Protein AF-A0A8T4RVT7-F1 (afdb_monomer_lite)

Sequence (1085 aa):
MRRIWIVVTLTVLLLLTAGAQEGLEEYPQLFVKNNALDVTIVYGEQASGRVTGAAYALVDSLRTRFSQGAISTDTDVDDEEIQSFSIEDLELEEYIGDEQETVTESDFPELLSSGTISNSKGDTDYEQYLRFETADGLVKGVRFVYDVYDEQQGLYLLGEKDEILFEWEIDFDRYLASDIENTILEDILDEEFNVLGTDMVITQAKVTGNDLELSLLSKEQELYLLEGHPQNIVIDGESYTITAQSILDGSSEVILAIDGETSDTLGVGERDKIGDLYIAVAEILLNEAQEGSRDTATTSSFDTSQFQSMSESQIRAYLAQSTTLRGEDVAKVQMGKILLEFKDTYTDNIFSNTAKINGNTLDDASVKMIGNKEGNEFRLDKILYHLKIDPAEGNDLYAKEGEGVREHLEEPESMLSTMWDIVFEESEERETSEVHFEPSNDELYTLKFLNTDGDTCEVPLLDNSNDSGLGFTLGDDDNKLYFVECATGTSCIERESYLFLTDDRDHTGLTTVLEYKSYSDTSKKVTFKNLCTDQTFEESYTGSLGNASGDITLGGQDFRFSIGANGTLAVDQNKDGNIESLDKAVIVTQGGLLIDLGSTNTPLPSIDQGFTVNLSIEEELFDESGPFDFGGDESVTFSFIRKSSNKVDLLIQDQSHLKLQSGEEPDVNKGMSPYGVLYTYTDESGEAGELVLEVPETQVRETVSIIKTTQEQQSSSSSSVDLTAFLQQPTAIDTSIFSATGDNFIVMGNPCTNRIAAKLLNEPSKCDAGFREGTGIIRLFNTGANYQILVAGKTDEDIAKAAKVLTLFQPMQGTLLAVTGTEAQPITAPLSIATWESQFLADLGEGDGDDGQDDVPPLVQTLCSDGTDNDGDGRIDYPLDPGCSSAQDGDETDVVVPPVSPPQQEINPEVVQEEKSKGWIWILVGIILIGGAGGASWWVMRKHKAEEDMPAPEGYTKEQWKQTLAYYKEHYPEWYANYLAWWKQQKKNTKDIALIALLIGVSLIGLAMIITVSLPGETSVGLASDTTGQAYLQEHVITCVHQETGASFVLPDDAPEESLRVLLCAYEGAWQCTYQGVTQELYCS

Radius of gyration: 43.16 Å; chains: 1; bounding box: 83×97×123 Å

Structure (mmCIF, N/CA/C/O backbone):
data_AF-A0A8T4RVT7-F1
#
_entry.id   AF-A0A8T4RVT7-F1
#
loop_
_atom_site.group_PDB
_atom_site.id
_atom_site.type_symbol
_atom_site.label_atom_id
_atom_site.label_alt_id
_atom_site.label_comp_id
_atom_site.label_asym_id
_atom_site.label_entity_id
_atom_site.label_seq_id
_atom_site.pdbx_PDB_ins_code
_atom_site.Cartn_x
_atom_site.Cartn_y
_atom_site.Cartn_z
_atom_site.occupancy
_atom_site.B_iso_or_equiv
_atom_site.auth_seq_id
_atom_site.auth_comp_id
_atom_site.auth_asym_id
_atom_site.auth_atom_id
_atom_site.pdbx_PDB_model_num
ATOM 1 N N . MET A 1 1 ? -18.009 -36.631 17.791 1.00 28.23 1 MET A N 1
ATOM 2 C CA . MET A 1 1 ? -17.104 -37.671 18.348 1.00 28.23 1 MET A CA 1
ATOM 3 C C . MET A 1 1 ? -16.030 -37.909 17.285 1.00 28.23 1 MET A C 1
ATOM 5 O O . MET A 1 1 ? -16.432 -38.137 16.158 1.00 28.23 1 MET A O 1
ATOM 9 N N . ARG A 1 2 ? -14.740 -37.569 17.486 1.00 20.16 2 ARG A N 1
ATOM 10 C CA . ARG A 1 2 ? -13.683 -38.343 18.207 1.00 20.16 2 ARG A CA 1
ATOM 11 C C . ARG A 1 2 ? -13.626 -39.813 17.721 1.00 20.16 2 ARG A C 1
ATOM 13 O O . ARG A 1 2 ? -14.656 -40.458 17.865 1.00 20.16 2 ARG A O 1
ATOM 20 N N . ARG A 1 3 ? -12.525 -40.425 17.230 1.00 24.20 3 ARG A N 1
ATOM 21 C CA . ARG A 1 3 ? -11.076 -40.098 16.991 1.00 24.20 3 ARG A CA 1
ATOM 22 C C . ARG A 1 3 ? -10.549 -41.040 15.857 1.00 24.20 3 ARG A C 1
ATOM 24 O O . ARG A 1 3 ? -11.117 -42.117 15.741 1.00 24.20 3 ARG A O 1
ATOM 31 N N . ILE A 1 4 ? -9.663 -40.663 14.911 1.00 31.16 4 ILE A N 1
ATOM 32 C CA . ILE A 1 4 ? -8.162 -40.554 14.935 1.00 31.16 4 ILE A CA 1
ATOM 33 C C . ILE A 1 4 ? -7.481 -41.915 15.266 1.00 31.16 4 ILE A C 1
ATOM 35 O O . ILE A 1 4 ? -7.886 -42.531 16.247 1.00 31.16 4 ILE A O 1
ATOM 39 N N . TRP A 1 5 ? -6.565 -42.496 14.456 1.00 28.64 5 TRP A N 1
ATOM 40 C CA . TRP A 1 5 ? -5.109 -42.208 14.256 1.00 28.64 5 TRP A CA 1
ATOM 41 C C . TRP A 1 5 ? -4.611 -42.743 12.873 1.00 28.64 5 TRP A C 1
ATOM 43 O O . TRP A 1 5 ? -5.013 -43.843 12.514 1.00 28.64 5 TRP A O 1
ATOM 53 N N . ILE A 1 6 ? -3.900 -41.994 11.995 1.00 28.86 6 ILE A N 1
ATOM 54 C CA . ILE A 1 6 ? -2.473 -41.520 12.002 1.00 28.86 6 ILE A CA 1
ATOM 55 C C . ILE A 1 6 ? -1.489 -42.667 11.644 1.00 28.86 6 ILE A C 1
ATOM 57 O O . ILE A 1 6 ? -1.625 -43.757 12.182 1.00 28.86 6 ILE A O 1
ATOM 61 N N . VAL A 1 7 ? -0.497 -42.570 10.743 1.00 25.86 7 VAL A N 1
ATOM 62 C CA . VAL A 1 7 ? 0.470 -41.518 10.302 1.00 25.86 7 VAL A CA 1
ATOM 63 C C . VAL A 1 7 ? 0.645 -41.591 8.753 1.00 25.86 7 VAL A C 1
ATOM 65 O O . VAL A 1 7 ? 0.114 -42.531 8.173 1.00 25.86 7 VAL A O 1
ATOM 68 N N . VAL A 1 8 ? 1.357 -40.759 7.965 1.00 24.89 8 VAL A N 1
ATOM 69 C CA . VAL A 1 8 ? 2.305 -39.603 8.063 1.00 24.89 8 VAL A CA 1
ATOM 70 C C . VAL A 1 8 ? 2.056 -38.751 6.780 1.00 24.89 8 VAL A C 1
ATOM 72 O O . VAL A 1 8 ? 1.673 -39.351 5.781 1.00 24.89 8 VAL A O 1
ATOM 75 N N . THR A 1 9 ? 2.249 -37.430 6.632 1.00 25.25 9 THR A N 1
ATOM 76 C CA . THR A 1 9 ? 2.750 -36.304 7.464 1.00 25.25 9 THR A CA 1
ATOM 77 C C . THR A 1 9 ? 1.927 -35.055 7.095 1.00 25.25 9 THR A C 1
ATOM 79 O O . THR A 1 9 ? 1.501 -34.966 5.946 1.00 25.25 9 THR A O 1
ATOM 82 N N . LEU A 1 10 ? 1.707 -34.098 8.009 1.00 25.61 10 LEU A N 1
ATOM 83 C CA . LEU A 1 10 ? 0.866 -32.910 7.770 1.00 25.61 10 LEU A CA 1
ATOM 84 C C . LEU A 1 10 ? 1.112 -31.846 8.862 1.00 25.61 10 LEU A C 1
ATOM 86 O O . LEU A 1 10 ? 0.975 -32.173 10.038 1.00 25.61 10 LEU A O 1
ATOM 90 N N . THR A 1 11 ? 1.449 -30.614 8.470 1.00 24.80 11 THR A N 1
ATOM 91 C CA . THR A 1 11 ? 1.644 -29.391 9.293 1.00 24.80 11 THR A CA 1
ATOM 92 C C . THR A 1 11 ? 1.701 -28.208 8.317 1.00 24.80 11 THR A C 1
ATOM 94 O O . THR A 1 11 ? 2.398 -28.365 7.319 1.00 24.80 11 THR A O 1
ATOM 97 N N . VAL A 1 12 ? 1.089 -27.030 8.459 1.00 25.14 12 VAL A N 1
ATOM 98 C CA . VAL A 1 12 ? 0.127 -26.330 9.355 1.00 25.14 12 VAL A CA 1
ATOM 99 C C . VAL A 1 12 ? -0.454 -25.241 8.395 1.00 25.14 12 VAL A C 1
ATOM 101 O O . VAL A 1 12 ? 0.298 -24.777 7.551 1.00 25.14 12 VAL A O 1
ATOM 104 N N . LEU A 1 13 ? -1.740 -24.889 8.249 1.00 26.00 13 LEU A N 1
ATOM 105 C CA . LEU A 1 13 ? -2.719 -24.339 9.194 1.00 26.00 13 LEU A CA 1
ATOM 106 C C . LEU A 1 13 ? -4.102 -24.270 8.489 1.00 26.00 13 LEU A C 1
ATOM 108 O O . LEU A 1 13 ? -4.209 -23.613 7.460 1.00 26.00 13 LEU A O 1
ATOM 112 N N . LEU A 1 14 ? -5.157 -24.925 9.000 1.00 24.77 14 LEU A N 1
ATOM 113 C CA . LEU A 1 14 ? -6.566 -24.573 8.703 1.00 24.77 14 LEU A CA 1
ATOM 114 C C . LEU A 1 14 ? -7.517 -25.393 9.594 1.00 24.77 14 LEU A C 1
ATOM 116 O O . LEU A 1 14 ? -7.796 -26.548 9.275 1.00 24.77 14 LEU A O 1
ATOM 120 N N . LEU A 1 15 ? -7.983 -24.824 10.719 1.00 27.16 15 LEU A N 1
ATOM 121 C CA . LEU A 1 15 ? -9.185 -25.272 11.461 1.00 27.16 15 LEU A CA 1
ATOM 122 C C . LEU A 1 15 ? -9.574 -24.347 12.644 1.00 27.16 15 LEU A C 1
ATOM 124 O O . LEU A 1 15 ? -9.857 -24.817 13.749 1.00 27.16 15 LEU A O 1
ATOM 128 N N . LEU A 1 16 ? -9.681 -23.032 12.421 1.00 28.09 16 LEU A N 1
ATOM 129 C CA . LEU A 1 16 ? -10.416 -22.149 13.343 1.00 28.09 16 LEU A CA 1
ATOM 130 C C . LEU A 1 16 ? -11.931 -22.297 13.120 1.00 28.09 16 LEU A C 1
ATOM 132 O O . LEU A 1 16 ? -12.566 -21.528 12.412 1.00 28.09 16 LEU A O 1
ATOM 136 N N . THR A 1 17 ? -12.485 -23.386 13.660 1.00 32.56 17 THR A N 1
ATOM 137 C CA . THR A 1 17 ? -13.885 -23.556 14.133 1.00 32.56 17 THR A CA 1
ATOM 138 C C . THR A 1 17 ? -14.073 -24.966 14.715 1.00 32.56 17 THR A C 1
ATOM 140 O O . THR A 1 17 ? -15.075 -25.654 14.513 1.00 32.56 17 THR A O 1
ATOM 143 N N . ALA A 1 18 ? -13.093 -25.422 15.496 1.00 28.12 18 ALA A N 1
ATOM 144 C CA . ALA A 1 18 ? -13.307 -26.479 16.471 1.00 28.12 18 ALA A CA 1
ATOM 145 C C . ALA A 1 18 ? -13.400 -25.815 17.845 1.00 28.12 18 ALA A C 1
ATOM 147 O O . ALA A 1 18 ? -12.393 -25.325 18.347 1.00 28.12 18 ALA A O 1
ATOM 148 N N . GLY A 1 19 ? -14.591 -25.805 18.456 1.00 31.31 19 GLY A N 1
ATOM 149 C CA . GLY A 1 19 ? -14.724 -25.396 19.857 1.00 31.31 19 GLY A CA 1
ATOM 150 C C . GLY A 1 19 ? -13.716 -26.174 20.704 1.00 31.31 19 GLY A C 1
ATOM 151 O O . GLY A 1 19 ? -13.633 -27.403 20.559 1.00 31.31 19 GLY A O 1
ATOM 152 N N . ALA A 1 20 ? -12.924 -25.447 21.502 1.00 33.97 20 ALA A N 1
ATOM 153 C CA . ALA A 1 20 ? -11.767 -25.973 22.221 1.00 33.97 20 ALA A CA 1
ATOM 154 C C . ALA A 1 20 ? -12.117 -27.304 22.896 1.00 33.97 20 ALA A C 1
ATOM 156 O O . ALA A 1 20 ? -13.126 -27.427 23.595 1.00 33.97 20 ALA A O 1
ATOM 157 N N . GLN A 1 21 ? -11.332 -28.347 22.619 1.00 41.91 21 GLN A N 1
ATOM 158 C CA . GLN A 1 21 ? -11.691 -29.701 23.025 1.00 41.91 21 GLN A CA 1
ATOM 159 C C . GLN A 1 21 ? -11.242 -29.983 24.463 1.00 41.91 21 GLN A C 1
ATOM 161 O O . GLN A 1 21 ? -10.469 -30.918 24.692 1.00 41.91 21 GLN A O 1
ATOM 166 N N . GLU A 1 22 ? -11.792 -29.204 25.400 1.00 58.28 22 GLU A N 1
ATOM 167 C CA . GLU A 1 22 ? -11.486 -29.215 26.831 1.00 58.28 22 GLU A CA 1
ATOM 168 C C . GLU A 1 22 ? -11.231 -30.639 27.344 1.00 58.28 22 GLU A C 1
ATOM 170 O O . GLU A 1 22 ? -12.081 -31.544 27.292 1.00 58.28 22 GLU A O 1
ATOM 175 N N . GLY A 1 23 ? -10.013 -30.870 27.820 1.00 70.69 23 GLY A N 1
ATOM 176 C CA . GLY A 1 23 ? -9.548 -32.205 28.151 1.00 70.69 23 GLY A CA 1
ATOM 177 C C . GLY A 1 23 ? -8.264 -32.186 28.955 1.00 70.69 23 GLY A C 1
ATOM 178 O O . GLY A 1 23 ? -7.576 -31.179 29.058 1.00 70.69 23 GLY A O 1
ATOM 179 N N . LEU A 1 24 ? -7.886 -33.348 29.490 1.00 82.12 24 LEU A N 1
ATOM 180 C CA . LEU A 1 24 ? -6.642 -33.518 30.252 1.00 82.12 24 LEU A CA 1
ATOM 181 C C . LEU A 1 24 ? -5.374 -33.317 29.389 1.00 82.12 24 LEU A C 1
ATOM 183 O O . LEU A 1 24 ? -4.263 -33.394 29.905 1.00 82.12 24 LEU A O 1
ATOM 187 N N . GLU A 1 25 ? -5.542 -33.050 28.093 1.00 82.69 25 GLU A N 1
ATOM 188 C CA . GLU A 1 25 ? -4.510 -32.691 27.115 1.00 82.69 25 GLU A CA 1
ATOM 189 C C . GLU A 1 25 ? -3.895 -31.319 27.428 1.00 82.69 25 GLU A C 1
ATOM 191 O O . GLU A 1 25 ? -2.688 -31.157 27.282 1.00 82.69 25 GLU A O 1
ATOM 196 N N . GLU A 1 26 ? -4.691 -30.391 27.966 1.00 80.31 26 GLU A N 1
ATOM 197 C CA . GLU A 1 26 ? -4.281 -29.034 28.358 1.00 80.31 26 GLU A CA 1
ATOM 198 C C . GLU A 1 26 ? -3.738 -28.959 29.800 1.00 80.31 26 GLU A C 1
ATOM 200 O O . GLU A 1 26 ? -3.363 -27.892 30.283 1.00 80.31 26 GLU A O 1
ATOM 205 N N . TYR A 1 27 ? -3.669 -30.074 30.537 1.00 83.81 27 TYR A N 1
ATOM 206 C CA . TYR A 1 27 ? -3.127 -30.074 31.899 1.00 83.81 27 TYR A CA 1
ATOM 207 C C . TYR A 1 27 ? -1.601 -29.821 31.896 1.00 83.81 27 TYR A C 1
ATOM 209 O O . TYR A 1 27 ? -0.870 -30.573 31.245 1.00 83.81 27 TYR A O 1
ATOM 217 N N . PRO A 1 28 ? -1.063 -28.857 32.677 1.00 84.44 28 PRO A N 1
ATOM 218 C CA . PRO A 1 28 ? -1.699 -28.121 33.777 1.00 84.44 28 PRO A CA 1
ATOM 219 C C . PRO A 1 28 ? -2.194 -26.702 33.429 1.00 84.44 28 PRO A C 1
ATOM 221 O O . PRO A 1 28 ? -2.613 -25.998 34.341 1.00 84.44 28 PRO A O 1
ATOM 224 N N . GLN A 1 29 ? -2.138 -26.275 32.164 1.00 82.88 29 GLN A N 1
ATOM 225 C CA . GLN A 1 29 ? -2.467 -24.905 31.734 1.00 82.88 29 GLN A CA 1
ATOM 226 C C . GLN A 1 29 ? -3.935 -24.522 31.971 1.00 82.88 29 GLN A C 1
ATOM 228 O O . GLN A 1 29 ? -4.206 -23.357 32.224 1.00 82.88 29 GLN A O 1
ATOM 233 N N . LEU A 1 30 ? -4.843 -25.506 32.043 1.00 83.12 30 LEU A N 1
ATOM 234 C CA . LEU A 1 30 ? -6.229 -25.363 32.540 1.00 83.12 30 LEU A CA 1
ATOM 235 C C . LEU A 1 30 ? -6.360 -24.591 33.874 1.00 83.12 30 LEU A C 1
ATOM 237 O O . LEU A 1 30 ? -7.448 -24.158 34.233 1.00 83.12 30 LEU A O 1
ATOM 241 N N . PHE A 1 31 ? -5.274 -24.486 34.643 1.00 87.38 31 PHE A N 1
ATOM 242 C CA . PHE A 1 31 ? -5.220 -23.839 35.952 1.00 87.38 31 PHE A CA 1
ATOM 243 C C . PHE A 1 31 ? -4.416 -22.533 35.973 1.00 87.38 31 PHE A C 1
ATOM 245 O O . PHE A 1 31 ? -4.150 -22.005 37.050 1.00 87.38 31 PHE A O 1
ATOM 252 N N . VAL A 1 32 ? -3.984 -22.021 34.821 1.00 81.88 32 VAL A N 1
ATOM 253 C CA . VAL A 1 32 ? -3.307 -20.724 34.737 1.00 81.88 32 VAL A CA 1
ATOM 254 C C . VAL A 1 32 ? -4.339 -19.663 34.370 1.00 81.88 32 VAL A C 1
ATOM 256 O O . VAL A 1 32 ? -4.997 -19.765 33.340 1.00 81.88 32 VAL A O 1
ATOM 259 N N . LYS A 1 33 ? -4.490 -18.651 35.227 1.00 73.12 33 LYS A N 1
ATOM 260 C CA . LYS A 1 33 ? -5.386 -17.504 35.027 1.00 73.12 33 LYS A CA 1
ATOM 261 C C . LYS A 1 33 ? -4.634 -16.228 35.362 1.00 73.12 33 LYS A C 1
ATOM 263 O O . LYS A 1 33 ? -3.994 -16.170 36.408 1.00 73.12 33 LYS A O 1
ATOM 268 N N . ASN A 1 34 ? -4.696 -15.223 34.490 1.00 69.50 34 ASN A N 1
ATOM 269 C CA . ASN A 1 34 ? -4.036 -13.922 34.666 1.00 69.50 34 ASN A CA 1
ATOM 270 C C . ASN A 1 34 ? -2.549 -14.069 35.062 1.00 69.50 34 ASN A C 1
ATOM 272 O O . ASN A 1 34 ? -2.078 -13.468 36.024 1.00 69.50 34 ASN A O 1
ATOM 276 N N . ASN A 1 35 ? -1.830 -14.961 34.367 1.00 66.31 35 ASN A N 1
ATOM 277 C CA . ASN A 1 35 ? -0.450 -15.368 34.661 1.00 66.31 35 ASN A CA 1
ATOM 278 C C . ASN A 1 35 ? -0.174 -15.921 36.077 1.00 66.31 35 ASN A C 1
ATOM 280 O O . ASN A 1 35 ? 0.986 -16.134 36.416 1.00 66.31 35 ASN A O 1
ATOM 284 N N . ALA A 1 36 ? -1.187 -16.251 36.881 1.00 73.88 36 ALA A N 1
ATOM 285 C CA . ALA A 1 36 ? -1.053 -16.926 38.173 1.00 73.88 36 ALA A CA 1
ATOM 286 C C . ALA A 1 36 ? -1.535 -18.387 38.114 1.00 73.88 36 ALA A C 1
ATOM 288 O O . ALA A 1 36 ? -2.433 -18.738 37.347 1.00 73.88 36 ALA A O 1
ATOM 289 N N . LEU A 1 37 ? -0.952 -19.258 38.947 1.00 83.12 37 LEU A N 1
ATOM 290 C CA . LEU A 1 37 ? -1.417 -20.641 39.094 1.00 83.12 37 LEU A CA 1
ATOM 291 C C . LEU A 1 37 ? -2.602 -20.701 40.074 1.00 83.12 37 LEU A C 1
ATOM 293 O O . LEU A 1 37 ? -2.410 -20.772 41.290 1.00 83.12 37 LEU A O 1
ATOM 297 N N . ASP A 1 38 ? -3.819 -20.720 39.537 1.00 87.38 38 ASP A N 1
ATOM 298 C CA . ASP A 1 38 ? -5.075 -20.848 40.2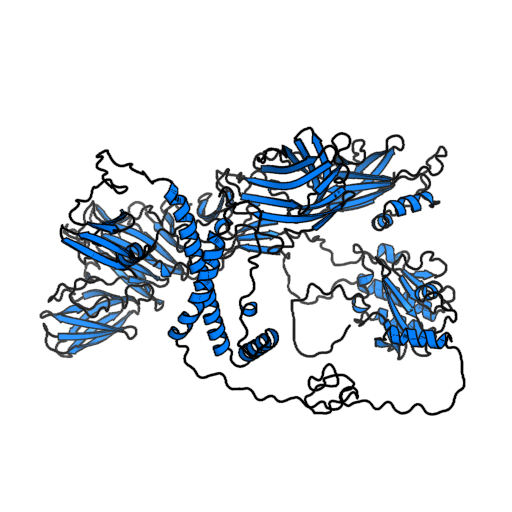76 1.00 87.38 38 ASP A CA 1
ATOM 299 C C . ASP A 1 38 ? -5.536 -22.315 40.334 1.00 87.38 38 ASP A C 1
ATOM 301 O O . ASP A 1 38 ? -6.311 -22.790 39.499 1.00 87.38 38 ASP A O 1
ATOM 305 N N . VAL A 1 39 ? -5.035 -23.057 41.330 1.00 90.81 39 VAL A N 1
ATOM 306 C CA . VAL A 1 39 ? -5.546 -24.392 41.684 1.00 90.81 39 VAL A CA 1
ATOM 307 C C . VAL A 1 39 ? -5.215 -24.788 43.119 1.00 90.81 39 VAL A C 1
ATOM 309 O O . VAL A 1 39 ? -4.087 -24.634 43.581 1.00 90.81 39 VAL A O 1
ATOM 312 N N . THR A 1 40 ? -6.171 -25.406 43.817 1.00 90.88 40 THR A N 1
ATOM 313 C CA . THR A 1 40 ? -5.929 -26.027 45.133 1.00 90.88 40 THR A CA 1
ATOM 314 C C . THR A 1 40 ? -6.015 -27.554 45.060 1.00 90.88 40 THR A C 1
ATOM 316 O O . THR A 1 40 ? -6.973 -28.118 44.526 1.00 90.88 40 THR A O 1
ATOM 319 N N . ILE A 1 41 ? -5.040 -28.267 45.639 1.00 93.88 41 ILE A N 1
ATOM 320 C CA . ILE A 1 41 ? -5.077 -29.737 45.719 1.00 93.88 41 ILE A CA 1
ATOM 321 C C . ILE A 1 41 ? -5.848 -30.172 46.974 1.00 93.88 41 ILE A C 1
ATOM 323 O O . ILE A 1 41 ? -5.380 -30.000 48.099 1.00 93.88 41 ILE A O 1
ATOM 327 N N . VAL A 1 42 ? -7.030 -30.762 46.798 1.00 92.06 42 VAL A N 1
ATOM 328 C CA . VAL A 1 42 ? -7.949 -31.107 47.896 1.00 92.06 42 VAL A CA 1
ATOM 329 C C . VAL A 1 42 ? -7.915 -32.604 48.181 1.00 92.06 42 VAL A C 1
ATOM 331 O O . VAL A 1 42 ? -8.301 -33.403 47.330 1.00 92.06 42 VAL A O 1
ATOM 334 N N . TYR A 1 43 ? -7.534 -33.011 49.393 1.00 91.06 43 TYR A N 1
ATOM 335 C CA . TYR A 1 43 ? -7.605 -34.414 49.826 1.00 91.06 43 TYR A CA 1
ATOM 336 C C . TYR A 1 43 ? -8.516 -34.609 51.045 1.00 91.06 43 TYR A C 1
ATOM 338 O O . TYR A 1 43 ? -8.795 -33.682 51.801 1.00 91.06 43 TYR A O 1
ATOM 346 N N . GLY A 1 44 ? -9.001 -35.837 51.238 1.00 86.94 44 GLY A N 1
ATOM 347 C CA . GLY A 1 44 ? -9.911 -36.171 52.338 1.00 86.94 44 GLY A CA 1
ATOM 348 C C . GLY A 1 44 ? -9.279 -36.058 53.732 1.00 86.94 44 GLY A C 1
ATOM 349 O O . GLY A 1 44 ? -8.120 -36.425 53.912 1.00 86.94 44 GLY A O 1
ATOM 350 N N . GLU A 1 45 ? -10.040 -35.649 54.751 1.00 86.00 45 GLU A N 1
ATOM 351 C CA . GLU A 1 45 ? -9.581 -35.569 56.155 1.00 86.00 45 GLU A CA 1
ATOM 352 C C . GLU A 1 45 ? -8.987 -36.895 56.675 1.00 86.00 45 GLU A C 1
ATOM 354 O O . GLU A 1 45 ? -8.076 -36.900 57.502 1.00 86.00 45 GLU A O 1
ATOM 359 N N . GLN A 1 46 ? -9.473 -38.029 56.160 1.00 82.81 46 GLN A N 1
ATOM 360 C CA . GLN A 1 46 ? -9.003 -39.375 56.511 1.00 82.81 46 GLN A CA 1
ATOM 361 C C . GLN A 1 46 ? -7.981 -39.954 55.508 1.00 82.81 46 GLN A C 1
ATOM 363 O O . GLN A 1 46 ? -7.720 -41.158 55.524 1.00 82.81 46 GLN A O 1
ATOM 368 N N . ALA A 1 47 ? -7.409 -39.131 54.620 1.00 84.88 47 ALA A N 1
ATOM 369 C CA . ALA A 1 47 ? -6.408 -39.558 53.645 1.00 84.88 47 ALA A CA 1
ATOM 370 C C . ALA A 1 47 ? -5.156 -40.130 54.332 1.00 84.88 47 ALA A C 1
ATOM 372 O O . ALA A 1 47 ? -4.594 -39.537 55.257 1.00 84.88 47 ALA A O 1
ATOM 373 N N . SER A 1 48 ? -4.681 -41.289 53.869 1.00 87.94 48 SER A N 1
ATOM 374 C CA . SER A 1 48 ? -3.476 -41.894 54.435 1.00 87.94 48 SER A CA 1
ATOM 375 C C . SER A 1 48 ? -2.207 -41.141 54.033 1.00 87.94 48 SER A C 1
ATOM 377 O O . SER A 1 48 ? -2.180 -40.377 53.067 1.00 87.94 48 SER A O 1
ATOM 379 N N . GLY A 1 49 ? -1.106 -41.433 54.733 1.00 79.75 49 GLY A N 1
ATOM 380 C CA . GLY A 1 49 ? 0.218 -40.878 54.429 1.00 79.75 49 GLY A CA 1
ATOM 381 C C . GLY A 1 49 ? 0.726 -41.144 53.004 1.00 79.75 49 GLY A C 1
ATOM 382 O O . GLY A 1 49 ? 1.666 -40.482 52.574 1.00 79.75 49 GLY A O 1
ATOM 383 N N . ARG A 1 50 ? 0.126 -42.092 52.264 1.00 86.31 50 ARG A N 1
ATOM 384 C CA . ARG A 1 50 ? 0.434 -42.321 50.843 1.00 86.31 50 ARG A CA 1
ATOM 385 C C . ARG A 1 50 ? -0.282 -41.306 49.947 1.00 86.31 50 ARG A C 1
ATOM 387 O O . ARG A 1 50 ? 0.353 -40.735 49.069 1.00 86.31 50 ARG A O 1
ATOM 394 N N . VAL A 1 51 ? -1.564 -41.038 50.205 1.00 87.88 51 VAL A N 1
ATOM 395 C CA . VAL A 1 51 ? -2.367 -40.069 49.437 1.00 87.88 51 VAL A CA 1
ATOM 396 C C . VAL A 1 51 ? -1.894 -38.638 49.700 1.00 87.88 51 VAL A C 1
ATOM 398 O O . VAL A 1 51 ? -1.686 -37.884 48.756 1.00 87.88 51 VAL A O 1
ATOM 401 N N . THR A 1 52 ? -1.619 -38.273 50.957 1.00 87.06 52 THR A N 1
ATOM 402 C CA . THR A 1 52 ? -1.065 -36.943 51.276 1.00 87.06 52 THR A CA 1
ATOM 403 C C . THR A 1 52 ? 0.359 -36.767 50.741 1.00 87.06 52 THR A C 1
ATOM 405 O O . THR A 1 52 ? 0.703 -35.694 50.250 1.00 87.06 52 THR A O 1
ATOM 408 N N . GLY A 1 53 ? 1.174 -37.829 50.741 1.00 82.38 53 GLY A N 1
ATOM 409 C CA . GLY A 1 53 ? 2.480 -37.836 50.075 1.00 82.38 53 GLY A CA 1
ATOM 410 C C . GLY A 1 53 ? 2.383 -37.611 48.561 1.00 82.38 53 GLY A C 1
ATOM 411 O O . GLY A 1 53 ? 3.177 -36.853 48.008 1.00 82.38 53 GLY A O 1
ATOM 412 N N . ALA A 1 54 ? 1.390 -38.212 47.899 1.00 89.38 54 ALA A N 1
ATOM 413 C CA . ALA A 1 54 ? 1.131 -38.007 46.475 1.00 89.38 54 ALA A CA 1
ATOM 414 C C . ALA A 1 54 ? 0.630 -36.583 46.162 1.00 89.38 54 ALA A C 1
ATOM 416 O O . ALA A 1 54 ? 1.073 -35.994 45.178 1.00 89.38 54 ALA A O 1
ATOM 417 N N . ALA A 1 55 ? -0.209 -35.998 47.025 1.00 90.19 55 ALA A N 1
ATOM 418 C CA . ALA A 1 55 ? -0.641 -34.605 46.905 1.00 90.19 55 ALA A CA 1
ATOM 419 C C . ALA A 1 55 ? 0.552 -33.635 46.954 1.00 90.19 55 ALA A C 1
ATOM 421 O O . ALA A 1 55 ? 0.725 -32.833 46.040 1.00 90.19 55 ALA A O 1
ATOM 422 N N . TYR A 1 56 ? 1.440 -33.758 47.948 1.00 87.56 56 TYR A N 1
ATOM 423 C CA . TYR A 1 56 ? 2.645 -32.918 48.022 1.00 87.56 56 TYR A CA 1
ATOM 424 C C . TYR A 1 56 ? 3.650 -33.179 46.892 1.00 87.56 56 TYR A C 1
ATOM 426 O O . TYR A 1 56 ? 4.324 -32.245 46.462 1.00 87.56 56 TYR A O 1
ATOM 434 N N . ALA A 1 57 ? 3.738 -34.407 46.371 1.00 86.56 57 ALA A N 1
ATOM 435 C CA . ALA A 1 57 ? 4.530 -34.684 45.173 1.00 86.56 57 ALA A CA 1
ATOM 436 C C . ALA A 1 57 ? 3.970 -33.969 43.929 1.00 86.56 57 ALA A C 1
ATOM 438 O O . ALA A 1 57 ? 4.745 -33.576 43.058 1.00 86.56 57 ALA A O 1
ATOM 439 N N . LEU A 1 58 ? 2.649 -33.761 43.854 1.00 92.19 58 LEU A N 1
ATOM 440 C CA . LEU A 1 58 ? 2.030 -32.966 42.795 1.00 92.19 58 LEU A CA 1
ATOM 441 C C . LEU A 1 58 ? 2.229 -31.458 42.995 1.00 92.19 58 LEU A C 1
ATOM 443 O O . LEU A 1 58 ? 2.552 -30.782 42.023 1.00 92.19 58 LEU A O 1
ATOM 447 N N . VAL A 1 59 ? 2.165 -30.950 44.233 1.00 89.19 59 VAL A N 1
ATOM 448 C CA . VAL A 1 59 ? 2.563 -29.560 44.550 1.00 89.19 59 VAL A CA 1
ATOM 449 C C . VAL A 1 59 ? 3.995 -29.284 44.102 1.00 89.19 59 VAL A C 1
ATOM 451 O O . VAL A 1 59 ? 4.252 -28.287 43.434 1.00 89.19 59 VAL A O 1
ATOM 454 N N . ASP A 1 60 ? 4.933 -30.165 44.457 1.00 84.62 60 ASP A N 1
ATOM 455 C CA . ASP A 1 60 ? 6.342 -30.001 44.101 1.00 84.62 60 ASP A CA 1
ATOM 456 C C . ASP A 1 60 ? 6.558 -30.085 42.585 1.00 84.62 60 ASP A C 1
ATOM 458 O O . ASP A 1 60 ? 7.355 -29.334 42.032 1.00 84.62 60 ASP A O 1
ATOM 462 N N . SER A 1 61 ? 5.799 -30.944 41.900 1.00 85.56 61 SER A N 1
ATOM 463 C CA . SER A 1 61 ? 5.825 -31.103 40.446 1.00 85.56 61 SER A CA 1
ATOM 464 C C . SER A 1 61 ? 5.296 -29.863 39.711 1.00 85.56 61 SER A C 1
ATOM 466 O O . SER A 1 61 ? 5.993 -29.356 38.833 1.00 85.56 61 SER A O 1
ATOM 468 N N . LEU A 1 62 ? 4.135 -29.325 40.109 1.00 87.56 62 LEU A N 1
ATOM 469 C CA . LEU A 1 62 ? 3.572 -28.072 39.579 1.00 87.56 62 LEU A CA 1
ATOM 470 C C . LEU A 1 62 ? 4.505 -26.889 39.850 1.00 87.56 62 LEU A C 1
ATOM 472 O O . LEU A 1 62 ? 4.906 -26.193 38.920 1.00 87.56 62 LEU A O 1
ATOM 476 N N . ARG A 1 63 ? 4.953 -26.728 41.103 1.00 83.44 63 ARG A N 1
ATOM 477 C CA . ARG A 1 63 ? 5.944 -25.712 41.474 1.00 83.44 63 ARG A CA 1
ATOM 478 C C . ARG A 1 63 ? 7.193 -25.806 40.601 1.00 83.44 63 ARG A C 1
ATOM 480 O O . ARG A 1 63 ? 7.640 -24.796 40.077 1.00 83.44 63 ARG A O 1
ATOM 487 N N . THR A 1 64 ? 7.750 -27.005 40.429 1.00 78.38 64 THR A N 1
ATOM 488 C CA . THR A 1 64 ? 8.958 -27.212 39.617 1.00 78.38 64 THR A CA 1
ATOM 489 C C . THR A 1 64 ? 8.713 -26.816 38.161 1.00 78.38 64 THR A C 1
ATOM 491 O O . THR A 1 64 ? 9.515 -26.057 37.622 1.00 78.38 64 THR A O 1
ATOM 494 N N . ARG A 1 65 ? 7.595 -27.258 37.562 1.00 77.88 65 ARG A N 1
ATOM 495 C CA . ARG A 1 65 ? 7.211 -26.983 36.165 1.00 77.88 65 ARG A CA 1
ATOM 496 C C . ARG A 1 65 ? 7.124 -25.493 35.849 1.00 77.88 65 ARG A C 1
ATOM 498 O O . ARG A 1 65 ? 7.551 -25.103 34.769 1.00 77.88 65 ARG A O 1
ATOM 505 N N . PHE A 1 66 ? 6.599 -24.702 36.781 1.00 76.75 66 PHE A N 1
ATOM 506 C CA . PHE A 1 66 ? 6.391 -23.261 36.615 1.00 76.75 66 PHE A CA 1
ATOM 507 C C . PHE A 1 66 ? 7.535 -22.392 37.177 1.00 76.75 66 PHE A C 1
ATOM 509 O O . PHE A 1 66 ? 7.671 -21.236 36.801 1.00 76.75 66 PHE A O 1
ATOM 516 N N . SER A 1 67 ? 8.416 -22.944 38.022 1.00 68.12 67 SER A N 1
ATOM 517 C CA . SER A 1 67 ? 9.628 -22.255 38.517 1.00 68.12 67 SER A CA 1
ATOM 518 C C . SER A 1 67 ? 10.858 -22.358 37.600 1.00 68.12 67 SER A C 1
ATOM 520 O O . SER A 1 67 ? 11.880 -21.731 37.878 1.00 68.12 67 SER A O 1
ATOM 522 N N . GLN A 1 68 ? 10.796 -23.187 36.553 1.00 50.41 68 GLN A N 1
ATOM 523 C CA . GLN A 1 68 ? 11.878 -23.412 35.588 1.00 50.41 68 GLN A CA 1
ATOM 524 C C . GLN A 1 68 ? 11.414 -23.005 34.184 1.00 50.41 68 GLN A C 1
ATOM 526 O O . GLN A 1 68 ? 10.986 -23.849 33.397 1.00 50.41 68 GLN A O 1
ATOM 531 N N . GLY A 1 69 ? 11.499 -21.709 33.877 1.00 48.38 69 GLY A N 1
ATOM 532 C CA . GLY A 1 69 ? 11.396 -21.233 32.496 1.00 48.38 69 GLY A CA 1
ATOM 533 C C . GLY A 1 69 ? 12.561 -21.746 31.634 1.00 48.38 69 GLY A C 1
ATOM 534 O O . GLY A 1 69 ? 13.636 -22.034 32.162 1.00 48.38 69 GLY A O 1
ATOM 535 N N . ALA A 1 70 ? 12.335 -21.815 30.317 1.00 40.91 70 ALA A N 1
ATOM 536 C CA . ALA A 1 70 ? 13.234 -22.323 29.269 1.00 40.91 70 ALA A CA 1
ATOM 537 C C . ALA A 1 70 ? 13.387 -23.861 29.154 1.00 40.91 70 ALA A C 1
ATOM 539 O O . ALA A 1 70 ? 14.371 -24.466 29.581 1.00 40.91 70 ALA A O 1
ATOM 540 N N . ILE A 1 71 ? 12.462 -24.473 28.408 1.00 33.56 71 ILE A N 1
ATOM 541 C CA . ILE A 1 71 ? 12.862 -25.351 27.298 1.00 33.56 71 ILE A CA 1
ATOM 542 C C . ILE A 1 71 ? 12.435 -24.613 26.035 1.00 33.56 71 ILE A C 1
ATOM 544 O O . ILE A 1 71 ? 11.241 -24.397 25.852 1.00 33.56 71 ILE A O 1
ATOM 548 N N . SER A 1 72 ? 13.395 -24.226 25.199 1.00 31.52 72 SER A N 1
ATOM 549 C CA . SER A 1 72 ? 13.100 -23.789 23.841 1.00 31.52 72 SER A CA 1
ATOM 550 C C . SER A 1 72 ? 12.573 -24.982 23.045 1.00 31.52 72 SER A C 1
ATOM 552 O O . SER A 1 72 ? 13.244 -26.012 22.920 1.00 31.52 72 SER A O 1
ATOM 554 N N . THR A 1 73 ? 11.377 -24.846 22.484 1.00 26.83 73 THR A N 1
ATOM 555 C CA . THR A 1 73 ? 11.227 -25.254 21.091 1.00 26.83 73 THR A CA 1
ATOM 556 C C . THR A 1 73 ? 12.028 -24.258 20.269 1.00 26.83 73 THR A C 1
ATOM 558 O O . THR A 1 73 ? 11.921 -23.055 20.474 1.00 26.83 73 THR A O 1
ATOM 561 N N . ASP A 1 74 ? 12.906 -24.795 19.434 1.00 31.67 74 ASP A N 1
ATOM 562 C CA . ASP A 1 74 ? 13.655 -24.060 18.421 1.00 31.67 74 ASP A CA 1
ATOM 563 C C . ASP A 1 74 ? 12.656 -23.794 17.282 1.00 31.67 74 ASP A C 1
ATOM 565 O O . ASP A 1 74 ? 12.502 -24.606 16.370 1.00 31.67 74 ASP A O 1
ATOM 569 N N . THR A 1 75 ? 11.855 -22.749 17.461 1.00 29.14 75 THR A N 1
ATOM 570 C CA . THR A 1 75 ? 11.158 -22.013 16.402 1.00 29.14 75 THR A CA 1
ATOM 571 C C . THR A 1 75 ? 11.780 -20.626 16.387 1.00 29.14 75 THR A C 1
ATOM 573 O O . THR A 1 75 ? 12.292 -20.183 17.421 1.00 29.14 75 THR A O 1
ATOM 576 N N . ASP A 1 76 ? 11.832 -20.020 15.207 1.00 30.72 76 ASP A N 1
ATOM 577 C CA . ASP A 1 76 ? 12.559 -18.781 14.976 1.00 30.72 76 ASP A CA 1
ATOM 578 C C . ASP A 1 76 ? 12.052 -17.622 15.849 1.00 30.72 76 ASP A C 1
ATOM 580 O O . ASP A 1 76 ? 11.056 -17.721 16.573 1.00 30.72 76 ASP A O 1
ATOM 584 N N . VAL A 1 77 ? 12.811 -16.527 15.829 1.00 35.25 77 VAL A N 1
ATOM 585 C CA . VAL A 1 77 ? 12.296 -15.241 16.290 1.00 35.25 77 VAL A CA 1
ATOM 586 C C . VAL A 1 77 ? 11.247 -14.836 15.266 1.00 35.25 77 VAL A C 1
ATOM 588 O O . VAL A 1 77 ? 11.594 -14.247 14.251 1.00 35.25 77 VAL A O 1
ATOM 591 N N . ASP A 1 78 ? 10.001 -15.225 15.514 1.00 34.62 78 ASP A N 1
ATOM 592 C CA . ASP A 1 78 ? 8.871 -14.539 14.913 1.00 34.62 78 ASP A CA 1
ATOM 593 C C . ASP A 1 78 ? 8.877 -13.125 15.514 1.00 34.62 78 ASP A C 1
ATOM 595 O O . ASP A 1 78 ? 8.985 -12.954 16.739 1.00 34.62 78 ASP A O 1
ATOM 599 N N . ASP A 1 79 ? 8.875 -12.129 14.633 1.00 39.03 79 ASP A N 1
ATOM 600 C CA . ASP A 1 79 ? 8.724 -10.722 14.985 1.00 39.03 79 ASP A CA 1
ATOM 601 C C . ASP A 1 79 ? 7.348 -10.480 15.643 1.00 39.03 79 ASP A C 1
ATOM 603 O O . ASP A 1 79 ? 6.573 -11.412 15.881 1.00 39.03 79 ASP A O 1
ATOM 607 N N . GLU A 1 80 ? 7.031 -9.234 15.998 1.00 46.69 80 GLU A N 1
ATOM 608 C CA . GLU A 1 80 ? 5.664 -8.900 16.423 1.00 46.69 80 GLU A CA 1
ATOM 609 C C . GLU A 1 80 ? 4.688 -9.394 15.337 1.00 46.69 80 GLU A C 1
ATOM 611 O O . GLU A 1 80 ? 4.919 -9.123 14.159 1.00 46.69 80 GLU A O 1
ATOM 616 N N . GLU A 1 81 ? 3.647 -10.164 15.700 1.00 51.34 81 GLU A N 1
ATOM 617 C CA . GLU A 1 81 ? 2.677 -10.721 14.735 1.00 51.34 81 GLU A CA 1
ATOM 618 C C . GLU A 1 81 ? 1.761 -9.593 14.236 1.00 51.34 81 GLU A C 1
ATOM 620 O O . GLU A 1 81 ? 0.585 -9.501 14.588 1.00 51.34 81 GLU A O 1
ATOM 625 N N . ILE A 1 82 ? 2.347 -8.693 13.442 1.00 66.44 82 ILE A N 1
ATOM 626 C CA . ILE A 1 82 ? 1.671 -7.605 12.754 1.00 66.44 82 ILE A CA 1
ATOM 627 C C . ILE A 1 82 ? 0.670 -8.258 11.812 1.00 66.44 82 ILE A C 1
ATOM 629 O O . ILE A 1 82 ? 1.022 -8.867 10.804 1.00 66.44 82 ILE A O 1
ATOM 633 N N . GLN A 1 83 ? -0.598 -8.142 12.176 1.00 85.50 83 GLN A N 1
ATOM 634 C CA . GLN A 1 83 ? -1.693 -8.541 11.315 1.00 85.50 83 GLN A CA 1
ATOM 635 C C . GLN A 1 83 ? -1.831 -7.449 10.259 1.00 85.50 83 GLN A C 1
ATOM 637 O O . GLN A 1 83 ? -1.901 -6.271 10.611 1.00 85.50 83 GLN A O 1
ATOM 642 N N . SER A 1 84 ? -1.854 -7.817 8.985 1.00 90.56 84 SER A N 1
ATOM 643 C CA . SER A 1 84 ? -1.993 -6.871 7.882 1.00 90.56 84 SER A CA 1
ATOM 644 C C . SER A 1 84 ? -3.082 -7.302 6.910 1.00 90.56 84 SER A C 1
ATOM 646 O O . SER A 1 84 ? -3.390 -8.486 6.754 1.00 90.56 84 SER A O 1
ATOM 648 N N . PHE A 1 85 ? -3.658 -6.305 6.250 1.00 93.44 85 PHE A N 1
ATOM 649 C CA . PHE A 1 85 ? -4.427 -6.460 5.031 1.00 93.44 85 PHE A CA 1
ATOM 650 C C . PHE A 1 85 ? -3.721 -5.666 3.930 1.00 93.44 85 PHE A C 1
ATOM 652 O O . PHE A 1 85 ? -3.658 -4.438 3.999 1.00 93.44 85 PHE A O 1
ATOM 659 N N . SER A 1 86 ? -3.181 -6.380 2.947 1.00 94.50 86 SER A N 1
ATOM 660 C CA . SER A 1 86 ? -2.417 -5.816 1.835 1.00 94.50 86 SER A CA 1
ATOM 661 C C . SER A 1 86 ? -3.334 -5.420 0.678 1.00 94.50 86 SER A C 1
ATOM 663 O O . SER A 1 86 ? -4.178 -6.204 0.241 1.00 94.50 86 SER A O 1
ATOM 665 N N . ILE A 1 87 ? -3.144 -4.201 0.182 1.00 94.31 87 ILE A N 1
ATOM 666 C CA . ILE A 1 87 ? -3.642 -3.698 -1.097 1.00 94.31 87 ILE A CA 1
ATOM 667 C C . ILE A 1 87 ? -2.462 -3.849 -2.062 1.00 94.31 87 ILE A C 1
ATOM 669 O O . ILE A 1 87 ? -1.501 -3.085 -1.986 1.00 94.31 87 ILE A O 1
ATOM 673 N N . GLU A 1 88 ? -2.494 -4.914 -2.860 1.00 91.62 88 GLU A N 1
ATOM 674 C CA . GLU A 1 88 ? -1.462 -5.282 -3.840 1.00 91.62 88 GLU A CA 1
ATOM 675 C C . GLU A 1 88 ? -1.691 -4.542 -5.178 1.00 91.62 88 GLU A C 1
ATOM 677 O O . GLU A 1 88 ? -2.714 -3.887 -5.353 1.00 91.62 88 GLU A O 1
ATOM 682 N N . ASP A 1 89 ? -0.758 -4.688 -6.126 1.00 88.56 89 ASP A N 1
ATOM 683 C CA . ASP A 1 89 ? -0.884 -4.277 -7.539 1.00 88.56 89 ASP A CA 1
ATOM 684 C C . ASP A 1 89 ? -1.032 -2.762 -7.847 1.00 88.56 89 ASP A C 1
ATOM 686 O O . ASP A 1 89 ? -1.124 -2.403 -9.019 1.00 88.56 89 ASP A O 1
ATOM 690 N N . LEU A 1 90 ? -0.932 -1.874 -6.850 1.00 91.19 90 LEU A N 1
ATOM 691 C CA . LEU A 1 90 ? -1.169 -0.426 -6.983 1.00 91.19 90 LEU A CA 1
ATOM 692 C C . LEU A 1 90 ? -0.235 0.254 -8.008 1.00 91.19 90 LEU A C 1
ATOM 694 O O . LEU A 1 90 ? 0.993 0.212 -7.861 1.00 91.19 90 LEU A O 1
ATOM 698 N N . GLU A 1 91 ? -0.810 0.920 -9.015 1.00 90.50 91 GLU A N 1
ATOM 699 C CA . GLU A 1 91 ? -0.074 1.539 -10.126 1.00 90.50 91 GLU A CA 1
ATOM 700 C C . GLU A 1 91 ? 0.360 2.996 -9.868 1.00 90.50 91 GLU A C 1
ATOM 702 O O . GLU A 1 91 ? -0.136 3.701 -8.986 1.00 90.50 91 GLU A O 1
ATOM 707 N N . LEU A 1 92 ? 1.319 3.494 -10.661 1.00 90.44 92 LEU A N 1
ATOM 708 C CA . LEU A 1 92 ? 1.834 4.854 -10.498 1.00 90.44 92 LEU A CA 1
ATOM 709 C C . LEU A 1 92 ? 0.746 5.918 -10.761 1.00 90.44 92 LEU A C 1
ATOM 711 O O . LEU A 1 92 ? 0.114 5.955 -11.814 1.00 90.44 92 LEU A O 1
ATOM 715 N N . GLU A 1 93 ? 0.604 6.840 -9.811 1.00 89.81 93 GLU A N 1
ATOM 716 C CA . GLU A 1 93 ? -0.459 7.848 -9.675 1.00 89.81 93 GLU A CA 1
ATOM 717 C C . GLU A 1 93 ? -1.885 7.292 -9.489 1.00 89.81 93 GLU A C 1
ATOM 719 O O . GLU A 1 93 ? -2.868 8.008 -9.698 1.00 89.81 93 GLU A O 1
ATOM 724 N N . GLU A 1 94 ? -2.007 6.057 -9.005 1.00 91.44 94 GLU A N 1
ATOM 725 C CA . GLU A 1 94 ? -3.266 5.464 -8.550 1.00 91.44 94 GLU A CA 1
ATOM 726 C C . GLU A 1 94 ? -3.525 5.723 -7.062 1.00 91.44 94 GLU A C 1
ATOM 728 O O . GLU A 1 94 ? -2.596 5.773 -6.248 1.00 91.44 94 GLU A O 1
ATOM 733 N N . TYR A 1 95 ? -4.792 5.918 -6.688 1.00 94.31 95 TYR A N 1
ATOM 734 C CA . TYR A 1 95 ? -5.187 6.011 -5.285 1.00 94.31 95 TYR A CA 1
ATOM 735 C C . TYR A 1 95 ? -5.517 4.630 -4.716 1.00 94.31 95 TYR A C 1
ATOM 737 O O . TYR A 1 95 ? -6.154 3.820 -5.379 1.00 94.31 95 TYR A O 1
ATOM 745 N N . ILE A 1 96 ? -5.229 4.403 -3.430 1.00 95.31 96 ILE A N 1
ATOM 746 C CA . ILE A 1 96 ? -5.602 3.149 -2.743 1.00 95.31 96 ILE A CA 1
ATOM 747 C C . ILE A 1 96 ? -7.111 2.839 -2.797 1.00 95.31 96 ILE A C 1
ATOM 749 O O . ILE A 1 96 ? -7.506 1.683 -2.666 1.00 95.31 96 ILE A O 1
ATOM 753 N N . GLY A 1 97 ? -7.960 3.857 -2.982 1.00 94.25 97 GLY A N 1
ATOM 754 C CA . GLY A 1 97 ? -9.398 3.687 -3.191 1.00 94.25 97 GLY A CA 1
ATOM 755 C C . GLY A 1 97 ? -9.793 3.189 -4.580 1.00 94.25 97 GLY A C 1
ATOM 756 O O . GLY A 1 97 ? -10.845 2.565 -4.685 1.00 94.25 97 GLY A O 1
ATOM 757 N N . ASP A 1 98 ? -8.971 3.431 -5.608 1.00 91.19 98 ASP A N 1
ATOM 758 C CA . ASP A 1 98 ? -9.232 2.958 -6.971 1.00 91.19 98 ASP A CA 1
ATOM 759 C C . ASP A 1 98 ? -9.080 1.410 -7.022 1.00 91.19 98 ASP A C 1
ATOM 761 O O . ASP A 1 98 ? -9.956 0.732 -7.563 1.00 91.19 98 ASP A O 1
ATOM 765 N N . GLU A 1 99 ? -8.082 0.845 -6.319 1.00 92.19 99 GLU A N 1
ATOM 766 C CA . GLU A 1 99 ? -7.911 -0.613 -6.141 1.00 92.19 99 GLU A CA 1
ATOM 767 C C . GLU A 1 99 ? -8.801 -1.229 -5.040 1.00 92.19 99 GLU A C 1
ATOM 769 O O . GLU A 1 99 ? -9.419 -2.285 -5.224 1.00 92.19 99 GLU A O 1
ATOM 774 N N . GLN A 1 100 ? -8.919 -0.575 -3.877 1.00 94.69 100 GLN A N 1
ATOM 775 C CA . GLN A 1 100 ? -9.662 -1.100 -2.727 1.00 94.69 100 GLN A CA 1
ATOM 776 C C . GLN A 1 100 ? -10.696 -0.095 -2.192 1.00 94.69 100 GLN A C 1
ATOM 778 O O . GLN A 1 100 ? -10.522 0.514 -1.135 1.00 94.69 100 GLN A O 1
ATOM 783 N N . GLU A 1 101 ? -11.857 -0.014 -2.857 1.00 95.38 101 GLU A N 1
ATOM 784 C CA . GLU A 1 101 ? -12.985 0.854 -2.460 1.00 95.38 101 GLU A CA 1
ATOM 785 C C . GLU A 1 101 ? -13.324 0.778 -0.950 1.00 95.38 101 GLU A C 1
ATOM 787 O O . GLU A 1 101 ? -13.645 1.779 -0.302 1.00 95.38 101 GLU A O 1
ATOM 792 N N . THR A 1 102 ? -13.351 -0.428 -0.366 1.00 95.88 102 THR A N 1
ATOM 793 C CA . THR A 1 102 ? -13.784 -0.666 1.024 1.00 95.88 102 THR A CA 1
ATOM 794 C C . THR A 1 102 ? -13.243 -1.977 1.587 1.00 95.88 102 THR A C 1
ATOM 796 O O . THR A 1 102 ? -13.400 -3.025 0.967 1.00 95.88 102 THR A O 1
ATOM 799 N N . VAL A 1 103 ? -12.705 -1.936 2.805 1.00 96.19 103 VAL A N 1
ATOM 800 C CA . VAL A 1 103 ? -12.301 -3.092 3.619 1.00 96.19 103 VAL A CA 1
ATOM 801 C C . VAL A 1 103 ? -13.384 -3.388 4.664 1.00 96.19 103 VAL A C 1
ATOM 803 O O . VAL A 1 103 ? -13.985 -2.473 5.238 1.00 96.19 103 VAL A O 1
ATOM 806 N N . THR A 1 104 ? -13.665 -4.672 4.893 1.00 94.81 104 THR A N 1
ATOM 807 C CA . THR A 1 104 ? -14.709 -5.165 5.810 1.00 94.81 104 THR A CA 1
ATOM 808 C C . THR A 1 104 ? -14.170 -6.222 6.777 1.00 94.81 104 THR A C 1
ATOM 810 O O . THR A 1 104 ? -13.051 -6.710 6.620 1.00 94.81 104 THR A O 1
ATOM 813 N N . GLU A 1 105 ? -14.987 -6.662 7.739 1.00 91.25 105 GLU A N 1
ATOM 814 C CA . GLU A 1 105 ? -14.664 -7.806 8.610 1.00 91.25 105 GLU A CA 1
ATOM 815 C C . GLU A 1 105 ? -14.266 -9.076 7.829 1.00 91.25 105 GLU A C 1
ATOM 817 O O . GLU A 1 105 ? -13.462 -9.866 8.312 1.00 91.25 105 GLU A O 1
ATOM 822 N N . SER A 1 106 ? -14.796 -9.312 6.618 1.00 89.75 106 SER A N 1
ATOM 823 C CA . SER A 1 106 ? -14.406 -10.510 5.854 1.00 89.75 106 SER A CA 1
ATOM 824 C C . SER A 1 106 ? -13.013 -10.430 5.232 1.00 89.75 106 SER A C 1
ATOM 826 O O . SER A 1 106 ? -12.500 -11.462 4.794 1.00 89.75 106 SER A O 1
ATOM 828 N N . ASP A 1 107 ? -12.444 -9.228 5.198 1.00 92.00 107 ASP A N 1
ATOM 829 C CA . ASP A 1 107 ? -11.148 -8.915 4.607 1.00 92.00 107 ASP A CA 1
ATOM 830 C C . ASP A 1 107 ? -10.098 -8.739 5.717 1.00 92.00 107 ASP A C 1
ATOM 832 O O . ASP A 1 107 ? -9.032 -9.343 5.641 1.00 92.00 107 ASP A O 1
ATOM 836 N N . PHE A 1 108 ? -10.443 -8.014 6.794 1.00 93.62 108 PHE A N 1
ATOM 837 C CA . PHE A 1 108 ? -9.591 -7.820 7.973 1.00 93.62 108 PHE A CA 1
ATOM 838 C C . PHE A 1 108 ? -10.383 -7.936 9.303 1.00 93.62 108 PHE A C 1
ATOM 840 O O . PHE A 1 108 ? -10.698 -6.922 9.942 1.00 93.62 108 PHE A O 1
ATOM 847 N N . PRO A 1 109 ? -10.735 -9.161 9.746 1.00 87.88 109 PRO A N 1
ATOM 848 C CA . PRO A 1 109 ? -11.629 -9.376 10.890 1.00 87.88 109 PRO A CA 1
ATOM 849 C C . PRO A 1 109 ? -11.061 -8.878 12.221 1.00 87.88 109 PRO A C 1
ATOM 851 O O . PRO A 1 109 ? -11.813 -8.457 13.102 1.00 87.88 109 PRO A O 1
ATOM 854 N N . GLU A 1 110 ? -9.740 -8.904 12.385 1.00 86.38 110 GLU A N 1
ATOM 855 C CA . GLU A 1 110 ? -9.076 -8.484 13.613 1.00 86.38 110 GLU A CA 1
ATOM 856 C C . GLU A 1 110 ? -9.112 -6.962 13.810 1.00 86.38 110 GLU A C 1
ATOM 858 O O . GLU A 1 110 ? -9.101 -6.505 14.955 1.00 86.38 110 GLU A O 1
ATOM 863 N N . LEU A 1 111 ? -9.173 -6.170 12.733 1.00 90.50 111 LEU A N 1
ATOM 864 C CA . LEU A 1 111 ? -9.342 -4.714 12.801 1.00 90.50 111 LEU A CA 1
ATOM 865 C C . LEU A 1 111 ? -10.822 -4.298 12.800 1.00 90.50 111 LEU A C 1
ATOM 867 O O . LEU A 1 111 ? -11.212 -3.404 13.549 1.00 90.50 111 LEU A O 1
ATOM 871 N N . LEU A 1 112 ? -11.650 -4.943 11.975 1.00 93.25 112 LEU A N 1
ATOM 872 C CA . LEU A 1 112 ? -13.043 -4.554 11.717 1.00 93.25 112 LEU A CA 1
ATOM 873 C C . LEU A 1 112 ? -14.050 -5.531 12.329 1.00 93.25 112 LEU A C 1
ATOM 875 O O . LEU A 1 112 ? -15.029 -5.910 11.694 1.00 93.25 112 LEU A O 1
ATOM 879 N N . SER A 1 113 ? -13.813 -5.947 13.572 1.00 88.12 113 SER A N 1
ATOM 880 C CA . SER A 1 113 ? -14.646 -6.929 14.268 1.00 88.12 113 SER A CA 1
ATOM 881 C C . SER A 1 113 ? -16.108 -6.471 14.367 1.00 88.12 113 SER A C 1
ATOM 883 O O . SER A 1 113 ? -16.392 -5.409 14.936 1.00 88.12 113 SER A O 1
ATOM 885 N N . SER A 1 114 ? -17.034 -7.277 13.846 1.00 86.38 114 SER A N 1
ATOM 886 C CA . SER A 1 114 ? -18.481 -7.072 13.993 1.00 86.38 114 SER A CA 1
ATOM 887 C C . SER A 1 114 ? -18.971 -7.663 15.318 1.00 86.38 114 SER A C 1
ATOM 889 O O . SER A 1 114 ? -18.280 -8.454 15.966 1.00 86.38 114 SER A O 1
ATOM 891 N N . GLY A 1 115 ? -20.188 -7.321 15.743 1.00 90.38 115 GLY A N 1
ATOM 892 C CA . GLY A 1 115 ? -20.723 -7.843 17.001 1.00 90.38 115 GLY A CA 1
ATOM 893 C C . GLY A 1 115 ? -22.223 -7.662 17.184 1.00 90.38 115 GLY A C 1
ATOM 894 O O . GLY A 1 115 ? -22.923 -7.168 16.305 1.00 90.38 115 GLY A O 1
ATOM 895 N N . THR A 1 116 ? -22.716 -8.065 18.357 1.00 92.75 116 THR A N 1
ATOM 896 C CA . THR A 1 116 ? -24.123 -7.919 18.758 1.00 92.75 116 THR A CA 1
ATOM 897 C C . THR A 1 116 ? -24.198 -7.158 20.078 1.00 92.75 116 THR A C 1
ATOM 899 O O . THR A 1 116 ? -23.683 -7.627 21.091 1.00 92.75 116 THR A O 1
ATOM 902 N N . ILE A 1 117 ? -24.905 -6.029 20.087 1.00 92.12 117 ILE A N 1
ATOM 903 C CA . ILE A 1 117 ? -25.261 -5.277 21.298 1.00 92.12 117 ILE A CA 1
ATOM 904 C C . ILE A 1 117 ? -26.634 -5.773 21.774 1.00 92.12 117 ILE A C 1
ATOM 906 O O . ILE A 1 117 ? -27.535 -5.968 20.956 1.00 92.12 117 ILE A O 1
ATOM 910 N N . SER A 1 118 ? -26.802 -6.030 23.075 1.00 89.44 118 SER A N 1
ATOM 911 C CA . SER A 1 118 ? -27.991 -6.709 23.631 1.00 89.44 118 SER A CA 1
ATOM 912 C C . SER A 1 118 ? -28.534 -5.991 24.868 1.00 89.44 118 SER A C 1
ATOM 914 O O . SER A 1 118 ? -28.181 -6.331 25.998 1.00 89.44 118 SER A O 1
ATOM 916 N N . ASN A 1 119 ? -29.444 -5.036 24.655 1.00 88.75 119 ASN A N 1
ATOM 917 C CA . ASN A 1 119 ? -29.938 -4.144 25.704 1.00 88.75 119 ASN A CA 1
ATOM 918 C C . ASN A 1 119 ? -31.414 -4.401 26.086 1.00 88.75 119 ASN A C 1
ATOM 920 O O . ASN A 1 119 ? -32.054 -5.363 25.652 1.00 88.75 119 ASN A O 1
ATOM 924 N N . SER A 1 120 ? -32.007 -3.525 26.910 1.00 88.88 120 SER A N 1
ATOM 925 C CA . SER A 1 120 ? -33.402 -3.677 27.372 1.00 88.88 120 SER A CA 1
ATOM 926 C C . SER A 1 120 ? -34.463 -3.574 26.254 1.00 88.88 120 SER A C 1
ATOM 928 O O . SER A 1 120 ? -35.596 -4.048 26.421 1.00 88.88 120 SER A O 1
ATOM 930 N N . LYS A 1 121 ? -34.108 -2.982 25.104 1.00 92.44 121 LYS A N 1
ATOM 931 C CA . LYS A 1 121 ? -34.957 -2.834 23.909 1.00 92.44 121 LYS A CA 1
ATOM 932 C C . LYS A 1 121 ? -34.846 -4.020 22.957 1.00 92.44 121 LYS A C 1
ATOM 934 O O . LYS A 1 121 ? -35.808 -4.288 22.232 1.00 92.44 121 LYS A O 1
ATOM 939 N N . GLY A 1 122 ? -33.737 -4.749 23.009 1.00 90.25 122 GLY A N 1
ATOM 940 C CA . GLY A 1 122 ? -33.490 -5.972 22.259 1.00 90.25 122 GLY A CA 1
ATOM 941 C C . GLY A 1 122 ? -32.059 -6.044 21.744 1.00 90.25 122 GLY A C 1
ATOM 942 O O . GLY A 1 122 ? -31.192 -5.276 22.157 1.00 90.25 122 GLY A O 1
ATOM 943 N N . ASP A 1 123 ? -31.854 -6.970 20.816 1.00 93.06 123 ASP A N 1
ATOM 944 C CA . ASP A 1 123 ? -30.546 -7.265 20.245 1.00 93.06 123 ASP A CA 1
ATOM 945 C C . ASP A 1 123 ? -30.424 -6.574 18.872 1.00 93.06 123 ASP A C 1
ATOM 947 O O . ASP A 1 123 ? -31.334 -6.696 18.038 1.00 93.06 123 ASP A O 1
ATOM 951 N N . THR A 1 124 ? -29.311 -5.878 18.624 1.00 94.06 124 THR A N 1
ATOM 952 C CA . THR A 1 124 ? -28.908 -5.419 17.284 1.00 94.06 124 THR A CA 1
ATOM 953 C C . THR A 1 124 ? -27.503 -5.902 16.974 1.00 94.06 124 THR A C 1
ATOM 955 O O . THR A 1 124 ? -26.601 -5.796 17.803 1.00 94.06 124 THR A O 1
ATOM 958 N N . ASP A 1 125 ? -27.320 -6.399 15.759 1.00 94.56 125 ASP A N 1
ATOM 959 C CA . ASP A 1 125 ? -25.995 -6.637 15.202 1.00 94.56 125 ASP A CA 1
ATOM 960 C C . ASP A 1 125 ? -25.426 -5.301 14.684 1.00 94.56 125 ASP A C 1
ATOM 962 O O . ASP A 1 125 ? -26.197 -4.395 14.330 1.00 94.56 125 ASP A O 1
ATOM 966 N N . TYR A 1 126 ? -24.099 -5.167 14.676 1.00 95.31 126 TYR A N 1
ATOM 967 C CA . TYR A 1 126 ? -23.372 -4.057 14.062 1.00 95.31 126 TYR A CA 1
ATOM 968 C C . TYR A 1 126 ? -22.253 -4.573 13.153 1.00 95.31 126 TYR A C 1
ATOM 970 O O . TYR A 1 126 ? -21.583 -5.548 13.492 1.00 95.31 126 TYR A O 1
ATOM 978 N N . GLU A 1 127 ? -22.038 -3.893 12.029 1.00 95.56 127 GLU A N 1
ATOM 979 C CA . GLU A 1 127 ? -20.971 -4.172 11.058 1.00 95.56 127 GLU A CA 1
ATOM 980 C C . GLU A 1 127 ? -20.097 -2.921 10.870 1.00 95.56 127 GLU A C 1
ATOM 982 O O . GLU A 1 127 ? -20.614 -1.799 10.890 1.00 95.56 127 GLU A O 1
ATOM 987 N N . GLN A 1 128 ? -18.786 -3.105 10.682 1.00 95.75 128 GLN A N 1
ATOM 988 C CA . GLN A 1 128 ? -17.824 -2.024 10.427 1.00 95.75 128 GLN A CA 1
ATOM 989 C C . GLN A 1 128 ? -17.305 -2.043 8.982 1.00 95.75 128 GLN A C 1
ATOM 991 O O . GLN A 1 128 ? -17.064 -3.104 8.402 1.00 95.75 128 GLN A O 1
ATOM 996 N N . TYR A 1 129 ? -17.075 -0.851 8.434 1.00 96.06 129 TYR A N 1
ATOM 997 C CA . TYR A 1 129 ? -16.547 -0.616 7.094 1.00 96.06 129 TYR A CA 1
ATOM 998 C C . TYR A 1 129 ? -15.459 0.464 7.159 1.00 96.06 129 TYR A C 1
ATOM 1000 O O . TYR A 1 129 ? -15.678 1.524 7.749 1.00 96.06 129 TYR A O 1
ATOM 1008 N N . LEU A 1 130 ? -14.310 0.216 6.530 1.00 97.38 130 LEU A N 1
ATOM 1009 C CA . LEU A 1 130 ? -13.264 1.216 6.300 1.00 97.38 130 LEU A CA 1
ATOM 1010 C C . LEU A 1 130 ? -13.188 1.473 4.793 1.00 97.38 130 LEU A C 1
ATOM 1012 O O . LEU A 1 130 ? -12.869 0.563 4.033 1.00 97.38 130 LEU A O 1
ATOM 1016 N N . ARG A 1 131 ? -13.558 2.674 4.346 1.00 97.62 131 ARG A N 1
ATOM 1017 C CA . ARG A 1 131 ? -13.691 3.017 2.924 1.00 97.62 131 ARG A CA 1
ATOM 1018 C C . ARG A 1 131 ? -12.571 3.933 2.467 1.00 97.62 131 ARG A C 1
ATOM 1020 O O . ARG A 1 131 ? -12.320 4.950 3.117 1.00 97.62 131 ARG A O 1
ATOM 1027 N N . PHE A 1 132 ? -12.002 3.609 1.312 1.00 96.62 132 PHE A N 1
ATOM 1028 C CA . PHE A 1 132 ? -11.069 4.461 0.581 1.00 96.62 132 PHE A CA 1
ATOM 1029 C C . PHE A 1 132 ? -11.683 5.024 -0.702 1.00 96.62 132 PHE A C 1
ATOM 1031 O O . PHE A 1 132 ? -11.196 6.041 -1.165 1.00 96.62 132 PHE A O 1
ATOM 1038 N N . GLU A 1 133 ? -12.801 4.484 -1.205 1.00 95.31 133 GLU A N 1
ATOM 1039 C CA . GLU A 1 133 ? -13.663 5.183 -2.167 1.00 95.31 133 GLU A CA 1
ATOM 1040 C C . GLU A 1 133 ? -15.114 5.268 -1.666 1.00 95.31 133 GLU A C 1
ATOM 1042 O O . GLU A 1 133 ? -15.643 4.376 -0.993 1.00 95.31 133 GLU A O 1
ATOM 1047 N N . THR A 1 134 ? -15.791 6.362 -2.012 1.00 91.94 134 THR A N 1
ATOM 1048 C CA . THR A 1 134 ? -17.234 6.549 -1.817 1.00 91.94 134 THR A CA 1
ATOM 1049 C C . THR A 1 134 ? -17.934 6.821 -3.145 1.00 91.94 134 THR A C 1
ATOM 1051 O O . THR A 1 134 ? -17.369 7.395 -4.065 1.00 91.94 134 THR A O 1
ATOM 1054 N N . ALA A 1 135 ? -19.227 6.495 -3.242 1.00 87.56 135 ALA A N 1
ATOM 1055 C CA . ALA A 1 135 ? -20.007 6.619 -4.484 1.00 87.56 135 ALA A CA 1
ATOM 1056 C C . ALA A 1 135 ? -20.210 8.067 -5.014 1.00 87.56 135 ALA A C 1
ATOM 1058 O O . ALA A 1 135 ? -20.882 8.267 -6.030 1.00 87.56 135 ALA A O 1
ATOM 1059 N N . ASP A 1 136 ? -19.696 9.079 -4.310 1.00 88.25 136 ASP A N 1
ATOM 1060 C CA . ASP A 1 136 ? -19.602 10.479 -4.736 1.00 88.25 136 ASP A CA 1
ATOM 1061 C C . ASP A 1 136 ? -18.169 10.927 -5.102 1.00 88.25 136 ASP A C 1
ATOM 1063 O O . ASP A 1 136 ? -18.000 12.071 -5.531 1.00 88.25 136 ASP A O 1
ATOM 1067 N N . GLY A 1 137 ? -17.174 10.038 -4.990 1.00 88.81 137 GLY A N 1
ATOM 1068 C CA . GLY A 1 137 ? -15.765 10.262 -5.330 1.00 88.81 137 GLY A CA 1
ATOM 1069 C C . GLY A 1 137 ? -15.035 11.242 -4.408 1.00 88.81 137 GLY A C 1
ATOM 1070 O O . GLY A 1 137 ? -14.064 11.858 -4.837 1.00 88.81 137 GLY A O 1
ATOM 1071 N N . LEU A 1 138 ? -15.545 11.467 -3.188 1.00 90.38 138 LEU A N 1
ATOM 1072 C CA . LEU A 1 138 ? -14.955 12.406 -2.222 1.00 90.38 138 LEU A CA 1
ATOM 1073 C C . LEU A 1 138 ? -13.874 11.777 -1.338 1.00 90.38 138 LEU A C 1
ATOM 1075 O O . LEU A 1 138 ? -12.998 12.495 -0.859 1.00 90.38 138 LEU A O 1
ATOM 1079 N N . VAL A 1 139 ? -13.957 10.470 -1.101 1.00 94.44 139 VAL A N 1
ATOM 1080 C CA . VAL A 1 139 ? -12.908 9.686 -0.443 1.00 94.44 139 VAL A CA 1
ATOM 1081 C C . VAL A 1 139 ? -12.082 9.011 -1.528 1.00 94.44 139 VAL A C 1
ATOM 1083 O O . VAL A 1 139 ? -12.665 8.484 -2.478 1.00 94.44 139 VAL A O 1
ATOM 1086 N N . LYS A 1 140 ? -10.754 9.079 -1.392 1.00 88.88 140 LYS A N 1
ATOM 1087 C CA . LYS A 1 140 ? -9.785 8.396 -2.268 1.00 88.88 140 LYS A CA 1
ATOM 1088 C C . LYS A 1 140 ? -8.599 7.782 -1.511 1.00 88.88 140 LYS A C 1
ATOM 1090 O O . LYS A 1 140 ? -7.980 6.846 -2.008 1.00 88.88 140 LYS A O 1
ATOM 1095 N N . GLY A 1 141 ? -8.278 8.281 -0.315 1.00 94.44 141 GLY A N 1
ATOM 1096 C CA . GLY A 1 141 ? -7.076 7.873 0.411 1.00 94.44 141 GLY A CA 1
ATOM 1097 C C . GLY A 1 141 ? -5.814 8.567 -0.094 1.00 94.44 141 GLY A C 1
ATOM 1098 O O . GLY A 1 141 ? -5.859 9.726 -0.502 1.00 94.44 141 GLY A O 1
ATOM 1099 N N . VAL A 1 142 ? -4.685 7.864 -0.026 1.00 96.62 142 VAL A N 1
ATOM 1100 C CA . VAL A 1 142 ? -3.389 8.310 -0.563 1.00 96.62 142 VAL A CA 1
ATOM 1101 C C . VAL A 1 142 ? -3.159 7.771 -1.976 1.00 96.62 142 VAL A C 1
ATOM 1103 O O . VAL A 1 142 ? -3.697 6.724 -2.339 1.00 96.62 142 VAL A O 1
ATOM 1106 N N . ARG A 1 143 ? -2.354 8.496 -2.757 1.00 95.19 143 ARG A N 1
ATOM 1107 C CA . ARG A 1 143 ? -1.937 8.175 -4.127 1.00 95.19 143 ARG A CA 1
ATOM 1108 C C . ARG A 1 143 ? -0.489 7.693 -4.144 1.00 95.19 143 ARG A C 1
ATOM 1110 O O . ARG A 1 143 ? 0.364 8.343 -3.546 1.00 95.19 143 ARG A O 1
ATOM 1117 N N . PHE A 1 144 ? -0.190 6.600 -4.834 1.00 94.88 144 PHE A N 1
ATOM 1118 C CA . PHE A 1 144 ? 1.191 6.157 -5.039 1.00 94.88 144 PHE A CA 1
ATOM 1119 C C . PHE A 1 144 ? 1.874 7.027 -6.106 1.00 94.88 144 PHE A C 1
ATOM 1121 O O . PHE A 1 144 ? 1.322 7.223 -7.183 1.00 94.88 144 PHE A O 1
ATOM 1128 N N . VAL A 1 145 ? 3.048 7.603 -5.827 1.00 94.56 145 VAL A N 1
ATOM 1129 C CA . VAL A 1 145 ? 3.740 8.531 -6.745 1.00 94.56 145 VAL A CA 1
ATOM 1130 C C . VAL A 1 145 ? 5.262 8.376 -6.726 1.00 94.56 145 VAL A C 1
ATOM 1132 O O . VAL A 1 145 ? 5.850 7.935 -5.741 1.00 94.56 145 VAL A O 1
ATOM 1135 N N . TYR A 1 146 ? 5.907 8.853 -7.794 1.00 94.19 146 TYR A N 1
ATOM 1136 C CA . TYR A 1 146 ? 7.325 9.217 -7.807 1.00 94.19 146 TYR A CA 1
ATOM 1137 C C . TYR A 1 146 ? 7.435 10.748 -7.781 1.00 94.19 146 TYR A C 1
ATOM 1139 O O . TYR A 1 146 ? 6.932 11.404 -8.697 1.00 94.19 146 TYR A O 1
ATOM 1147 N N . ASP A 1 147 ? 8.072 11.323 -6.758 1.00 93.88 147 ASP A N 1
ATOM 1148 C CA . ASP A 1 147 ? 8.130 12.784 -6.554 1.00 93.88 147 ASP A CA 1
ATOM 1149 C C . ASP A 1 147 ? 9.439 13.227 -5.851 1.00 93.88 147 ASP A C 1
ATOM 1151 O O . ASP A 1 147 ? 10.329 12.415 -5.571 1.00 93.88 147 ASP A O 1
ATOM 1155 N N . VAL A 1 148 ? 9.564 14.529 -5.565 1.00 92.06 148 VAL A N 1
ATOM 1156 C CA . VAL A 1 148 ? 10.620 15.137 -4.742 1.00 92.06 148 VAL A CA 1
ATOM 1157 C C . VAL A 1 148 ? 10.055 15.627 -3.408 1.00 92.06 148 VAL A C 1
ATOM 1159 O O . VAL A 1 148 ? 9.346 16.636 -3.367 1.00 92.06 148 VAL A O 1
ATOM 1162 N N . TYR A 1 149 ? 10.477 15.017 -2.299 1.00 91.12 149 TYR A N 1
ATOM 1163 C CA . TYR A 1 149 ? 10.161 15.474 -0.941 1.00 91.12 149 TYR A CA 1
ATOM 1164 C C . TYR A 1 149 ? 11.432 15.676 -0.098 1.00 91.12 149 TYR A C 1
ATOM 1166 O O . TYR A 1 149 ? 12.328 14.841 -0.102 1.00 91.12 149 TYR A O 1
ATOM 1174 N N . ASP A 1 150 ? 11.535 16.815 0.599 1.00 89.56 150 ASP A N 1
ATOM 1175 C CA . ASP A 1 150 ? 12.728 17.265 1.357 1.00 89.56 150 ASP A CA 1
ATOM 1176 C C . ASP A 1 150 ? 14.070 17.090 0.603 1.00 89.56 150 ASP A C 1
ATOM 1178 O O . ASP A 1 150 ? 15.040 16.541 1.117 1.00 89.56 150 ASP A O 1
ATOM 1182 N N . GLU A 1 151 ? 14.108 17.537 -0.660 1.00 89.06 151 GLU A N 1
ATOM 1183 C CA . GLU A 1 151 ? 15.233 17.373 -1.610 1.00 89.06 151 GLU A CA 1
ATOM 1184 C C . GLU A 1 151 ? 15.531 15.906 -2.020 1.00 89.06 151 GLU A C 1
ATOM 1186 O O . GLU A 1 151 ? 16.322 15.679 -2.938 1.00 89.06 151 GLU A O 1
ATOM 1191 N N . GLN A 1 152 ? 14.858 14.906 -1.443 1.00 90.75 152 GLN A N 1
ATOM 1192 C CA . GLN A 1 152 ? 14.991 13.489 -1.800 1.00 90.75 152 GLN A CA 1
ATOM 1193 C C . GLN A 1 152 ? 14.053 13.105 -2.946 1.00 90.75 152 GLN A C 1
ATOM 1195 O O . GLN A 1 152 ? 12.950 13.626 -3.067 1.00 90.75 152 GLN A O 1
ATOM 1200 N N . GLN A 1 153 ? 14.520 12.195 -3.800 1.00 92.06 153 GLN A N 1
ATOM 1201 C CA . GLN A 1 153 ? 13.793 11.654 -4.948 1.00 92.06 153 GLN A CA 1
ATOM 1202 C C . GLN A 1 153 ? 13.506 10.180 -4.718 1.00 92.06 153 GLN A C 1
ATOM 1204 O O . GLN A 1 153 ? 14.439 9.421 -4.444 1.00 92.06 153 GLN A O 1
ATOM 1209 N N . GLY A 1 154 ? 12.255 9.771 -4.886 1.00 93.12 154 GLY A N 1
ATOM 1210 C CA . GLY A 1 154 ? 11.863 8.393 -4.640 1.00 93.12 154 GLY A CA 1
ATOM 1211 C C . GLY A 1 154 ? 10.375 8.150 -4.819 1.00 93.12 154 GLY A C 1
ATOM 1212 O O . GLY A 1 154 ? 9.645 8.990 -5.348 1.00 93.12 154 GLY A O 1
ATOM 1213 N N . LEU A 1 155 ? 9.972 6.968 -4.375 1.00 94.12 155 LEU A N 1
ATOM 1214 C CA . LEU A 1 155 ? 8.596 6.516 -4.322 1.00 94.12 155 LEU A CA 1
ATOM 1215 C C . LEU A 1 155 ? 7.963 6.907 -2.983 1.00 94.12 155 LEU A C 1
ATOM 1217 O O . LEU A 1 155 ? 8.603 6.811 -1.934 1.00 94.12 155 LEU A O 1
ATOM 1221 N N . TYR A 1 156 ? 6.706 7.346 -3.029 1.00 95.81 156 TYR A N 1
ATOM 1222 C CA . TYR A 1 156 ? 5.951 7.805 -1.864 1.00 95.81 156 TYR A CA 1
ATOM 1223 C C . TYR A 1 156 ? 4.464 7.460 -1.980 1.00 95.81 156 TYR A C 1
ATOM 1225 O O . TYR A 1 156 ? 3.901 7.437 -3.075 1.00 95.81 156 TYR A O 1
ATOM 1233 N N . LEU A 1 157 ? 3.804 7.322 -0.831 1.00 97.50 157 LEU A N 1
ATOM 1234 C CA . LEU A 1 157 ? 2.373 7.570 -0.707 1.00 97.50 157 LEU A CA 1
ATOM 1235 C C . LEU A 1 157 ? 2.154 9.062 -0.445 1.00 97.50 157 LEU A C 1
ATOM 1237 O O . LEU A 1 157 ? 2.605 9.601 0.569 1.00 97.50 157 LEU A O 1
ATOM 1241 N N . LEU A 1 158 ? 1.462 9.714 -1.377 1.00 97.12 158 LEU A N 1
ATOM 1242 C CA . LEU A 1 158 ? 1.114 11.129 -1.365 1.00 97.12 158 LEU A CA 1
ATOM 1243 C C . LEU A 1 158 ? -0.332 11.332 -0.904 1.00 97.12 158 LEU A C 1
ATOM 1245 O O . LEU A 1 158 ? -1.263 10.740 -1.447 1.00 97.12 158 LEU A O 1
ATOM 1249 N N . GLY A 1 159 ? -0.530 12.234 0.050 1.00 96.81 159 GLY A N 1
ATOM 1250 C CA . GLY A 1 159 ? -1.839 12.724 0.462 1.00 96.81 159 GLY A CA 1
ATOM 1251 C C . GLY A 1 159 ? -1.969 14.230 0.261 1.00 96.81 159 GLY A C 1
ATOM 1252 O O . GLY A 1 159 ? -1.315 14.995 0.967 1.00 96.81 159 GLY A O 1
ATOM 1253 N N . GLU A 1 160 ? -2.827 14.680 -0.656 1.00 95.38 160 GLU A N 1
ATOM 1254 C CA . GLU A 1 160 ? -3.076 16.115 -0.850 1.00 95.38 160 GLU A CA 1
ATOM 1255 C C . GLU A 1 160 ? -3.893 16.679 0.332 1.00 95.38 160 GLU A C 1
ATOM 1257 O O . GLU A 1 160 ? -4.884 16.092 0.776 1.00 95.38 160 GLU A O 1
ATOM 1262 N N . LYS A 1 161 ? -3.478 17.826 0.886 1.00 95.44 161 LYS A N 1
ATOM 1263 C CA . LYS A 1 161 ? -4.150 18.412 2.063 1.00 95.44 161 LYS A CA 1
ATOM 1264 C C . LYS A 1 161 ? -5.601 18.794 1.772 1.00 95.44 161 LYS A C 1
ATOM 1266 O O . LYS A 1 161 ? -5.931 19.269 0.689 1.00 95.44 161 LYS A O 1
ATOM 1271 N N . ASP A 1 162 ? -6.445 18.661 2.797 1.00 93.81 162 ASP A N 1
ATOM 1272 C CA . ASP A 1 162 ? -7.910 18.796 2.761 1.00 93.81 162 ASP A CA 1
ATOM 1273 C C . ASP A 1 162 ? -8.664 17.653 2.029 1.00 93.81 162 ASP A C 1
ATOM 1275 O O . ASP A 1 162 ? -9.896 17.607 2.155 1.00 93.81 162 ASP A O 1
ATOM 1279 N N . GLU A 1 163 ? -7.991 16.718 1.332 1.00 95.88 163 GLU A N 1
ATOM 1280 C CA . GLU A 1 163 ? -8.616 15.481 0.817 1.00 95.88 163 GLU A CA 1
ATOM 1281 C C . GLU A 1 163 ? -8.961 14.503 1.958 1.00 95.88 163 GLU A C 1
ATOM 1283 O O . GLU A 1 163 ? -8.468 14.637 3.080 1.00 95.88 163 GLU A O 1
ATOM 1288 N N . ILE A 1 164 ? -9.855 13.537 1.706 1.00 97.06 164 ILE A N 1
ATOM 1289 C CA . ILE A 1 164 ? -10.319 12.580 2.725 1.00 97.06 164 ILE A CA 1
ATOM 1290 C C . ILE A 1 164 ? -9.503 11.285 2.634 1.00 97.06 164 ILE A C 1
ATOM 1292 O O . ILE A 1 164 ? -9.562 10.576 1.625 1.00 97.06 164 ILE A O 1
ATOM 1296 N N . LEU A 1 165 ? -8.795 10.968 3.722 1.00 97.62 165 LEU A N 1
ATOM 1297 C CA . LEU A 1 165 ? -7.947 9.784 3.855 1.00 97.62 165 LEU A CA 1
ATOM 1298 C C . LEU A 1 165 ? -8.773 8.493 3.944 1.00 97.62 165 LEU A C 1
ATOM 1300 O O . LEU A 1 165 ? -8.429 7.499 3.319 1.00 97.62 165 LEU A O 1
ATOM 1304 N N . PHE A 1 166 ? -9.861 8.499 4.718 1.00 98.00 166 PHE A N 1
ATOM 1305 C CA . PHE A 1 166 ? -10.817 7.390 4.773 1.00 98.00 166 PHE A CA 1
ATOM 1306 C C . PHE A 1 166 ? -12.186 7.827 5.318 1.00 98.00 166 PHE A C 1
ATOM 1308 O O . PHE A 1 166 ? -12.300 8.816 6.053 1.00 98.00 166 PHE A O 1
ATOM 1315 N N . GLU A 1 167 ? -13.224 7.039 5.015 1.00 98.31 167 GLU A N 1
ATOM 1316 C CA . GLU A 1 167 ? -14.483 7.016 5.772 1.00 98.31 167 GLU A CA 1
ATOM 1317 C C . GLU A 1 167 ? -14.544 5.746 6.635 1.00 98.31 167 GLU A C 1
ATOM 1319 O O . GLU A 1 167 ? -14.517 4.636 6.110 1.00 98.31 167 GLU A O 1
ATOM 1324 N N . TRP A 1 168 ? -14.657 5.896 7.957 1.00 97.75 168 TRP A N 1
ATOM 1325 C CA . TRP A 1 168 ? -15.050 4.798 8.846 1.00 97.75 168 TRP A CA 1
ATOM 1326 C C . TRP A 1 168 ? -16.562 4.853 9.052 1.00 97.75 168 TRP A C 1
ATOM 1328 O O . TRP A 1 168 ? -17.106 5.893 9.432 1.00 97.75 168 TRP A O 1
ATOM 1338 N N . GLU A 1 169 ? -17.245 3.741 8.806 1.00 97.31 169 GLU A N 1
ATOM 1339 C CA . GLU A 1 169 ? -18.686 3.584 8.993 1.00 97.31 169 GLU A CA 1
ATOM 1340 C C . GLU A 1 169 ? -18.972 2.389 9.907 1.00 97.31 169 GLU A C 1
ATOM 1342 O O . GLU A 1 169 ? -18.442 1.296 9.710 1.00 97.31 169 GLU A O 1
ATOM 1347 N N . ILE A 1 170 ? -19.874 2.588 10.868 1.00 96.88 170 ILE A N 1
ATOM 1348 C CA . ILE A 1 170 ? -20.517 1.517 11.633 1.00 96.88 170 ILE A CA 1
ATOM 1349 C C . ILE A 1 170 ? -22.031 1.558 11.387 1.00 96.88 170 ILE A C 1
ATOM 1351 O O . ILE A 1 170 ? -22.674 2.607 11.526 1.00 96.88 170 ILE A O 1
ATOM 1355 N N . ASP A 1 171 ? -22.589 0.412 10.992 1.00 96.94 171 ASP A N 1
ATOM 1356 C CA . ASP A 1 171 ? -24.003 0.220 10.648 1.00 96.94 171 ASP A CA 1
ATOM 1357 C C . ASP A 1 171 ? -24.677 -0.723 11.646 1.00 96.94 171 ASP A C 1
ATOM 1359 O O . ASP A 1 171 ? -24.203 -1.838 11.858 1.00 96.94 171 ASP A O 1
ATOM 1363 N N . PHE A 1 172 ? -25.788 -0.296 12.248 1.00 96.62 172 PHE A N 1
ATOM 1364 C CA . PHE A 1 172 ? -26.579 -1.110 13.170 1.00 96.62 172 PHE A CA 1
ATOM 1365 C C . PHE A 1 172 ? -27.789 -1.700 12.410 1.00 96.62 172 PHE A C 1
ATOM 1367 O O . PHE A 1 172 ? -28.794 -1.003 12.252 1.00 96.62 172 PHE A O 1
ATOM 1374 N N . ASP A 1 173 ? -27.744 -2.979 11.976 1.00 90.38 173 ASP A N 1
ATOM 1375 C CA . ASP A 1 173 ? -28.751 -3.630 11.077 1.00 90.38 173 ASP A CA 1
ATOM 1376 C C . ASP A 1 173 ? -30.205 -3.360 11.495 1.00 90.38 173 ASP A C 1
ATOM 1378 O O . ASP A 1 173 ? -31.106 -3.195 10.665 1.00 90.38 173 ASP A O 1
ATOM 1382 N N . ARG A 1 174 ? -30.453 -3.311 12.809 1.00 88.94 174 ARG A N 1
ATOM 1383 C CA . ARG A 1 174 ? -31.781 -3.057 13.380 1.00 88.94 174 ARG A CA 1
ATOM 1384 C C . ARG A 1 174 ? -31.818 -1.914 14.365 1.00 88.94 174 ARG A C 1
ATOM 1386 O O . ARG A 1 174 ? -32.682 -1.960 15.236 1.00 88.94 174 ARG A O 1
ATOM 1393 N N . TYR A 1 175 ? -30.946 -0.928 14.165 1.00 94.12 175 TYR A N 1
ATOM 1394 C CA . TYR A 1 175 ? -30.740 0.266 14.979 1.00 94.12 175 TYR A CA 1
ATOM 1395 C C . TYR A 1 175 ? -30.460 -0.007 16.467 1.00 94.12 175 TYR A C 1
ATOM 1397 O O . TYR A 1 175 ? -31.097 -0.817 17.140 1.00 94.12 175 TYR A O 1
ATOM 1405 N N . LEU A 1 176 ? -29.550 0.769 17.047 1.00 96.19 176 LEU A N 1
ATOM 1406 C CA . LEU A 1 176 ? -29.337 0.754 18.487 1.00 96.19 176 LEU A CA 1
ATOM 1407 C C . LEU A 1 176 ? -30.426 1.608 19.169 1.00 96.19 176 LEU A C 1
ATOM 1409 O O . LEU A 1 176 ? -30.484 2.831 19.004 1.00 96.19 176 LEU A O 1
ATOM 1413 N N . ALA A 1 177 ? -31.354 0.951 19.873 1.00 96.69 177 ALA A N 1
ATOM 1414 C CA . ALA A 1 177 ? -32.565 1.567 20.429 1.00 96.69 177 ALA A CA 1
ATOM 1415 C C . ALA A 1 177 ? -32.436 1.937 21.916 1.00 96.69 177 ALA A C 1
ATOM 1417 O O . ALA A 1 177 ? -31.847 1.191 22.694 1.00 96.69 177 ALA A O 1
ATOM 1418 N N . SER A 1 178 ? -33.060 3.046 22.333 1.00 97.06 178 SER A N 1
ATOM 1419 C CA . SER A 1 178 ? -33.040 3.517 23.729 1.00 97.06 178 SER A CA 1
ATOM 1420 C C . SER A 1 178 ? -34.253 4.379 24.110 1.00 97.06 178 SER A C 1
ATOM 1422 O O . SER A 1 178 ? -34.761 5.139 23.281 1.00 97.06 178 SER A O 1
ATOM 1424 N N . ASP A 1 179 ? -34.714 4.309 25.363 1.00 96.25 179 ASP A N 1
ATOM 1425 C CA . ASP A 1 179 ? -35.641 5.289 25.939 1.00 96.25 179 ASP A CA 1
ATOM 1426 C C . ASP A 1 179 ? -34.917 6.595 26.299 1.00 96.25 179 ASP A C 1
ATOM 1428 O O . ASP A 1 179 ? -33.792 6.627 26.793 1.00 96.25 179 ASP A O 1
ATOM 1432 N N . ILE A 1 180 ? -35.623 7.705 26.093 1.00 95.62 180 ILE A N 1
ATOM 1433 C CA . ILE A 1 180 ? -35.145 9.054 26.376 1.00 95.62 180 ILE A CA 1
ATOM 1434 C C . ILE A 1 180 ? -35.681 9.511 27.737 1.00 95.62 180 ILE A C 1
ATOM 1436 O O . ILE A 1 180 ? -36.795 10.051 27.824 1.00 95.62 180 ILE A O 1
ATOM 1440 N N . GLU A 1 181 ? -34.874 9.382 28.788 1.00 92.88 181 GLU A N 1
ATOM 1441 C CA . GLU A 1 181 ? -35.153 9.951 30.111 1.00 92.88 181 GLU A CA 1
ATOM 1442 C C . GLU A 1 181 ? -34.267 11.184 30.360 1.00 92.88 181 GLU A C 1
ATOM 1444 O O . GLU A 1 181 ? -33.052 11.167 30.225 1.00 92.88 181 GLU A O 1
ATOM 1449 N N . ASN A 1 182 ? -34.884 12.330 30.672 1.00 89.31 182 ASN A N 1
ATOM 1450 C CA . ASN A 1 182 ? -34.185 13.590 30.982 1.00 89.31 182 ASN A CA 1
ATOM 1451 C C . ASN A 1 182 ? -33.107 14.032 29.955 1.00 89.31 182 ASN A C 1
ATOM 1453 O O . ASN A 1 182 ? -32.181 14.757 30.307 1.00 89.31 182 ASN A O 1
ATOM 1457 N N . THR A 1 183 ? -33.294 13.686 28.672 1.00 92.12 183 THR A N 1
ATOM 1458 C CA . THR A 1 183 ? -32.368 13.833 27.515 1.00 92.12 183 THR A CA 1
ATOM 1459 C C . THR A 1 183 ? -31.279 12.771 27.375 1.00 92.12 183 THR A C 1
ATOM 1461 O O . THR A 1 183 ? -30.666 12.725 26.315 1.00 92.12 183 THR A O 1
ATOM 1464 N N . ILE A 1 184 ? -31.082 11.905 28.363 1.00 92.62 184 ILE A N 1
ATOM 1465 C CA . ILE A 1 184 ? -30.157 10.767 28.326 1.00 92.62 184 ILE A CA 1
ATOM 1466 C C . ILE A 1 184 ? -30.814 9.607 27.562 1.00 92.62 184 ILE A C 1
ATOM 1468 O O . ILE A 1 184 ? -32.040 9.478 27.575 1.00 92.62 184 ILE A O 1
ATOM 1472 N N . LEU A 1 185 ? -30.003 8.811 26.868 1.00 94.56 185 LEU A N 1
ATOM 1473 C CA . LEU A 1 185 ? -30.393 7.550 26.237 1.00 94.56 185 LEU A CA 1
ATOM 1474 C C . LEU A 1 185 ? -29.984 6.395 27.165 1.00 94.56 185 LEU A C 1
ATOM 1476 O O . LEU A 1 185 ? -28.869 5.892 27.066 1.00 94.56 185 LEU A O 1
ATOM 1480 N N . GLU A 1 186 ? -30.844 6.042 28.125 1.00 89.69 186 GLU A N 1
ATOM 1481 C CA . GLU A 1 186 ? -30.448 5.196 29.266 1.00 89.69 186 GLU A CA 1
ATOM 1482 C C . GLU A 1 186 ? -30.062 3.768 28.855 1.00 89.69 186 GLU A C 1
ATOM 1484 O O . GLU A 1 186 ? -29.065 3.253 29.345 1.00 89.69 186 GLU A O 1
ATOM 1489 N N . ASP A 1 187 ? -30.788 3.146 27.919 1.00 92.75 187 ASP A N 1
ATOM 1490 C CA . ASP A 1 187 ? -30.540 1.750 27.513 1.00 92.75 187 ASP A CA 1
ATOM 1491 C C . ASP A 1 187 ? -29.292 1.545 26.634 1.00 92.75 187 ASP A C 1
ATOM 1493 O O . ASP A 1 187 ? -29.109 0.452 26.111 1.00 92.75 187 ASP A O 1
ATOM 1497 N N . ILE A 1 188 ? -28.497 2.585 26.367 1.00 92.44 188 ILE A N 1
ATOM 1498 C CA . ILE A 1 188 ? -27.267 2.459 25.560 1.00 92.44 188 ILE A CA 1
ATOM 1499 C C . ILE A 1 188 ? -26.025 2.974 26.286 1.00 92.44 188 ILE A C 1
ATOM 1501 O O . ILE A 1 188 ? -24.968 3.066 25.680 1.00 92.44 188 ILE A O 1
ATOM 1505 N N . LEU A 1 189 ? -26.147 3.332 27.565 1.00 88.88 189 LEU A N 1
ATOM 1506 C CA . LEU A 1 189 ? -24.993 3.526 28.439 1.00 88.88 189 LEU A CA 1
ATOM 1507 C C . LEU A 1 189 ? -24.469 2.156 28.888 1.00 88.88 189 LEU A C 1
ATOM 1509 O O . LEU A 1 189 ? -25.269 1.246 29.081 1.00 88.88 189 LEU A O 1
ATOM 1513 N N . ASP A 1 190 ? -23.156 2.032 29.096 1.00 85.62 190 ASP A N 1
ATOM 1514 C CA . ASP A 1 190 ? -22.466 0.768 29.446 1.00 85.62 190 ASP A CA 1
ATOM 1515 C C . ASP A 1 190 ? -22.501 -0.310 28.335 1.00 85.62 190 ASP A C 1
ATOM 1517 O O . ASP A 1 190 ? -21.988 -1.406 28.535 1.00 85.62 190 ASP A O 1
ATOM 1521 N N . GLU A 1 191 ? -23.052 -0.004 27.152 1.00 90.94 191 GLU A N 1
ATOM 1522 C CA . GLU A 1 191 ? -22.982 -0.878 25.973 1.00 90.94 191 GLU A CA 1
ATOM 1523 C C . GLU A 1 191 ? -21.635 -0.722 25.246 1.00 90.94 191 GLU A C 1
ATOM 1525 O O . GLU A 1 191 ? -21.053 0.369 25.194 1.00 90.94 191 GLU A O 1
ATOM 1530 N N . GLU A 1 192 ? -21.151 -1.821 24.665 1.00 90.88 192 GLU A N 1
ATOM 1531 C CA . GLU A 1 192 ? -19.776 -1.967 24.172 1.00 90.88 192 GLU A CA 1
ATOM 1532 C C . GLU A 1 192 ? -19.751 -2.354 22.691 1.00 90.88 192 GLU A C 1
ATOM 1534 O O . GLU A 1 192 ? -20.539 -3.191 22.247 1.00 90.88 192 GLU A O 1
ATOM 1539 N N . PHE A 1 193 ? -18.826 -1.771 21.928 1.00 92.94 193 PHE A N 1
ATOM 1540 C CA . PHE A 1 193 ? -18.540 -2.181 20.554 1.00 92.94 193 PHE A CA 1
ATOM 1541 C C . PHE A 1 193 ? -17.091 -1.876 20.168 1.00 92.94 193 PHE A C 1
ATOM 1543 O O . PHE A 1 193 ? -16.428 -1.025 20.763 1.00 92.94 193 PHE A O 1
ATOM 1550 N N . ASN A 1 194 ? -16.594 -2.591 19.164 1.00 92.50 194 ASN A N 1
ATOM 1551 C CA . ASN A 1 194 ? -15.254 -2.386 18.633 1.00 92.50 194 ASN A CA 1
ATOM 1552 C C . ASN A 1 194 ? -15.211 -1.177 17.679 1.00 92.50 194 ASN A C 1
ATOM 1554 O O . ASN A 1 194 ? -16.121 -0.985 16.873 1.00 92.50 194 ASN A O 1
ATOM 1558 N N . VAL A 1 195 ? -14.143 -0.386 17.764 1.00 93.94 195 VAL A N 1
ATOM 1559 C CA . VAL A 1 195 ? -13.811 0.717 16.854 1.00 93.94 195 VAL A CA 1
ATOM 1560 C C . VAL A 1 195 ? -12.372 0.515 16.394 1.00 93.94 195 VAL A C 1
ATOM 1562 O O . VAL A 1 195 ? -11.446 0.723 17.179 1.00 93.94 195 VAL A O 1
ATOM 1565 N N . LEU A 1 196 ? -12.188 0.101 15.135 1.00 92.12 196 LEU A N 1
ATOM 1566 C CA . LEU A 1 196 ? -10.872 -0.065 14.492 1.00 92.12 196 LEU A CA 1
ATOM 1567 C C . LEU A 1 196 ? -9.851 -0.799 15.388 1.00 92.12 196 LEU A C 1
ATOM 1569 O O . LEU A 1 196 ? -8.767 -0.299 15.694 1.00 92.12 196 LEU A O 1
ATOM 1573 N N . GLY A 1 197 ? -10.228 -1.989 15.859 1.00 88.50 197 GLY A N 1
ATOM 1574 C CA . GLY A 1 197 ? -9.379 -2.859 16.669 1.00 88.50 197 GLY A CA 1
ATOM 1575 C C . GLY A 1 197 ? -9.320 -2.513 18.161 1.00 88.50 197 GLY A C 1
ATOM 1576 O O . GLY A 1 197 ? -8.648 -3.233 18.900 1.00 88.50 197 GLY A O 1
ATOM 1577 N N . THR A 1 198 ? -10.028 -1.477 18.624 1.00 89.88 198 THR A N 1
ATOM 1578 C CA . THR A 1 198 ? -10.112 -1.080 20.040 1.00 89.88 198 THR A CA 1
ATOM 1579 C C . THR A 1 198 ? -11.539 -1.189 20.569 1.00 89.88 198 THR A C 1
ATOM 1581 O O . THR A 1 198 ? -12.460 -0.590 20.020 1.00 89.88 198 THR A O 1
ATOM 1584 N N . ASP A 1 199 ? -11.724 -1.913 21.672 1.00 90.56 199 ASP A N 1
ATOM 1585 C CA . ASP A 1 199 ? -13.027 -2.029 22.329 1.00 90.56 199 ASP A CA 1
ATOM 1586 C C . ASP A 1 199 ? -13.369 -0.740 23.089 1.00 90.56 199 ASP A C 1
ATOM 1588 O O . ASP A 1 199 ? -12.570 -0.230 23.881 1.00 90.56 199 ASP A O 1
ATOM 1592 N N . MET A 1 200 ? -14.567 -0.213 22.837 1.00 92.62 200 MET A N 1
ATOM 1593 C CA . MET A 1 200 ? -15.053 1.069 23.341 1.00 92.62 200 MET A CA 1
ATOM 1594 C C . MET A 1 200 ? -16.396 0.897 24.062 1.00 92.62 200 MET A C 1
ATOM 1596 O O . MET A 1 200 ? -17.282 0.191 23.582 1.00 92.62 200 MET A O 1
ATOM 1600 N N . VAL A 1 201 ? -16.579 1.601 25.181 1.00 92.50 201 VAL A N 1
ATOM 1601 C CA . VAL A 1 201 ? -17.834 1.647 25.950 1.00 92.50 201 VAL A CA 1
ATOM 1602 C C . VAL A 1 201 ? -18.523 2.996 25.782 1.00 92.50 201 VAL A C 1
ATOM 1604 O O . VAL A 1 201 ? -17.893 4.050 25.920 1.00 92.50 201 VAL A O 1
ATOM 1607 N N . ILE A 1 202 ? -19.837 2.991 25.561 1.00 93.25 202 ILE A N 1
ATOM 1608 C CA . ILE A 1 202 ? -20.655 4.207 25.563 1.00 93.25 202 ILE A CA 1
ATOM 1609 C C . ILE A 1 202 ? -20.812 4.711 27.009 1.00 93.25 202 ILE A C 1
ATOM 1611 O O . ILE A 1 202 ? -21.672 4.266 27.769 1.00 93.25 202 ILE A O 1
ATOM 1615 N N . THR A 1 203 ? -19.994 5.694 27.391 1.00 90.88 203 THR A N 1
ATOM 1616 C CA . THR A 1 203 ? -20.048 6.324 28.727 1.00 90.88 203 THR A CA 1
ATOM 1617 C C . THR A 1 203 ? -21.021 7.496 28.797 1.00 90.88 203 THR A C 1
ATOM 1619 O O . THR A 1 203 ? -21.431 7.902 29.881 1.00 90.88 203 THR A O 1
ATOM 1622 N N . GLN A 1 204 ? -21.419 8.054 27.652 1.00 90.88 204 GLN A N 1
ATOM 1623 C CA . GLN A 1 204 ? -22.424 9.109 27.576 1.00 90.88 204 GLN A CA 1
ATOM 1624 C C . GLN A 1 204 ? -23.207 8.998 26.271 1.00 90.88 204 GLN A C 1
ATOM 1626 O O . GLN A 1 204 ? -22.618 8.908 25.199 1.00 90.88 204 GLN A O 1
ATOM 1631 N N . ALA A 1 205 ? -24.532 9.106 26.353 1.00 94.62 205 ALA A N 1
ATOM 1632 C CA . ALA A 1 205 ? -25.405 9.196 25.193 1.00 94.62 205 ALA A CA 1
ATOM 1633 C C . ALA A 1 205 ? -26.602 10.107 25.486 1.00 94.62 205 ALA A C 1
ATOM 1635 O O . ALA A 1 205 ? -27.314 9.930 26.478 1.00 94.62 205 ALA A O 1
ATOM 1636 N N . LYS A 1 206 ? -26.811 11.132 24.652 1.00 95.00 206 LYS A N 1
ATOM 1637 C CA . LYS A 1 206 ? -27.751 12.216 24.960 1.00 95.00 206 LYS A CA 1
ATOM 1638 C C . LYS A 1 206 ? -28.343 12.870 23.717 1.00 95.00 206 LYS A C 1
ATOM 1640 O O . LYS A 1 206 ? -27.628 13.219 22.787 1.00 95.00 206 LYS A O 1
ATOM 1645 N N . VAL A 1 207 ? -29.650 13.139 23.742 1.00 96.75 207 VAL A N 1
ATOM 1646 C CA . VAL A 1 207 ? -30.393 13.789 22.651 1.00 96.75 207 VAL A CA 1
ATOM 1647 C C . VAL A 1 207 ? -31.024 15.104 23.108 1.00 96.75 207 VAL A C 1
ATOM 1649 O O . VAL A 1 207 ? -32.040 15.130 23.814 1.00 96.75 207 VAL A O 1
ATOM 1652 N N . THR A 1 208 ? -30.468 16.222 22.636 1.00 95.31 208 THR A N 1
ATOM 1653 C CA . THR A 1 208 ? -30.931 17.584 22.949 1.00 95.31 208 THR A CA 1
ATOM 1654 C C . THR A 1 208 ? -31.585 18.225 21.726 1.00 95.31 208 THR A C 1
ATOM 1656 O O . THR A 1 208 ? -30.953 18.904 20.925 1.00 95.31 208 THR A O 1
ATOM 1659 N N . GLY A 1 209 ? -32.899 18.034 21.581 1.00 93.00 209 GLY A N 1
ATOM 1660 C CA . GLY A 1 209 ? -33.624 18.483 20.389 1.00 93.00 209 GLY A CA 1
ATOM 1661 C C . GLY A 1 209 ? -33.329 17.572 19.197 1.00 93.00 209 GLY A C 1
ATOM 1662 O O . GLY A 1 209 ? -33.814 16.437 19.182 1.00 93.00 209 GLY A O 1
ATOM 1663 N N . ASN A 1 210 ? -32.550 18.080 18.238 1.00 95.12 210 ASN A N 1
ATOM 1664 C CA . ASN A 1 210 ? -32.048 17.328 17.083 1.00 95.12 210 ASN A CA 1
ATOM 1665 C C . ASN A 1 210 ? -30.543 17.018 17.191 1.00 95.12 210 ASN A C 1
ATOM 1667 O O . ASN A 1 210 ? -30.026 16.312 16.338 1.00 95.12 210 ASN A O 1
ATOM 1671 N N . ASP A 1 211 ? -29.858 17.507 18.226 1.00 97.19 211 ASP A N 1
ATOM 1672 C CA . ASP A 1 211 ? -28.462 17.174 18.492 1.00 97.19 211 ASP A CA 1
ATOM 1673 C C . ASP A 1 211 ? -28.404 15.810 19.202 1.00 97.19 211 ASP A C 1
ATOM 1675 O O . ASP A 1 211 ? -29.059 15.637 20.237 1.00 97.19 211 ASP A O 1
ATOM 1679 N N . LEU A 1 212 ? -27.604 14.878 18.686 1.00 97.50 212 LEU A N 1
ATOM 1680 C CA . LEU A 1 212 ? -27.128 13.682 19.384 1.00 97.50 212 LEU A CA 1
ATOM 1681 C C . LEU A 1 212 ? -25.691 13.944 19.862 1.00 97.50 212 LEU A C 1
ATOM 1683 O O . LEU A 1 212 ? -24.889 14.508 19.124 1.00 97.50 212 LEU A O 1
ATOM 1687 N N . GLU A 1 213 ? -25.384 13.567 21.100 1.00 97.19 213 GLU A N 1
ATOM 1688 C CA . GLU A 1 213 ? -24.062 13.639 21.734 1.00 97.19 213 GLU A CA 1
ATOM 1689 C C . GLU A 1 213 ? -23.720 12.237 22.272 1.00 97.19 213 GLU A C 1
ATOM 1691 O O . GLU A 1 213 ? -24.470 11.718 23.104 1.00 97.19 213 GLU A O 1
ATOM 1696 N N . LEU A 1 214 ? -22.614 11.644 21.814 1.00 96.69 214 LEU A N 1
ATOM 1697 C CA . LEU A 1 214 ? -22.061 10.368 22.284 1.00 96.69 214 LEU A CA 1
ATOM 1698 C C . LEU A 1 214 ? -20.652 10.583 22.865 1.00 96.69 214 LEU A C 1
ATOM 1700 O O . LEU A 1 214 ? -19.899 11.427 22.376 1.00 96.69 214 LEU A O 1
ATOM 1704 N N . SER A 1 215 ? -20.274 9.810 23.881 1.00 94.88 215 SER A N 1
ATOM 1705 C CA . SER A 1 215 ? -18.882 9.689 24.331 1.00 94.88 215 SER A CA 1
ATOM 1706 C C . SER A 1 215 ? -18.516 8.221 24.506 1.00 94.88 215 SER A C 1
ATOM 1708 O O . SER A 1 215 ? -19.194 7.499 25.241 1.00 94.88 215 SER A O 1
ATOM 1710 N N . LEU A 1 216 ? -17.449 7.806 23.830 1.00 95.31 216 LEU A N 1
ATOM 1711 C CA . LEU A 1 216 ? -16.927 6.445 23.810 1.00 95.31 216 LEU A CA 1
ATOM 1712 C C . LEU A 1 216 ? -15.595 6.436 24.564 1.00 95.31 216 LEU A C 1
ATOM 1714 O O . LEU A 1 216 ? -14.723 7.248 24.262 1.00 95.31 216 LEU A O 1
ATOM 1718 N N . LEU A 1 217 ? -15.453 5.566 25.557 1.00 94.38 217 LEU A N 1
ATOM 1719 C CA . LEU A 1 217 ? -14.221 5.389 26.326 1.00 94.38 217 LEU A CA 1
ATOM 1720 C C . LEU A 1 217 ? -13.622 4.024 25.989 1.00 94.38 217 LEU A C 1
ATOM 1722 O O . LEU A 1 217 ? -14.336 3.026 26.059 1.00 94.38 217 LEU A O 1
ATOM 1726 N N . SER A 1 218 ? -12.335 3.972 25.659 1.00 92.44 218 SER A N 1
ATOM 1727 C CA . SER A 1 218 ? -11.623 2.711 25.453 1.00 92.44 218 SER A CA 1
ATOM 1728 C C . SER A 1 218 ? -11.652 1.838 26.714 1.00 92.44 218 SER A C 1
ATOM 1730 O O . SER A 1 218 ? -11.693 2.342 27.841 1.00 92.44 218 SER A O 1
ATOM 1732 N N . LYS A 1 219 ? -11.700 0.514 26.531 1.00 88.50 219 LYS A N 1
ATOM 1733 C CA . LYS A 1 219 ? -11.900 -0.453 27.619 1.00 88.50 219 LYS A CA 1
ATOM 1734 C C . LYS A 1 219 ? -10.623 -1.217 27.983 1.00 88.50 219 LYS A C 1
ATOM 1736 O O . LYS A 1 219 ? -10.578 -2.443 27.926 1.00 88.50 219 LYS A O 1
ATOM 1741 N N . GLU A 1 220 ? -9.588 -0.509 28.422 1.00 85.94 220 GLU A N 1
ATOM 1742 C CA . GLU A 1 220 ? -8.340 -1.125 28.887 1.00 85.94 220 GLU A CA 1
ATOM 1743 C C . GLU A 1 220 ? -8.539 -1.949 30.168 1.00 85.94 220 GLU A C 1
ATOM 1745 O O . GLU A 1 220 ? -7.945 -3.018 30.320 1.00 85.94 220 GLU A O 1
ATOM 1750 N N . GLN A 1 221 ? -9.368 -1.478 31.108 1.00 85.62 221 GLN A N 1
ATOM 1751 C CA . GLN A 1 221 ? -9.669 -2.232 32.326 1.00 85.62 221 GLN A CA 1
ATOM 1752 C C . GLN A 1 221 ? -11.040 -1.879 32.919 1.00 85.62 221 GLN A C 1
ATOM 1754 O O . GLN A 1 221 ? -11.402 -0.718 33.088 1.00 85.62 221 GLN A O 1
ATOM 1759 N N . GLU A 1 222 ? -11.761 -2.909 33.360 1.00 87.00 222 GLU A N 1
ATOM 1760 C CA . GLU A 1 222 ? -12.977 -2.793 34.170 1.00 87.00 222 GLU A CA 1
ATOM 1761 C C . GLU A 1 222 ? -12.759 -3.416 35.560 1.00 87.00 222 GLU A C 1
ATOM 1763 O O . GLU A 1 222 ? -12.172 -4.496 35.669 1.00 87.00 222 GLU A O 1
ATOM 1768 N N . LEU A 1 223 ? -13.193 -2.745 36.634 1.00 86.94 223 LEU A N 1
ATOM 1769 C CA . LEU A 1 223 ? -13.012 -3.170 38.030 1.00 86.94 223 LEU A CA 1
ATOM 1770 C C . LEU A 1 223 ? -14.272 -2.993 38.877 1.00 86.94 223 LEU A C 1
ATOM 1772 O O . LEU A 1 223 ? -14.927 -1.956 38.832 1.00 86.94 223 LEU A O 1
ATOM 1776 N N . TYR A 1 224 ? -14.511 -3.945 39.780 1.00 87.31 224 TYR A N 1
ATOM 1777 C CA . TYR A 1 224 ? -15.352 -3.724 40.957 1.00 87.31 224 TYR A CA 1
ATOM 1778 C C . TYR A 1 224 ? -14.491 -3.264 42.138 1.00 87.31 224 TYR A C 1
ATOM 1780 O O . TYR A 1 224 ? -13.714 -4.044 42.692 1.00 87.31 224 TYR A O 1
ATOM 1788 N N . LEU A 1 225 ? -14.651 -2.014 42.564 1.00 87.12 225 LEU A N 1
ATOM 1789 C CA . LEU A 1 225 ? -13.938 -1.414 43.690 1.00 87.12 225 LEU A CA 1
ATOM 1790 C C . LEU A 1 225 ? -14.815 -1.428 44.947 1.00 87.12 225 LEU A C 1
ATOM 1792 O O . LEU A 1 225 ? -15.922 -0.895 44.941 1.00 87.12 225 LEU A O 1
ATOM 1796 N N . LEU A 1 226 ? -14.309 -2.013 46.033 1.00 86.81 226 LEU A N 1
ATOM 1797 C CA . LEU A 1 226 ? -14.924 -1.949 47.365 1.00 86.81 226 LEU A CA 1
ATOM 1798 C C . LEU A 1 226 ? -14.480 -0.652 48.062 1.00 86.81 226 LEU A C 1
ATOM 1800 O O . LEU A 1 226 ? -13.303 -0.286 47.975 1.00 86.81 226 LEU A O 1
ATOM 1804 N N . GLU A 1 227 ? -15.385 0.030 48.766 1.00 86.06 227 GLU A N 1
ATOM 1805 C CA . GLU A 1 227 ? -15.068 1.300 49.435 1.00 86.06 227 GLU A CA 1
ATOM 1806 C C . GLU A 1 227 ? -13.834 1.183 50.356 1.00 86.06 227 GLU A C 1
ATOM 1808 O O . GLU A 1 227 ? -13.684 0.240 51.133 1.00 86.06 227 GLU A O 1
ATOM 1813 N N . GLY A 1 228 ? -12.900 2.130 50.251 1.00 81.00 228 GLY A N 1
ATOM 1814 C CA . GLY A 1 228 ? -11.688 2.212 51.068 1.00 81.00 228 GLY A CA 1
ATOM 1815 C C . GLY A 1 228 ? -10.616 1.147 50.793 1.00 81.00 228 GLY A C 1
ATOM 1816 O O . GLY A 1 228 ? -9.581 1.157 51.469 1.00 81.00 228 GLY A O 1
ATOM 1817 N N . HIS A 1 229 ? -10.818 0.246 49.825 1.00 81.88 229 HIS A N 1
ATOM 1818 C CA . HIS A 1 229 ? -9.911 -0.868 49.536 1.00 81.88 229 HIS A CA 1
ATOM 1819 C C . HIS A 1 229 ? -9.135 -0.648 48.220 1.00 81.88 229 HIS A C 1
ATOM 1821 O O . HIS A 1 229 ? -9.731 -0.727 47.147 1.00 81.88 229 HIS A O 1
ATOM 1827 N N . PRO A 1 230 ? -7.812 -0.386 48.272 1.00 83.44 230 PRO A N 1
ATOM 1828 C CA . PRO A 1 230 ? -7.006 -0.182 47.072 1.00 83.44 230 PRO A CA 1
ATOM 1829 C C . PRO A 1 230 ? -6.763 -1.488 46.308 1.00 83.44 230 PRO A C 1
ATOM 1831 O O . PRO A 1 230 ? -6.486 -2.531 46.908 1.00 83.44 230 PRO A O 1
ATOM 1834 N N . GLN A 1 231 ? -6.780 -1.392 44.983 1.00 80.69 231 GLN A N 1
ATOM 1835 C CA . GLN A 1 231 ? -6.359 -2.421 44.037 1.00 80.69 231 GLN A CA 1
ATOM 1836 C C . GLN A 1 231 ? -5.155 -1.931 43.237 1.00 80.69 231 GLN A C 1
ATOM 1838 O O . GLN A 1 231 ? -5.026 -0.737 42.986 1.00 80.69 231 GLN A O 1
ATOM 1843 N N . ASN A 1 232 ? -4.289 -2.850 42.819 1.00 82.56 232 ASN A N 1
ATOM 1844 C CA . ASN A 1 232 ? -3.181 -2.535 41.922 1.00 82.56 232 ASN A CA 1
ATOM 1845 C C . ASN A 1 232 ? -3.465 -3.189 40.572 1.00 82.56 232 ASN A C 1
ATOM 1847 O O . ASN A 1 232 ? -3.709 -4.397 40.538 1.00 82.56 232 ASN A O 1
ATOM 1851 N N . ILE A 1 233 ? -3.389 -2.417 39.494 1.00 81.00 233 ILE A N 1
ATOM 1852 C CA . ILE A 1 233 ? -3.518 -2.908 38.117 1.00 81.00 233 ILE A CA 1
ATOM 1853 C C . ILE A 1 233 ? -2.309 -2.501 37.280 1.00 81.00 233 ILE A C 1
ATOM 1855 O O . ILE A 1 233 ? -1.485 -1.697 37.721 1.00 81.00 233 ILE A O 1
ATOM 1859 N N . VAL A 1 234 ? -2.213 -3.067 36.078 1.00 77.44 234 VAL A N 1
ATOM 1860 C CA . VAL A 1 234 ? -1.219 -2.693 35.073 1.00 77.44 234 VAL A CA 1
ATOM 1861 C C . VAL A 1 234 ? -1.942 -2.403 33.761 1.00 77.44 234 VAL A C 1
ATOM 1863 O O . VAL A 1 234 ? -2.647 -3.281 33.273 1.00 77.44 234 VAL A O 1
ATOM 1866 N N . ILE A 1 235 ? -1.757 -1.203 33.210 1.00 76.00 235 ILE A N 1
ATOM 1867 C CA . ILE A 1 235 ? -2.246 -0.791 31.884 1.00 76.00 235 ILE A CA 1
ATOM 1868 C C . ILE A 1 235 ? -1.014 -0.331 31.096 1.00 76.00 235 ILE A C 1
ATOM 1870 O O . ILE A 1 235 ? -0.219 0.454 31.608 1.00 76.00 235 ILE A O 1
ATOM 1874 N N . ASP A 1 236 ? -0.801 -0.883 29.901 1.00 69.50 236 ASP A N 1
ATOM 1875 C CA . ASP A 1 236 ? 0.363 -0.641 29.022 1.00 69.50 236 ASP A CA 1
ATOM 1876 C C . ASP A 1 236 ? 1.733 -0.765 29.718 1.00 69.50 236 ASP A C 1
ATOM 1878 O O . ASP A 1 236 ? 2.680 -0.025 29.460 1.00 69.50 236 ASP A O 1
ATOM 1882 N N . GLY A 1 237 ? 1.841 -1.694 30.672 1.00 67.19 237 GLY A N 1
ATOM 1883 C CA . GLY A 1 237 ? 3.051 -1.899 31.476 1.00 67.19 237 GLY A CA 1
ATOM 1884 C C . GLY A 1 237 ? 3.247 -0.902 32.629 1.00 67.19 237 GLY A C 1
ATOM 1885 O O . GLY A 1 237 ? 4.070 -1.163 33.513 1.00 67.19 237 GLY A O 1
ATOM 1886 N N . GLU A 1 238 ? 2.468 0.180 32.699 1.00 75.38 238 GLU A N 1
ATOM 1887 C CA . GLU A 1 238 ? 2.453 1.106 33.835 1.00 75.38 238 GLU A CA 1
ATOM 1888 C C . GLU A 1 238 ? 1.549 0.582 34.960 1.00 75.38 238 GLU A C 1
ATOM 1890 O O . GLU A 1 238 ? 0.501 -0.012 34.719 1.00 75.38 238 GLU A O 1
ATOM 1895 N N . SER A 1 239 ? 1.980 0.739 36.217 1.00 83.44 239 SER A N 1
ATOM 1896 C CA . SER A 1 239 ? 1.280 0.194 37.391 1.00 83.44 239 SER A CA 1
ATOM 1897 C C . SER A 1 239 ? 0.550 1.287 38.166 1.00 83.44 239 SER A C 1
ATOM 1899 O O . SER A 1 239 ? 1.205 2.201 38.663 1.00 83.44 239 SER A O 1
ATOM 1901 N N . TYR A 1 240 ? -0.759 1.121 38.361 1.00 83.25 240 TYR A N 1
ATOM 1902 C CA . TYR A 1 240 ? -1.634 2.110 39.000 1.00 83.25 240 TYR A CA 1
ATOM 1903 C C . TYR A 1 240 ? -2.280 1.552 40.277 1.00 83.25 240 TYR A C 1
ATOM 1905 O O . TYR A 1 240 ? -2.709 0.394 40.313 1.00 83.25 240 TYR A O 1
ATOM 1913 N N . THR A 1 241 ? -2.388 2.379 41.323 1.00 86.38 241 THR A N 1
ATOM 1914 C CA . THR A 1 241 ? -3.070 2.045 42.591 1.00 86.38 241 THR A CA 1
ATOM 1915 C C . THR A 1 241 ? -4.441 2.716 42.659 1.00 86.38 241 THR A C 1
ATOM 1917 O O . THR A 1 241 ? -4.521 3.925 42.861 1.00 86.38 241 THR A O 1
ATOM 1920 N N . ILE A 1 242 ? -5.530 1.956 42.554 1.00 88.25 242 ILE A N 1
ATOM 1921 C CA . ILE A 1 242 ? -6.883 2.493 42.345 1.00 88.25 242 ILE A CA 1
ATOM 1922 C C . ILE A 1 242 ? -7.805 2.153 43.516 1.00 88.25 242 ILE A C 1
ATOM 1924 O O . ILE A 1 242 ? -7.799 1.033 44.018 1.00 88.25 242 ILE A O 1
ATOM 1928 N N . THR A 1 243 ? -8.573 3.128 44.006 1.00 88.06 243 THR A N 1
ATOM 1929 C CA . THR A 1 243 ? -9.449 2.978 45.185 1.00 88.06 243 THR A CA 1
ATOM 1930 C C . THR A 1 243 ? -10.764 3.729 44.998 1.00 88.06 243 THR A C 1
ATOM 1932 O O . THR A 1 243 ? -10.742 4.906 44.648 1.00 88.06 243 THR A O 1
ATOM 1935 N N . ALA A 1 244 ? -11.900 3.117 45.346 1.00 90.12 244 ALA A N 1
ATOM 1936 C CA . ALA A 1 244 ? -13.112 3.874 45.667 1.00 90.12 244 ALA A CA 1
ATOM 1937 C C . ALA A 1 244 ? -12.918 4.513 47.051 1.00 90.12 244 ALA A C 1
ATOM 1939 O O . ALA A 1 244 ? -13.058 3.845 48.071 1.00 90.12 244 ALA A O 1
ATOM 1940 N N . GLN A 1 245 ? -12.479 5.772 47.105 1.00 88.50 245 GLN A N 1
ATOM 1941 C CA . GLN A 1 245 ? -12.082 6.434 48.351 1.00 88.50 245 GLN A CA 1
ATOM 1942 C C . GLN A 1 245 ? -13.267 6.652 49.300 1.00 88.50 245 GLN A C 1
ATOM 1944 O O . GLN A 1 245 ? -13.092 6.533 50.515 1.00 88.50 245 GLN A O 1
ATOM 1949 N N . SER A 1 246 ? -14.438 6.970 48.748 1.00 87.44 246 SER A N 1
ATOM 1950 C CA . SER A 1 246 ? -15.706 6.987 49.477 1.00 87.44 246 SER A CA 1
ATOM 1951 C C . SER A 1 246 ? -16.889 6.801 48.535 1.00 87.44 246 SER A C 1
ATOM 1953 O O . SER A 1 246 ? -16.872 7.376 47.445 1.00 87.44 246 SER A O 1
ATOM 1955 N N . ILE A 1 247 ? -17.922 6.091 48.976 1.00 87.38 247 ILE A N 1
ATOM 1956 C CA . ILE A 1 247 ? -19.227 6.001 48.306 1.00 87.38 247 ILE A CA 1
ATOM 1957 C C . ILE A 1 247 ? -20.250 6.776 49.157 1.00 87.38 247 ILE A C 1
ATOM 1959 O O . ILE A 1 247 ? -20.111 6.886 50.373 1.00 87.38 247 ILE A O 1
ATOM 1963 N N . LEU A 1 248 ? -21.213 7.438 48.513 1.00 85.56 248 LEU A N 1
ATOM 1964 C CA . LEU A 1 248 ? -22.157 8.356 49.153 1.00 85.56 248 LEU A CA 1
ATOM 1965 C C . LEU A 1 248 ? -23.593 7.831 49.028 1.00 85.56 248 LEU A C 1
ATOM 1967 O O . LEU A 1 248 ? -24.317 8.186 48.097 1.00 85.56 248 LEU A O 1
ATOM 1971 N N . ASP A 1 249 ? -24.055 7.048 50.002 1.00 77.75 249 ASP A N 1
ATOM 1972 C CA . ASP A 1 249 ? -25.386 6.413 50.019 1.00 77.75 249 ASP A CA 1
ATOM 1973 C C . ASP A 1 249 ? -26.551 7.410 49.859 1.00 77.75 249 ASP A C 1
ATOM 1975 O O . ASP A 1 249 ? -27.588 7.099 49.270 1.00 77.75 249 ASP A O 1
ATOM 1979 N N . GLY A 1 250 ? -26.376 8.656 50.312 1.00 71.50 250 GLY A N 1
ATOM 1980 C CA . GLY A 1 250 ? -27.385 9.712 50.185 1.00 71.50 250 GLY A CA 1
ATOM 1981 C C . GLY A 1 250 ? -27.628 10.238 48.761 1.00 71.50 250 GLY A C 1
ATOM 1982 O O . GLY A 1 250 ? -28.665 10.871 48.538 1.00 71.50 250 GLY A O 1
ATOM 1983 N N . SER A 1 251 ? -26.699 10.008 47.830 1.00 77.06 251 SER A N 1
ATOM 1984 C CA . SER A 1 251 ? -26.762 10.473 46.435 1.00 77.06 251 SER A CA 1
ATOM 1985 C C . SER A 1 251 ? -26.462 9.391 45.392 1.00 77.06 251 SER A C 1
ATOM 1987 O O . SER A 1 251 ? -26.810 9.595 44.235 1.00 77.06 251 SER A O 1
ATOM 1989 N N . SER A 1 252 ? -25.935 8.226 45.792 1.00 82.94 252 SER A N 1
ATOM 1990 C CA . SER A 1 252 ? -25.423 7.186 44.881 1.00 82.94 252 SER A CA 1
ATOM 1991 C C . SER A 1 252 ? -24.307 7.724 43.977 1.00 82.94 252 SER A C 1
ATOM 1993 O O . SER A 1 252 ? -24.370 7.618 42.757 1.00 82.94 252 SER A O 1
ATOM 1995 N N . GLU A 1 253 ? -23.298 8.326 44.607 1.00 89.94 253 GLU A N 1
ATOM 1996 C CA . GLU A 1 253 ? -22.101 8.893 43.972 1.00 89.94 253 GLU A CA 1
ATOM 1997 C C . GLU A 1 253 ? -20.835 8.288 44.610 1.00 89.94 253 GLU A C 1
ATOM 1999 O O . GLU A 1 253 ? -20.866 7.851 45.763 1.00 89.94 253 GLU A O 1
ATOM 2004 N N . VAL A 1 254 ? -19.708 8.285 43.898 1.00 92.19 254 VAL A N 1
ATOM 2005 C CA . VAL A 1 254 ? -18.404 7.789 44.363 1.00 92.19 254 VAL A CA 1
ATOM 2006 C C . VAL A 1 254 ? -17.308 8.839 44.153 1.00 92.19 254 VAL A C 1
ATOM 2008 O O . VAL A 1 254 ? -17.342 9.621 43.207 1.00 92.19 254 VAL A O 1
ATOM 2011 N N . ILE A 1 255 ? -16.316 8.858 45.044 1.00 93.19 255 ILE A N 1
ATOM 2012 C CA . ILE A 1 255 ? -15.038 9.548 44.834 1.00 93.19 255 ILE A CA 1
ATOM 2013 C C . ILE A 1 255 ? -13.982 8.473 44.603 1.00 93.19 255 ILE A C 1
ATOM 2015 O O . ILE A 1 255 ? -13.747 7.629 45.473 1.00 93.19 255 ILE A O 1
ATOM 2019 N N . LEU A 1 256 ? -13.352 8.497 43.435 1.00 93.12 256 LEU A N 1
ATOM 2020 C CA . LEU A 1 256 ? -12.299 7.570 43.041 1.00 93.12 256 LEU A CA 1
ATOM 2021 C C . LEU A 1 256 ? -10.924 8.188 43.309 1.00 93.12 256 LEU A C 1
ATOM 2023 O O . LEU A 1 256 ? -10.780 9.405 43.430 1.00 93.12 256 LEU A O 1
ATOM 2027 N N . ALA A 1 257 ? -9.900 7.347 43.424 1.00 90.38 257 ALA A N 1
ATOM 2028 C CA . ALA A 1 257 ? -8.521 7.797 43.540 1.00 90.38 257 ALA A CA 1
ATOM 2029 C C . ALA A 1 257 ? -7.556 6.881 42.783 1.00 90.38 257 ALA A C 1
ATOM 2031 O O . ALA A 1 257 ? -7.619 5.665 42.969 1.00 90.38 257 ALA A O 1
ATOM 2032 N N . ILE A 1 258 ? -6.642 7.474 42.008 1.00 91.12 258 ILE A N 1
ATOM 2033 C CA . ILE A 1 258 ? -5.511 6.807 41.344 1.00 91.12 258 ILE A CA 1
ATOM 2034 C C . ILE A 1 258 ? -4.214 7.352 41.948 1.00 91.12 258 ILE A C 1
ATOM 2036 O O . ILE A 1 258 ? -4.009 8.561 42.022 1.00 91.12 258 ILE A O 1
ATOM 2040 N N . ASP A 1 259 ? -3.374 6.460 42.476 1.00 89.25 259 ASP A N 1
ATOM 2041 C CA . ASP A 1 259 ? -2.080 6.736 43.126 1.00 89.25 259 ASP A CA 1
ATOM 2042 C C . ASP A 1 259 ? -2.096 7.838 44.210 1.00 89.25 259 ASP A C 1
ATOM 2044 O O . ASP A 1 259 ? -1.068 8.382 44.624 1.00 89.25 259 ASP A O 1
ATOM 2048 N N . GLY A 1 260 ? -3.286 8.103 44.758 1.00 85.06 260 GLY A N 1
ATOM 2049 C CA . GLY A 1 260 ? -3.545 9.090 45.805 1.00 85.06 260 GLY A CA 1
ATOM 2050 C C . GLY A 1 260 ? -4.019 10.461 45.312 1.00 85.06 260 GLY A C 1
ATOM 2051 O O . GLY A 1 260 ? -4.320 11.306 46.158 1.00 85.06 260 GLY A O 1
ATOM 2052 N N . GLU A 1 261 ? -4.119 10.684 44.001 1.00 93.44 261 GLU A N 1
ATOM 2053 C CA . GLU A 1 261 ? -4.893 11.784 43.414 1.00 93.44 261 GLU A CA 1
ATOM 2054 C C . GLU A 1 261 ? -6.366 11.366 43.291 1.00 93.44 261 GLU A C 1
ATOM 2056 O O . GLU A 1 261 ? -6.657 10.190 43.094 1.00 93.44 261 GLU A O 1
ATOM 2061 N N . THR A 1 262 ? -7.298 12.297 43.505 1.00 93.25 262 THR A N 1
ATOM 2062 C CA . THR A 1 262 ? -8.735 12.015 43.688 1.00 93.25 262 THR A CA 1
ATOM 2063 C C . THR A 1 262 ? -9.573 12.677 42.608 1.00 93.25 262 THR A C 1
ATOM 2065 O O . THR A 1 262 ? -9.320 13.843 42.304 1.00 93.25 262 THR A O 1
ATOM 2068 N N . SER A 1 263 ? -10.608 11.988 42.129 1.00 93.19 263 SER A N 1
ATOM 2069 C CA . SER A 1 263 ? -11.601 12.560 41.218 1.00 93.19 263 SER A CA 1
ATOM 2070 C C . SER A 1 263 ? -12.464 13.632 41.890 1.00 93.19 263 SER A C 1
ATOM 2072 O O . SER A 1 263 ? -12.517 13.746 43.123 1.00 93.19 263 SER A O 1
ATOM 2074 N N . ASP A 1 264 ? -13.235 14.350 41.077 1.00 92.44 264 ASP A N 1
ATOM 2075 C CA . ASP A 1 264 ? -14.500 14.939 41.515 1.00 92.44 264 ASP A CA 1
ATOM 2076 C C . ASP A 1 264 ? -15.491 13.844 41.997 1.00 92.44 264 ASP A C 1
ATOM 2078 O O . ASP A 1 264 ? -15.217 12.641 41.981 1.00 92.44 264 ASP A O 1
ATOM 2082 N N . THR A 1 265 ? -16.646 14.250 42.525 1.00 92.62 265 THR A N 1
ATOM 2083 C CA . THR A 1 265 ? -17.706 13.314 42.949 1.00 92.62 265 THR A CA 1
ATOM 2084 C C . THR A 1 265 ? -18.506 12.868 41.727 1.00 92.62 265 THR A C 1
ATOM 2086 O O . THR A 1 265 ? -19.065 13.730 41.058 1.00 92.62 265 THR A O 1
ATOM 2089 N N . LEU A 1 266 ? -18.545 11.559 41.455 1.00 91.44 266 LEU A N 1
ATOM 2090 C CA . LEU A 1 266 ? -19.092 10.973 40.227 1.00 91.44 266 LEU A CA 1
ATOM 2091 C C . LEU A 1 266 ? -20.318 10.093 40.506 1.00 91.44 266 LEU A C 1
ATOM 2093 O O . LEU A 1 266 ? -20.244 9.145 41.289 1.00 91.44 266 LEU A O 1
ATOM 2097 N N . GLY A 1 267 ? -21.435 10.377 39.845 1.00 87.12 267 GLY A N 1
ATOM 2098 C CA . GLY A 1 267 ? -22.579 9.470 39.724 1.00 87.12 267 GLY A CA 1
ATOM 2099 C C . GLY A 1 267 ? -22.385 8.403 38.638 1.00 87.12 267 GLY A C 1
ATOM 2100 O O . GLY A 1 267 ? -21.412 8.419 37.889 1.00 87.12 267 GLY A O 1
ATOM 2101 N N . VAL A 1 268 ? -23.341 7.477 38.522 1.00 81.75 268 VAL A N 1
ATOM 2102 C CA . VAL A 1 268 ? -23.381 6.500 37.415 1.00 81.75 268 VAL A CA 1
ATOM 2103 C C . VAL A 1 268 ? -23.501 7.226 36.067 1.00 81.75 268 VAL A C 1
ATOM 2105 O O . VAL A 1 268 ? -24.333 8.121 35.919 1.00 81.75 268 VAL A O 1
ATOM 2108 N N . GLY A 1 269 ? -22.668 6.844 35.096 1.00 74.56 269 GLY A N 1
ATOM 2109 C CA . GLY A 1 269 ? -22.530 7.513 33.798 1.00 74.56 269 GLY A CA 1
ATOM 2110 C C . GLY A 1 269 ? -21.677 8.791 33.826 1.00 74.56 269 GLY A C 1
ATOM 2111 O O . GLY A 1 269 ? -21.492 9.426 32.789 1.00 74.56 269 GLY A O 1
ATOM 2112 N N . GLU A 1 270 ? -21.141 9.192 34.983 1.00 86.25 270 GLU A N 1
ATOM 2113 C CA . GLU A 1 270 ? -20.174 10.289 35.071 1.00 86.25 270 GLU A CA 1
ATOM 2114 C C . GLU A 1 270 ? -18.731 9.766 34.994 1.00 86.25 270 GLU A C 1
ATOM 2116 O O . GLU A 1 270 ? -18.426 8.620 35.346 1.00 86.25 270 GLU A O 1
ATOM 2121 N N . ARG A 1 271 ? -17.833 10.627 34.501 1.00 91.00 271 ARG A N 1
ATOM 2122 C CA . ARG A 1 271 ? -16.413 10.332 34.284 1.00 91.00 271 ARG A CA 1
ATOM 2123 C C . ARG A 1 271 ? -15.524 11.493 34.718 1.00 91.00 271 ARG A C 1
ATOM 2125 O O . ARG A 1 271 ? -15.958 12.643 34.683 1.00 91.00 271 ARG A O 1
ATOM 2132 N N . ASP A 1 272 ? -14.274 11.190 35.044 1.00 92.25 272 ASP A N 1
ATOM 2133 C CA . ASP A 1 272 ? -13.213 12.170 35.303 1.00 92.25 272 ASP A CA 1
ATOM 2134 C C . ASP A 1 272 ? -11.899 11.733 34.631 1.00 92.25 272 ASP A C 1
ATOM 2136 O O . ASP A 1 272 ? -11.783 10.590 34.182 1.00 92.25 272 ASP A O 1
ATOM 2140 N N . LYS A 1 273 ? -10.905 12.625 34.560 1.00 92.31 273 LYS A N 1
ATOM 2141 C CA . LYS A 1 273 ? -9.546 12.308 34.098 1.00 92.31 273 LYS A CA 1
ATOM 2142 C C . LYS A 1 273 ? -8.539 12.504 35.227 1.00 92.31 273 LYS A C 1
ATOM 2144 O O . LYS A 1 273 ? -8.369 13.619 35.715 1.00 92.31 273 LYS A O 1
ATOM 2149 N N . ILE A 1 274 ? -7.820 11.442 35.588 1.00 89.31 274 ILE A N 1
ATOM 2150 C CA . ILE A 1 274 ? -6.732 11.489 36.570 1.00 89.31 274 ILE A CA 1
ATOM 2151 C C . ILE A 1 274 ? -5.443 11.034 35.886 1.00 89.31 274 ILE A C 1
ATOM 2153 O O . ILE A 1 274 ? -5.294 9.870 35.528 1.00 89.31 274 ILE A O 1
ATOM 2157 N N . GLY A 1 275 ? -4.501 11.963 35.710 1.00 85.75 275 GLY A N 1
ATOM 2158 C CA . GLY A 1 275 ? -3.282 11.706 34.944 1.00 85.75 275 GLY A CA 1
ATOM 2159 C C . GLY A 1 275 ? -3.574 11.520 33.452 1.00 85.75 275 GLY A C 1
ATOM 2160 O O . GLY A 1 275 ? -4.159 12.396 32.810 1.00 85.75 275 GLY A O 1
ATOM 2161 N N . ASP A 1 276 ? -3.128 10.395 32.901 1.00 84.94 276 ASP A N 1
ATOM 2162 C CA . ASP A 1 276 ? -3.380 9.956 31.527 1.00 84.94 276 ASP A CA 1
ATOM 2163 C C . ASP A 1 276 ? -4.700 9.175 31.376 1.00 84.94 276 ASP A C 1
ATOM 2165 O O . ASP A 1 276 ? -5.316 9.239 30.313 1.00 84.94 276 ASP A O 1
ATOM 2169 N N . LEU A 1 277 ? -5.174 8.529 32.447 1.00 89.69 277 LEU A N 1
ATOM 2170 C CA . LEU A 1 277 ? -6.390 7.714 32.463 1.00 89.69 277 LEU A CA 1
ATOM 2171 C C . LEU A 1 277 ? -7.673 8.538 32.641 1.00 89.69 277 LEU A C 1
ATOM 2173 O O . LEU A 1 277 ? -7.794 9.383 33.534 1.00 89.69 277 LEU A O 1
ATOM 2177 N N . TYR A 1 278 ? -8.682 8.206 31.842 1.00 92.12 278 TYR A N 1
ATOM 2178 C CA . TYR A 1 278 ? -10.082 8.481 32.146 1.00 92.12 278 TYR A CA 1
ATOM 2179 C C . TYR A 1 278 ? -10.653 7.356 32.999 1.00 92.12 278 TYR A C 1
ATOM 2181 O O . TYR A 1 278 ? -10.332 6.184 32.800 1.00 92.12 278 TYR A O 1
ATOM 2189 N N . ILE A 1 279 ? -11.539 7.719 33.921 1.00 91.50 279 ILE A N 1
ATOM 2190 C CA . ILE A 1 279 ? -12.292 6.781 34.751 1.00 91.50 279 ILE A CA 1
ATOM 2191 C C . ILE A 1 279 ? -13.778 7.103 34.658 1.00 91.50 279 ILE A C 1
ATOM 2193 O O . ILE A 1 279 ? -14.168 8.255 34.838 1.00 91.50 279 ILE A O 1
ATOM 2197 N N . ALA A 1 280 ? -14.601 6.096 34.382 1.00 90.88 280 ALA A N 1
ATOM 2198 C CA . ALA A 1 280 ? -16.051 6.210 34.274 1.00 90.88 280 ALA A CA 1
ATOM 2199 C C . ALA A 1 280 ? -16.739 5.272 35.271 1.00 90.88 280 ALA A C 1
ATOM 2201 O O . ALA A 1 280 ? -16.300 4.141 35.492 1.00 90.88 280 ALA A O 1
ATOM 2202 N N . VAL A 1 281 ? -17.823 5.739 35.887 1.00 89.38 281 VAL A N 1
ATOM 2203 C CA . VAL A 1 281 ? -18.599 4.953 36.853 1.00 89.38 281 VAL A CA 1
ATOM 2204 C C . VAL A 1 281 ? -19.740 4.251 36.125 1.00 89.38 281 VAL A C 1
ATOM 2206 O O . VAL A 1 281 ? -20.750 4.870 35.799 1.00 89.38 281 VAL A O 1
ATOM 2209 N N . ALA A 1 282 ? -19.592 2.950 35.900 1.00 85.44 282 ALA A N 1
ATOM 2210 C CA . ALA A 1 282 ? -20.607 2.132 35.244 1.00 85.44 282 ALA A CA 1
ATOM 2211 C C . ALA A 1 282 ? -21.739 1.719 36.206 1.00 85.44 282 ALA A C 1
ATOM 2213 O O . ALA A 1 282 ? -22.900 1.671 35.816 1.00 85.44 282 ALA A O 1
ATOM 2214 N N . GLU A 1 283 ? -21.442 1.464 37.488 1.00 86.25 283 GLU A N 1
ATOM 2215 C CA . GLU A 1 283 ? -22.471 1.083 38.468 1.00 86.25 283 GLU A CA 1
ATOM 2216 C C . GLU A 1 283 ? -22.089 1.426 39.916 1.00 86.25 283 GLU A C 1
ATOM 2218 O O . GLU A 1 283 ? -20.911 1.415 40.274 1.00 86.25 283 GLU A O 1
ATOM 2223 N N . ILE A 1 284 ? -23.083 1.650 40.787 1.00 87.56 284 ILE A N 1
ATOM 2224 C CA . ILE A 1 284 ? -22.905 1.771 42.244 1.00 87.56 284 ILE A CA 1
ATOM 2225 C C . ILE A 1 284 ? -23.879 0.830 42.981 1.00 87.56 284 ILE A C 1
ATOM 2227 O O . ILE A 1 284 ? -25.101 0.869 42.816 1.00 87.56 284 ILE A O 1
ATOM 2231 N N . LEU A 1 285 ? -23.318 -0.021 43.840 1.00 86.00 285 LEU A N 1
ATOM 2232 C CA . LEU A 1 285 ? -23.980 -1.084 44.591 1.00 86.00 285 LEU A CA 1
ATOM 2233 C C . LEU A 1 285 ? -24.001 -0.767 46.095 1.00 86.00 285 LEU A C 1
ATOM 2235 O O . LEU A 1 285 ? -23.137 -1.225 46.844 1.00 86.00 285 LEU A O 1
ATOM 2239 N N . LEU A 1 286 ? -25.026 -0.032 46.538 1.00 83.06 286 LEU A N 1
ATOM 2240 C CA . LEU A 1 286 ? -25.245 0.285 47.958 1.00 83.06 286 LEU A CA 1
ATOM 2241 C C . LEU A 1 286 ? -25.749 -0.930 48.773 1.00 83.06 286 LEU A C 1
ATOM 2243 O O . LEU A 1 286 ? -26.598 -1.703 48.307 1.00 83.06 286 LEU A O 1
ATOM 2247 N N . ASN A 1 287 ? -25.279 -1.077 50.016 1.00 72.94 287 ASN A N 1
ATOM 2248 C CA . ASN A 1 287 ? -25.473 -2.242 50.887 1.00 72.94 287 ASN A CA 1
ATOM 2249 C C . ASN A 1 287 ? -25.926 -1.866 52.316 1.00 72.94 287 ASN A C 1
ATOM 2251 O O . ASN A 1 287 ? -25.204 -2.002 53.301 1.00 72.94 287 ASN A O 1
ATOM 2255 N N . GLU A 1 288 ? -27.202 -1.506 52.443 1.00 66.69 288 GLU A N 1
ATOM 2256 C CA . GLU A 1 288 ? -27.913 -0.999 53.640 1.00 66.69 288 GLU A CA 1
ATOM 2257 C C . GLU A 1 288 ? -28.041 -1.968 54.859 1.00 66.69 288 GLU A C 1
ATOM 2259 O O . GLU A 1 288 ? -29.011 -1.945 55.633 1.00 66.69 288 GLU A O 1
ATOM 2264 N N . ALA A 1 289 ? -27.103 -2.897 55.057 1.00 54.91 289 ALA A N 1
ATOM 2265 C CA . ALA A 1 289 ? -27.193 -4.030 55.982 1.00 54.91 289 ALA A CA 1
ATOM 2266 C C . ALA A 1 289 ? -26.927 -3.685 57.471 1.00 54.91 289 ALA A C 1
ATOM 2268 O O . ALA A 1 289 ? -26.049 -4.258 58.118 1.00 54.91 289 ALA A O 1
ATOM 2269 N N . GLN A 1 290 ? -27.796 -2.854 58.061 1.00 51.25 290 GLN A N 1
ATOM 2270 C CA . GLN A 1 290 ? -27.735 -2.326 59.439 1.00 51.25 290 GLN A CA 1
ATOM 2271 C C . GLN A 1 290 ? -26.630 -1.288 59.698 1.00 51.25 290 GLN A C 1
ATOM 2273 O O . GLN A 1 290 ? -25.809 -1.465 60.601 1.00 51.25 290 GLN A O 1
ATOM 2278 N N . GLU A 1 291 ? -26.736 -0.156 59.007 1.00 48.28 291 GLU A N 1
ATOM 2279 C CA . GLU A 1 291 ? -26.152 1.152 59.345 1.00 48.28 291 GLU A CA 1
ATOM 2280 C C . GLU A 1 291 ? -26.270 1.456 60.864 1.00 48.28 291 GLU A C 1
ATOM 2282 O O . GLU A 1 291 ? -27.304 1.854 61.416 1.00 48.28 291 GLU A O 1
ATOM 2287 N N . GLY A 1 292 ? -25.203 1.111 61.592 1.00 42.50 292 GLY A N 1
ATOM 2288 C CA . GLY A 1 292 ? -25.189 0.926 63.046 1.00 42.50 292 GLY A CA 1
ATOM 2289 C C . GLY A 1 292 ? -24.352 1.957 63.795 1.00 42.50 292 GLY A C 1
ATOM 2290 O O . GLY A 1 292 ? -23.989 1.729 64.954 1.00 42.50 292 GLY A O 1
ATOM 2291 N N . SER A 1 293 ? -24.042 3.094 63.167 1.00 46.88 293 SER A N 1
ATOM 2292 C CA . SER A 1 293 ? -23.186 4.161 63.701 1.00 46.88 293 SER A CA 1
ATOM 2293 C C . SER A 1 293 ? -21.767 3.712 64.089 1.00 46.88 293 SER A C 1
ATOM 2295 O O . SER A 1 293 ? -21.338 3.936 65.229 1.00 46.88 293 SER A O 1
ATOM 2297 N N . ARG A 1 294 ? -21.047 3.084 63.144 1.00 42.78 294 ARG A N 1
ATOM 2298 C CA . ARG A 1 294 ? -19.575 3.108 62.994 1.00 42.78 294 ARG A CA 1
ATOM 2299 C C . ARG A 1 294 ? -19.105 2.106 61.940 1.00 42.78 294 ARG A C 1
ATOM 2301 O O . ARG A 1 294 ? -19.007 0.919 62.257 1.00 42.78 294 ARG A O 1
ATOM 2308 N N . ASP A 1 295 ? -18.578 2.629 60.845 1.00 43.53 295 ASP A N 1
ATOM 2309 C CA . ASP A 1 295 ? -17.570 1.929 60.058 1.00 43.53 295 ASP A CA 1
ATOM 2310 C C . ASP A 1 295 ? -16.278 1.920 60.855 1.00 43.53 295 ASP A C 1
ATOM 2312 O O . ASP A 1 295 ? -15.540 2.898 61.001 1.00 43.53 295 ASP A O 1
ATOM 2316 N N . THR A 1 296 ? -16.038 0.778 61.483 1.00 42.66 296 THR A N 1
ATOM 2317 C CA . THR A 1 296 ? -14.688 0.384 61.851 1.00 42.66 296 THR A CA 1
ATOM 2318 C C . THR A 1 296 ? -14.290 -0.720 60.901 1.00 42.66 296 THR A C 1
ATOM 2320 O O . THR A 1 296 ? -14.398 -1.889 61.275 1.00 42.66 296 THR A O 1
ATOM 2323 N N . ALA A 1 297 ? -13.852 -0.308 59.706 1.00 43.94 297 ALA A N 1
ATOM 2324 C CA . ALA A 1 297 ? -13.293 -1.159 58.666 1.00 43.94 297 ALA A CA 1
ATOM 2325 C C . ALA A 1 297 ? -12.436 -2.265 59.292 1.00 43.94 297 ALA A C 1
ATOM 2327 O O . ALA A 1 297 ? -11.389 -2.016 59.911 1.00 43.94 297 ALA A O 1
ATOM 2328 N N . THR A 1 298 ? -12.910 -3.504 59.189 1.00 41.44 298 THR A N 1
ATOM 2329 C CA . THR A 1 298 ? -12.106 -4.661 59.561 1.00 41.44 298 THR A CA 1
ATOM 2330 C C . THR A 1 298 ? -11.101 -4.894 58.453 1.00 41.44 298 THR A C 1
ATOM 2332 O O . THR A 1 298 ? -11.461 -5.374 57.391 1.00 41.44 298 THR A O 1
ATOM 2335 N N . THR A 1 299 ? -9.837 -4.563 58.730 1.00 43.94 299 THR A N 1
ATOM 2336 C CA . THR A 1 299 ? -8.692 -4.654 57.810 1.00 43.94 299 THR A CA 1
ATOM 2337 C C . THR A 1 299 ? -8.346 -6.102 57.429 1.00 43.94 299 THR A C 1
ATOM 2339 O O . THR A 1 299 ? -7.300 -6.633 57.816 1.00 43.94 299 THR A O 1
ATOM 2342 N N . SER A 1 300 ? -9.237 -6.760 56.700 1.00 47.00 300 SER A N 1
ATOM 2343 C CA . SER A 1 300 ? -8.987 -7.970 55.929 1.00 47.00 300 SER A CA 1
ATOM 2344 C C . SER A 1 300 ? -9.059 -7.582 54.464 1.00 47.00 300 SER A C 1
ATOM 2346 O O . SER A 1 300 ? -10.130 -7.208 54.004 1.00 47.00 300 SER A O 1
ATOM 2348 N N . SER A 1 301 ? -7.937 -7.683 53.753 1.00 52.44 301 SER A N 1
ATOM 2349 C CA . SER A 1 301 ? -7.887 -7.523 52.300 1.00 52.44 301 SER A CA 1
ATOM 2350 C C . SER A 1 301 ? -8.922 -8.445 51.653 1.00 52.44 301 SER A C 1
ATOM 2352 O O . SER A 1 301 ? -8.763 -9.669 51.695 1.00 52.44 301 SER A O 1
ATOM 2354 N N . PHE A 1 302 ? -9.988 -7.860 51.117 1.00 60.09 302 PHE A N 1
ATOM 2355 C CA . PHE A 1 302 ? -10.984 -8.570 50.335 1.00 60.09 302 PHE A CA 1
ATOM 2356 C C . PHE A 1 302 ? -10.615 -8.443 48.861 1.00 60.09 302 PHE A C 1
ATOM 2358 O O . PHE A 1 302 ? -10.364 -7.341 48.381 1.00 60.09 302 PHE A O 1
ATOM 2365 N N . ASP A 1 303 ? -10.550 -9.573 48.166 1.00 63.53 303 ASP A N 1
ATOM 2366 C CA . ASP A 1 303 ? -10.294 -9.592 46.732 1.00 63.53 303 ASP A CA 1
ATOM 2367 C C . ASP A 1 303 ? -11.628 -9.522 45.980 1.00 63.53 303 ASP A C 1
ATOM 2369 O O . ASP A 1 303 ? -12.430 -10.459 46.034 1.00 63.53 303 ASP A O 1
ATOM 2373 N N . THR A 1 304 ? -11.883 -8.401 45.307 1.00 66.56 304 THR A N 1
ATOM 2374 C CA . THR A 1 304 ? -13.091 -8.196 44.498 1.00 66.56 304 THR A CA 1
ATOM 2375 C C . THR A 1 304 ? -13.012 -8.866 43.127 1.00 66.56 304 THR A C 1
ATOM 2377 O O . THR A 1 304 ? -14.024 -8.876 42.433 1.00 66.56 304 THR A O 1
ATOM 2380 N N . SER A 1 305 ? -11.889 -9.500 42.750 1.00 65.94 305 SER A N 1
ATOM 2381 C CA . SER A 1 305 ? -11.762 -10.256 41.490 1.00 65.94 305 SER A CA 1
ATOM 2382 C C . SER A 1 305 ? -12.896 -11.271 41.287 1.00 65.94 305 SER A C 1
ATOM 2384 O O . SER A 1 305 ? -13.369 -11.468 40.172 1.00 65.94 305 SER A O 1
ATOM 2386 N N . GLN A 1 306 ? -13.416 -11.849 42.377 1.00 68.38 306 GLN A N 1
ATOM 2387 C CA . GLN A 1 306 ? -14.562 -12.761 42.344 1.00 68.38 306 GLN A CA 1
ATOM 2388 C C . GLN A 1 306 ? -15.839 -12.124 41.765 1.00 68.38 306 GLN A C 1
ATOM 2390 O O . GLN A 1 306 ? -16.616 -12.822 41.114 1.00 68.38 306 GLN A O 1
ATOM 2395 N N . PHE A 1 307 ? -16.046 -10.814 41.956 1.00 77.81 307 PHE A N 1
ATOM 2396 C CA . PHE A 1 307 ? -17.211 -10.086 41.444 1.00 77.81 307 PHE A CA 1
ATOM 2397 C C . PHE A 1 307 ? -17.211 -9.984 39.915 1.00 77.81 307 PHE A C 1
ATOM 2399 O O . PHE A 1 307 ? -18.286 -10.028 39.332 1.00 77.81 307 PHE A O 1
ATOM 2406 N N . GLN A 1 308 ? -16.041 -10.010 39.265 1.00 75.12 308 GLN A N 1
ATOM 2407 C CA . GLN A 1 308 ? -15.917 -10.021 37.797 1.00 75.12 308 GLN A CA 1
ATOM 2408 C C . GLN A 1 308 ? -16.595 -11.235 37.134 1.00 75.12 308 GLN A C 1
ATOM 2410 O O . GLN A 1 308 ? -16.870 -11.232 35.942 1.00 75.12 308 GLN A O 1
ATOM 2415 N N . SER A 1 309 ? -16.863 -12.299 37.901 1.00 69.69 309 SER A N 1
ATOM 2416 C CA . SER A 1 309 ? -17.542 -13.517 37.428 1.00 69.69 309 SER A CA 1
ATOM 2417 C C . SER A 1 309 ? -19.021 -13.608 37.837 1.00 69.69 309 SER A C 1
ATOM 2419 O O . SER A 1 309 ? -19.654 -14.654 37.672 1.00 69.69 309 SER A O 1
ATOM 2421 N N . MET A 1 310 ? -19.573 -12.545 38.426 1.00 74.69 310 MET A N 1
ATOM 2422 C CA . MET A 1 310 ? -20.886 -12.529 39.065 1.00 74.69 310 MET A CA 1
ATOM 2423 C C . MET A 1 310 ? -21.770 -11.453 38.438 1.00 74.69 310 MET A C 1
ATOM 2425 O O . MET A 1 310 ? -21.372 -10.303 38.330 1.00 74.69 310 MET A O 1
ATOM 2429 N N . SER A 1 311 ? -23.018 -11.790 38.107 1.00 73.69 311 SER A N 1
ATOM 2430 C CA . SER A 1 311 ? -24.010 -10.766 37.760 1.00 73.69 311 SER A CA 1
ATOM 2431 C C . SER A 1 311 ? -24.288 -9.848 38.953 1.00 73.69 311 SER A C 1
ATOM 2433 O O . SER A 1 311 ? -24.237 -10.287 40.107 1.00 73.69 311 SER A O 1
ATOM 2435 N N . GLU A 1 312 ? -24.702 -8.614 38.677 1.00 74.56 312 GLU A N 1
ATOM 2436 C CA . GLU A 1 312 ? -25.177 -7.624 39.654 1.00 74.56 312 GLU A CA 1
ATOM 2437 C C . GLU A 1 312 ? -26.054 -8.253 40.758 1.00 74.56 312 GLU A C 1
ATOM 2439 O O . GLU A 1 312 ? -25.801 -8.110 41.957 1.00 74.56 312 GLU A O 1
ATOM 2444 N N . SER A 1 313 ? -27.051 -9.052 40.359 1.00 74.12 313 SER A N 1
ATOM 2445 C CA . SER A 1 313 ? -27.974 -9.728 41.278 1.00 74.12 313 SER A CA 1
ATOM 2446 C C . SER A 1 313 ? -27.278 -10.699 42.245 1.00 74.12 313 SER A C 1
ATOM 2448 O O . SER A 1 313 ? -27.698 -10.845 43.396 1.00 74.12 313 SER A O 1
ATOM 2450 N N . GLN A 1 314 ? -26.196 -11.347 41.801 1.00 80.56 314 GLN A N 1
ATOM 2451 C CA . GLN A 1 314 ? -25.368 -12.236 42.611 1.00 80.56 314 GLN A CA 1
ATOM 2452 C C . GLN A 1 314 ? -24.440 -11.432 43.529 1.00 80.56 314 GLN A C 1
ATOM 2454 O O . GLN A 1 314 ? -24.293 -11.819 44.689 1.00 80.56 314 GLN A O 1
ATOM 2459 N N . ILE A 1 315 ? -23.878 -10.307 43.066 1.00 80.25 315 ILE A N 1
ATOM 2460 C CA . ILE A 1 315 ? -23.058 -9.402 43.891 1.00 80.25 315 ILE A CA 1
ATOM 2461 C C . ILE A 1 315 ? -23.917 -8.805 45.015 1.00 80.25 315 ILE A C 1
ATOM 2463 O O . ILE A 1 315 ? -23.593 -8.985 46.191 1.00 80.25 315 ILE A O 1
ATOM 2467 N N . ARG A 1 316 ? -25.085 -8.220 44.704 1.00 79.25 316 ARG A N 1
ATOM 2468 C CA . ARG A 1 316 ? -26.039 -7.718 45.716 1.00 79.25 316 ARG A CA 1
ATOM 2469 C C . ARG A 1 316 ? -26.469 -8.815 46.696 1.00 79.25 316 ARG A C 1
ATOM 2471 O O . ARG A 1 316 ? -26.523 -8.588 47.907 1.00 79.25 316 ARG A O 1
ATOM 2478 N N . ALA A 1 317 ? -26.743 -10.028 46.208 1.00 78.25 317 ALA A N 1
ATOM 2479 C CA . ALA A 1 317 ? -27.088 -11.159 47.070 1.00 78.25 317 ALA A CA 1
ATOM 2480 C C . ALA A 1 317 ? -25.922 -11.601 47.972 1.00 78.25 317 ALA A C 1
ATOM 2482 O O . ALA A 1 317 ? -26.169 -12.065 49.088 1.00 78.25 317 ALA A O 1
ATOM 2483 N N . TYR A 1 318 ? -24.676 -11.473 47.516 1.00 79.00 318 TYR A N 1
ATOM 2484 C CA . TYR A 1 318 ? -23.474 -11.787 48.284 1.00 79.00 318 TYR A CA 1
ATOM 2485 C C . TYR A 1 318 ? -23.199 -10.733 49.363 1.00 79.00 318 TYR A C 1
ATOM 2487 O O . TYR A 1 318 ? -23.068 -11.096 50.535 1.00 79.00 318 TYR A O 1
ATOM 2495 N N . LEU A 1 319 ? -23.222 -9.445 49.005 1.00 76.81 319 LEU A N 1
ATOM 2496 C CA . LEU A 1 319 ? -23.090 -8.312 49.930 1.00 76.81 319 LEU A CA 1
ATOM 2497 C C . LEU A 1 319 ? -24.122 -8.397 51.072 1.00 76.81 319 LEU A C 1
ATOM 2499 O O . LEU A 1 319 ? -23.757 -8.354 52.248 1.00 76.81 319 LEU A O 1
ATOM 2503 N N . ALA A 1 320 ? -25.389 -8.681 50.747 1.00 73.00 320 ALA A N 1
ATOM 2504 C CA . ALA A 1 320 ? -26.465 -8.830 51.732 1.00 73.00 320 ALA A CA 1
ATOM 2505 C C . ALA A 1 320 ? -26.347 -10.080 52.639 1.00 73.00 320 ALA A C 1
ATOM 2507 O O . ALA A 1 320 ? -26.891 -10.103 53.750 1.00 73.00 320 ALA A O 1
ATOM 2508 N N . GLN A 1 321 ? -25.682 -11.147 52.179 1.00 72.00 321 GLN A N 1
ATOM 2509 C CA . GLN A 1 321 ? -25.500 -12.394 52.939 1.00 72.00 321 GLN A CA 1
ATOM 2510 C C . GLN A 1 321 ? -24.191 -12.439 53.730 1.00 72.00 321 GLN A C 1
ATOM 2512 O O . GLN A 1 321 ? -24.104 -13.173 54.722 1.00 72.00 321 GLN A O 1
ATOM 2517 N N . SER A 1 322 ? -23.191 -11.662 53.316 1.00 67.19 322 SER A N 1
ATOM 2518 C CA . SER A 1 322 ? -21.888 -11.603 53.959 1.00 67.19 322 SER A CA 1
ATOM 2519 C C . SER A 1 322 ? -22.005 -11.227 55.440 1.00 67.19 322 SER A C 1
ATOM 2521 O O . SER A 1 322 ? -22.880 -10.475 55.882 1.00 67.19 322 SER A O 1
ATOM 2523 N N . THR A 1 323 ? -21.112 -11.785 56.256 1.00 63.88 323 THR A N 1
ATOM 2524 C CA . THR A 1 323 ? -20.910 -11.348 57.648 1.00 63.88 323 THR A CA 1
ATOM 2525 C C . THR A 1 323 ? -19.663 -10.490 57.817 1.00 63.88 323 THR A C 1
ATOM 2527 O O . THR A 1 323 ? -19.451 -9.974 58.910 1.00 63.88 323 THR A O 1
ATOM 2530 N N . THR A 1 324 ? -18.840 -10.373 56.772 1.00 62.34 324 THR A N 1
ATOM 2531 C CA . THR A 1 324 ? -17.571 -9.629 56.760 1.00 62.34 324 THR A CA 1
ATOM 2532 C C . THR A 1 324 ? -17.638 -8.350 55.932 1.00 62.34 324 THR A C 1
ATOM 2534 O O . THR A 1 324 ? -16.865 -7.452 56.217 1.00 62.34 324 THR A O 1
ATOM 2537 N N . LEU A 1 325 ? -18.568 -8.260 54.973 1.00 66.25 325 LEU A N 1
ATOM 2538 C CA . LEU A 1 325 ? -18.818 -7.086 54.123 1.00 66.25 325 LEU A CA 1
ATOM 2539 C C . LEU A 1 325 ? -20.198 -6.468 54.408 1.00 66.25 325 LEU A C 1
ATOM 2541 O O . LEU A 1 325 ? -20.997 -6.244 53.504 1.00 66.25 325 LEU A O 1
ATOM 2545 N N . ARG A 1 326 ? -20.563 -6.323 55.684 1.00 62.00 326 ARG A N 1
ATOM 2546 C CA . ARG A 1 326 ? -21.875 -5.773 56.062 1.00 62.00 326 ARG A CA 1
ATOM 2547 C C . ARG A 1 326 ? -21.797 -4.261 56.145 1.00 62.00 326 ARG A C 1
ATOM 2549 O O . ARG A 1 326 ? -21.159 -3.779 57.074 1.00 62.00 326 ARG A O 1
ATOM 2556 N N . GLY A 1 327 ? -22.509 -3.570 55.260 1.00 65.12 327 GLY A N 1
ATOM 2557 C CA . GLY A 1 327 ? -22.430 -2.112 55.160 1.00 65.12 327 GLY A CA 1
ATOM 2558 C C . GLY A 1 327 ? -21.298 -1.619 54.262 1.00 65.12 327 GLY A C 1
ATOM 2559 O O . GLY A 1 327 ? -21.083 -0.424 54.212 1.00 65.12 327 GLY A O 1
ATOM 2560 N N . GLU A 1 328 ? -20.567 -2.516 53.589 1.00 75.00 328 GLU A N 1
ATOM 2561 C CA . GLU A 1 328 ? -19.545 -2.116 52.615 1.00 75.00 328 GLU A CA 1
ATOM 2562 C C . GLU A 1 328 ? -20.191 -2.029 51.224 1.00 75.00 328 GLU A C 1
ATOM 2564 O O . GLU A 1 328 ? -20.862 -2.986 50.802 1.00 75.00 328 GLU A O 1
ATOM 2569 N N . ASP A 1 329 ? -19.948 -0.915 50.535 1.00 85.88 329 ASP A N 1
ATOM 2570 C CA . ASP A 1 329 ? -20.467 -0.597 49.203 1.00 85.88 329 ASP A CA 1
ATOM 2571 C C . ASP A 1 329 ? -19.434 -0.869 48.099 1.00 85.88 329 ASP A C 1
ATOM 2573 O O . ASP A 1 329 ? -18.221 -0.894 48.337 1.00 85.88 329 ASP A O 1
ATOM 2577 N N . VAL A 1 330 ? -19.918 -1.082 46.871 1.00 88.12 330 VAL A N 1
ATOM 2578 C CA . VAL A 1 330 ? -19.086 -1.411 45.700 1.00 88.12 330 VAL A CA 1
ATOM 2579 C C . VAL A 1 330 ? -19.426 -0.494 44.523 1.00 88.12 330 VAL A C 1
ATOM 2581 O O . VAL A 1 330 ? -20.598 -0.238 44.271 1.00 88.12 330 VAL A O 1
ATOM 2584 N N . ALA A 1 331 ? -18.424 -0.054 43.762 1.00 89.75 331 ALA A N 1
ATOM 2585 C CA . ALA A 1 331 ? -18.602 0.625 42.475 1.00 89.75 331 ALA A CA 1
ATOM 2586 C C . ALA A 1 331 ? -18.003 -0.209 41.326 1.00 89.75 331 ALA A C 1
ATOM 2588 O O . ALA A 1 331 ? -16.895 -0.727 41.471 1.00 89.75 331 ALA A O 1
ATOM 2589 N N . LYS A 1 332 ? -18.710 -0.331 40.194 1.00 90.25 332 LYS A N 1
ATOM 2590 C CA . LYS A 1 332 ? -18.171 -0.816 38.910 1.00 90.25 332 LYS A CA 1
ATOM 2591 C C . LYS A 1 332 ? -17.561 0.388 38.188 1.00 90.25 332 LYS A C 1
ATOM 2593 O O . LYS A 1 332 ? -18.253 1.384 37.972 1.00 90.25 332 LYS A O 1
ATOM 2598 N N . VAL A 1 333 ? -16.278 0.313 37.851 1.00 89.88 333 VAL A N 1
ATOM 2599 C CA . VAL A 1 333 ? -15.504 1.401 37.238 1.00 89.88 333 VAL A CA 1
ATOM 2600 C C . VAL A 1 333 ? -14.807 0.893 35.984 1.00 89.88 333 VAL A C 1
ATOM 2602 O O . VAL A 1 333 ? -14.134 -0.137 36.023 1.00 89.88 333 VAL A O 1
ATOM 2605 N N . GLN A 1 334 ? -14.947 1.641 34.896 1.00 90.56 334 GLN A N 1
ATOM 2606 C CA . GLN A 1 334 ? -14.232 1.446 33.636 1.00 90.56 334 GLN A CA 1
ATOM 2607 C C . GLN A 1 334 ? -13.126 2.481 33.499 1.00 90.56 334 GLN A C 1
ATOM 2609 O O . GLN A 1 334 ? -13.238 3.595 34.019 1.00 90.56 334 GLN A O 1
ATOM 2614 N N . MET A 1 335 ? -12.042 2.099 32.834 1.00 89.62 335 MET A N 1
ATOM 2615 C CA . MET A 1 335 ? -10.846 2.918 32.698 1.00 89.62 335 MET A CA 1
ATOM 2616 C C . MET A 1 335 ? -10.249 2.744 31.312 1.00 89.62 335 MET A C 1
ATOM 2618 O O . MET A 1 335 ? -10.130 1.612 30.838 1.00 89.62 335 MET A O 1
ATOM 2622 N N . GLY A 1 336 ? -9.811 3.861 30.738 1.00 90.06 336 GLY A N 1
ATOM 2623 C CA . GLY A 1 336 ? -9.132 3.883 29.451 1.00 90.06 336 GLY A CA 1
ATOM 2624 C C . GLY A 1 336 ? -8.425 5.198 29.154 1.00 90.06 336 GLY A C 1
ATOM 2625 O O . GLY A 1 336 ? -8.567 6.180 29.888 1.00 90.06 336 GLY A O 1
ATOM 2626 N N . LYS A 1 337 ? -7.627 5.211 28.090 1.00 89.19 337 LYS A N 1
ATOM 2627 C CA . LYS A 1 337 ? -6.762 6.322 27.673 1.00 89.19 337 LYS A CA 1
ATOM 2628 C C . LYS A 1 337 ? -7.294 7.081 26.461 1.00 89.19 337 LYS A C 1
ATOM 2630 O O . LYS A 1 337 ? -6.856 8.211 26.235 1.00 89.19 337 LYS A O 1
ATOM 2635 N N . ILE A 1 338 ? -8.241 6.507 25.715 1.00 91.44 338 ILE A N 1
ATOM 2636 C CA . ILE A 1 338 ? -8.892 7.139 24.565 1.00 91.44 338 ILE A CA 1
ATOM 2637 C C . ILE A 1 338 ? -10.350 7.451 24.914 1.00 91.44 338 ILE A C 1
ATOM 2639 O O . ILE A 1 338 ? -11.161 6.558 25.138 1.00 91.44 338 ILE A O 1
ATOM 2643 N N . LEU A 1 339 ? -10.694 8.739 24.931 1.00 94.38 339 LEU A N 1
ATOM 2644 C CA . LEU A 1 339 ? -12.068 9.229 25.018 1.00 94.38 339 LEU A CA 1
ATOM 2645 C C . LEU A 1 339 ? -12.451 9.898 23.694 1.00 94.38 339 LEU A C 1
ATOM 2647 O O . LEU A 1 339 ? -12.052 11.039 23.459 1.00 94.38 339 LEU A O 1
ATOM 2651 N N . LEU A 1 340 ? -13.251 9.229 22.866 1.00 96.06 340 LEU A N 1
ATOM 2652 C CA . LEU A 1 340 ? -13.877 9.833 21.688 1.00 96.06 340 LEU A CA 1
ATOM 2653 C C . LEU A 1 340 ? -15.161 10.561 22.108 1.00 96.06 340 LEU A C 1
ATOM 2655 O O . LEU A 1 340 ? -15.955 10.033 22.887 1.00 96.06 340 LEU A O 1
ATOM 2659 N N . GLU A 1 341 ? -15.415 11.758 21.580 1.00 96.62 341 GLU A N 1
ATOM 2660 C CA . GLU A 1 341 ? -16.699 12.449 21.754 1.00 96.62 341 GLU A CA 1
ATOM 2661 C C . GLU A 1 341 ? -17.254 12.878 20.391 1.00 96.62 341 GLU A C 1
ATOM 2663 O O . GLU A 1 341 ? -16.630 13.650 19.664 1.00 96.62 341 GLU A O 1
ATOM 2668 N N . PHE A 1 342 ? -18.453 12.404 20.054 1.00 97.81 342 PHE A N 1
ATOM 2669 C CA . PHE A 1 342 ? -19.139 12.727 18.805 1.00 97.81 342 PHE A CA 1
ATOM 2670 C C . PHE A 1 342 ? -20.389 13.556 19.084 1.00 97.81 342 PHE A C 1
ATOM 2672 O O . PHE A 1 342 ? -21.157 13.274 20.006 1.00 97.81 342 PHE A O 1
ATOM 2679 N N . LYS A 1 343 ? -20.630 14.580 18.265 1.00 97.62 343 LYS A N 1
ATOM 2680 C CA . LYS A 1 343 ? -21.839 15.403 18.342 1.00 97.62 343 LYS A CA 1
ATOM 2681 C C . LYS A 1 343 ? -22.332 15.738 16.948 1.00 97.62 343 LYS A C 1
ATOM 2683 O O . LYS A 1 343 ? -21.603 16.373 16.202 1.00 97.62 343 LYS A O 1
ATOM 2688 N N . ASP A 1 344 ? -23.577 15.421 16.629 1.00 98.19 344 ASP A N 1
ATOM 2689 C CA . ASP A 1 344 ? -24.122 15.695 15.298 1.00 98.19 344 ASP A CA 1
ATOM 2690 C C . ASP A 1 344 ? -25.637 15.957 15.312 1.00 98.19 344 ASP A C 1
ATOM 2692 O O . ASP A 1 344 ? -26.334 15.641 16.281 1.00 98.19 344 ASP A O 1
ATOM 2696 N N . THR A 1 345 ? -26.157 16.565 14.246 1.00 97.56 345 THR A N 1
ATOM 2697 C CA . THR A 1 345 ? -27.589 16.811 14.057 1.00 97.56 345 THR A CA 1
ATOM 2698 C C . THR A 1 345 ? -28.220 15.639 13.305 1.00 97.56 345 THR A C 1
ATOM 2700 O O . THR A 1 345 ? -28.428 15.725 12.098 1.00 97.56 345 THR A O 1
ATOM 2703 N N . TYR A 1 346 ? -28.632 14.585 14.025 1.00 95.06 346 TYR A N 1
ATOM 2704 C CA . TYR A 1 346 ? -29.006 13.253 13.486 1.00 95.06 346 TYR A CA 1
ATOM 2705 C C . TYR A 1 346 ? -30.117 13.187 12.408 1.00 95.06 346 TYR A C 1
ATOM 2707 O O . TYR A 1 346 ? -30.528 12.111 11.975 1.00 95.06 346 TYR A O 1
ATOM 2715 N N . THR A 1 347 ? -30.664 14.335 12.007 1.00 93.94 347 THR A N 1
ATOM 2716 C CA . THR A 1 347 ? -31.753 14.503 11.039 1.00 93.94 347 THR A CA 1
ATOM 2717 C C . THR A 1 347 ? -31.362 15.203 9.735 1.00 93.94 347 THR A C 1
ATOM 2719 O O . THR A 1 347 ? -32.224 15.306 8.861 1.00 93.94 347 THR A O 1
ATOM 2722 N N . ASP A 1 348 ? -30.152 15.762 9.608 1.00 94.00 348 ASP A N 1
ATOM 2723 C CA . ASP A 1 348 ? -29.768 16.550 8.423 1.00 94.00 348 ASP A CA 1
ATOM 2724 C C . ASP A 1 348 ? -28.933 15.784 7.381 1.00 94.00 348 ASP A C 1
ATOM 2726 O O . ASP A 1 348 ? -28.985 16.153 6.205 1.00 94.00 348 ASP A O 1
ATOM 2730 N N . ASN A 1 349 ? -28.289 14.678 7.780 1.00 92.25 349 ASN A N 1
ATOM 2731 C CA . ASN A 1 349 ? -27.420 13.844 6.942 1.00 92.25 349 ASN A CA 1
ATOM 2732 C C . ASN A 1 349 ? -26.223 14.628 6.365 1.00 92.25 349 ASN A C 1
ATOM 2734 O O . ASN A 1 349 ? -25.884 14.490 5.187 1.00 92.25 349 ASN A O 1
ATOM 2738 N N . ILE A 1 350 ? -25.610 15.478 7.192 1.00 95.25 350 ILE A N 1
ATOM 2739 C CA . ILE A 1 350 ? -24.433 16.295 6.877 1.00 95.25 350 ILE A CA 1
ATOM 2740 C C . ILE A 1 350 ? -23.316 15.951 7.876 1.00 95.25 350 ILE A C 1
ATOM 2742 O O . ILE A 1 350 ? -23.589 15.623 9.022 1.00 95.25 350 ILE A O 1
ATOM 2746 N N . PHE A 1 351 ? -22.056 16.011 7.444 1.00 96.06 351 PHE A N 1
ATOM 2747 C CA . PHE A 1 351 ? -20.910 15.865 8.344 1.00 96.06 351 PHE A CA 1
ATOM 2748 C C . PHE A 1 351 ? -20.655 17.140 9.159 1.00 96.06 351 PHE A C 1
ATOM 2750 O O . PHE A 1 351 ? -20.685 18.254 8.627 1.00 96.06 351 PHE A O 1
ATOM 2757 N N . SER A 1 352 ? -20.352 16.958 10.442 1.00 95.44 352 SER A N 1
ATOM 2758 C CA . SER A 1 352 ? -20.071 18.015 11.411 1.00 95.44 352 SER A CA 1
ATOM 2759 C C . SER A 1 352 ? -18.622 17.925 11.922 1.00 95.44 352 SER A C 1
ATOM 2761 O O . SER A 1 352 ? -18.220 16.897 12.467 1.00 95.44 352 SER A O 1
ATOM 2763 N N . ASN A 1 353 ? -17.838 19.007 11.803 1.00 95.31 353 ASN A N 1
ATOM 2764 C CA . ASN A 1 353 ? -16.516 19.152 12.448 1.00 95.31 353 ASN A CA 1
ATOM 2765 C C . ASN A 1 353 ? -16.707 19.442 13.946 1.00 95.31 353 ASN A C 1
ATOM 2767 O O . ASN A 1 353 ? -16.695 20.584 14.414 1.00 95.31 353 ASN A O 1
ATOM 2771 N N . THR A 1 354 ? -17.041 18.385 14.673 1.00 95.81 354 THR A N 1
ATOM 2772 C CA . THR A 1 354 ? -17.459 18.388 16.083 1.00 95.81 354 THR A CA 1
ATOM 2773 C C . THR A 1 354 ? -16.913 17.185 16.846 1.00 95.81 354 THR A C 1
ATOM 2775 O O . THR A 1 354 ? -17.174 17.068 18.047 1.00 95.81 354 THR A O 1
ATOM 2778 N N . ALA A 1 355 ? -16.195 16.299 16.150 1.00 96.12 355 ALA A N 1
ATOM 2779 C CA . ALA A 1 355 ? -15.508 15.165 16.731 1.00 96.12 355 ALA A CA 1
ATOM 2780 C C . ALA A 1 355 ? -14.401 15.636 17.678 1.00 96.12 355 ALA A C 1
ATOM 2782 O O . ALA A 1 355 ? -13.820 16.719 17.537 1.00 96.12 355 ALA A O 1
ATOM 2783 N N . LYS A 1 356 ? -14.139 14.809 18.680 1.00 96.12 356 LYS A N 1
ATOM 2784 C CA . LYS A 1 356 ? -13.115 15.044 19.681 1.00 96.12 356 LYS A CA 1
ATOM 2785 C C . LYS A 1 356 ? -12.454 13.751 20.071 1.00 96.12 356 LYS A C 1
ATOM 2787 O O . LYS A 1 356 ? -13.116 12.717 20.138 1.00 96.12 356 LYS A O 1
ATOM 2792 N N . ILE A 1 357 ? -11.204 13.870 20.476 1.00 94.00 357 ILE A N 1
ATOM 2793 C CA . ILE A 1 357 ? -10.464 12.808 21.135 1.00 94.00 357 ILE A CA 1
ATOM 2794 C C . ILE A 1 357 ? -9.724 13.394 22.334 1.00 94.00 357 ILE A C 1
ATOM 2796 O O . ILE A 1 357 ? -9.159 14.486 22.284 1.00 94.00 357 ILE A O 1
ATOM 2800 N N . ASN A 1 358 ? -9.814 12.718 23.475 1.00 91.69 358 ASN A N 1
ATOM 2801 C CA . ASN A 1 358 ? -9.197 13.128 24.735 1.00 91.69 358 ASN A CA 1
ATOM 2802 C C . ASN A 1 358 ? -9.524 14.575 25.178 1.00 91.69 358 ASN A C 1
ATOM 2804 O O . ASN A 1 358 ? -8.789 15.201 25.946 1.00 91.69 358 ASN A O 1
ATOM 2808 N N . GLY A 1 359 ? -10.682 15.088 24.744 1.00 89.62 359 GLY A N 1
ATOM 2809 C CA . GLY A 1 359 ? -11.180 16.442 25.003 1.00 89.62 359 GLY A CA 1
ATOM 2810 C C . GLY A 1 359 ? -10.673 17.525 24.037 1.00 89.62 359 GLY A C 1
ATOM 2811 O O . GLY A 1 359 ? -11.228 18.633 24.044 1.00 89.62 359 GLY A O 1
ATOM 2812 N N . ASN A 1 360 ? -9.682 17.216 23.194 1.00 92.19 360 ASN A N 1
ATOM 2813 C CA . ASN A 1 360 ? -9.248 18.057 22.077 1.00 92.19 360 ASN A CA 1
ATOM 2814 C C . ASN A 1 360 ? -10.307 18.012 20.968 1.00 92.19 360 ASN A C 1
ATOM 2816 O O . ASN A 1 360 ? -11.021 17.023 20.837 1.00 92.19 360 ASN A O 1
ATOM 2820 N N . THR A 1 361 ? -10.467 19.100 20.215 1.00 94.38 361 THR A N 1
ATOM 2821 C CA . THR A 1 361 ? -11.359 19.120 19.041 1.00 94.38 361 THR A CA 1
ATOM 2822 C C . THR A 1 361 ? -10.516 18.833 17.825 1.00 94.38 361 THR A C 1
ATOM 2824 O O . THR A 1 361 ? -9.495 19.492 17.686 1.00 94.38 361 THR A O 1
ATOM 2827 N N . LEU A 1 362 ? -10.956 17.875 17.017 1.00 94.19 362 LEU A N 1
ATOM 2828 C CA . LEU A 1 362 ? -10.289 17.498 15.782 1.00 94.19 362 LEU A CA 1
ATOM 2829 C C . LEU A 1 362 ? -10.771 18.437 14.678 1.00 94.19 362 LEU A C 1
ATOM 2831 O O . LEU A 1 362 ? -11.972 18.471 14.382 1.00 94.19 362 LEU A O 1
ATOM 2835 N N . ASP A 1 363 ? -9.870 19.261 14.147 1.00 91.88 363 ASP A N 1
ATOM 2836 C CA . ASP A 1 363 ? -10.211 20.240 13.103 1.00 91.88 363 ASP A CA 1
ATOM 2837 C C . ASP A 1 363 ? -10.185 19.587 11.698 1.00 91.88 363 ASP A C 1
ATOM 2839 O O . ASP A 1 363 ? -10.959 19.990 10.817 1.00 91.88 363 ASP A O 1
ATOM 2843 N N . ASP A 1 364 ? -9.377 18.532 11.529 1.00 93.25 364 ASP A N 1
ATOM 2844 C CA . ASP A 1 364 ? -9.248 17.666 10.346 1.00 93.25 364 ASP A CA 1
ATOM 2845 C C . ASP A 1 364 ? -10.426 16.681 10.174 1.00 93.25 364 ASP A C 1
ATOM 2847 O O . ASP A 1 364 ? -10.819 16.344 9.053 1.00 93.25 364 ASP A O 1
ATOM 2851 N N . ALA A 1 365 ? -11.042 16.260 11.277 1.00 96.00 365 ALA A N 1
ATOM 2852 C CA . ALA A 1 365 ? -12.067 15.231 11.295 1.00 96.00 365 ALA A CA 1
ATOM 2853 C C . ALA A 1 365 ? -13.504 15.772 11.230 1.00 96.00 365 ALA A C 1
ATOM 2855 O O . ALA A 1 365 ? -13.836 16.880 11.670 1.00 96.00 365 ALA A O 1
ATOM 2856 N N . SER A 1 366 ? -14.423 14.939 10.739 1.00 96.56 366 SER A N 1
ATOM 2857 C CA . SER A 1 366 ? -15.856 15.233 10.804 1.00 96.56 366 SER A CA 1
ATOM 2858 C C . SER A 1 366 ? -16.708 13.981 10.997 1.00 96.56 366 SER A C 1
ATOM 2860 O O . SER A 1 366 ? -16.367 12.900 10.528 1.00 96.56 366 SER A O 1
ATOM 2862 N N . VAL A 1 367 ? -17.831 14.122 11.704 1.00 98.12 367 VAL A N 1
ATOM 2863 C CA . VAL A 1 367 ? -18.728 13.015 12.065 1.00 98.12 367 VAL A CA 1
ATOM 2864 C C . VAL A 1 367 ? -20.155 13.278 11.591 1.00 98.12 367 VAL A C 1
ATOM 2866 O O . VAL A 1 367 ? -20.643 14.405 11.657 1.00 98.12 367 VAL A O 1
ATOM 2869 N N . LYS A 1 368 ? -20.831 12.228 11.127 1.00 97.88 368 LYS A N 1
ATOM 2870 C CA . LYS A 1 368 ? -22.237 12.213 10.707 1.00 97.88 368 LYS A CA 1
ATOM 2871 C C . LYS A 1 368 ? -22.924 11.046 11.406 1.00 97.88 368 LYS A C 1
ATOM 2873 O O . LYS A 1 368 ? -22.520 9.899 11.235 1.00 97.88 368 LYS A O 1
ATOM 2878 N N . MET A 1 369 ? -23.962 11.316 12.188 1.00 98.12 369 MET A N 1
ATOM 2879 C CA . MET A 1 369 ? -24.753 10.287 12.865 1.00 98.12 369 MET A CA 1
ATOM 2880 C C . MET A 1 369 ? -26.150 10.251 12.257 1.00 98.12 369 MET A C 1
ATOM 2882 O O . MET A 1 369 ? -26.795 11.281 12.100 1.00 98.12 369 MET A O 1
ATOM 2886 N N . ILE A 1 370 ? -26.647 9.067 11.918 1.00 97.19 370 ILE A N 1
ATOM 2887 C CA . ILE A 1 370 ? -27.979 8.898 11.329 1.00 97.19 370 ILE A CA 1
ATOM 2888 C C . ILE A 1 370 ? -28.860 8.203 12.358 1.00 97.19 370 ILE A C 1
ATOM 2890 O O . ILE A 1 370 ? -28.481 7.169 12.902 1.00 97.19 370 ILE A O 1
ATOM 2894 N N . GLY A 1 371 ? -30.029 8.774 12.644 1.00 95.62 371 GLY A N 1
ATOM 2895 C CA . GLY A 1 371 ? -30.960 8.177 13.592 1.00 95.62 371 GLY A CA 1
ATOM 2896 C C . GLY A 1 371 ? -32.381 8.716 13.496 1.00 95.62 371 GLY A C 1
ATOM 2897 O O . GLY A 1 371 ? -32.711 9.614 12.714 1.00 95.62 371 GLY A O 1
ATOM 2898 N N . ASN A 1 372 ? -33.250 8.193 14.355 1.00 95.06 372 ASN A N 1
ATOM 2899 C CA . ASN A 1 372 ? -34.647 8.582 14.435 1.00 95.06 372 ASN A CA 1
ATOM 2900 C C . ASN A 1 372 ? -35.144 8.726 15.877 1.00 95.06 372 ASN A C 1
ATOM 2902 O O . ASN A 1 372 ? -34.688 8.052 16.796 1.00 95.06 372 ASN A O 1
ATOM 2906 N N . LYS A 1 373 ? -36.146 9.590 16.067 1.00 95.44 373 LYS A N 1
ATOM 2907 C CA . LYS A 1 373 ? -36.796 9.826 17.357 1.00 95.44 373 LYS A CA 1
ATOM 2908 C C . LYS A 1 373 ? -38.310 9.682 17.244 1.00 95.44 373 LYS A C 1
ATOM 2910 O O . LYS A 1 373 ? -39.001 10.591 16.775 1.00 95.44 373 LYS A O 1
ATOM 2915 N N . GLU A 1 374 ? -38.843 8.586 17.775 1.00 93.06 374 GLU A N 1
ATOM 2916 C CA . GLU A 1 374 ? -40.280 8.307 17.820 1.00 93.06 374 GLU A CA 1
ATOM 2917 C C . GLU A 1 374 ? -40.834 8.532 19.237 1.00 93.06 374 GLU A C 1
ATOM 2919 O O . GLU A 1 374 ? -40.997 7.630 20.057 1.00 93.06 374 GLU A O 1
ATOM 2924 N N . GLY A 1 375 ? -41.159 9.791 19.542 1.00 91.25 375 GLY A N 1
ATOM 2925 C CA . GLY A 1 375 ? -41.733 10.177 20.833 1.00 91.25 375 GLY A CA 1
ATOM 2926 C C . GLY A 1 375 ? -40.696 10.176 21.957 1.00 91.25 375 GLY A C 1
ATOM 2927 O O . GLY A 1 375 ? -39.965 11.156 22.106 1.00 91.25 375 GLY A O 1
ATOM 2928 N N . ASN A 1 376 ? -40.687 9.104 22.752 1.00 93.56 376 ASN A N 1
ATOM 2929 C CA . ASN A 1 376 ? -39.753 8.887 23.861 1.00 93.56 376 ASN A CA 1
ATOM 2930 C C . ASN A 1 376 ? -38.690 7.823 23.548 1.00 93.56 376 ASN A C 1
ATOM 2932 O O . ASN A 1 376 ? -37.838 7.605 24.393 1.00 93.56 376 ASN A O 1
ATOM 2936 N N . GLU A 1 377 ? -38.730 7.202 22.371 1.00 95.81 377 GLU A N 1
ATOM 2937 C CA . GLU A 1 377 ? -37.736 6.229 21.910 1.00 95.81 377 GLU A CA 1
ATOM 2938 C C . GLU A 1 377 ? -36.786 6.911 20.912 1.00 95.81 377 GLU A C 1
ATOM 2940 O O . GLU A 1 377 ? -37.228 7.704 20.068 1.00 95.81 377 GLU A O 1
ATOM 2945 N N . PHE A 1 378 ? -35.493 6.621 21.019 1.00 97.62 378 PHE A N 1
ATOM 2946 C CA . PHE A 1 378 ? -34.464 6.953 20.038 1.00 97.62 378 PHE A CA 1
ATOM 2947 C C . PHE A 1 378 ? -33.942 5.674 19.382 1.00 97.62 378 PHE A C 1
ATOM 2949 O O . PHE A 1 378 ? -33.913 4.618 20.012 1.00 97.62 378 PHE A O 1
ATOM 2956 N N . ARG A 1 379 ? -33.531 5.785 18.121 1.00 96.75 379 ARG A N 1
ATOM 2957 C CA . ARG A 1 379 ? -32.928 4.722 17.319 1.00 96.75 379 ARG A CA 1
ATOM 2958 C C . ARG A 1 379 ? -31.719 5.310 16.602 1.00 96.75 379 ARG A C 1
ATOM 2960 O O . ARG A 1 379 ? -31.885 6.280 15.866 1.00 96.75 379 ARG A O 1
ATOM 2967 N N . LEU A 1 380 ? -30.532 4.777 16.855 1.00 97.31 380 LEU A N 1
ATOM 2968 C CA . LEU A 1 380 ? -29.304 5.125 16.144 1.00 97.31 380 LEU A CA 1
ATOM 2969 C C . LEU A 1 380 ? -29.103 4.112 15.016 1.00 97.31 380 LEU A C 1
ATOM 2971 O O . LEU A 1 380 ? -28.978 2.925 15.294 1.00 97.31 380 LEU A O 1
ATOM 2975 N N . ASP A 1 381 ? -29.110 4.573 13.769 1.00 96.50 381 ASP A N 1
ATOM 2976 C CA . ASP A 1 381 ? -28.971 3.718 12.588 1.00 96.50 381 ASP A CA 1
ATOM 2977 C C . ASP A 1 381 ? -27.487 3.551 12.205 1.00 96.50 381 ASP A C 1
ATOM 2979 O O . ASP A 1 381 ? -27.027 2.430 12.023 1.00 96.50 381 ASP A O 1
ATOM 2983 N N . LYS A 1 382 ? -26.725 4.656 12.110 1.00 97.25 382 LYS A N 1
ATOM 2984 C CA . LYS A 1 382 ? -25.313 4.660 11.666 1.00 97.25 382 LYS A CA 1
ATOM 2985 C C . LYS A 1 382 ? -24.476 5.746 12.344 1.00 97.25 382 LYS A C 1
ATOM 2987 O O . LYS A 1 382 ? -24.998 6.818 12.664 1.00 97.25 382 LYS A O 1
ATOM 2992 N N . ILE A 1 383 ? -23.167 5.516 12.448 1.00 97.88 383 ILE A N 1
ATOM 2993 C CA . ILE A 1 383 ? -22.151 6.560 12.669 1.00 97.88 383 ILE A CA 1
ATOM 2994 C C . ILE A 1 383 ? -21.159 6.485 11.505 1.00 97.88 383 ILE A C 1
ATOM 2996 O O . ILE A 1 383 ? -20.720 5.398 11.143 1.00 97.88 383 ILE A O 1
ATOM 3000 N N . LEU A 1 384 ? -20.831 7.633 10.914 1.00 97.88 384 LEU A N 1
ATOM 3001 C CA . LEU A 1 384 ? -19.813 7.765 9.877 1.00 97.88 384 LEU A CA 1
ATOM 3002 C C . LEU A 1 384 ? -18.818 8.853 10.281 1.00 97.88 384 LEU A C 1
ATOM 3004 O O . LEU A 1 384 ? -19.217 9.896 10.808 1.00 97.88 384 LEU A O 1
ATOM 3008 N N . TYR A 1 385 ? -17.545 8.627 9.995 1.00 98.06 385 TYR A N 1
ATOM 3009 C CA . TYR A 1 385 ? -16.428 9.493 10.349 1.00 98.06 385 TYR A CA 1
ATOM 3010 C C . TYR A 1 385 ? -15.512 9.681 9.143 1.00 98.06 385 TYR A C 1
ATOM 3012 O O . TYR A 1 385 ? -15.103 8.700 8.531 1.00 98.06 385 TYR A O 1
ATOM 3020 N N . HIS A 1 386 ? -15.178 10.928 8.821 1.00 97.50 386 HIS A N 1
ATOM 3021 C CA . HIS A 1 386 ? -14.153 11.276 7.836 1.00 97.50 386 HIS A CA 1
ATOM 3022 C C . HIS A 1 386 ? -12.922 11.801 8.553 1.00 97.50 386 HIS A C 1
ATOM 3024 O O . HIS A 1 386 ? -13.045 12.747 9.335 1.00 97.50 386 HIS A O 1
ATOM 3030 N N . LEU A 1 387 ? -11.759 11.250 8.210 1.00 97.75 387 LEU A N 1
ATOM 3031 C CA . LEU A 1 387 ? -10.472 11.880 8.474 1.00 97.75 387 LEU A CA 1
ATOM 3032 C C . LEU A 1 387 ? -9.984 12.576 7.207 1.00 97.75 387 LEU A C 1
ATOM 3034 O O . LEU A 1 387 ? -9.882 11.940 6.158 1.00 97.75 387 LEU A O 1
ATOM 3038 N N . LYS A 1 388 ? -9.670 13.868 7.298 1.00 96.69 388 LYS A N 1
ATOM 3039 C CA . LYS A 1 388 ? -8.939 14.562 6.240 1.00 96.69 388 LYS A CA 1
ATOM 3040 C C . LYS A 1 388 ? -7.440 14.467 6.437 1.00 96.69 388 LYS A C 1
ATOM 3042 O O . LYS A 1 388 ? -6.954 14.326 7.552 1.00 96.69 388 LYS A O 1
ATOM 3047 N N . ILE A 1 389 ? -6.722 14.622 5.339 1.00 97.19 389 ILE A N 1
ATOM 3048 C CA . ILE A 1 389 ? -5.274 14.738 5.341 1.00 97.19 389 ILE A CA 1
ATOM 3049 C C . ILE A 1 389 ? -4.919 16.159 5.788 1.00 97.19 389 ILE A C 1
ATOM 3051 O O . ILE A 1 389 ? -5.111 17.128 5.045 1.00 97.19 389 ILE A O 1
ATOM 3055 N N . ASP A 1 390 ? -4.415 16.278 7.016 1.00 96.06 390 ASP A N 1
ATOM 3056 C CA . ASP A 1 390 ? -3.767 17.486 7.521 1.00 96.06 390 ASP A CA 1
ATOM 3057 C C . ASP A 1 390 ? -2.296 17.163 7.867 1.00 96.06 390 ASP A C 1
ATOM 3059 O O . ASP A 1 390 ? -2.044 16.515 8.884 1.00 96.06 390 ASP A O 1
ATOM 3063 N N . PRO A 1 391 ? -1.318 17.502 7.000 1.00 95.62 391 PRO A N 1
ATOM 3064 C CA . PRO A 1 391 ? 0.075 17.076 7.175 1.00 95.62 391 PRO A CA 1
ATOM 3065 C C . PRO A 1 391 ? 0.798 17.784 8.330 1.00 95.62 391 PRO A C 1
ATOM 3067 O O . PRO A 1 391 ? 0.724 19.006 8.459 1.00 95.62 391 PRO A O 1
ATOM 3070 N N . ALA A 1 392 ? 1.589 17.033 9.103 1.00 93.44 392 ALA A N 1
ATOM 3071 C CA . ALA A 1 392 ? 2.400 17.544 10.216 1.00 93.44 392 ALA A CA 1
ATOM 3072 C C . ALA A 1 392 ? 3.435 18.599 9.783 1.00 93.44 392 ALA A C 1
ATOM 3074 O O . ALA A 1 392 ? 3.730 19.545 10.519 1.00 93.44 392 ALA A O 1
ATOM 3075 N N . GLU A 1 393 ? 3.996 18.434 8.583 1.00 89.50 393 GLU A N 1
ATOM 3076 C CA . GLU A 1 393 ? 4.911 19.373 7.940 1.00 89.50 393 GLU A CA 1
ATOM 3077 C C . GLU A 1 393 ? 4.556 19.526 6.449 1.00 89.50 3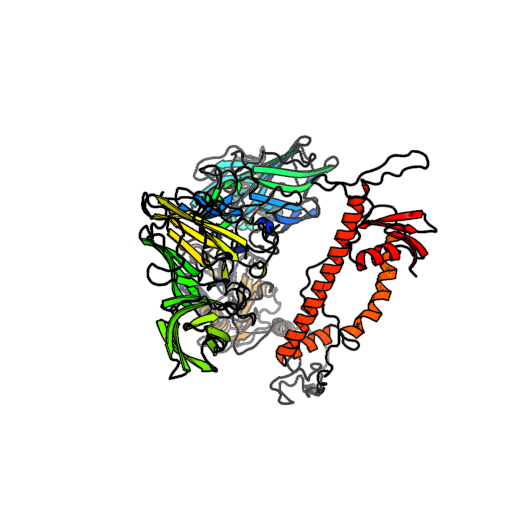93 GLU A C 1
ATOM 3079 O O . GLU A 1 393 ? 3.962 18.644 5.839 1.00 89.50 393 GLU A O 1
ATOM 3084 N N . GLY A 1 394 ? 4.925 20.659 5.841 1.00 88.31 394 GLY A N 1
ATOM 3085 C CA . GLY A 1 394 ? 4.714 20.897 4.407 1.00 88.31 394 GLY A CA 1
ATOM 3086 C C . GLY A 1 394 ? 3.309 21.391 4.029 1.00 88.31 394 GLY A C 1
ATOM 3087 O O . GLY A 1 394 ? 2.678 22.145 4.773 1.00 88.31 394 GLY A O 1
ATOM 3088 N N . ASN A 1 395 ? 2.877 21.048 2.810 1.00 90.31 395 ASN A N 1
ATOM 3089 C CA . ASN A 1 395 ? 1.512 21.284 2.320 1.00 90.31 395 ASN A CA 1
ATOM 3090 C C . ASN A 1 395 ? 0.757 19.983 2.042 1.00 90.31 395 ASN A C 1
ATOM 3092 O O . ASN A 1 395 ? -0.460 20.047 2.008 1.00 90.31 395 ASN A O 1
ATOM 3096 N N . ASP A 1 396 ? 1.457 18.867 1.841 1.00 94.81 396 ASP A N 1
ATOM 3097 C CA . ASP A 1 396 ? 0.923 17.568 1.429 1.00 94.81 396 ASP A CA 1
ATOM 3098 C C . ASP A 1 396 ? 1.665 16.489 2.236 1.00 94.81 396 ASP A C 1
ATOM 3100 O O . ASP A 1 396 ? 2.802 16.712 2.665 1.00 94.81 396 ASP A O 1
ATOM 3104 N N . LEU A 1 397 ? 1.014 15.357 2.487 1.00 96.38 397 LEU A N 1
ATOM 3105 C CA . LEU A 1 397 ? 1.555 14.232 3.244 1.00 96.38 397 LEU A CA 1
ATOM 3106 C C . LEU A 1 397 ? 2.406 13.355 2.326 1.00 96.38 397 LEU A C 1
ATOM 3108 O O . LEU A 1 397 ? 1.940 12.979 1.257 1.00 96.38 397 LEU A O 1
ATOM 3112 N N . TYR A 1 398 ? 3.612 12.994 2.764 1.00 96.38 398 TYR A N 1
ATOM 3113 C CA . TYR A 1 398 ? 4.482 12.031 2.087 1.00 96.38 398 TYR A CA 1
ATOM 3114 C C . TYR A 1 398 ? 4.934 10.984 3.102 1.00 96.38 398 TYR A C 1
ATOM 3116 O O . TYR A 1 398 ? 5.606 11.344 4.068 1.00 96.38 398 TYR A O 1
ATOM 3124 N N . ALA A 1 399 ? 4.595 9.719 2.862 1.00 95.81 399 ALA A N 1
ATOM 3125 C CA . ALA A 1 399 ? 5.173 8.562 3.547 1.00 95.81 399 ALA A CA 1
ATOM 3126 C C . ALA A 1 399 ? 5.991 7.758 2.528 1.00 95.81 399 ALA A C 1
ATOM 3128 O O . ALA A 1 399 ? 5.495 7.488 1.432 1.00 95.81 399 ALA A O 1
ATOM 3129 N N . LYS A 1 400 ? 7.244 7.414 2.836 1.00 94.56 400 LYS A N 1
ATOM 3130 C CA . LYS A 1 400 ? 8.080 6.581 1.947 1.00 94.56 400 LYS A CA 1
ATOM 3131 C C . LYS A 1 400 ? 7.935 5.091 2.288 1.00 94.56 400 LYS A C 1
ATOM 3133 O O . LYS A 1 400 ? 7.292 4.744 3.274 1.00 94.56 400 LYS A O 1
ATOM 3138 N N . GLU A 1 401 ? 8.580 4.228 1.508 1.00 91.12 401 GLU A N 1
ATOM 3139 C CA . GLU A 1 401 ? 8.721 2.794 1.808 1.00 91.12 401 GLU A CA 1
ATOM 3140 C C . GLU A 1 401 ? 9.135 2.559 3.280 1.00 91.12 401 GLU A C 1
ATOM 3142 O O . GLU A 1 401 ? 10.102 3.149 3.781 1.00 91.12 401 GLU A O 1
ATOM 3147 N N . GLY A 1 402 ? 8.372 1.720 3.982 1.00 88.81 402 GLY A N 1
ATOM 3148 C CA . GLY A 1 402 ? 8.542 1.395 5.400 1.00 88.81 402 GLY A CA 1
ATOM 3149 C C . GLY A 1 402 ? 7.956 2.403 6.405 1.00 88.81 402 GLY A C 1
ATOM 3150 O O . GLY A 1 402 ? 8.016 2.134 7.606 1.00 88.81 402 GLY A O 1
ATOM 3151 N N . GLU A 1 403 ? 7.399 3.540 5.969 1.00 92.06 403 GLU A N 1
ATOM 3152 C CA . GLU A 1 403 ? 6.754 4.538 6.844 1.00 92.06 403 GLU A CA 1
ATOM 3153 C C . GLU A 1 403 ? 5.220 4.397 6.883 1.00 92.06 403 GLU A C 1
ATOM 3155 O O . GLU A 1 403 ? 4.580 3.907 5.946 1.00 92.06 403 GLU A O 1
ATOM 3160 N N . GLY A 1 404 ? 4.626 4.832 8.000 1.00 93.00 404 GLY A N 1
ATOM 3161 C CA . GLY A 1 404 ? 3.183 4.781 8.251 1.00 93.00 404 GLY A CA 1
ATOM 3162 C C . GLY A 1 404 ? 2.535 6.161 8.198 1.00 93.00 404 GLY A C 1
ATOM 3163 O O . GLY A 1 404 ? 3.002 7.099 8.843 1.00 93.00 404 GLY A O 1
ATOM 3164 N N . VAL A 1 405 ? 1.425 6.297 7.466 1.00 96.00 405 VAL A N 1
ATOM 3165 C CA . VAL A 1 405 ? 0.724 7.574 7.219 1.00 96.00 405 VAL A CA 1
ATOM 3166 C C . VAL A 1 405 ? 0.450 8.353 8.513 1.00 96.00 405 VAL A C 1
ATOM 3168 O O . VAL A 1 405 ? 0.556 9.582 8.520 1.00 96.00 405 VAL A O 1
ATOM 3171 N N . ARG A 1 406 ? 0.165 7.667 9.629 1.00 94.62 406 ARG A N 1
ATOM 3172 C CA . ARG A 1 406 ? -0.061 8.279 10.947 1.00 94.62 406 ARG A CA 1
ATOM 3173 C C . ARG A 1 406 ? 1.037 9.237 11.399 1.00 94.62 406 ARG A C 1
ATOM 3175 O O . ARG A 1 406 ? 0.706 10.255 12.004 1.00 94.62 406 ARG A O 1
ATOM 3182 N N . GLU A 1 407 ? 2.318 8.922 11.188 1.00 93.50 407 GLU A N 1
ATOM 3183 C CA . GLU A 1 407 ? 3.408 9.753 11.729 1.00 93.50 407 GLU A CA 1
ATOM 3184 C C . GLU A 1 407 ? 3.585 11.084 10.980 1.00 93.50 407 GLU A C 1
ATOM 3186 O O . GLU A 1 407 ? 4.230 12.003 11.489 1.00 93.50 407 GLU A O 1
ATOM 3191 N N . HIS A 1 408 ? 2.932 11.215 9.822 1.00 94.62 408 HIS A N 1
ATOM 3192 C CA . HIS A 1 408 ? 2.967 12.391 8.958 1.00 94.62 408 HIS A CA 1
ATOM 3193 C C . HIS A 1 408 ? 1.719 13.296 9.086 1.00 94.62 408 HIS A C 1
ATOM 3195 O O . HIS A 1 408 ? 1.626 14.292 8.367 1.00 94.62 408 HIS A O 1
ATOM 3201 N N . LEU A 1 409 ? 0.775 13.002 9.993 1.00 95.00 409 LEU A N 1
ATOM 3202 C CA . LEU A 1 409 ? -0.423 13.820 10.275 1.00 95.00 409 LEU A CA 1
ATOM 3203 C C . LEU A 1 409 ? -0.188 14.839 11.413 1.00 95.00 409 LEU A C 1
ATOM 3205 O O . LEU A 1 409 ? 0.518 14.536 12.374 1.00 95.00 409 LEU A O 1
ATOM 3209 N N . GLU A 1 410 ? -0.796 16.033 11.348 1.00 94.38 410 GLU A N 1
ATOM 3210 C CA . GLU A 1 410 ? -0.711 17.057 12.416 1.00 94.38 410 GLU A CA 1
ATOM 3211 C C . GLU A 1 410 ? -1.408 16.592 13.711 1.00 94.38 410 GLU A C 1
ATOM 3213 O O . GLU A 1 410 ? -0.901 16.855 14.805 1.00 94.38 410 GLU A O 1
ATOM 3218 N N . GLU A 1 411 ? -2.507 15.833 13.594 1.00 92.69 411 GLU A N 1
ATOM 3219 C CA . GLU A 1 411 ? -3.226 15.194 14.709 1.00 92.69 411 GLU A CA 1
ATOM 3220 C C . GLU A 1 411 ? -3.260 13.648 14.518 1.00 92.69 411 GLU A C 1
ATOM 3222 O O . GLU A 1 411 ? -4.279 13.085 14.118 1.00 92.69 411 GLU A O 1
ATOM 3227 N N . PRO A 1 412 ? -2.160 12.902 14.788 1.00 93.00 412 PRO A N 1
ATOM 3228 C CA . PRO A 1 412 ? -2.080 11.442 14.585 1.00 93.00 412 PRO A CA 1
ATOM 3229 C C . PRO A 1 412 ? -3.129 10.621 15.348 1.00 93.00 412 PRO A C 1
ATOM 3231 O O . PRO A 1 412 ? -3.390 9.454 15.031 1.00 93.00 412 PRO A O 1
ATOM 3234 N N . GLU A 1 413 ? -3.710 11.199 16.398 1.00 89.75 413 GLU A N 1
ATOM 3235 C CA . GLU A 1 413 ? -4.814 10.622 17.154 1.00 89.75 413 GLU A CA 1
ATOM 3236 C C . GLU A 1 413 ? -6.157 10.623 16.390 1.00 89.75 413 GLU A C 1
ATOM 3238 O O . GLU A 1 413 ? -7.035 9.816 16.707 1.00 89.75 413 GLU A O 1
ATOM 3243 N N . SER A 1 414 ? -6.307 11.424 15.328 1.00 92.94 414 SER A N 1
ATOM 3244 C CA . SER A 1 414 ? -7.505 11.466 14.474 1.00 92.94 414 SER A CA 1
ATOM 3245 C C . SER A 1 414 ? -7.770 10.165 13.701 1.00 92.94 414 SER A C 1
ATOM 3247 O O . SER A 1 414 ? -8.874 9.956 13.199 1.00 92.94 414 SER A O 1
ATOM 3249 N N . MET A 1 415 ? -6.820 9.225 13.696 1.00 93.88 415 MET A N 1
ATOM 3250 C CA . MET A 1 415 ? -6.995 7.831 13.251 1.00 93.88 415 MET A CA 1
ATOM 3251 C C . MET A 1 415 ? -7.865 6.973 14.214 1.00 93.88 415 MET A C 1
ATOM 3253 O O . MET A 1 415 ? -7.931 5.751 14.065 1.00 93.88 415 MET A O 1
ATOM 3257 N N . LEU A 1 416 ? -8.515 7.586 15.220 1.00 91.88 416 LEU A N 1
ATOM 3258 C CA . LEU A 1 416 ? -9.454 7.027 16.224 1.00 91.88 416 LEU A CA 1
ATOM 3259 C C . LEU A 1 416 ? -8.889 6.015 17.237 1.00 91.88 416 LEU A C 1
ATOM 3261 O O . LEU A 1 416 ? -9.352 5.961 18.377 1.00 91.88 416 LEU A O 1
ATOM 3265 N N . SER A 1 417 ? -7.898 5.227 16.841 1.00 85.06 417 SER A N 1
ATOM 3266 C CA . SER A 1 417 ? -7.162 4.265 17.662 1.00 85.06 417 SER A CA 1
ATOM 3267 C C . SER A 1 417 ? -5.669 4.386 17.355 1.00 85.06 417 SER A C 1
ATOM 3269 O O . SER A 1 417 ? -5.306 4.902 16.301 1.00 85.06 417 SER A O 1
ATOM 3271 N N . THR A 1 418 ? -4.797 3.920 18.250 1.00 82.88 418 THR A N 1
ATOM 3272 C CA . THR A 1 418 ? -3.341 3.794 18.029 1.00 82.88 418 THR A CA 1
ATOM 3273 C C . THR A 1 418 ? -2.917 2.392 17.575 1.00 82.88 418 THR A C 1
ATOM 3275 O O . THR A 1 418 ? -1.727 2.141 17.427 1.00 82.88 418 THR A O 1
ATOM 3278 N N . MET A 1 419 ? -3.870 1.470 17.403 1.00 83.12 419 MET A N 1
ATOM 3279 C CA . MET A 1 419 ? -3.626 0.039 17.155 1.00 83.12 419 MET A CA 1
ATOM 3280 C C . MET A 1 419 ? -3.477 -0.328 15.672 1.00 83.12 419 MET A C 1
ATOM 3282 O O . MET A 1 419 ? -3.437 -1.513 15.354 1.00 83.12 419 MET A O 1
ATOM 3286 N N . TRP A 1 420 ? -3.476 0.642 14.756 1.00 92.75 420 TRP A N 1
ATOM 3287 C CA . TRP A 1 420 ? -3.473 0.386 13.313 1.00 92.75 420 TRP A CA 1
ATOM 3288 C C . TRP A 1 420 ? -2.804 1.512 12.522 1.00 92.75 420 TRP A C 1
ATOM 3290 O O . TRP A 1 420 ? -2.645 2.612 13.050 1.00 92.75 420 TRP A O 1
ATOM 3300 N N . ASP A 1 421 ? -2.417 1.269 11.276 1.00 95.12 421 ASP A N 1
ATOM 3301 C CA . ASP A 1 421 ? -1.901 2.305 10.373 1.00 95.12 421 ASP A CA 1
ATOM 3302 C C . ASP A 1 421 ? -2.056 1.899 8.900 1.00 95.12 421 ASP A C 1
ATOM 3304 O O . ASP A 1 421 ? -2.363 0.744 8.606 1.00 95.12 421 ASP A O 1
ATOM 3308 N N . ILE A 1 422 ? -1.829 2.844 7.988 1.00 96.31 422 ILE A N 1
ATOM 3309 C CA . ILE A 1 422 ? -1.647 2.602 6.553 1.00 96.31 422 ILE A CA 1
ATOM 3310 C C . ILE A 1 422 ? -0.148 2.743 6.283 1.00 96.31 422 ILE A C 1
ATOM 3312 O O . ILE A 1 422 ? 0.404 3.823 6.479 1.00 96.31 422 ILE A O 1
ATOM 3316 N N . VAL A 1 423 ? 0.510 1.663 5.874 1.00 95.25 423 VAL A N 1
ATOM 3317 C CA . VAL A 1 423 ? 1.966 1.589 5.691 1.00 95.25 423 VAL A CA 1
ATOM 3318 C C . VAL A 1 423 ? 2.287 1.310 4.233 1.00 95.25 423 VAL A C 1
ATOM 3320 O O . VAL A 1 423 ? 1.706 0.409 3.627 1.00 95.25 423 VAL A O 1
ATOM 3323 N N . PHE A 1 424 ? 3.231 2.067 3.680 1.00 95.31 424 PHE A N 1
ATOM 3324 C CA . PHE A 1 424 ? 3.851 1.720 2.406 1.00 95.31 424 PHE A CA 1
ATOM 3325 C C . PHE A 1 424 ? 4.841 0.578 2.670 1.00 95.31 424 PHE A C 1
ATOM 3327 O O . PHE A 1 424 ? 5.781 0.759 3.446 1.00 95.31 424 PHE A O 1
ATOM 3334 N N . GLU A 1 425 ? 4.619 -0.611 2.107 1.00 89.62 425 GLU A N 1
ATOM 3335 C CA . GLU A 1 425 ? 5.529 -1.738 2.336 1.00 89.62 425 GLU A CA 1
ATOM 3336 C C . GLU A 1 425 ? 6.905 -1.513 1.685 1.00 89.62 425 GLU A C 1
ATOM 3338 O O . GLU A 1 425 ? 7.053 -0.709 0.767 1.00 89.62 425 GLU A O 1
ATOM 3343 N N . GLU A 1 426 ? 7.937 -2.203 2.184 1.00 85.50 426 GLU A N 1
ATOM 3344 C CA . GLU A 1 426 ? 9.243 -2.234 1.515 1.00 85.50 426 GLU A CA 1
ATOM 3345 C C . GLU A 1 426 ? 9.153 -3.120 0.261 1.00 85.50 426 GLU A C 1
ATOM 3347 O O . GLU A 1 426 ? 8.872 -4.318 0.348 1.00 85.50 426 GLU A O 1
ATOM 3352 N N . SER A 1 427 ? 9.417 -2.526 -0.899 1.00 79.19 427 SER A N 1
ATOM 3353 C CA . SER A 1 427 ? 9.366 -3.152 -2.222 1.00 79.19 427 SER A CA 1
ATOM 3354 C C . SER A 1 427 ? 10.386 -4.294 -2.381 1.00 79.19 427 SER A C 1
ATOM 3356 O O . SER A 1 427 ? 11.528 -4.192 -1.921 1.00 79.19 427 SER A O 1
ATOM 3358 N N . GLU A 1 428 ? 10.041 -5.368 -3.106 1.00 75.81 428 GLU A N 1
ATOM 3359 C CA . GLU A 1 428 ? 11.046 -6.365 -3.520 1.00 75.81 428 GLU A CA 1
ATOM 3360 C C . GLU A 1 428 ? 12.065 -5.752 -4.512 1.00 75.81 428 GLU A C 1
ATOM 3362 O O . GLU A 1 428 ? 11.725 -4.882 -5.318 1.00 75.81 428 GLU A O 1
ATOM 3367 N N . GLU A 1 429 ? 13.328 -6.213 -4.491 1.00 78.31 429 GLU A N 1
ATOM 3368 C CA . GLU A 1 429 ? 14.353 -5.766 -5.454 1.00 78.31 429 GLU A CA 1
ATOM 3369 C C . GLU A 1 429 ? 13.908 -6.077 -6.899 1.00 78.31 429 GLU A C 1
ATOM 3371 O O . GLU A 1 429 ? 13.805 -7.239 -7.296 1.00 78.31 429 GLU A O 1
ATOM 3376 N N . ARG A 1 430 ? 13.673 -5.028 -7.698 1.00 84.06 430 ARG A N 1
ATOM 3377 C CA . ARG A 1 430 ? 13.232 -5.138 -9.098 1.00 84.06 430 ARG A CA 1
ATOM 3378 C C . ARG A 1 430 ? 14.412 -5.342 -10.045 1.00 84.06 430 ARG A C 1
ATOM 3380 O O . ARG A 1 430 ? 15.409 -4.625 -9.974 1.00 84.06 430 ARG A O 1
ATOM 3387 N N . GLU A 1 431 ? 14.269 -6.272 -10.987 1.00 90.44 431 GLU A N 1
ATOM 3388 C CA . GLU A 1 431 ? 15.205 -6.422 -12.105 1.00 90.44 431 GLU A CA 1
ATOM 3389 C C . GLU A 1 431 ? 14.942 -5.310 -13.139 1.00 90.44 431 GLU A C 1
ATOM 3391 O O . GLU A 1 431 ? 13.835 -5.169 -13.671 1.00 90.44 431 GLU A O 1
ATOM 3396 N N . THR A 1 432 ? 15.968 -4.503 -13.419 1.00 94.69 432 THR A N 1
ATOM 3397 C CA . THR A 1 432 ? 15.928 -3.416 -14.406 1.00 94.69 432 THR A CA 1
ATOM 3398 C C . THR A 1 432 ? 17.078 -3.544 -15.403 1.00 94.69 432 THR A C 1
ATOM 3400 O O . THR A 1 432 ? 18.116 -4.156 -15.137 1.00 94.69 432 THR A O 1
ATOM 3403 N N . SER A 1 433 ? 16.905 -2.957 -16.586 1.00 96.38 433 SER A N 1
ATOM 3404 C CA . SER A 1 433 ? 17.938 -2.878 -17.618 1.00 96.38 433 SER A CA 1
ATOM 3405 C C . SER A 1 433 ? 18.181 -1.430 -18.035 1.00 96.38 433 SER A C 1
ATOM 3407 O O . SER A 1 433 ? 17.250 -0.639 -18.172 1.00 96.38 433 SER A O 1
ATOM 3409 N N . GLU A 1 434 ? 19.450 -1.059 -18.216 1.00 97.75 434 GLU A N 1
ATOM 3410 C CA . GLU A 1 434 ? 19.818 0.333 -18.480 1.00 97.75 434 GLU A CA 1
ATOM 3411 C C . GLU A 1 434 ? 19.915 0.654 -19.983 1.00 97.75 434 GLU A C 1
ATOM 3413 O O . GLU A 1 434 ? 20.561 -0.066 -20.758 1.00 97.75 434 GLU A O 1
ATOM 3418 N N . VAL A 1 435 ? 19.390 1.818 -20.370 1.00 98.69 435 VAL A N 1
ATOM 3419 C CA . VAL A 1 435 ? 19.602 2.453 -21.679 1.00 98.69 435 VAL A CA 1
ATOM 3420 C C . VAL A 1 435 ? 20.315 3.787 -21.477 1.00 98.69 435 VAL A C 1
ATOM 3422 O O . VAL A 1 435 ? 19.831 4.660 -20.766 1.00 98.69 435 VAL A O 1
ATOM 3425 N N . HIS A 1 436 ? 21.463 3.964 -22.125 1.00 98.44 436 HIS A N 1
ATOM 3426 C CA . HIS A 1 436 ? 22.329 5.134 -21.981 1.00 98.44 436 HIS A CA 1
ATOM 3427 C C . HIS A 1 436 ? 22.414 5.911 -23.295 1.00 98.44 436 HIS A C 1
ATOM 3429 O O . HIS A 1 436 ? 22.827 5.361 -24.320 1.00 98.44 436 HIS A O 1
ATOM 3435 N N . PHE A 1 437 ? 22.101 7.204 -23.243 1.00 98.12 437 PHE A N 1
ATOM 3436 C CA . PHE A 1 437 ? 22.419 8.195 -24.271 1.00 98.12 437 PHE A CA 1
ATOM 3437 C C . PHE A 1 437 ? 23.536 9.105 -23.742 1.00 98.12 437 PHE A C 1
ATOM 3439 O O . PHE A 1 437 ? 23.304 10.241 -23.319 1.00 98.12 437 PHE A O 1
ATOM 3446 N N . GLU A 1 438 ? 24.760 8.577 -23.741 1.00 95.31 438 GLU A N 1
ATOM 3447 C CA . GLU A 1 438 ? 25.916 9.181 -23.071 1.00 95.31 438 GLU A CA 1
ATOM 3448 C C . GLU A 1 438 ? 26.773 10.044 -24.029 1.00 95.31 438 GLU A C 1
ATOM 3450 O O . GLU A 1 438 ? 27.063 9.639 -25.168 1.00 95.31 438 GLU A O 1
ATOM 3455 N N . PRO A 1 439 ? 27.217 11.244 -23.610 1.00 94.62 439 PRO A N 1
ATOM 3456 C CA . PRO A 1 439 ? 28.135 12.066 -24.387 1.00 94.62 439 PRO A CA 1
ATOM 3457 C C . PRO A 1 439 ? 29.570 11.527 -24.270 1.00 94.62 439 PRO A C 1
ATOM 3459 O O . PRO A 1 439 ? 30.275 11.746 -23.287 1.00 94.62 439 PRO A O 1
ATOM 3462 N N . SER A 1 440 ? 30.081 10.902 -25.334 1.00 91.88 440 SER A N 1
ATOM 3463 C CA . SER A 1 440 ? 31.506 10.532 -25.425 1.00 91.88 440 SER A CA 1
ATOM 3464 C C . SER A 1 440 ? 32.436 11.753 -25.424 1.00 91.88 440 SER A C 1
ATOM 3466 O O . SER A 1 440 ? 33.636 11.639 -25.159 1.00 91.88 440 SER A O 1
ATOM 3468 N N . ASN A 1 441 ? 31.907 12.915 -25.814 1.00 89.06 441 ASN A N 1
ATOM 3469 C CA . ASN A 1 441 ? 32.436 14.260 -25.595 1.00 89.06 441 ASN A CA 1
ATOM 3470 C C . ASN A 1 441 ? 31.385 15.285 -26.067 1.00 89.06 441 ASN A C 1
ATOM 3472 O O . ASN A 1 441 ? 30.368 14.917 -26.645 1.00 89.06 441 ASN A O 1
ATOM 3476 N N . ASP A 1 442 ? 31.690 16.575 -25.920 1.00 87.94 442 ASP A N 1
ATOM 3477 C CA . ASP A 1 442 ? 30.890 17.712 -26.405 1.00 87.94 442 ASP A CA 1
ATOM 3478 C C . ASP A 1 442 ? 30.387 17.630 -27.868 1.00 87.94 442 ASP A C 1
ATOM 3480 O O . ASP A 1 442 ? 29.509 18.405 -28.248 1.00 87.94 442 ASP A O 1
ATOM 3484 N N . GLU A 1 443 ? 30.977 16.786 -28.720 1.00 89.88 443 GLU A N 1
ATOM 3485 C CA . GLU A 1 443 ? 30.711 16.698 -30.161 1.00 89.88 443 GLU A CA 1
ATOM 3486 C C . GLU A 1 443 ? 30.084 15.351 -30.592 1.00 89.88 443 GLU A C 1
ATOM 3488 O O . GLU A 1 443 ? 29.639 15.262 -31.736 1.00 89.88 443 GLU A O 1
ATOM 3493 N N . LEU A 1 444 ? 30.018 14.335 -29.713 1.00 91.94 444 LEU A N 1
ATOM 3494 C CA . LEU A 1 444 ? 29.654 12.944 -30.046 1.00 91.94 444 LEU A CA 1
ATOM 3495 C C . LEU A 1 444 ? 28.836 12.259 -28.933 1.00 91.94 444 LEU A C 1
ATOM 3497 O O . LEU A 1 444 ? 29.300 12.183 -27.795 1.00 91.94 444 LEU A O 1
ATOM 3501 N N . TYR A 1 445 ? 27.701 11.656 -29.298 1.00 95.56 445 TYR A N 1
ATOM 3502 C CA . TYR A 1 445 ? 26.893 10.779 -28.439 1.00 95.56 445 TYR A CA 1
ATOM 3503 C C . TYR A 1 445 ? 27.000 9.302 -28.826 1.00 95.56 445 TYR A C 1
ATOM 3505 O O . TYR A 1 445 ? 26.998 8.956 -30.013 1.00 95.56 445 TYR A O 1
ATOM 3513 N N . THR A 1 446 ? 26.992 8.441 -27.812 1.00 97.50 446 THR A N 1
ATOM 3514 C CA . THR A 1 446 ? 26.907 6.979 -27.917 1.00 97.50 446 THR A CA 1
ATOM 3515 C C . THR A 1 446 ? 25.557 6.511 -27.378 1.00 97.50 446 THR A C 1
ATOM 3517 O O . THR A 1 446 ? 25.043 7.069 -26.413 1.00 97.50 446 THR A O 1
ATOM 3520 N N . LEU A 1 447 ? 24.978 5.495 -28.020 1.00 98.38 447 LEU A N 1
ATOM 3521 C CA . LEU A 1 447 ? 23.837 4.745 -27.502 1.00 98.38 447 LEU A CA 1
ATOM 3522 C C . LEU A 1 447 ? 24.323 3.377 -27.024 1.00 98.38 447 LEU A C 1
ATOM 3524 O O . LEU A 1 447 ? 24.955 2.641 -27.789 1.00 98.38 447 LEU A O 1
ATOM 3528 N N . LYS A 1 448 ? 23.991 3.034 -25.781 1.00 98.50 448 LYS A N 1
ATOM 3529 C CA . LYS A 1 448 ? 24.251 1.729 -25.174 1.00 98.50 448 LYS A CA 1
ATOM 3530 C C . LYS A 1 448 ? 22.976 1.176 -24.534 1.00 98.50 448 LYS A C 1
ATOM 3532 O O . LYS A 1 448 ? 22.285 1.903 -23.833 1.00 98.50 448 LYS A O 1
ATOM 3537 N N . PHE A 1 449 ? 22.660 -0.092 -24.782 1.00 98.44 449 PHE A N 1
ATOM 3538 C CA . PHE A 1 449 ? 21.459 -0.769 -24.270 1.00 98.44 449 PHE A CA 1
ATOM 3539 C C . PHE A 1 449 ? 21.672 -2.287 -24.216 1.00 98.44 449 PHE A C 1
ATOM 3541 O O . PHE A 1 449 ? 22.547 -2.813 -24.908 1.00 98.44 449 PHE A O 1
ATOM 3548 N N . LEU A 1 450 ? 20.867 -3.004 -23.430 1.00 97.69 450 LEU A N 1
ATOM 3549 C CA . LEU A 1 450 ? 20.737 -4.460 -23.544 1.00 97.69 450 LEU A CA 1
ATOM 3550 C C . LEU A 1 450 ? 19.611 -4.781 -24.531 1.00 97.69 450 LEU A C 1
ATOM 3552 O O . LEU A 1 450 ? 18.546 -4.170 -24.469 1.00 97.69 450 LEU A O 1
ATOM 3556 N N . ASN A 1 451 ? 19.839 -5.714 -25.455 1.00 95.62 451 ASN A N 1
ATOM 3557 C CA . ASN A 1 451 ? 18.771 -6.245 -26.306 1.00 95.62 451 ASN A CA 1
ATOM 3558 C C . ASN A 1 451 ? 17.987 -7.362 -25.586 1.00 95.62 451 ASN A C 1
ATOM 3560 O O . ASN A 1 451 ? 18.363 -7.799 -24.503 1.00 95.62 451 ASN A O 1
ATOM 3564 N N . THR A 1 452 ? 16.924 -7.866 -26.209 1.00 94.12 452 THR A N 1
ATOM 3565 C CA . THR A 1 452 ? 16.059 -8.930 -25.662 1.00 94.12 452 THR A CA 1
ATOM 3566 C C . THR A 1 452 ? 16.733 -10.307 -25.496 1.00 94.12 452 THR A C 1
ATOM 3568 O O . THR A 1 452 ? 16.183 -11.165 -24.813 1.00 94.12 452 THR A O 1
ATOM 3571 N N . ASP A 1 453 ? 17.943 -10.519 -26.037 1.00 93.62 453 ASP A N 1
ATOM 3572 C CA . ASP A 1 453 ? 18.802 -11.689 -25.752 1.00 93.62 453 ASP A CA 1
ATOM 3573 C C . ASP A 1 453 ? 19.734 -11.463 -24.527 1.00 93.62 453 ASP A C 1
ATOM 3575 O O . ASP A 1 453 ? 20.463 -12.374 -24.122 1.00 93.62 453 ASP A O 1
ATOM 3579 N N . GLY A 1 454 ? 19.742 -10.258 -23.939 1.00 94.12 454 GLY A N 1
ATOM 3580 C CA . GLY A 1 454 ? 20.632 -9.845 -22.844 1.00 94.12 454 GLY A CA 1
ATOM 3581 C C . GLY A 1 454 ? 22.049 -9.435 -23.282 1.00 94.12 454 GLY A C 1
ATOM 3582 O O . GLY A 1 454 ? 22.931 -9.257 -22.438 1.00 94.12 454 GLY A O 1
ATOM 3583 N N . ASP A 1 455 ? 22.306 -9.284 -24.587 1.00 96.31 455 ASP A N 1
ATOM 3584 C CA . ASP A 1 455 ? 23.588 -8.801 -25.113 1.00 96.31 455 ASP A CA 1
ATOM 3585 C C . ASP A 1 455 ? 23.651 -7.261 -25.061 1.00 96.31 455 ASP A C 1
ATOM 3587 O O . ASP A 1 455 ? 22.766 -6.561 -25.560 1.00 96.31 455 ASP A O 1
ATOM 3591 N N . THR A 1 456 ? 24.739 -6.707 -24.512 1.00 97.88 456 THR A N 1
ATOM 3592 C CA . THR A 1 456 ? 24.966 -5.251 -24.457 1.00 97.88 456 THR A CA 1
ATOM 3593 C C . THR A 1 456 ? 25.417 -4.703 -25.811 1.00 97.88 456 THR A C 1
ATOM 3595 O O . THR A 1 456 ? 26.572 -4.861 -26.206 1.00 97.88 456 THR A O 1
ATOM 3598 N N . CYS A 1 457 ? 24.529 -4.000 -26.506 1.00 97.50 457 CYS A N 1
ATOM 3599 C CA . CYS A 1 457 ? 24.823 -3.253 -27.722 1.00 97.50 457 CYS A CA 1
ATOM 3600 C C . CYS A 1 457 ? 25.386 -1.859 -27.389 1.00 97.50 457 CYS A C 1
ATOM 3602 O O . CYS A 1 457 ? 24.785 -1.127 -26.612 1.00 97.50 457 CYS A O 1
ATOM 3604 N N . GLU A 1 458 ? 26.496 -1.460 -28.020 1.00 97.81 458 GLU A N 1
ATOM 3605 C CA . GLU A 1 458 ? 27.102 -0.119 -27.909 1.00 97.81 458 GLU A CA 1
ATOM 3606 C C . GLU A 1 458 ? 27.417 0.415 -29.318 1.00 97.81 458 GLU A C 1
ATOM 3608 O O . GLU A 1 458 ? 28.034 -0.286 -30.130 1.00 97.81 458 GLU A O 1
ATOM 3613 N N . VAL A 1 459 ? 26.973 1.635 -29.643 1.00 97.06 459 VAL A N 1
ATOM 3614 C CA . VAL A 1 459 ? 27.164 2.240 -30.972 1.00 97.06 459 VAL A CA 1
ATOM 3615 C C . VAL A 1 459 ? 27.257 3.773 -30.916 1.00 97.06 459 VAL A C 1
ATOM 3617 O O . VAL A 1 459 ? 26.436 4.408 -30.252 1.00 97.06 459 VAL A O 1
ATOM 3620 N N . PRO A 1 460 ? 28.195 4.407 -31.649 1.00 96.81 460 PRO A N 1
ATOM 3621 C CA . PRO A 1 460 ? 28.165 5.850 -31.882 1.00 96.81 460 PRO A CA 1
ATOM 3622 C C . PRO A 1 460 ? 26.848 6.241 -32.562 1.00 96.81 460 PRO A C 1
ATOM 3624 O O . PRO A 1 460 ? 26.568 5.809 -33.683 1.00 96.81 460 PRO A O 1
ATOM 3627 N N . LEU A 1 461 ? 26.020 7.027 -31.877 1.00 95.38 461 LEU A N 1
ATOM 3628 C CA . LEU A 1 461 ? 24.695 7.404 -32.360 1.00 95.38 461 LEU A CA 1
ATOM 3629 C C . LEU A 1 461 ? 24.781 8.627 -33.274 1.00 95.38 461 LEU A C 1
ATOM 3631 O O . LEU A 1 461 ? 24.193 8.630 -34.359 1.00 95.38 461 LEU A O 1
ATOM 3635 N N . LEU A 1 462 ? 25.499 9.668 -32.839 1.00 91.62 462 LEU A N 1
ATOM 3636 C CA . LEU A 1 462 ? 25.450 10.986 -33.468 1.00 91.62 462 LEU A CA 1
ATOM 3637 C C . LEU A 1 462 ? 26.708 11.834 -33.204 1.00 91.62 462 LEU A C 1
ATOM 3639 O O . LEU A 1 462 ? 27.026 12.143 -32.059 1.00 91.62 462 LEU A O 1
ATOM 3643 N N . ASP A 1 463 ? 27.339 12.303 -34.284 1.00 90.69 463 ASP A N 1
ATOM 3644 C CA . ASP A 1 463 ? 28.468 13.242 -34.338 1.00 90.69 463 ASP A CA 1
ATOM 3645 C C . ASP A 1 463 ? 28.066 14.630 -34.886 1.00 90.69 463 ASP A C 1
ATOM 3647 O O . ASP A 1 463 ? 27.271 14.771 -35.822 1.00 90.69 463 ASP A O 1
ATOM 3651 N N . ASN A 1 464 ? 28.686 15.680 -34.345 1.00 87.25 464 ASN A N 1
ATOM 3652 C CA . ASN A 1 464 ? 28.593 17.066 -34.814 1.00 87.25 464 ASN A CA 1
ATOM 3653 C C . ASN A 1 464 ? 29.972 17.732 -35.019 1.00 87.25 464 ASN A C 1
ATOM 3655 O O . ASN A 1 464 ? 30.021 18.920 -35.363 1.00 87.25 464 ASN A O 1
ATOM 3659 N N . SER A 1 465 ? 31.085 16.998 -34.863 1.00 84.62 465 SER A N 1
ATOM 3660 C CA . SER A 1 465 ? 32.459 17.516 -35.019 1.00 84.62 465 SER A CA 1
ATOM 3661 C C . SER A 1 465 ? 32.702 18.160 -36.390 1.00 84.62 465 SER A C 1
ATOM 3663 O O . SER A 1 465 ? 33.430 19.148 -36.550 1.00 84.62 465 SER A O 1
ATOM 3665 N N . ASN A 1 466 ? 32.015 17.643 -37.407 1.00 72.25 466 ASN A N 1
ATOM 3666 C CA . ASN A 1 466 ? 32.056 18.122 -38.776 1.00 72.25 466 ASN A CA 1
ATOM 3667 C C . ASN A 1 466 ? 31.316 19.469 -38.957 1.00 72.25 466 ASN A C 1
ATOM 3669 O O . ASN A 1 466 ? 30.174 19.500 -39.425 1.00 72.25 466 ASN A O 1
ATOM 3673 N N . ASP A 1 467 ? 32.001 20.604 -38.714 1.00 60.31 467 ASP A N 1
ATOM 3674 C CA . ASP A 1 467 ? 31.523 22.000 -38.925 1.00 60.31 467 ASP A CA 1
ATOM 3675 C C . ASP A 1 467 ? 31.295 22.395 -40.411 1.00 60.31 467 ASP A C 1
ATOM 3677 O O . ASP A 1 467 ? 31.676 23.455 -40.912 1.00 60.31 467 ASP A O 1
ATOM 3681 N N . SER A 1 468 ? 30.653 21.504 -41.158 1.00 58.97 468 SER A N 1
ATOM 3682 C CA . SER A 1 468 ? 30.184 21.669 -42.531 1.00 58.97 468 SER A CA 1
ATOM 3683 C C . SER A 1 468 ? 28.966 22.594 -42.640 1.00 58.97 468 SER A C 1
ATOM 3685 O O . SER A 1 468 ? 28.703 23.144 -43.712 1.00 58.97 468 SER A O 1
ATOM 3687 N N . GLY A 1 469 ? 28.212 22.747 -41.543 1.00 55.75 469 GLY A N 1
ATOM 3688 C CA . GLY A 1 469 ? 26.919 23.431 -41.507 1.00 55.75 469 GLY A CA 1
ATOM 3689 C C . GLY A 1 469 ? 25.795 22.690 -42.245 1.00 55.75 469 GLY A C 1
ATOM 3690 O O . GLY A 1 469 ? 24.843 23.343 -42.667 1.00 55.75 469 GLY A O 1
ATOM 3691 N N . LEU A 1 470 ? 25.924 21.370 -42.454 1.00 55.94 470 LEU A N 1
ATOM 3692 C CA . LEU A 1 470 ? 24.999 20.563 -43.267 1.00 55.94 470 LEU A CA 1
ATOM 3693 C C . LEU A 1 470 ? 24.191 19.507 -42.502 1.00 55.94 470 LEU A C 1
ATOM 3695 O O . LEU A 1 470 ? 23.130 19.126 -42.987 1.00 55.94 470 LEU A O 1
ATOM 3699 N N . GLY A 1 471 ? 24.694 19.006 -41.376 1.00 64.31 471 GLY A N 1
ATOM 3700 C CA . GLY A 1 471 ? 24.198 17.783 -40.744 1.00 64.31 471 GLY A CA 1
ATOM 3701 C C . GLY A 1 471 ? 24.630 17.682 -39.288 1.00 64.31 471 GLY A C 1
ATOM 3702 O O . GLY A 1 471 ? 25.703 18.179 -38.949 1.00 64.31 471 GLY A O 1
ATOM 3703 N N . PHE A 1 472 ? 23.824 17.000 -38.478 1.00 79.94 472 PHE A N 1
ATOM 3704 C CA . PHE A 1 472 ? 24.409 15.964 -37.633 1.00 79.94 472 PHE A CA 1
ATOM 3705 C C . PHE A 1 472 ? 24.810 14.790 -38.539 1.00 79.94 472 PHE A C 1
ATOM 3707 O O . PHE A 1 472 ? 24.162 14.550 -39.564 1.00 79.94 472 PHE A O 1
ATOM 3714 N N . THR A 1 473 ? 25.865 14.072 -38.180 1.00 86.81 473 THR A N 1
ATOM 3715 C CA . THR A 1 473 ? 26.228 12.794 -38.798 1.00 86.81 473 THR A CA 1
ATOM 3716 C C . THR A 1 473 ? 25.734 11.702 -37.863 1.00 86.81 473 THR A C 1
ATOM 3718 O O . THR A 1 473 ? 26.176 11.659 -36.726 1.00 86.81 473 THR A O 1
ATOM 3721 N N . LEU A 1 474 ? 24.824 10.829 -38.295 1.00 91.50 474 LEU A N 1
ATOM 3722 C CA . LEU A 1 474 ? 24.526 9.633 -37.501 1.00 91.50 474 LEU A CA 1
ATOM 3723 C C . LEU A 1 474 ? 25.702 8.661 -37.632 1.00 91.50 474 LEU A C 1
ATOM 3725 O O . LEU A 1 474 ? 26.161 8.424 -38.755 1.00 91.50 474 LEU A O 1
ATOM 3729 N N . GLY A 1 475 ? 26.180 8.114 -36.516 1.00 93.12 475 GLY A N 1
ATOM 3730 C CA . GLY A 1 475 ? 27.469 7.421 -36.426 1.00 93.12 475 GLY A CA 1
ATOM 3731 C C . GLY A 1 475 ? 28.574 8.293 -35.816 1.00 93.12 475 GLY A C 1
ATOM 3732 O O . GLY A 1 475 ? 28.309 9.132 -34.958 1.00 93.12 475 GLY A O 1
ATOM 3733 N N . ASP A 1 476 ? 29.807 8.084 -36.276 1.00 92.00 476 ASP A N 1
ATOM 3734 C CA . ASP A 1 476 ? 31.013 8.837 -35.906 1.00 92.00 476 ASP A CA 1
ATOM 3735 C C . ASP A 1 476 ? 31.645 9.554 -37.126 1.00 92.00 476 ASP A C 1
ATOM 3737 O O . ASP A 1 476 ? 31.038 9.655 -38.199 1.00 92.00 476 ASP A O 1
ATOM 3741 N N . ASP A 1 477 ? 32.850 10.114 -36.969 1.00 85.88 477 ASP A N 1
ATOM 3742 C CA . ASP A 1 477 ? 33.542 10.881 -38.012 1.00 85.88 477 ASP A CA 1
ATOM 3743 C C . ASP A 1 477 ? 34.132 10.017 -39.146 1.00 85.88 477 ASP A C 1
ATOM 3745 O O . ASP A 1 477 ? 34.319 10.520 -40.263 1.00 85.88 477 ASP A O 1
ATOM 3749 N N . ASP A 1 478 ? 34.371 8.725 -38.894 1.00 87.31 478 ASP A N 1
ATOM 3750 C CA . ASP A 1 478 ? 34.859 7.738 -39.865 1.00 87.31 478 ASP A CA 1
ATOM 3751 C C . ASP A 1 478 ? 33.713 6.869 -40.449 1.00 87.31 478 ASP A C 1
ATOM 3753 O O . ASP A 1 478 ? 33.774 6.485 -41.623 1.00 87.31 478 ASP A O 1
ATOM 3757 N N . ASN A 1 479 ? 32.665 6.573 -39.666 1.00 92.44 479 ASN A N 1
ATOM 3758 C CA . ASN A 1 479 ? 31.643 5.552 -39.932 1.00 92.44 479 ASN A CA 1
ATOM 3759 C C . ASN A 1 479 ? 30.215 6.091 -39.749 1.00 92.44 479 ASN A C 1
ATOM 3761 O O . ASN A 1 479 ? 29.854 6.587 -38.688 1.00 92.44 479 ASN A O 1
ATOM 3765 N N . LYS A 1 480 ? 29.345 5.908 -40.749 1.00 93.94 480 LYS A N 1
ATOM 3766 C CA . LYS A 1 480 ? 27.934 6.341 -40.677 1.00 93.94 480 LYS A CA 1
ATOM 3767 C C . LYS A 1 480 ? 27.023 5.266 -40.101 1.00 93.94 480 LYS A C 1
ATOM 3769 O O . LYS A 1 480 ? 27.241 4.091 -40.371 1.00 93.94 480 LYS A O 1
ATOM 3774 N N . LEU A 1 481 ? 25.949 5.669 -39.435 1.00 96.00 481 LEU A N 1
ATOM 3775 C CA . LEU A 1 481 ? 24.880 4.803 -38.939 1.00 96.00 481 LEU A CA 1
ATOM 3776 C C . LEU A 1 481 ? 23.653 4.830 -39.868 1.00 96.00 481 LEU A C 1
ATOM 3778 O O . LEU A 1 481 ? 23.228 5.893 -40.323 1.00 96.00 481 LEU A O 1
ATOM 3782 N N . TYR A 1 482 ? 23.084 3.653 -40.141 1.00 96.00 482 TYR A N 1
ATOM 3783 C CA . TYR A 1 482 ? 21.884 3.467 -40.961 1.00 96.00 482 TYR A CA 1
ATOM 3784 C C . TYR A 1 482 ? 20.815 2.682 -40.188 1.00 96.00 482 TYR A C 1
ATOM 3786 O O . TYR A 1 482 ? 21.057 1.560 -39.746 1.00 96.00 482 TYR A O 1
ATOM 3794 N N . PHE A 1 483 ? 19.615 3.244 -40.067 1.00 94.75 483 PHE A N 1
ATOM 3795 C CA . PHE A 1 483 ? 18.439 2.586 -39.472 1.00 94.75 483 PHE A CA 1
ATOM 3796 C C . PHE A 1 483 ? 17.218 2.604 -40.405 1.00 94.75 483 PHE A C 1
ATOM 3798 O O . PHE A 1 483 ? 16.293 1.818 -40.226 1.00 94.75 483 PHE A O 1
ATOM 3805 N N . VAL A 1 484 ? 17.233 3.478 -41.418 1.00 94.12 484 VAL A N 1
ATOM 3806 C CA . VAL A 1 484 ? 16.256 3.516 -42.512 1.00 94.12 484 VAL A CA 1
ATOM 3807 C C . VAL A 1 484 ? 16.836 2.832 -43.743 1.00 94.12 484 VAL A C 1
ATOM 3809 O O . VAL A 1 484 ? 17.971 3.113 -44.140 1.00 94.12 484 VAL A O 1
ATOM 3812 N N . GLU A 1 485 ? 16.036 2.001 -44.398 1.00 93.94 485 GLU A N 1
ATOM 3813 C CA . GLU A 1 485 ? 16.418 1.306 -45.617 1.00 93.94 485 GLU A CA 1
ATOM 3814 C C . GLU A 1 485 ? 16.792 2.246 -46.771 1.00 93.94 485 GLU A C 1
ATOM 3816 O O . GLU A 1 485 ? 16.487 3.443 -46.812 1.00 93.94 485 GLU A O 1
ATOM 3821 N N . CYS A 1 486 ? 17.427 1.674 -47.791 1.00 92.06 486 CYS A N 1
ATOM 3822 C CA . CYS A 1 486 ? 17.749 2.405 -49.004 1.00 92.06 486 CYS A CA 1
ATOM 3823 C C . CYS A 1 486 ? 16.499 2.705 -49.850 1.00 92.06 486 CYS A C 1
ATOM 3825 O O . CYS A 1 486 ? 15.489 2.010 -49.807 1.00 92.06 486 CYS A O 1
ATOM 3827 N N . ALA A 1 487 ? 16.566 3.739 -50.692 1.00 89.00 487 ALA A N 1
ATOM 3828 C CA . ALA A 1 487 ? 15.489 4.020 -51.640 1.00 89.00 487 ALA A CA 1
ATOM 3829 C C . ALA A 1 487 ? 15.401 2.929 -52.725 1.00 89.00 487 ALA A C 1
ATOM 3831 O O . ALA A 1 487 ? 16.429 2.395 -53.151 1.00 89.00 487 ALA A O 1
ATOM 3832 N N . THR A 1 488 ? 14.200 2.677 -53.251 1.00 87.19 488 THR A N 1
ATOM 3833 C CA . THR A 1 488 ? 13.935 1.635 -54.260 1.00 87.19 488 THR A CA 1
ATOM 3834 C C . THR A 1 488 ? 14.904 1.672 -55.447 1.00 87.19 488 THR A C 1
ATOM 3836 O O . THR A 1 488 ? 15.012 2.674 -56.163 1.00 87.19 488 THR A O 1
ATOM 3839 N N . GLY A 1 489 ? 15.590 0.554 -55.688 1.00 83.19 489 GLY A N 1
ATOM 3840 C CA . GLY A 1 489 ? 16.610 0.376 -56.719 1.00 83.19 489 GLY A CA 1
ATOM 3841 C C . GLY A 1 489 ? 17.980 0.982 -56.390 1.00 83.19 489 GLY A C 1
ATOM 3842 O O . GLY A 1 489 ? 18.750 1.251 -57.321 1.00 83.19 489 GLY A O 1
ATOM 3843 N N . THR A 1 490 ? 18.290 1.247 -55.116 1.00 88.69 490 THR A N 1
ATOM 3844 C CA . THR A 1 490 ? 19.555 1.862 -54.679 1.00 88.69 490 THR A CA 1
ATOM 3845 C C . THR A 1 490 ? 20.226 1.089 -53.545 1.00 88.69 490 THR A C 1
ATOM 3847 O O . THR A 1 490 ? 19.568 0.455 -52.734 1.00 88.69 490 THR A O 1
ATOM 3850 N N . SER A 1 491 ? 21.556 1.180 -53.472 1.00 91.94 491 SER A N 1
ATOM 3851 C CA . SER A 1 491 ? 22.369 0.611 -52.395 1.00 91.94 491 SER A CA 1
ATOM 3852 C C . SER A 1 491 ? 23.179 1.727 -51.734 1.00 91.94 491 SER A C 1
ATOM 3854 O O . SER A 1 491 ? 24.103 2.291 -52.335 1.00 91.94 491 SER A O 1
ATOM 3856 N N . CYS A 1 492 ? 22.775 2.085 -50.523 1.00 91.31 492 CYS A N 1
ATOM 3857 C CA . CYS A 1 492 ? 23.142 3.310 -49.824 1.00 91.31 492 CYS A CA 1
ATOM 3858 C C . CYS A 1 492 ? 24.122 3.092 -48.665 1.00 91.31 492 CYS A C 1
ATOM 3860 O O . CYS A 1 492 ? 24.900 3.997 -48.383 1.00 91.31 492 CYS A O 1
ATOM 3862 N N . ILE A 1 493 ? 24.139 1.902 -48.058 1.00 94.94 493 ILE A N 1
ATOM 3863 C CA . ILE A 1 493 ? 24.989 1.587 -46.906 1.00 94.94 493 ILE A CA 1
ATOM 3864 C C . ILE A 1 493 ? 26.435 1.444 -47.392 1.00 94.94 493 ILE A C 1
ATOM 3866 O O . ILE A 1 493 ? 26.767 0.574 -48.210 1.00 94.94 493 ILE A O 1
ATOM 3870 N N . GLU A 1 494 ? 27.296 2.347 -46.937 1.00 94.56 494 GLU A N 1
ATOM 3871 C CA . GLU A 1 494 ? 28.715 2.380 -47.292 1.00 94.56 494 GLU A CA 1
ATOM 3872 C C . GLU A 1 494 ? 29.505 1.330 -46.487 1.00 94.56 494 GLU A C 1
ATOM 3874 O O . GLU A 1 494 ? 29.010 0.777 -45.512 1.00 94.56 494 GLU A O 1
ATOM 3879 N N . ARG A 1 495 ? 30.718 0.971 -46.931 1.00 93.81 495 ARG A N 1
ATOM 3880 C CA . ARG A 1 495 ? 31.626 0.171 -46.082 1.00 93.81 495 ARG A CA 1
ATOM 3881 C C . ARG A 1 495 ? 32.118 1.054 -44.943 1.00 93.81 495 ARG A C 1
ATOM 3883 O O . ARG A 1 495 ? 32.265 2.246 -45.190 1.00 93.81 495 ARG A O 1
ATOM 3890 N N . GLU A 1 496 ? 32.518 0.446 -43.826 1.00 94.56 496 GLU A N 1
ATOM 3891 C CA . GLU A 1 496 ? 32.991 1.186 -42.646 1.00 94.56 496 GLU A CA 1
ATOM 3892 C C . GLU A 1 496 ? 31.816 2.074 -42.173 1.00 94.56 496 GLU A C 1
ATOM 3894 O O . GLU A 1 496 ? 31.751 3.280 -42.387 1.00 94.56 496 GLU A O 1
ATOM 3899 N N . SER A 1 497 ? 30.741 1.400 -41.744 1.00 96.50 497 SER A N 1
ATOM 3900 C CA . SER A 1 497 ? 29.442 1.981 -41.376 1.00 96.50 497 SER A CA 1
ATOM 3901 C C . SER A 1 497 ? 28.651 0.995 -40.513 1.00 96.50 497 SER A C 1
ATOM 3903 O O . SER A 1 497 ? 28.762 -0.223 -40.695 1.00 96.50 497 SER A O 1
ATOM 3905 N N . TYR A 1 498 ? 27.847 1.534 -39.604 1.00 98.00 498 TYR A N 1
ATOM 3906 C CA . TYR A 1 498 ? 26.968 0.820 -38.690 1.00 98.00 498 TYR A CA 1
ATOM 3907 C C . TYR A 1 498 ? 25.561 0.668 -39.276 1.00 98.00 498 TYR A C 1
ATOM 3909 O O . TYR A 1 498 ? 25.091 1.531 -40.020 1.00 98.00 498 TYR A O 1
ATOM 3917 N N . LEU A 1 499 ? 24.866 -0.407 -38.918 1.00 96.50 499 LEU A N 1
ATOM 3918 C CA . LEU A 1 499 ? 23.448 -0.581 -39.204 1.00 96.50 499 LEU A CA 1
ATOM 3919 C C . LEU A 1 499 ? 22.728 -1.300 -38.061 1.00 96.50 499 LEU A C 1
ATOM 3921 O O . LEU A 1 499 ? 23.266 -2.256 -37.497 1.00 96.50 499 LEU A O 1
ATOM 3925 N N . PHE A 1 500 ? 21.510 -0.851 -37.761 1.00 97.31 500 PHE A N 1
ATOM 3926 C CA . PHE A 1 500 ? 20.569 -1.599 -36.930 1.00 97.31 500 PHE A CA 1
ATOM 3927 C C . PHE A 1 500 ? 19.848 -2.653 -37.768 1.00 97.31 500 PHE A C 1
ATOM 3929 O O . PHE A 1 500 ? 19.489 -2.398 -38.920 1.00 97.31 500 PHE A O 1
ATOM 3936 N N . LEU A 1 501 ? 19.634 -3.818 -37.170 1.00 96.56 501 LEU A N 1
ATOM 3937 C CA . LEU A 1 501 ? 18.734 -4.856 -37.646 1.00 96.56 501 LEU A CA 1
ATOM 3938 C C . LEU A 1 501 ? 17.799 -5.202 -36.492 1.00 96.56 501 LEU A C 1
ATOM 3940 O O . LEU A 1 501 ? 18.296 -5.528 -35.415 1.00 96.56 501 LEU A O 1
ATOM 3944 N N . THR A 1 502 ? 16.492 -5.163 -36.724 1.00 96.12 502 THR A N 1
ATOM 3945 C CA . THR A 1 502 ? 15.492 -5.589 -35.737 1.00 96.12 502 THR A CA 1
ATOM 3946 C C . THR A 1 502 ? 14.527 -6.545 -36.401 1.00 96.12 502 THR A C 1
ATOM 3948 O O . THR A 1 502 ? 14.109 -6.324 -37.536 1.00 96.12 502 THR A O 1
ATOM 3951 N N . ASP A 1 503 ? 14.244 -7.663 -35.749 1.00 94.56 503 ASP A N 1
ATOM 3952 C CA . ASP A 1 503 ? 13.545 -8.767 -36.391 1.00 94.56 503 ASP A CA 1
ATOM 3953 C C . ASP A 1 503 ? 12.005 -8.663 -36.310 1.00 94.56 503 ASP A C 1
ATOM 3955 O O . ASP A 1 503 ? 11.337 -9.270 -37.150 1.00 94.56 503 ASP A O 1
ATOM 3959 N N . ASP A 1 504 ? 11.474 -7.856 -35.390 1.00 93.00 504 ASP A N 1
ATOM 3960 C CA . ASP A 1 504 ? 10.091 -7.357 -35.365 1.00 93.00 504 ASP A CA 1
ATOM 3961 C C . ASP A 1 504 ? 10.056 -5.865 -34.950 1.00 93.00 504 ASP A C 1
ATOM 3963 O O . ASP A 1 504 ? 11.112 -5.232 -34.840 1.00 93.00 504 ASP A O 1
ATOM 3967 N N . ARG A 1 505 ? 8.869 -5.262 -34.797 1.00 90.25 505 ARG A N 1
ATOM 3968 C CA . ARG A 1 505 ? 8.694 -3.847 -34.392 1.00 90.25 505 ARG A CA 1
ATOM 3969 C C . ARG A 1 505 ? 7.941 -3.649 -33.064 1.00 90.25 505 ARG A C 1
ATOM 3971 O O . ARG A 1 505 ? 7.721 -2.496 -32.703 1.00 90.25 505 ARG A O 1
ATOM 3978 N N . ASP A 1 506 ? 7.584 -4.736 -32.387 1.00 93.50 506 ASP A N 1
ATOM 3979 C CA . ASP A 1 506 ? 6.975 -4.776 -31.049 1.00 93.50 506 ASP A CA 1
ATOM 3980 C C . ASP A 1 506 ? 8.018 -5.135 -29.966 1.00 93.50 506 ASP A C 1
ATOM 3982 O O . ASP A 1 506 ? 9.189 -5.396 -30.272 1.00 93.50 506 ASP A O 1
ATOM 3986 N N . HIS A 1 507 ? 7.604 -5.167 -28.697 1.00 94.12 507 HIS A N 1
ATOM 3987 C CA . HIS A 1 507 ? 8.442 -5.513 -27.540 1.00 94.12 507 HIS A CA 1
ATOM 3988 C C . HIS A 1 507 ? 9.089 -6.912 -27.605 1.00 94.12 507 HIS A C 1
ATOM 3990 O O . HIS A 1 507 ? 10.015 -7.196 -26.843 1.00 94.12 507 HIS A O 1
ATOM 3996 N N . THR A 1 508 ? 8.635 -7.802 -28.497 1.00 93.56 508 THR A N 1
ATOM 3997 C CA . THR A 1 508 ? 9.211 -9.146 -28.675 1.00 93.56 508 THR A CA 1
ATOM 3998 C C . THR A 1 508 ? 10.406 -9.166 -29.632 1.00 93.56 508 THR A C 1
ATOM 4000 O O . THR A 1 508 ? 11.121 -10.170 -29.707 1.00 93.56 508 THR A O 1
ATOM 4003 N N . GLY A 1 509 ? 10.646 -8.066 -30.355 1.00 94.31 509 GLY A N 1
ATOM 4004 C CA . GLY A 1 509 ? 11.702 -7.967 -31.355 1.00 94.31 509 GLY A CA 1
ATOM 4005 C C . GLY A 1 509 ? 13.121 -8.056 -30.778 1.00 94.31 509 GLY A C 1
ATOM 4006 O O . GLY A 1 509 ? 13.435 -7.570 -29.692 1.00 94.31 509 GLY A O 1
ATOM 4007 N N . LEU A 1 510 ? 14.030 -8.643 -31.554 1.00 95.19 510 LEU A N 1
ATOM 4008 C CA . LEU A 1 510 ? 15.459 -8.705 -31.260 1.00 95.19 510 LEU A CA 1
ATOM 4009 C C . LEU A 1 510 ? 16.234 -7.689 -32.100 1.00 95.19 510 LEU A C 1
ATOM 4011 O O . LEU A 1 510 ? 16.399 -7.859 -33.312 1.00 95.19 510 LEU A O 1
ATOM 4015 N N . THR A 1 511 ? 16.793 -6.673 -31.440 1.00 97.19 511 THR A N 1
ATOM 4016 C CA . THR A 1 511 ? 17.735 -5.738 -32.074 1.00 97.19 511 THR A CA 1
ATOM 4017 C C . THR A 1 511 ? 19.160 -6.280 -32.056 1.00 97.19 511 THR A C 1
ATOM 4019 O O . THR A 1 511 ? 19.658 -6.778 -31.047 1.00 97.19 511 THR A O 1
ATOM 4022 N N . THR A 1 512 ? 19.878 -6.114 -33.162 1.00 96.62 512 THR A N 1
ATOM 4023 C CA . THR A 1 512 ? 21.332 -6.286 -33.244 1.00 96.62 512 THR A CA 1
ATOM 4024 C C . THR A 1 512 ? 21.960 -5.135 -34.023 1.00 96.62 512 THR A C 1
ATOM 4026 O O . THR A 1 512 ? 21.450 -4.713 -35.061 1.00 96.62 512 THR A O 1
ATOM 4029 N N . VAL A 1 513 ? 23.124 -4.665 -33.569 1.00 97.81 513 VAL A N 1
ATOM 4030 C CA . VAL A 1 513 ? 23.920 -3.655 -34.281 1.00 97.81 513 VAL A CA 1
ATOM 4031 C C . VAL A 1 513 ? 25.101 -4.307 -34.996 1.00 97.81 513 VAL A C 1
ATOM 4033 O O . VAL A 1 513 ? 25.895 -5.030 -34.386 1.00 97.81 513 VAL A O 1
ATOM 4036 N N . LEU A 1 514 ? 25.248 -4.036 -36.294 1.00 97.88 514 LEU A N 1
ATOM 4037 C CA . LEU A 1 514 ? 26.366 -4.517 -37.107 1.00 97.88 514 LEU A CA 1
ATOM 4038 C C . LEU A 1 514 ? 27.244 -3.375 -37.620 1.00 97.88 514 LEU A C 1
ATOM 4040 O O . LEU A 1 514 ? 26.747 -2.335 -38.028 1.00 97.88 514 LEU A O 1
ATOM 4044 N N . GLU A 1 515 ? 28.546 -3.623 -37.736 1.00 98.06 515 GLU A N 1
ATOM 4045 C CA . GLU A 1 515 ? 29.479 -2.825 -38.534 1.00 98.06 515 GLU A CA 1
ATOM 4046 C C . GLU A 1 515 ? 29.829 -3.569 -39.838 1.00 98.06 515 GLU A C 1
ATOM 4048 O O . GLU A 1 515 ? 30.373 -4.682 -39.823 1.00 98.06 515 GLU A O 1
ATOM 4053 N N . TYR A 1 516 ? 29.567 -2.954 -40.995 1.00 97.75 516 TYR A N 1
ATOM 4054 C CA . TYR A 1 516 ? 29.917 -3.510 -42.304 1.00 97.75 516 TYR A CA 1
ATOM 4055 C C . TYR A 1 516 ? 31.408 -3.292 -42.630 1.00 97.75 516 TYR A C 1
ATOM 4057 O O . TYR A 1 516 ? 31.816 -2.278 -43.201 1.00 97.75 516 TYR A O 1
ATOM 4065 N N . LYS A 1 517 ? 32.241 -4.295 -42.321 1.00 96.94 517 LYS A N 1
ATOM 4066 C CA . LYS A 1 517 ? 33.707 -4.228 -42.477 1.00 96.94 517 LYS A CA 1
ATOM 4067 C C . LYS A 1 517 ? 34.166 -4.263 -43.938 1.00 96.94 517 LYS A C 1
ATOM 4069 O O . LYS A 1 517 ? 34.963 -3.433 -44.377 1.00 96.94 517 LYS A O 1
ATOM 4074 N N . SER A 1 518 ? 33.786 -5.300 -44.693 1.00 95.06 518 SER A N 1
ATOM 4075 C CA . SER A 1 518 ? 34.375 -5.541 -46.023 1.00 95.06 518 SER A CA 1
ATOM 4076 C C . SER A 1 518 ? 33.581 -6.510 -46.897 1.00 95.06 518 SER A C 1
ATOM 4078 O O . SER A 1 518 ? 32.763 -7.274 -46.400 1.00 95.06 518 SER A O 1
ATOM 4080 N N . TYR A 1 519 ? 33.868 -6.538 -48.201 1.00 94.69 519 TYR A N 1
ATOM 4081 C CA . TYR A 1 519 ? 33.368 -7.572 -49.110 1.00 94.69 519 TYR A CA 1
ATOM 4082 C C . TYR A 1 519 ? 34.467 -8.075 -50.051 1.00 94.69 519 TYR A C 1
ATOM 4084 O O . TYR A 1 519 ? 35.450 -7.387 -50.336 1.00 94.69 519 TYR A O 1
ATOM 4092 N N . SER A 1 520 ? 34.277 -9.280 -50.587 1.00 94.19 520 SER A N 1
ATOM 4093 C CA . SER A 1 520 ? 35.193 -9.914 -51.535 1.00 94.19 520 SER A CA 1
ATOM 4094 C C . SER A 1 520 ? 34.433 -10.547 -52.699 1.00 94.19 520 SER A C 1
ATOM 4096 O O . SER A 1 520 ? 33.761 -11.567 -52.550 1.00 94.19 520 SER A O 1
ATOM 4098 N N . ASP A 1 521 ? 34.597 -9.986 -53.901 1.00 91.00 521 ASP A N 1
ATOM 4099 C CA . ASP A 1 521 ? 34.054 -10.549 -55.153 1.00 91.00 521 ASP A CA 1
ATOM 4100 C C . ASP A 1 521 ? 34.748 -11.859 -55.580 1.00 91.00 521 ASP A C 1
ATOM 4102 O O . ASP A 1 521 ? 34.217 -12.618 -56.389 1.00 91.00 521 ASP A O 1
ATOM 4106 N N . THR A 1 522 ? 35.915 -12.171 -54.999 1.00 93.06 522 THR A N 1
ATOM 4107 C CA . THR A 1 522 ? 36.651 -13.417 -55.282 1.00 93.06 522 THR A CA 1
ATOM 4108 C C . THR A 1 522 ? 36.162 -14.594 -54.439 1.00 93.06 522 THR A C 1
ATOM 4110 O O . THR A 1 522 ? 36.016 -15.693 -54.970 1.00 93.06 522 THR A O 1
ATOM 4113 N N . SER A 1 523 ? 35.917 -14.388 -53.140 1.00 94.88 523 SER A N 1
ATOM 4114 C CA . SER A 1 523 ? 35.377 -15.425 -52.242 1.00 94.88 523 SER A CA 1
ATOM 4115 C C . SER A 1 523 ? 33.852 -15.408 -52.140 1.00 94.88 523 SER A C 1
ATOM 4117 O O . SER A 1 523 ? 33.299 -16.350 -51.584 1.00 94.88 523 SER A O 1
ATOM 4119 N N . LYS A 1 524 ? 33.189 -14.386 -52.704 1.00 96.12 524 LYS A N 1
ATOM 4120 C CA . LYS A 1 524 ? 31.736 -14.165 -52.638 1.00 96.12 524 LYS A CA 1
ATOM 4121 C C . LYS A 1 524 ? 31.222 -14.098 -51.200 1.00 96.12 524 LYS A C 1
ATOM 4123 O O . LYS A 1 524 ? 30.239 -14.741 -50.843 1.00 96.12 524 LYS A O 1
ATOM 4128 N N . LYS A 1 525 ? 31.932 -13.304 -50.393 1.00 96.75 525 LYS A N 1
ATOM 4129 C CA . LYS A 1 525 ? 31.626 -13.064 -48.983 1.00 96.75 525 LYS A CA 1
ATOM 4130 C C . LYS A 1 525 ? 31.552 -11.582 -48.626 1.00 96.75 525 LYS A C 1
ATOM 4132 O O . LYS A 1 525 ? 32.262 -10.776 -49.235 1.00 96.75 525 LYS A O 1
ATOM 4137 N N . VAL A 1 526 ? 30.729 -11.272 -47.632 1.00 97.44 526 VAL A N 1
ATOM 4138 C CA . VAL A 1 526 ? 30.654 -9.999 -46.901 1.00 97.44 526 VAL A CA 1
ATOM 4139 C C . VAL A 1 526 ? 31.089 -10.265 -45.458 1.00 97.44 526 VAL A C 1
ATOM 4141 O O . VAL A 1 526 ? 30.838 -11.348 -44.942 1.00 97.44 526 VAL A O 1
ATOM 4144 N N . THR A 1 527 ? 31.788 -9.330 -44.822 1.00 97.94 527 THR A N 1
ATOM 4145 C CA . THR A 1 527 ? 32.270 -9.434 -43.439 1.00 97.94 527 THR A CA 1
ATOM 4146 C C . THR A 1 527 ? 31.582 -8.381 -42.587 1.00 97.94 527 THR A C 1
ATOM 4148 O O . THR A 1 527 ? 31.685 -7.191 -42.900 1.00 97.94 527 THR A O 1
ATOM 4151 N N . PHE A 1 528 ? 30.964 -8.820 -41.496 1.00 98.25 528 PHE A N 1
ATOM 4152 C CA . PHE A 1 528 ? 30.314 -7.973 -40.501 1.00 98.25 528 PHE A CA 1
ATOM 4153 C C . PHE A 1 528 ? 30.973 -8.172 -39.135 1.00 98.25 528 PHE A C 1
ATOM 4155 O O . PHE A 1 528 ? 31.505 -9.248 -38.847 1.00 98.25 528 PHE A O 1
ATOM 4162 N N . LYS A 1 529 ? 30.927 -7.143 -38.291 1.00 97.88 529 LYS A N 1
ATOM 4163 C CA . LYS A 1 529 ? 31.167 -7.258 -36.851 1.00 97.88 529 LYS A CA 1
ATOM 4164 C C . LYS A 1 529 ? 29.843 -6.991 -36.136 1.00 97.88 529 LYS A C 1
ATOM 4166 O O . LYS A 1 529 ? 29.276 -5.930 -36.345 1.00 97.88 529 LYS A O 1
ATOM 4171 N N . ASN A 1 530 ? 29.363 -7.925 -35.324 1.00 97.44 530 ASN A N 1
ATOM 4172 C CA . ASN A 1 530 ? 28.282 -7.675 -34.374 1.00 97.44 530 ASN A CA 1
ATOM 4173 C C . ASN A 1 530 ? 28.864 -6.871 -33.198 1.00 97.44 530 ASN A C 1
ATOM 4175 O O . ASN A 1 530 ? 29.890 -7.265 -32.637 1.00 97.44 530 ASN A O 1
ATOM 4179 N N . LEU A 1 531 ? 28.267 -5.718 -32.889 1.00 97.44 531 LEU A N 1
ATOM 4180 C CA . LEU A 1 531 ? 28.728 -4.840 -31.811 1.00 97.44 531 LEU A CA 1
ATOM 4181 C C . LEU A 1 531 ? 28.193 -5.257 -30.438 1.00 97.44 531 LEU A C 1
ATOM 4183 O O . LEU A 1 531 ? 28.887 -5.023 -29.459 1.00 97.44 531 LEU A O 1
ATOM 4187 N N . CYS A 1 532 ? 27.056 -5.953 -30.375 1.00 96.50 532 CYS A N 1
ATOM 4188 C CA . CYS A 1 532 ? 26.476 -6.454 -29.127 1.00 96.50 532 CYS A CA 1
ATOM 4189 C C . CYS A 1 532 ? 27.250 -7.662 -28.557 1.00 96.50 532 CYS A C 1
ATOM 4191 O O . CYS A 1 532 ? 27.354 -7.839 -27.352 1.00 96.50 532 CYS A O 1
ATOM 4193 N N . THR A 1 533 ? 27.869 -8.473 -29.428 1.00 95.62 533 THR A N 1
ATOM 4194 C CA . THR A 1 533 ? 28.652 -9.667 -29.025 1.00 95.62 533 THR A CA 1
ATOM 4195 C C . THR A 1 533 ? 30.167 -9.552 -29.261 1.00 95.62 533 THR A C 1
ATOM 4197 O O . THR A 1 533 ? 30.906 -10.510 -29.024 1.00 95.62 533 THR A O 1
ATOM 4200 N N . ASP A 1 534 ? 30.646 -8.426 -29.805 1.00 95.06 534 ASP A N 1
ATOM 4201 C CA . ASP A 1 534 ? 32.011 -8.205 -30.339 1.00 95.06 534 ASP A CA 1
ATOM 4202 C C . ASP A 1 534 ? 32.462 -9.217 -31.434 1.00 95.06 534 ASP A C 1
ATOM 4204 O O . ASP A 1 534 ? 33.614 -9.215 -31.885 1.00 95.06 534 ASP A O 1
ATOM 4208 N N . GLN A 1 535 ? 31.572 -10.089 -31.928 1.00 95.81 535 GLN A N 1
ATOM 4209 C CA . GLN A 1 535 ? 31.935 -11.166 -32.856 1.00 95.81 535 GLN A CA 1
ATOM 4210 C C . GLN A 1 535 ? 32.022 -10.699 -34.315 1.00 95.81 535 GLN A C 1
ATOM 4212 O O . GLN A 1 535 ? 31.112 -10.085 -34.864 1.00 95.81 535 GLN A O 1
ATOM 4217 N N . THR A 1 536 ? 33.108 -11.067 -35.004 1.00 97.75 536 THR A N 1
ATOM 4218 C CA . THR A 1 536 ? 33.256 -10.861 -36.457 1.00 97.75 536 THR A CA 1
ATOM 4219 C C . THR A 1 536 ? 32.919 -12.137 -37.228 1.00 97.75 536 THR A C 1
ATOM 4221 O O . THR A 1 536 ? 33.528 -13.182 -36.988 1.00 97.75 536 THR A O 1
ATOM 4224 N N . PHE A 1 537 ? 32.013 -12.042 -38.203 1.00 97.06 537 PHE A N 1
ATOM 4225 C CA . PHE A 1 537 ? 31.542 -13.163 -39.021 1.00 97.06 537 PHE A CA 1
ATOM 4226 C C . PHE A 1 537 ? 31.531 -12.830 -40.525 1.00 97.06 537 PHE A C 1
ATOM 4228 O O . PHE A 1 537 ? 31.779 -11.697 -40.942 1.00 97.06 537 PHE A O 1
ATOM 4235 N N . GLU A 1 538 ? 31.328 -13.848 -41.369 1.00 97.44 538 GLU A N 1
ATOM 4236 C CA . GLU A 1 538 ? 31.370 -13.713 -42.831 1.00 97.44 538 GLU A CA 1
ATOM 4237 C C . GLU A 1 538 ? 30.185 -14.399 -43.519 1.00 97.44 538 GLU A C 1
ATOM 4239 O O . GLU A 1 538 ? 30.168 -15.634 -43.613 1.00 97.44 538 GLU A O 1
ATOM 4244 N N . GLU A 1 539 ? 29.315 -13.611 -44.145 1.00 97.38 539 GLU A N 1
ATOM 4245 C CA . GLU A 1 539 ? 28.174 -14.109 -44.910 1.00 97.38 539 GLU A CA 1
ATOM 4246 C C . GLU A 1 539 ? 28.472 -14.340 -46.383 1.00 97.38 539 GLU A C 1
ATOM 4248 O O . GLU A 1 539 ? 29.326 -13.683 -46.981 1.00 97.38 539 GLU A O 1
ATOM 4253 N N . SER A 1 540 ? 27.774 -15.304 -46.981 1.00 96.75 540 SER A N 1
ATOM 4254 C CA . SER A 1 540 ? 27.968 -15.697 -48.382 1.00 96.75 540 SER A CA 1
ATOM 4255 C C . SER A 1 540 ? 26.898 -15.093 -49.284 1.00 96.75 540 SER A C 1
ATOM 4257 O O . SER A 1 540 ? 25.718 -15.138 -48.966 1.00 96.75 540 SER A O 1
ATOM 4259 N N . TYR A 1 541 ? 27.290 -14.599 -50.459 1.00 96.62 541 TYR A N 1
ATOM 4260 C CA . TYR A 1 541 ? 26.349 -14.043 -51.435 1.00 96.62 541 TYR A CA 1
ATOM 4261 C C . TYR A 1 541 ? 26.473 -14.696 -52.812 1.00 96.62 541 TYR A C 1
ATOM 4263 O O . TYR A 1 541 ? 27.484 -15.302 -53.176 1.00 96.62 541 TYR A O 1
ATOM 4271 N N . THR A 1 542 ? 25.433 -14.542 -53.625 1.00 95.56 542 THR A N 1
ATOM 4272 C CA . THR A 1 542 ? 25.386 -15.031 -55.006 1.00 95.56 542 THR A CA 1
ATOM 4273 C C . THR A 1 542 ? 25.295 -13.874 -56.005 1.00 95.56 542 THR A C 1
ATOM 4275 O O . THR A 1 542 ? 25.032 -12.733 -55.642 1.00 95.56 542 THR A O 1
ATOM 4278 N N . GLY A 1 543 ? 25.567 -14.144 -57.286 1.00 93.50 543 GLY A N 1
ATOM 4279 C CA . GLY A 1 543 ? 25.494 -13.135 -58.349 1.00 93.50 543 GLY A CA 1
ATOM 4280 C C . GLY A 1 543 ? 26.776 -12.319 -58.577 1.00 93.50 543 GLY A C 1
ATOM 4281 O O . GLY A 1 543 ? 27.902 -12.757 -58.316 1.00 93.50 543 GLY A O 1
ATOM 4282 N N . SER A 1 544 ? 26.609 -11.142 -59.180 1.00 91.88 544 SER A N 1
ATOM 4283 C CA . SER A 1 544 ? 27.673 -10.179 -59.514 1.00 91.88 544 SER A CA 1
ATOM 4284 C C . SER A 1 544 ? 27.282 -8.799 -59.002 1.00 91.88 544 SER A C 1
ATOM 4286 O O . SER A 1 544 ? 26.096 -8.486 -59.010 1.00 91.88 544 SER A O 1
ATOM 4288 N N . LEU A 1 545 ? 28.263 -7.985 -58.603 1.00 92.12 545 LEU A N 1
ATOM 4289 C CA . LEU A 1 545 ? 28.042 -6.636 -58.062 1.00 92.12 545 LEU A CA 1
ATOM 4290 C C . LEU A 1 545 ? 27.039 -5.831 -58.907 1.00 92.12 545 LEU A C 1
ATOM 4292 O O . LEU A 1 545 ? 27.127 -5.799 -60.138 1.00 92.12 545 LEU A O 1
ATOM 4296 N N . GLY A 1 546 ? 26.074 -5.207 -58.233 1.00 87.31 546 GLY A N 1
ATOM 4297 C CA . GLY A 1 546 ? 24.926 -4.521 -58.829 1.00 87.31 546 GLY A CA 1
ATOM 4298 C C . GLY A 1 546 ? 23.693 -5.402 -59.060 1.00 87.31 546 GLY A C 1
ATOM 4299 O O . GLY A 1 546 ? 22.650 -4.866 -59.402 1.00 87.31 546 GLY A O 1
ATOM 4300 N N . ASN A 1 547 ? 23.803 -6.727 -58.909 1.00 86.06 547 ASN A N 1
ATOM 4301 C CA . ASN A 1 547 ? 22.693 -7.694 -58.841 1.00 86.06 547 ASN A CA 1
ATOM 4302 C C . ASN A 1 547 ? 23.103 -8.893 -57.955 1.00 86.06 547 ASN A C 1
ATOM 4304 O O . ASN A 1 547 ? 22.833 -10.049 -58.293 1.00 86.06 547 ASN A O 1
ATOM 4308 N N . ALA A 1 548 ? 23.887 -8.644 -56.907 1.00 93.56 548 ALA A N 1
ATOM 4309 C CA . ALA A 1 548 ? 24.334 -9.671 -55.975 1.00 93.56 548 ALA A CA 1
ATOM 4310 C C . ALA A 1 548 ? 23.462 -9.628 -54.721 1.00 93.56 548 ALA A C 1
ATOM 4312 O O . ALA A 1 548 ? 23.062 -8.542 -54.313 1.00 93.56 548 ALA A O 1
ATOM 4313 N N . SER A 1 549 ? 23.182 -10.785 -54.127 1.00 94.50 549 SER A N 1
ATOM 4314 C CA . SER A 1 549 ? 22.374 -10.884 -52.910 1.00 94.50 549 SER A CA 1
ATOM 4315 C C . SER A 1 549 ? 22.783 -12.068 -52.042 1.00 94.50 549 SER A C 1
ATOM 4317 O O . SER A 1 549 ? 23.274 -13.085 -52.551 1.00 94.50 549 SER A O 1
ATOM 4319 N N . GLY A 1 550 ? 22.559 -11.927 -50.744 1.00 95.62 550 GLY A N 1
ATOM 4320 C CA . GLY A 1 550 ? 22.677 -12.964 -49.726 1.00 95.62 550 GLY A CA 1
ATOM 4321 C C . GLY A 1 550 ? 21.750 -12.630 -48.563 1.00 95.62 550 GLY A C 1
ATOM 4322 O O . GLY A 1 550 ? 20.965 -11.687 -48.657 1.00 95.62 550 GLY A O 1
ATOM 4323 N N . ASP A 1 551 ? 21.864 -13.379 -47.480 1.00 95.94 551 ASP A N 1
ATOM 4324 C CA . ASP A 1 551 ? 21.082 -13.192 -46.263 1.00 95.94 551 ASP A CA 1
ATOM 4325 C C . ASP A 1 551 ? 22.071 -13.154 -45.073 1.00 95.94 551 ASP A C 1
ATOM 4327 O O . ASP A 1 551 ? 23.159 -13.733 -45.160 1.00 95.94 551 ASP A O 1
ATOM 4331 N N . ILE A 1 552 ? 21.758 -12.387 -44.026 1.00 95.94 552 ILE A N 1
ATOM 4332 C CA . ILE A 1 552 ? 22.521 -12.281 -42.774 1.00 95.94 552 ILE A CA 1
ATOM 4333 C C . ILE A 1 552 ? 21.766 -13.088 -41.723 1.00 95.94 552 ILE A C 1
ATOM 4335 O O . ILE A 1 552 ? 20.635 -12.725 -41.406 1.00 95.94 552 ILE A O 1
ATOM 4339 N N . THR A 1 553 ? 22.368 -14.150 -41.182 1.00 92.12 553 THR A N 1
ATOM 4340 C CA . THR A 1 553 ? 21.681 -15.008 -40.205 1.00 92.12 553 THR A CA 1
ATOM 4341 C C . THR A 1 553 ? 22.077 -14.636 -38.770 1.00 92.12 553 THR A C 1
ATOM 4343 O O . THR A 1 553 ? 23.208 -14.883 -38.347 1.00 92.12 553 THR A O 1
ATOM 4346 N N . LEU A 1 554 ? 21.140 -14.080 -37.996 1.00 88.44 554 LEU A N 1
ATOM 4347 C CA . LEU A 1 554 ? 21.302 -13.660 -36.591 1.00 88.44 554 LEU A CA 1
ATOM 4348 C C . LEU A 1 554 ? 20.088 -14.118 -35.776 1.00 88.44 554 LEU A C 1
ATOM 4350 O O . LEU A 1 554 ? 18.979 -14.069 -36.288 1.00 88.44 554 LEU A O 1
ATOM 4354 N N . GLY A 1 555 ? 20.267 -14.627 -34.552 1.00 77.00 555 GLY A N 1
ATOM 4355 C CA . GLY A 1 555 ? 19.144 -15.123 -33.727 1.00 77.00 555 GLY A CA 1
ATOM 4356 C C . GLY A 1 555 ? 18.337 -16.292 -34.332 1.00 77.00 555 GLY A C 1
ATOM 4357 O O . GLY A 1 555 ? 17.306 -16.684 -33.804 1.00 77.00 555 GLY A O 1
ATOM 4358 N N . GLY A 1 556 ? 18.781 -16.869 -35.458 1.00 83.56 556 GLY A N 1
ATOM 4359 C CA . GLY A 1 556 ? 17.986 -17.811 -36.265 1.00 83.56 556 GLY A CA 1
ATOM 4360 C C . GLY A 1 556 ? 17.075 -17.150 -37.312 1.00 83.56 556 GLY A C 1
ATOM 4361 O O . GLY A 1 556 ? 16.389 -17.864 -38.042 1.00 83.56 556 GLY A O 1
ATOM 4362 N N . GLN A 1 557 ? 17.118 -15.822 -37.413 1.00 88.75 557 GLN A N 1
ATOM 4363 C CA . GLN A 1 557 ? 16.419 -14.981 -38.378 1.00 88.75 557 GLN A CA 1
ATOM 4364 C C . GLN A 1 557 ? 17.339 -14.616 -39.554 1.00 88.75 557 GLN A C 1
ATOM 4366 O O . GLN A 1 557 ? 18.545 -14.453 -39.369 1.00 88.75 557 GLN A O 1
ATOM 4371 N N . ASP A 1 558 ? 16.772 -14.466 -40.754 1.00 93.25 558 ASP A N 1
ATOM 4372 C CA . ASP A 1 558 ? 17.506 -14.155 -41.989 1.00 93.25 558 ASP A CA 1
ATOM 4373 C C . ASP A 1 558 ? 17.146 -12.750 -42.512 1.00 93.25 558 ASP A C 1
ATOM 4375 O O . ASP A 1 558 ? 16.071 -12.553 -43.083 1.00 93.25 558 ASP A O 1
ATOM 4379 N N . PHE A 1 559 ? 18.064 -11.787 -42.386 1.00 95.56 559 PHE A N 1
ATOM 4380 C CA . PHE A 1 559 ? 17.921 -10.429 -42.933 1.00 95.56 559 PHE A CA 1
ATOM 4381 C C . PHE A 1 559 ? 18.525 -10.358 -44.339 1.00 95.56 559 PHE A C 1
ATOM 4383 O O . PHE A 1 559 ? 19.731 -10.560 -44.521 1.00 95.56 559 PHE A O 1
ATOM 4390 N N . ARG A 1 560 ? 17.725 -10.090 -45.375 1.00 95.06 560 ARG A N 1
ATOM 4391 C CA . ARG A 1 560 ? 18.232 -10.128 -46.757 1.00 95.06 560 ARG A CA 1
ATOM 4392 C C . ARG A 1 560 ? 19.070 -8.900 -47.091 1.00 95.06 560 ARG A C 1
ATOM 4394 O O . ARG A 1 560 ? 18.677 -7.779 -46.809 1.00 95.06 560 ARG A O 1
ATOM 4401 N N . PHE A 1 561 ? 20.177 -9.083 -47.810 1.00 95.75 561 PHE A N 1
ATOM 4402 C CA . PHE A 1 561 ? 20.966 -7.973 -48.347 1.00 95.75 561 PHE A CA 1
ATOM 4403 C C . PHE A 1 561 ? 21.201 -8.064 -49.856 1.00 95.75 561 PHE A C 1
ATOM 4405 O O . PHE A 1 561 ? 21.316 -9.143 -50.449 1.00 95.75 561 PHE A O 1
ATOM 4412 N N . SER A 1 562 ? 21.345 -6.899 -50.486 1.00 94.81 562 SER A N 1
ATOM 4413 C CA . SER A 1 562 ? 21.798 -6.733 -51.866 1.00 94.81 562 SER A CA 1
ATOM 4414 C C . SER A 1 562 ? 23.139 -5.988 -51.910 1.00 94.81 562 SER A C 1
ATOM 4416 O O . SER A 1 562 ? 23.450 -5.187 -51.030 1.00 94.81 562 SER A O 1
ATOM 4418 N N . ILE A 1 563 ? 23.969 -6.260 -52.925 1.00 94.81 563 ILE A N 1
ATOM 4419 C CA . ILE A 1 563 ? 25.255 -5.575 -53.130 1.00 94.81 563 ILE A CA 1
ATOM 4420 C C . ILE A 1 563 ? 25.241 -4.796 -54.444 1.00 94.81 563 ILE A C 1
ATOM 4422 O O . ILE A 1 563 ? 25.193 -5.370 -55.542 1.00 94.81 563 ILE A O 1
ATOM 4426 N N . GLY A 1 564 ? 25.387 -3.480 -54.328 1.00 92.31 564 GLY A N 1
ATOM 4427 C CA . GLY A 1 564 ? 25.488 -2.538 -55.432 1.00 92.31 564 GLY A CA 1
ATOM 4428 C C . GLY A 1 564 ? 26.749 -2.670 -56.280 1.00 92.31 564 GLY A C 1
ATOM 4429 O O . GLY A 1 564 ? 27.718 -3.349 -55.940 1.00 92.31 564 GLY A O 1
ATOM 4430 N N . ALA A 1 565 ? 26.772 -1.945 -57.401 1.00 91.56 565 ALA A N 1
ATOM 4431 C CA . ALA A 1 565 ? 27.876 -1.989 -58.367 1.00 91.56 565 ALA A CA 1
ATOM 4432 C C . ALA A 1 565 ? 29.235 -1.534 -57.790 1.00 91.56 565 ALA A C 1
ATOM 4434 O O . ALA A 1 565 ? 30.277 -1.926 -58.312 1.00 91.56 565 ALA A O 1
ATOM 4435 N N . ASN A 1 566 ? 29.219 -0.731 -56.720 1.00 89.81 566 ASN A N 1
ATOM 4436 C CA . ASN A 1 566 ? 30.412 -0.231 -56.029 1.00 89.81 566 ASN A CA 1
ATOM 4437 C C . ASN A 1 566 ? 30.747 -1.016 -54.743 1.00 89.81 566 ASN A C 1
ATOM 4439 O O . ASN A 1 566 ? 31.759 -0.724 -54.107 1.00 89.81 566 ASN A O 1
ATOM 4443 N N . GLY A 1 567 ? 29.924 -1.998 -54.355 1.00 91.06 567 GLY A N 1
ATOM 4444 C CA . GLY A 1 567 ? 30.061 -2.706 -53.079 1.00 91.06 567 GLY A CA 1
ATOM 4445 C C . GLY A 1 567 ? 29.398 -2.030 -51.875 1.00 91.06 567 GLY A C 1
ATOM 4446 O O . GLY A 1 567 ? 29.710 -2.400 -50.748 1.00 91.06 567 GLY A O 1
ATOM 4447 N N . THR A 1 568 ? 28.520 -1.046 -52.092 1.00 95.31 568 THR A N 1
ATOM 4448 C CA . THR A 1 568 ? 27.571 -0.589 -51.062 1.00 95.31 568 THR A CA 1
ATOM 4449 C C . THR A 1 568 ? 26.448 -1.613 -50.901 1.00 95.31 568 THR A C 1
ATOM 4451 O O . THR A 1 568 ? 26.159 -2.348 -51.853 1.00 95.31 568 THR A O 1
ATOM 4454 N N . LEU A 1 569 ? 25.832 -1.673 -49.723 1.00 95.75 569 LEU A N 1
ATOM 4455 C CA . LEU A 1 569 ? 24.721 -2.580 -49.431 1.00 95.75 569 LEU A CA 1
ATOM 4456 C C . LEU A 1 569 ? 23.369 -1.857 -49.494 1.00 95.75 569 LEU A C 1
ATOM 4458 O O . LEU A 1 569 ? 23.287 -0.632 -49.376 1.00 95.75 569 LEU A O 1
ATOM 4462 N N . ALA A 1 570 ? 22.319 -2.640 -49.691 1.00 95.25 570 ALA A N 1
ATOM 4463 C CA . ALA A 1 570 ? 20.996 -2.387 -49.132 1.00 95.25 570 ALA A CA 1
ATOM 4464 C C . ALA A 1 570 ? 20.630 -3.629 -48.310 1.00 95.25 570 ALA A C 1
ATOM 4466 O O . ALA A 1 570 ? 21.020 -4.735 -48.701 1.00 95.25 570 ALA A O 1
ATOM 4467 N N . VAL A 1 571 ? 19.960 -3.458 -47.175 1.00 95.50 571 VAL A N 1
ATOM 4468 C CA . VAL A 1 571 ? 19.610 -4.545 -46.251 1.00 95.50 571 VAL A CA 1
ATOM 4469 C C . VAL A 1 571 ? 18.148 -4.380 -45.845 1.00 95.50 571 VAL A C 1
ATOM 4471 O O . VAL A 1 571 ? 17.712 -3.247 -45.682 1.00 95.50 571 VAL A O 1
ATOM 4474 N N . ASP A 1 572 ? 17.438 -5.499 -45.734 1.00 94.62 572 ASP A N 1
ATOM 4475 C CA . ASP A 1 572 ? 16.145 -5.650 -45.059 1.00 94.62 572 ASP A CA 1
ATOM 4476 C C . ASP A 1 572 ? 16.377 -5.361 -43.571 1.00 94.62 572 ASP A C 1
ATOM 4478 O O . ASP A 1 572 ? 16.939 -6.208 -42.874 1.00 94.62 572 ASP A O 1
ATOM 4482 N N . GLN A 1 573 ? 16.120 -4.132 -43.111 1.00 94.69 573 GLN A N 1
ATOM 4483 C CA . GLN A 1 573 ? 16.557 -3.708 -41.766 1.00 94.69 573 GLN A CA 1
ATOM 4484 C C . GLN A 1 573 ? 15.559 -4.070 -40.661 1.00 94.69 573 GLN A C 1
ATOM 4486 O O . GLN A 1 573 ? 15.947 -4.156 -39.498 1.00 94.69 573 GLN A O 1
ATOM 4491 N N . ASN A 1 574 ? 14.300 -4.311 -41.027 1.00 92.31 574 ASN A N 1
ATOM 4492 C CA . ASN A 1 574 ? 13.202 -4.608 -40.104 1.00 92.31 574 ASN A CA 1
ATOM 4493 C C . ASN A 1 574 ? 12.445 -5.908 -40.437 1.00 92.31 574 ASN A C 1
ATOM 4495 O O . ASN A 1 574 ? 11.291 -6.070 -40.043 1.00 92.31 574 ASN A O 1
ATOM 4499 N N . LYS A 1 575 ? 13.067 -6.793 -41.225 1.00 93.19 575 LYS A N 1
ATOM 4500 C CA . LYS A 1 575 ? 12.613 -8.152 -41.560 1.00 93.19 575 LYS A CA 1
ATOM 4501 C C . LYS A 1 575 ? 11.229 -8.259 -42.225 1.00 93.19 575 LYS A C 1
ATOM 4503 O O . LYS A 1 575 ? 10.644 -9.344 -42.258 1.00 93.19 575 LYS A O 1
ATOM 4508 N N . ASP A 1 576 ? 10.703 -7.191 -42.830 1.00 90.81 576 ASP A N 1
ATOM 4509 C CA . ASP A 1 576 ? 9.405 -7.256 -43.529 1.00 90.81 576 ASP A CA 1
ATOM 4510 C C . ASP A 1 576 ? 9.489 -7.925 -44.920 1.00 90.81 576 ASP A C 1
ATOM 4512 O O . ASP A 1 576 ? 8.469 -8.221 -45.557 1.00 90.81 576 ASP A O 1
ATOM 4516 N N . GLY A 1 577 ? 10.708 -8.232 -45.380 1.00 87.19 577 GLY A N 1
ATOM 4517 C CA . GLY A 1 577 ? 10.987 -8.912 -46.640 1.00 87.19 577 GLY A CA 1
ATOM 4518 C C . GLY A 1 577 ? 11.264 -7.972 -47.815 1.00 87.19 577 GLY A C 1
ATOM 4519 O O . GLY A 1 577 ? 11.630 -8.463 -48.898 1.00 87.19 577 GLY A O 1
ATOM 4520 N N . ASN A 1 578 ? 11.102 -6.659 -47.629 1.00 86.81 578 ASN A N 1
ATOM 4521 C CA . ASN A 1 578 ? 11.618 -5.621 -48.515 1.00 86.81 578 ASN A CA 1
ATOM 4522 C C . ASN A 1 578 ? 13.055 -5.236 -48.096 1.00 86.81 578 ASN A C 1
ATOM 4524 O O . ASN A 1 578 ? 13.578 -5.724 -47.111 1.00 86.81 578 ASN A O 1
ATOM 4528 N N . ILE A 1 579 ? 13.771 -4.511 -48.958 1.00 82.50 579 ILE A N 1
ATOM 4529 C CA . ILE A 1 579 ? 15.194 -4.117 -48.768 1.00 82.50 579 ILE A CA 1
ATOM 4530 C C . ILE A 1 579 ? 15.403 -2.655 -49.216 1.00 82.50 579 ILE A C 1
ATOM 4532 O O . ILE A 1 579 ? 16.503 -2.096 -49.189 1.00 82.50 579 ILE A O 1
ATOM 4536 N N . GLU A 1 580 ? 14.360 -2.075 -49.812 1.00 75.00 580 GLU A N 1
ATOM 4537 C CA . GLU A 1 580 ? 14.457 -0.858 -50.607 1.00 75.00 580 GLU A CA 1
ATOM 4538 C C . GLU A 1 580 ? 13.148 -0.031 -50.561 1.00 75.00 580 GLU A C 1
ATOM 4540 O O . GLU A 1 580 ? 12.743 0.559 -51.576 1.00 75.00 580 GLU A O 1
ATOM 4545 N N . SER A 1 581 ? 12.436 -0.023 -49.425 1.00 77.62 581 SER A N 1
ATOM 4546 C CA . SER A 1 581 ? 11.137 0.668 -49.265 1.00 77.62 581 SER A CA 1
ATOM 4547 C C . SER A 1 581 ? 11.188 1.983 -48.475 1.00 77.62 581 SER A C 1
ATOM 4549 O O . SER A 1 581 ? 10.187 2.700 -48.465 1.00 77.62 581 SER A O 1
ATOM 4551 N N . LEU A 1 582 ? 12.356 2.371 -47.940 1.00 84.44 582 LEU A N 1
ATOM 4552 C CA . LEU A 1 582 ? 12.516 3.433 -46.922 1.00 84.44 582 LEU A CA 1
ATOM 4553 C C . LEU A 1 582 ? 11.820 3.102 -45.588 1.00 84.44 582 LEU A C 1
ATOM 4555 O O . LEU A 1 582 ? 11.456 4.007 -44.835 1.00 84.44 582 LEU A O 1
ATOM 4559 N N . ASP A 1 583 ? 11.638 1.813 -45.312 1.00 88.00 583 ASP A N 1
ATOM 4560 C CA . ASP A 1 583 ? 11.234 1.315 -44.003 1.00 88.00 583 ASP A CA 1
ATOM 4561 C C . ASP A 1 583 ? 12.340 1.527 -42.957 1.00 88.00 583 ASP A C 1
ATOM 4563 O O . ASP A 1 583 ? 13.463 1.908 -43.293 1.00 88.00 583 ASP A O 1
ATOM 4567 N N . LYS A 1 584 ? 12.012 1.347 -41.674 1.00 91.25 584 LYS A N 1
ATOM 4568 C CA . LYS A 1 584 ? 12.928 1.601 -40.556 1.00 91.25 584 LYS A CA 1
ATOM 4569 C C . LYS A 1 584 ? 12.998 0.426 -39.589 1.00 91.25 584 LYS A C 1
ATOM 4571 O O . LYS A 1 584 ? 11.978 -0.210 -39.311 1.00 91.25 584 LYS A O 1
ATOM 4576 N N . ALA A 1 585 ? 14.185 0.213 -39.033 1.00 93.44 585 ALA A N 1
ATOM 4577 C CA . ALA A 1 585 ? 14.371 -0.521 -37.791 1.00 93.44 585 ALA A CA 1
ATOM 4578 C C . ALA A 1 585 ? 14.002 0.388 -36.606 1.00 93.44 585 ALA A C 1
ATOM 4580 O O . ALA A 1 585 ? 14.510 1.507 -36.501 1.00 93.44 585 ALA A O 1
ATOM 4581 N N . VAL A 1 586 ? 13.114 -0.100 -35.741 1.00 96.62 586 VAL A N 1
ATOM 4582 C CA . VAL A 1 586 ? 12.908 0.407 -34.375 1.00 96.62 586 VAL A CA 1
ATOM 4583 C C . VAL A 1 586 ? 13.813 -0.422 -33.469 1.00 96.62 586 VAL A C 1
ATOM 4585 O O . VAL A 1 586 ? 13.989 -1.610 -33.722 1.00 96.62 586 VAL A O 1
ATOM 4588 N N . ILE A 1 587 ? 14.445 0.180 -32.470 1.00 98.19 587 ILE A N 1
ATOM 4589 C CA . ILE A 1 587 ? 15.297 -0.555 -31.529 1.00 98.19 587 ILE A CA 1
ATOM 4590 C C . ILE A 1 587 ? 14.415 -1.039 -30.381 1.00 98.19 587 ILE A C 1
ATOM 4592 O O . ILE A 1 587 ? 13.727 -0.235 -29.772 1.00 98.19 587 ILE A O 1
ATOM 4596 N N . VAL A 1 588 ? 14.464 -2.328 -30.089 1.00 97.50 588 VAL A N 1
ATOM 4597 C CA . VAL A 1 588 ? 13.838 -2.983 -28.933 1.00 97.50 588 VAL A CA 1
ATOM 4598 C C . VAL A 1 588 ? 14.925 -3.333 -27.918 1.00 97.50 588 VAL A C 1
ATOM 4600 O O . VAL A 1 588 ? 15.943 -3.937 -28.297 1.00 97.50 588 VAL A O 1
ATOM 4603 N N . THR A 1 589 ? 14.725 -2.949 -26.658 1.00 97.44 589 THR A N 1
ATOM 4604 C CA . THR A 1 589 ? 15.622 -3.269 -25.536 1.00 97.44 589 THR A CA 1
ATOM 4605 C C . THR A 1 589 ? 15.059 -4.394 -24.666 1.00 97.44 589 THR A C 1
ATOM 4607 O O . THR A 1 589 ? 13.895 -4.774 -24.780 1.00 97.44 589 THR A O 1
ATOM 4610 N N . GLN A 1 590 ? 15.878 -4.917 -23.753 1.00 95.44 590 GLN A N 1
ATOM 4611 C CA . GLN A 1 590 ? 15.371 -5.648 -22.588 1.00 95.44 590 GLN A CA 1
ATOM 4612 C C . GLN A 1 590 ? 14.383 -4.751 -21.806 1.00 95.44 590 GLN A C 1
ATOM 4614 O O . GLN A 1 590 ? 14.481 -3.523 -21.870 1.00 95.44 590 GLN A O 1
ATOM 4619 N N . GLY A 1 591 ? 13.368 -5.350 -21.177 1.00 92.00 591 GLY A N 1
ATOM 4620 C CA . GLY A 1 591 ? 12.231 -4.622 -20.589 1.00 92.00 591 GLY A CA 1
ATOM 4621 C C . GLY A 1 591 ? 11.220 -4.040 -21.596 1.00 92.00 591 GLY A C 1
ATOM 4622 O O . GLY A 1 591 ? 10.254 -3.414 -21.185 1.00 92.00 591 GLY A O 1
ATOM 4623 N N . GLY A 1 592 ? 11.403 -4.249 -22.908 1.00 94.50 592 GLY A N 1
ATOM 4624 C CA . GLY A 1 592 ? 10.387 -3.942 -23.926 1.00 94.50 592 GLY A CA 1
ATOM 4625 C C . GLY A 1 592 ? 10.366 -2.506 -24.463 1.00 94.50 592 GLY A C 1
ATOM 4626 O O . GLY A 1 592 ? 9.538 -2.205 -25.321 1.00 94.50 592 GLY A O 1
ATOM 4627 N N . LEU A 1 593 ? 11.281 -1.625 -24.034 1.00 97.88 593 LEU A N 1
ATOM 4628 C CA . LEU A 1 593 ? 11.333 -0.243 -24.526 1.00 97.88 593 LEU A CA 1
ATOM 4629 C C . LEU A 1 593 ? 11.647 -0.184 -26.029 1.00 97.88 593 LEU A C 1
ATOM 4631 O O . LEU A 1 593 ? 12.671 -0.691 -26.502 1.00 97.88 593 LEU A O 1
ATOM 4635 N N . LEU A 1 594 ? 10.785 0.516 -26.766 1.00 98.12 594 LEU A N 1
ATOM 4636 C CA . LEU A 1 594 ? 10.943 0.817 -28.183 1.00 98.12 594 LEU A CA 1
ATOM 4637 C C . LEU A 1 594 ? 11.606 2.190 -28.361 1.00 98.12 594 LEU A C 1
ATOM 4639 O O . LEU A 1 594 ? 11.092 3.203 -27.895 1.00 98.12 594 LEU A O 1
ATOM 4643 N N . ILE A 1 595 ? 12.729 2.251 -29.079 1.00 98.38 595 ILE A N 1
ATOM 4644 C CA . ILE A 1 595 ? 13.457 3.487 -29.400 1.00 98.38 595 ILE A CA 1
ATOM 4645 C C . ILE A 1 595 ? 13.366 3.743 -30.910 1.00 98.38 595 ILE A C 1
ATOM 4647 O O . ILE A 1 595 ? 13.980 3.058 -31.738 1.00 98.38 595 ILE A O 1
ATOM 4651 N N . ASP A 1 596 ? 12.608 4.772 -31.276 1.00 96.56 596 ASP A N 1
ATOM 4652 C CA . ASP A 1 596 ? 12.381 5.219 -32.645 1.00 96.56 596 ASP A CA 1
ATOM 4653 C C . ASP A 1 596 ? 13.225 6.461 -32.974 1.00 96.56 596 ASP A C 1
ATOM 4655 O O . ASP A 1 596 ? 12.973 7.578 -32.514 1.00 96.56 596 ASP A O 1
ATOM 4659 N N . LEU A 1 597 ? 14.218 6.264 -33.844 1.00 94.12 597 LEU A N 1
ATOM 4660 C CA . LEU A 1 597 ? 15.126 7.304 -34.342 1.00 94.12 597 LEU A CA 1
ATOM 4661 C C . LEU A 1 597 ? 14.524 8.156 -35.489 1.00 94.12 597 LEU A C 1
ATOM 4663 O O . LEU A 1 597 ? 15.217 8.962 -36.115 1.00 94.12 597 LEU A O 1
ATOM 4667 N N . GLY A 1 598 ? 13.240 7.988 -35.817 1.00 90.25 598 GLY A N 1
ATOM 4668 C CA . GLY A 1 598 ? 12.514 8.806 -36.788 1.00 90.25 598 GLY A CA 1
ATOM 4669 C C . GLY A 1 598 ? 12.409 8.174 -38.180 1.00 90.25 598 GLY A C 1
ATOM 4670 O O . GLY A 1 598 ? 11.958 7.045 -38.335 1.00 90.25 598 GLY A O 1
ATOM 4671 N N . SER A 1 599 ? 12.720 8.928 -39.243 1.00 88.62 599 SER A N 1
ATOM 4672 C CA . SER A 1 599 ? 12.473 8.492 -40.641 1.00 88.62 599 SER A CA 1
ATOM 4673 C C . SER A 1 599 ? 13.545 8.915 -41.657 1.00 88.62 599 SER A C 1
ATOM 4675 O O . SER A 1 599 ? 13.292 8.973 -42.862 1.00 88.62 599 SER A O 1
ATOM 4677 N N . THR A 1 600 ? 14.761 9.237 -41.203 1.00 86.62 600 THR A N 1
ATOM 4678 C CA . THR A 1 600 ? 15.860 9.624 -42.101 1.00 86.62 600 THR A CA 1
ATOM 4679 C C . THR A 1 600 ? 17.241 9.337 -41.513 1.00 86.62 600 THR A C 1
ATOM 4681 O O . THR A 1 600 ? 17.552 9.776 -40.412 1.00 86.62 600 THR A O 1
ATOM 4684 N N . ASN A 1 601 ? 18.123 8.714 -42.304 1.00 86.88 601 ASN A N 1
ATOM 4685 C CA . ASN A 1 601 ? 19.550 8.567 -41.967 1.00 86.88 601 ASN A CA 1
ATOM 4686 C C . ASN A 1 601 ? 20.344 9.891 -42.076 1.00 86.88 601 ASN A C 1
ATOM 4688 O O . ASN A 1 601 ? 21.549 9.921 -41.842 1.00 86.88 601 ASN A O 1
ATOM 4692 N N . THR A 1 602 ? 19.709 10.988 -42.504 1.00 83.50 602 THR A N 1
ATOM 4693 C CA . THR A 1 602 ? 20.327 12.322 -42.580 1.00 83.50 602 THR A CA 1
ATOM 4694 C C . THR A 1 602 ? 19.399 13.369 -41.950 1.00 83.50 602 THR A C 1
ATOM 4696 O O . THR A 1 602 ? 18.719 14.101 -42.685 1.00 83.50 602 THR A O 1
ATOM 4699 N N . PRO A 1 603 ? 19.300 13.428 -40.609 1.00 79.38 603 PRO A N 1
ATOM 4700 C CA . PRO A 1 603 ? 18.534 14.462 -39.922 1.00 79.38 603 PRO A CA 1
ATOM 4701 C C . PRO A 1 603 ? 19.132 15.850 -40.194 1.00 79.38 603 PRO A C 1
ATOM 4703 O O . PRO A 1 603 ? 20.347 16.057 -40.149 1.00 79.38 603 PRO A O 1
ATOM 4706 N N . LEU A 1 604 ? 18.271 16.817 -40.523 1.00 66.00 604 LEU A N 1
ATOM 4707 C CA . LEU A 1 604 ? 18.694 18.190 -40.801 1.00 66.00 604 LEU A CA 1
ATOM 4708 C C . LEU A 1 604 ? 18.861 18.962 -39.483 1.00 66.00 604 LEU A C 1
ATOM 4710 O O . LEU A 1 604 ? 17.895 19.051 -38.732 1.00 66.00 604 LEU A O 1
ATOM 4714 N N . PRO A 1 605 ? 20.019 19.595 -39.221 1.00 57.72 605 PRO A N 1
ATOM 4715 C CA . PRO A 1 605 ? 20.236 20.351 -38.003 1.00 57.72 605 PRO A CA 1
ATOM 4716 C C . PRO A 1 605 ? 19.608 21.731 -38.174 1.00 57.72 605 PRO A C 1
ATOM 4718 O O . PRO A 1 605 ? 20.123 22.597 -38.890 1.00 57.72 605 PRO A O 1
ATOM 4721 N N . SER A 1 606 ? 18.487 21.953 -37.506 1.00 54.31 606 SER A N 1
ATOM 4722 C CA . SER A 1 606 ? 17.900 23.275 -37.362 1.00 54.31 606 SER A CA 1
ATOM 4723 C C . SER A 1 606 ? 18.062 23.721 -35.915 1.00 54.31 606 SER A C 1
ATOM 4725 O O . SER A 1 606 ? 17.906 22.936 -34.989 1.00 54.31 606 SER A O 1
ATOM 4727 N N . ILE A 1 607 ? 18.324 25.011 -35.708 1.00 50.97 607 ILE A N 1
ATOM 4728 C CA . ILE A 1 607 ? 18.296 25.611 -34.362 1.00 50.97 607 ILE A CA 1
ATOM 4729 C C . ILE A 1 607 ? 16.869 25.512 -33.768 1.00 50.97 607 ILE A C 1
ATOM 4731 O O . ILE A 1 607 ? 16.703 25.559 -32.557 1.00 50.97 607 ILE A O 1
ATOM 4735 N N . ASP A 1 608 ? 15.865 25.304 -34.632 1.00 45.94 608 ASP A N 1
ATOM 4736 C CA . ASP A 1 608 ? 14.439 25.198 -34.311 1.00 45.94 608 ASP A CA 1
ATOM 4737 C C . ASP A 1 608 ? 13.848 23.777 -34.567 1.00 45.94 608 ASP A C 1
ATOM 4739 O O . ASP A 1 608 ? 12.635 23.587 -34.473 1.00 45.94 608 ASP A O 1
ATOM 4743 N N . GLN A 1 609 ? 14.660 22.788 -34.982 1.00 57.25 609 GLN A N 1
ATOM 4744 C CA . GLN A 1 609 ? 14.276 21.369 -35.168 1.00 57.25 609 GLN A CA 1
ATOM 4745 C C . GLN A 1 609 ? 15.511 20.488 -34.890 1.00 57.25 609 GLN A C 1
ATOM 4747 O O . GLN A 1 609 ? 16.452 20.484 -35.690 1.00 57.25 609 GLN A O 1
ATOM 4752 N N . GLY A 1 610 ? 15.516 19.781 -33.759 1.00 73.75 610 GLY A N 1
ATOM 4753 C CA . GLY A 1 610 ? 16.575 18.835 -33.398 1.00 73.75 610 GLY A CA 1
ATOM 4754 C C . GLY A 1 610 ? 16.463 17.493 -34.130 1.00 73.75 610 GLY A C 1
ATOM 4755 O O . GLY A 1 610 ? 15.586 17.295 -34.973 1.00 73.75 610 GLY A O 1
ATOM 4756 N N . PHE A 1 611 ? 17.346 16.558 -33.784 1.00 87.38 611 PHE A N 1
ATOM 4757 C CA . PHE A 1 611 ? 17.151 15.139 -34.086 1.00 87.38 611 PHE A CA 1
ATOM 4758 C C . PHE A 1 611 ? 16.348 14.525 -32.935 1.00 87.38 611 PHE A C 1
ATOM 4760 O O . PHE A 1 611 ? 16.888 14.305 -31.853 1.00 87.38 611 PHE A O 1
ATOM 4767 N N . THR A 1 612 ? 15.045 14.357 -33.154 1.00 90.69 612 THR A N 1
ATOM 4768 C CA . THR A 1 612 ? 14.098 13.844 -32.156 1.00 90.69 612 THR A CA 1
ATOM 4769 C C . THR A 1 612 ? 14.116 12.321 -32.124 1.00 90.69 612 THR A C 1
ATOM 4771 O O . THR A 1 612 ? 14.026 11.688 -33.176 1.00 90.69 612 THR A O 1
ATOM 4774 N N . VAL A 1 613 ? 14.189 11.769 -30.916 1.00 95.12 613 VAL A N 1
ATOM 4775 C CA . VAL A 1 613 ? 13.995 10.350 -30.610 1.00 95.12 613 VAL A CA 1
ATOM 4776 C C . VAL A 1 613 ? 12.657 10.212 -29.889 1.00 95.12 613 VAL A C 1
ATOM 4778 O O . VAL A 1 613 ? 12.326 11.044 -29.040 1.00 95.12 613 VAL A O 1
ATOM 4781 N N . ASN A 1 614 ? 11.888 9.188 -30.252 1.00 96.31 614 ASN A N 1
ATOM 4782 C CA . ASN A 1 614 ? 10.706 8.768 -29.509 1.00 96.31 614 ASN A CA 1
ATOM 4783 C C . ASN A 1 614 ? 11.019 7.463 -28.769 1.00 96.31 614 ASN A C 1
ATOM 4785 O O . ASN A 1 614 ? 11.646 6.571 -29.338 1.00 96.31 614 ASN A O 1
ATOM 4789 N N . LEU A 1 615 ? 10.605 7.395 -27.512 1.00 97.94 615 LEU A N 1
ATOM 4790 C CA . LEU A 1 615 ? 10.689 6.245 -26.626 1.00 97.94 615 LEU A CA 1
ATOM 4791 C C . LEU A 1 615 ? 9.255 5.806 -26.339 1.00 97.94 615 LEU A C 1
ATOM 4793 O O . LEU A 1 615 ? 8.426 6.671 -26.047 1.00 97.94 615 LEU A O 1
ATOM 4797 N N . SER A 1 616 ? 8.947 4.515 -26.432 1.00 96.12 616 SER A N 1
ATOM 4798 C CA . SER A 1 616 ? 7.602 4.027 -26.123 1.00 96.12 616 SER A CA 1
ATOM 4799 C C . SER A 1 616 ? 7.560 2.634 -25.505 1.00 96.12 616 SER A C 1
ATOM 4801 O O . SER A 1 616 ? 8.376 1.777 -25.844 1.00 96.12 616 SER A O 1
ATOM 4803 N N . ILE A 1 617 ? 6.566 2.425 -24.643 1.00 95.00 617 ILE A N 1
ATOM 4804 C CA . ILE A 1 617 ? 6.143 1.127 -24.103 1.00 95.00 617 ILE A CA 1
ATOM 4805 C C . ILE A 1 617 ? 4.750 0.841 -24.672 1.00 95.00 617 ILE A C 1
ATOM 4807 O O . ILE A 1 617 ? 3.888 1.721 -24.662 1.00 95.00 617 ILE A O 1
ATOM 4811 N N . GLU A 1 618 ? 4.541 -0.356 -25.217 1.00 92.88 618 GLU A N 1
ATOM 4812 C CA . GLU A 1 618 ? 3.270 -0.729 -25.851 1.00 92.88 618 GLU A CA 1
ATOM 4813 C C . GLU A 1 618 ? 2.146 -0.913 -24.825 1.00 92.88 618 GLU A C 1
ATOM 4815 O O . GLU A 1 618 ? 2.369 -1.456 -23.746 1.00 92.88 618 GLU A O 1
ATOM 4820 N N . GLU A 1 619 ? 0.919 -0.532 -25.194 1.00 88.81 619 GLU A N 1
ATOM 4821 C CA . GLU A 1 619 ? -0.285 -0.680 -24.350 1.00 88.81 619 GLU A CA 1
ATOM 4822 C C . GLU A 1 619 ? -0.510 -2.131 -23.863 1.00 88.81 619 GLU A C 1
ATOM 4824 O O . GLU A 1 619 ? -1.010 -2.339 -22.766 1.00 88.81 619 GLU A O 1
ATOM 4829 N N . GLU A 1 620 ? -0.101 -3.148 -24.635 1.00 87.69 620 GLU A N 1
ATOM 4830 C CA . GLU A 1 620 ? -0.240 -4.574 -24.265 1.00 87.69 620 GLU A CA 1
ATOM 4831 C C . GLU A 1 620 ? 0.727 -5.027 -23.146 1.00 87.69 620 GLU A C 1
ATOM 4833 O O . GLU A 1 620 ? 0.587 -6.142 -22.645 1.00 87.69 620 GLU A O 1
ATOM 4838 N N . LEU A 1 621 ? 1.688 -4.185 -22.737 1.00 90.31 621 LEU A N 1
ATOM 4839 C CA . LEU A 1 621 ? 2.545 -4.427 -21.566 1.00 90.31 621 LEU A CA 1
ATOM 4840 C C . LEU A 1 621 ? 1.964 -3.875 -20.255 1.00 90.31 621 LEU A C 1
ATOM 4842 O O . LEU A 1 621 ? 2.495 -4.197 -19.195 1.00 90.31 621 LEU A O 1
ATOM 4846 N N . PHE A 1 622 ? 0.896 -3.077 -20.316 1.00 87.38 622 PHE A N 1
ATOM 4847 C CA . PHE A 1 622 ? 0.148 -2.647 -19.137 1.00 87.38 622 PHE A CA 1
ATOM 4848 C C . PHE A 1 622 ? -0.888 -3.717 -18.782 1.00 87.38 622 PHE A C 1
ATOM 4850 O O . PHE A 1 622 ? -1.623 -4.197 -19.652 1.00 87.38 622 PHE A O 1
ATOM 4857 N N . ASP A 1 623 ? -0.950 -4.106 -17.508 1.00 73.38 623 ASP A N 1
ATOM 4858 C CA . ASP A 1 623 ? -1.840 -5.187 -17.070 1.00 73.38 623 ASP A CA 1
ATOM 4859 C C . ASP A 1 623 ? -3.323 -4.740 -17.019 1.00 73.38 623 ASP A C 1
ATOM 4861 O O . ASP A 1 623 ? -4.226 -5.566 -17.231 1.00 73.38 623 ASP A O 1
ATOM 4865 N N . GLU A 1 624 ? -3.597 -3.436 -16.846 1.00 70.00 624 GLU A N 1
ATOM 4866 C CA . GLU A 1 624 ? -4.949 -2.862 -16.908 1.00 70.00 624 GLU A CA 1
ATOM 4867 C C . GLU A 1 624 ? -5.055 -1.380 -17.327 1.00 70.00 624 GLU A C 1
ATOM 4869 O O . GLU A 1 624 ? -4.080 -0.709 -17.652 1.00 70.00 624 GLU A O 1
ATOM 4874 N N . SER A 1 625 ? -6.298 -0.880 -17.386 1.00 64.94 625 SER A N 1
ATOM 4875 C CA . SER A 1 625 ? -6.627 0.529 -17.646 1.00 64.94 625 SER A CA 1
ATOM 4876 C C . SER A 1 625 ? -6.396 1.373 -16.385 1.00 64.94 625 SER A C 1
ATOM 4878 O O . SER A 1 625 ? -7.367 1.772 -15.737 1.00 64.94 625 SER A O 1
ATOM 4880 N N . GLY A 1 626 ? -5.134 1.639 -16.049 1.00 61.50 626 GLY A N 1
ATOM 4881 C CA . GLY A 1 626 ? -4.763 2.498 -14.921 1.00 61.50 626 GLY A CA 1
ATOM 4882 C C . GLY A 1 626 ? -5.213 3.967 -15.073 1.00 61.50 626 GLY A C 1
ATOM 4883 O O . GLY A 1 626 ? -5.793 4.365 -16.094 1.00 61.50 626 GLY A O 1
ATOM 4884 N N . PRO A 1 627 ? -4.902 4.846 -14.100 1.00 57.41 627 PRO A N 1
ATOM 4885 C CA . PRO A 1 627 ? -5.274 6.271 -14.124 1.00 57.41 627 PRO A CA 1
ATOM 4886 C C . PRO A 1 627 ? -4.691 7.045 -15.323 1.00 57.41 627 PRO A C 1
ATOM 4888 O O . PRO A 1 627 ? -5.178 8.125 -15.676 1.00 57.41 627 PRO A O 1
ATOM 4891 N N . PHE A 1 628 ? -3.674 6.473 -15.973 1.00 60.69 628 PHE A N 1
ATOM 4892 C CA . PHE A 1 628 ? -3.053 6.947 -17.205 1.00 60.69 628 PHE A CA 1
ATOM 4893 C C . PHE A 1 628 ? -3.552 6.239 -18.482 1.00 60.69 628 PHE A C 1
ATOM 4895 O O . PHE A 1 628 ? -2.861 6.289 -19.498 1.00 60.69 628 PHE A O 1
ATOM 4902 N N . ASP A 1 629 ? -4.754 5.644 -18.491 1.00 59.19 629 ASP A N 1
ATOM 4903 C CA . ASP A 1 629 ? -5.421 5.186 -19.724 1.00 59.19 629 ASP A CA 1
ATOM 4904 C C . ASP A 1 629 ? -5.774 6.387 -20.634 1.00 59.19 629 ASP A C 1
ATOM 4906 O O . ASP A 1 629 ? -6.887 6.927 -20.672 1.00 59.19 629 ASP A O 1
ATOM 4910 N N . PHE A 1 630 ? -4.767 6.833 -21.385 1.00 54.47 630 PHE A N 1
ATOM 4911 C CA . PHE A 1 630 ? -4.884 7.787 -22.482 1.00 54.47 630 PHE A CA 1
ATOM 4912 C C . PHE A 1 630 ? -5.392 7.121 -23.777 1.00 54.47 630 PHE A C 1
ATOM 4914 O O . PHE A 1 630 ? -5.674 7.830 -24.752 1.00 54.47 630 PHE A O 1
ATOM 4921 N N . GLY A 1 631 ? -5.525 5.788 -23.780 1.00 60.19 631 GLY A N 1
ATOM 4922 C CA . GLY A 1 631 ? -5.685 4.918 -24.939 1.00 60.19 631 GLY A CA 1
ATOM 4923 C C . GLY A 1 631 ? -4.416 4.828 -25.793 1.00 60.19 631 GLY A C 1
ATOM 4924 O O . GLY A 1 631 ? -4.086 5.771 -26.520 1.00 60.19 631 GLY A O 1
ATOM 4925 N N . GLY A 1 632 ? -3.774 3.661 -25.793 1.00 77.75 632 GLY A N 1
ATOM 4926 C CA . GLY A 1 632 ? -2.569 3.358 -26.566 1.00 77.75 632 GLY A CA 1
ATOM 4927 C C . GLY A 1 632 ? -1.245 3.592 -25.831 1.00 77.75 632 GLY A C 1
ATOM 4928 O O . GLY A 1 632 ? -1.207 3.943 -24.656 1.00 77.75 632 GLY A O 1
ATOM 4929 N N . ASP A 1 633 ? -0.156 3.382 -26.573 1.00 88.56 633 ASP A N 1
ATOM 4930 C CA . ASP A 1 633 ? 1.223 3.309 -26.076 1.00 88.56 633 ASP A CA 1
ATOM 4931 C C . ASP A 1 633 ? 1.664 4.500 -25.207 1.00 88.56 633 ASP A C 1
ATOM 4933 O O . ASP A 1 633 ? 1.434 5.676 -25.528 1.00 88.56 633 ASP A O 1
ATOM 4937 N N . GLU A 1 634 ? 2.434 4.201 -24.161 1.00 92.00 634 GLU A N 1
ATOM 4938 C CA . GLU A 1 634 ? 3.192 5.218 -23.446 1.00 92.00 634 GLU A CA 1
ATOM 4939 C C . GLU A 1 634 ? 4.251 5.806 -24.391 1.00 92.00 634 GLU A C 1
ATOM 4941 O O . GLU A 1 634 ? 4.972 5.061 -25.047 1.00 92.00 634 GLU A O 1
ATOM 4946 N N . SER A 1 635 ? 4.377 7.137 -24.477 1.00 92.94 635 SER A N 1
ATOM 4947 C CA . SER A 1 635 ? 5.375 7.784 -25.333 1.00 92.94 635 SER A CA 1
ATOM 4948 C C . SER A 1 635 ? 6.043 8.981 -24.653 1.00 92.94 635 SER A C 1
ATOM 4950 O O . SER A 1 635 ? 5.379 9.912 -24.192 1.00 92.94 635 SER A O 1
ATOM 4952 N N . VAL A 1 636 ? 7.378 8.982 -24.662 1.00 95.75 636 VAL A N 1
ATOM 4953 C CA . VAL A 1 636 ? 8.237 10.081 -24.203 1.00 95.75 636 VAL A CA 1
ATOM 4954 C C . VAL A 1 636 ? 9.204 10.463 -25.319 1.00 95.75 636 VAL A C 1
ATOM 4956 O O . VAL A 1 636 ? 9.874 9.620 -25.911 1.00 95.75 636 VAL A O 1
ATOM 4959 N N . THR A 1 637 ? 9.326 11.758 -25.609 1.00 95.88 637 THR A N 1
ATOM 4960 C CA . THR A 1 637 ? 10.238 12.254 -26.649 1.00 95.88 637 THR A CA 1
ATOM 4961 C C . THR A 1 637 ? 11.357 13.115 -26.078 1.00 95.88 637 THR A C 1
ATOM 4963 O O . THR A 1 637 ? 11.175 13.878 -25.129 1.00 95.88 637 THR A O 1
ATOM 4966 N N . PHE A 1 638 ? 12.528 13.049 -26.701 1.00 94.81 638 PHE A N 1
ATOM 4967 C CA . PHE A 1 638 ? 13.623 13.985 -26.450 1.00 94.81 638 PHE A CA 1
ATOM 4968 C C . PHE A 1 638 ? 14.311 14.346 -27.768 1.00 94.81 638 PHE A C 1
ATOM 4970 O O . PHE A 1 638 ? 14.011 13.786 -28.824 1.00 94.81 638 PHE A O 1
ATOM 4977 N N . SER A 1 639 ? 15.185 15.352 -27.772 1.00 92.38 639 SER A N 1
ATOM 4978 C CA . SER A 1 639 ? 15.847 15.803 -29.001 1.00 92.38 639 SER A CA 1
ATOM 4979 C C . SER A 1 639 ? 17.302 16.182 -28.797 1.00 92.38 639 SER A C 1
ATOM 4981 O O . SER A 1 639 ? 17.631 16.991 -27.934 1.00 92.38 639 SER A O 1
ATOM 4983 N N . PHE A 1 640 ? 18.164 15.698 -29.689 1.00 90.81 640 PHE A N 1
ATOM 4984 C CA . PHE A 1 640 ? 19.526 16.201 -29.808 1.00 90.81 640 PHE A CA 1
ATOM 4985 C C . PHE A 1 640 ? 19.527 17.562 -30.513 1.00 90.81 640 PHE A C 1
ATOM 4987 O O . PHE A 1 640 ? 18.958 17.717 -31.603 1.00 90.81 640 PHE A O 1
ATOM 4994 N N . ILE A 1 641 ? 20.178 18.557 -29.909 1.00 87.00 641 ILE A N 1
ATOM 4995 C CA . ILE A 1 641 ? 20.220 19.947 -30.385 1.00 87.00 641 ILE A CA 1
ATOM 4996 C C . ILE A 1 641 ? 21.659 20.438 -30.579 1.00 87.00 641 ILE A C 1
ATOM 4998 O O . ILE A 1 641 ? 22.612 19.949 -29.977 1.00 87.00 641 ILE A O 1
ATOM 5002 N N . ARG A 1 642 ? 21.851 21.413 -31.475 1.00 83.12 642 ARG A N 1
ATOM 5003 C CA . ARG A 1 642 ? 23.187 21.921 -31.821 1.00 83.12 642 ARG A CA 1
ATOM 5004 C C . ARG A 1 642 ? 23.571 23.112 -30.935 1.00 83.12 642 ARG A C 1
ATOM 5006 O O . ARG A 1 642 ? 23.099 24.227 -31.167 1.00 83.12 642 ARG A O 1
ATOM 5013 N N . LYS A 1 643 ? 24.478 22.899 -29.973 1.00 79.69 643 LYS A N 1
ATOM 5014 C CA . LYS A 1 643 ? 25.155 23.962 -29.203 1.00 79.69 643 LYS A CA 1
ATOM 5015 C C . LYS A 1 643 ? 26.156 24.729 -30.108 1.00 79.69 643 LYS A C 1
ATOM 5017 O O . LYS A 1 643 ? 26.434 24.378 -31.258 1.00 79.69 643 LYS A O 1
ATOM 5022 N N . SER A 1 644 ? 26.670 25.868 -29.635 1.00 76.44 644 SER A N 1
ATOM 5023 C CA . SER A 1 644 ? 27.605 26.708 -30.409 1.00 76.44 644 SER A CA 1
ATOM 5024 C C . SER A 1 644 ? 28.984 26.058 -30.574 1.00 76.44 644 SER A C 1
ATOM 5026 O O . SER A 1 644 ? 29.453 25.432 -29.633 1.00 76.44 644 SER A O 1
ATOM 5028 N N . SER A 1 645 ? 29.676 26.320 -31.693 1.00 71.75 645 SER A N 1
ATOM 5029 C CA . SER A 1 645 ? 31.021 25.783 -31.988 1.00 71.75 645 SER A CA 1
ATOM 5030 C C . SER A 1 645 ? 31.064 24.254 -31.970 1.00 71.75 645 SER A C 1
ATOM 5032 O O . SER A 1 645 ? 31.608 23.677 -31.041 1.00 71.75 645 SER A O 1
ATOM 5034 N N . ASN A 1 646 ? 30.450 23.631 -32.987 1.00 80.81 646 ASN A N 1
ATOM 5035 C CA . ASN A 1 646 ? 30.434 22.179 -33.242 1.00 80.81 646 ASN A CA 1
ATOM 5036 C C . ASN A 1 646 ? 30.073 21.259 -32.051 1.00 80.81 646 ASN A C 1
ATOM 5038 O O . ASN A 1 646 ? 30.140 20.042 -32.181 1.00 80.81 646 ASN A O 1
ATOM 5042 N N . LYS A 1 647 ? 29.526 21.821 -30.967 1.00 87.00 647 LYS A N 1
ATOM 5043 C CA . LYS A 1 647 ? 28.934 21.080 -29.856 1.00 87.00 647 LYS A CA 1
ATOM 5044 C C . LYS A 1 647 ? 27.529 20.546 -30.153 1.00 87.00 647 LYS A C 1
ATOM 5046 O O . LYS A 1 647 ? 26.749 21.184 -30.872 1.00 87.00 647 LYS A O 1
ATOM 5051 N N . VAL A 1 648 ? 27.198 19.413 -29.554 1.00 87.88 648 VAL A N 1
ATOM 5052 C CA . VAL A 1 648 ? 25.858 18.820 -29.472 1.00 87.88 648 VAL A CA 1
ATOM 5053 C C . VAL A 1 648 ? 25.383 18.818 -28.015 1.00 87.88 648 VAL A C 1
ATOM 5055 O O . VAL A 1 648 ? 26.136 19.183 -27.115 1.00 87.88 648 VAL A O 1
ATOM 5058 N N . ASP A 1 649 ? 24.105 18.529 -27.813 1.00 90.00 649 ASP A N 1
ATOM 5059 C CA . ASP A 1 649 ? 23.437 18.466 -26.521 1.00 90.00 649 ASP A CA 1
ATOM 5060 C C . ASP A 1 649 ? 22.178 17.605 -26.612 1.00 90.00 649 ASP A C 1
ATOM 5062 O O . ASP A 1 649 ? 21.617 17.480 -27.706 1.00 90.00 649 ASP A O 1
ATOM 5066 N N . LEU A 1 650 ? 21.691 17.112 -25.478 1.00 92.06 650 LEU A N 1
ATOM 5067 C CA . LEU A 1 650 ? 20.407 16.433 -25.340 1.00 92.06 650 LEU A CA 1
ATOM 5068 C C . LEU A 1 650 ? 19.425 17.359 -24.616 1.00 92.06 650 LEU A C 1
ATOM 5070 O O . LEU A 1 650 ? 19.754 17.905 -23.568 1.00 92.06 650 LEU A O 1
ATOM 5074 N N . LEU A 1 651 ? 18.222 17.529 -25.170 1.00 90.62 651 LEU A N 1
ATOM 5075 C CA . LEU A 1 651 ? 17.119 18.262 -24.548 1.00 90.62 651 LEU A CA 1
ATOM 5076 C C . LEU A 1 651 ? 15.910 17.339 -24.366 1.00 90.62 651 LEU A C 1
ATOM 5078 O O . LEU A 1 651 ? 15.311 16.892 -25.348 1.00 90.62 651 LEU A O 1
ATOM 5082 N N . ILE A 1 652 ? 15.529 17.128 -23.110 1.00 93.44 652 ILE A N 1
ATOM 5083 C CA . ILE A 1 652 ? 14.284 16.494 -22.667 1.00 93.44 652 ILE A CA 1
ATOM 5084 C C . ILE A 1 652 ? 13.515 17.496 -21.787 1.00 93.44 652 ILE A C 1
ATOM 5086 O O . ILE A 1 652 ? 14.118 18.399 -21.205 1.00 93.44 652 ILE A O 1
ATOM 5090 N N . GLN A 1 653 ? 12.183 17.421 -21.773 1.00 90.12 653 GLN A N 1
ATOM 5091 C CA . GLN A 1 653 ? 11.302 18.347 -21.047 1.00 90.12 653 GLN A CA 1
ATOM 5092 C C . GLN A 1 653 ? 10.051 17.615 -20.549 1.00 90.12 653 GLN A C 1
ATOM 5094 O O . GLN A 1 653 ? 9.698 16.578 -21.116 1.00 90.12 653 GLN A O 1
ATOM 5099 N N . ASP A 1 654 ? 9.359 18.203 -19.570 1.00 93.25 654 ASP A N 1
ATOM 5100 C CA . ASP A 1 654 ? 8.072 17.713 -19.062 1.00 93.25 654 ASP A CA 1
ATOM 5101 C C . ASP A 1 654 ? 7.059 17.459 -20.189 1.00 93.25 654 ASP A C 1
ATOM 5103 O O . ASP A 1 654 ? 6.839 18.299 -21.072 1.00 93.25 654 ASP A O 1
ATOM 5107 N N . GLN A 1 655 ? 6.427 16.292 -20.130 1.00 92.75 655 GLN A N 1
ATOM 5108 C CA . GLN A 1 655 ? 5.470 15.742 -21.088 1.00 92.75 655 GLN A CA 1
ATOM 5109 C C . GLN A 1 655 ? 4.300 15.089 -20.331 1.00 92.75 655 GLN A C 1
ATOM 5111 O O . GLN A 1 655 ? 4.247 15.132 -19.105 1.00 92.75 655 GLN A O 1
ATOM 5116 N N . SER A 1 656 ? 3.321 14.519 -21.041 1.00 86.44 656 SER A N 1
ATOM 5117 C CA . SER A 1 656 ? 2.161 13.879 -20.400 1.00 86.44 656 SER A CA 1
ATOM 5118 C C . SER A 1 656 ? 2.551 12.696 -19.512 1.00 86.44 656 SER A C 1
ATOM 5120 O O . SER A 1 656 ? 1.955 12.536 -18.455 1.00 86.44 656 SER A O 1
ATOM 5122 N N . HIS A 1 657 ? 3.535 11.895 -19.935 1.00 88.38 657 HIS A N 1
ATOM 5123 C CA . HIS A 1 657 ? 3.950 10.656 -19.260 1.00 88.38 657 HIS A CA 1
ATOM 5124 C C . HIS A 1 657 ? 5.316 10.790 -18.563 1.00 88.38 657 HIS A C 1
ATOM 5126 O O . HIS A 1 657 ? 5.940 9.792 -18.228 1.00 88.38 657 HIS A O 1
ATOM 5132 N N . LEU A 1 658 ? 5.831 12.015 -18.404 1.00 92.81 658 LEU A N 1
ATOM 5133 C CA . LEU A 1 658 ? 7.092 12.261 -17.704 1.00 92.81 658 LEU A CA 1
ATOM 5134 C C . LEU A 1 658 ? 7.134 13.689 -17.155 1.00 92.81 658 LEU A C 1
ATOM 5136 O O . LEU A 1 658 ? 7.117 14.651 -17.925 1.00 92.81 658 LEU A O 1
ATOM 5140 N N . LYS A 1 659 ? 7.265 13.819 -15.836 1.00 93.75 659 LYS A N 1
ATOM 5141 C CA . LYS A 1 659 ? 7.623 15.067 -15.147 1.00 93.75 659 LYS A CA 1
ATOM 5142 C C . LYS A 1 659 ? 9.071 14.924 -14.680 1.00 93.75 659 LYS A C 1
ATOM 5144 O O . LYS A 1 659 ? 9.380 13.945 -14.011 1.00 93.75 659 LYS A O 1
ATOM 5149 N N . LEU A 1 660 ? 9.954 15.856 -15.031 1.00 94.19 660 LEU A N 1
ATOM 5150 C CA . LEU A 1 660 ? 11.346 15.846 -14.574 1.00 94.19 660 LEU A CA 1
ATOM 5151 C C . LEU A 1 660 ? 11.536 16.871 -13.458 1.00 94.19 660 LEU A C 1
ATOM 5153 O O . LEU A 1 660 ? 11.282 18.063 -13.627 1.00 94.19 660 LEU A O 1
ATOM 5157 N N . GLN A 1 661 ? 12.021 16.407 -12.313 1.00 93.88 661 GLN A N 1
ATOM 5158 C CA . GLN A 1 661 ? 12.237 17.219 -11.120 1.00 93.88 661 GLN A CA 1
ATOM 5159 C C . GLN A 1 661 ? 13.686 17.077 -10.650 1.00 93.88 661 GLN A C 1
ATOM 5161 O O . GLN A 1 661 ? 14.333 16.077 -10.944 1.00 93.88 661 GLN A O 1
ATOM 5166 N N . SER A 1 662 ? 14.206 18.053 -9.908 1.00 92.69 662 SER A N 1
ATOM 5167 C CA . SER A 1 662 ? 15.571 18.021 -9.362 1.00 92.69 662 SER A CA 1
ATOM 5168 C C . SER A 1 662 ? 15.528 17.890 -7.838 1.00 92.69 662 SER A C 1
ATOM 5170 O O . SER A 1 662 ? 14.741 18.586 -7.193 1.00 92.69 662 SER A O 1
ATOM 5172 N N . GLY A 1 663 ? 16.345 16.984 -7.293 1.00 89.44 663 GLY A N 1
ATOM 5173 C CA . GLY A 1 663 ? 16.507 16.738 -5.854 1.00 89.44 663 GLY A CA 1
ATOM 5174 C C . GLY A 1 663 ? 17.774 17.392 -5.283 1.00 89.44 663 GLY A C 1
ATOM 5175 O O . GLY A 1 663 ? 18.113 18.519 -5.643 1.00 89.44 663 GLY A O 1
ATOM 5176 N N . GLU A 1 664 ? 18.498 16.673 -4.415 1.00 90.56 664 GLU A N 1
ATOM 5177 C CA . GLU A 1 664 ? 19.741 17.141 -3.769 1.00 90.56 664 GLU A CA 1
ATOM 5178 C C . GLU A 1 664 ? 20.816 17.618 -4.772 1.00 90.56 664 GLU A C 1
ATOM 5180 O O . GLU A 1 664 ? 21.585 18.543 -4.483 1.00 90.56 664 GLU A O 1
ATOM 5185 N N . GLU A 1 665 ? 20.894 16.989 -5.952 1.00 91.62 665 GLU A N 1
ATOM 5186 C CA . GLU A 1 665 ? 21.853 17.327 -7.007 1.00 91.62 665 GLU A CA 1
ATOM 5187 C C . GLU A 1 665 ? 21.203 18.243 -8.069 1.00 91.62 665 GLU A C 1
ATOM 5189 O O . GLU A 1 665 ? 20.434 17.771 -8.904 1.00 91.62 665 GLU A O 1
ATOM 5194 N N . PRO A 1 666 ? 21.517 19.557 -8.099 1.00 88.81 666 PRO A N 1
ATOM 5195 C CA . PRO A 1 666 ? 20.762 20.552 -8.875 1.00 88.81 666 PRO A CA 1
ATOM 5196 C C . PRO A 1 666 ? 20.970 20.480 -10.395 1.00 88.81 666 PRO A C 1
ATOM 5198 O O . PRO A 1 666 ? 20.228 21.114 -11.145 1.00 88.81 666 PRO A O 1
ATOM 5201 N N . ASP A 1 667 ? 22.007 19.767 -10.839 1.00 93.62 667 ASP A N 1
ATOM 5202 C CA . ASP A 1 667 ? 22.306 19.526 -12.254 1.00 93.62 667 ASP A CA 1
ATOM 5203 C C . ASP A 1 667 ? 21.722 18.169 -12.731 1.00 93.62 667 ASP A C 1
ATOM 5205 O O . ASP A 1 667 ? 21.776 17.866 -13.923 1.00 93.62 667 ASP A O 1
ATOM 5209 N N . VAL A 1 668 ? 21.124 17.378 -11.822 1.00 95.06 668 VAL A N 1
ATOM 5210 C CA . VAL A 1 668 ? 20.450 16.097 -12.095 1.00 95.06 668 VAL A CA 1
ATOM 5211 C C . VAL A 1 668 ? 18.940 16.269 -11.938 1.00 95.06 668 VAL A C 1
ATOM 5213 O O . VAL A 1 668 ? 18.443 16.814 -10.950 1.00 95.06 668 VAL A O 1
ATOM 5216 N N . ASN A 1 669 ? 18.195 15.783 -12.925 1.00 95.12 669 ASN A N 1
ATOM 5217 C CA . ASN A 1 669 ? 16.741 15.739 -12.915 1.00 95.12 669 ASN A CA 1
ATOM 5218 C C . ASN A 1 669 ? 16.292 14.289 -13.090 1.00 95.12 669 ASN A C 1
ATOM 5220 O O . ASN A 1 669 ? 16.816 13.590 -13.956 1.00 95.12 669 ASN A O 1
ATOM 5224 N N . LYS A 1 670 ? 15.315 13.844 -12.301 1.00 97.00 670 LYS A N 1
ATOM 5225 C CA . LYS A 1 670 ? 14.719 12.513 -12.418 1.00 97.00 670 LYS A CA 1
ATOM 5226 C C . LYS A 1 670 ? 13.210 12.590 -12.561 1.00 97.00 670 LYS A C 1
ATOM 5228 O O . LYS A 1 670 ? 12.596 13.573 -12.150 1.00 97.00 670 LYS A O 1
ATOM 5233 N N . GLY A 1 671 ? 12.637 11.547 -13.140 1.00 95.75 671 GLY A N 1
ATOM 5234 C CA . GLY A 1 671 ? 11.200 11.355 -13.250 1.00 95.75 671 GLY A CA 1
ATOM 5235 C C . GLY A 1 671 ? 10.886 9.931 -13.672 1.00 95.75 671 GLY A C 1
ATOM 5236 O O . GLY A 1 671 ? 11.625 9.348 -14.466 1.00 95.75 671 GLY A O 1
ATOM 5237 N N . MET A 1 672 ? 9.802 9.379 -13.146 1.00 95.69 672 MET A N 1
ATOM 5238 C CA . MET A 1 672 ? 9.295 8.070 -13.540 1.00 95.69 672 MET A CA 1
ATOM 5239 C C . MET A 1 672 ? 8.108 8.240 -14.494 1.00 95.69 672 MET A C 1
ATOM 5241 O O . MET A 1 672 ? 7.372 9.227 -14.430 1.00 95.69 672 MET A O 1
ATOM 5245 N N . SER A 1 673 ? 7.974 7.295 -15.413 1.00 93.69 673 SER A N 1
ATOM 5246 C CA . SER A 1 673 ? 6.845 7.173 -16.341 1.00 93.69 673 SER A CA 1
ATOM 5247 C C . SER A 1 673 ? 5.784 6.204 -15.798 1.00 93.69 673 SER A C 1
ATOM 5249 O O . SER A 1 673 ? 6.123 5.420 -14.914 1.00 93.69 673 SER A O 1
ATOM 5251 N N . PRO A 1 674 ? 4.531 6.222 -16.297 1.00 91.06 674 PRO A N 1
ATOM 5252 C CA . PRO A 1 674 ? 3.463 5.312 -15.868 1.00 91.06 674 PRO A CA 1
ATOM 5253 C C . PRO A 1 674 ? 3.838 3.822 -15.826 1.00 91.06 674 PRO A C 1
ATOM 5255 O O . PRO A 1 674 ? 3.469 3.142 -14.876 1.00 91.06 674 PRO A O 1
ATOM 5258 N N . TYR A 1 675 ? 4.609 3.314 -16.796 1.00 92.19 675 TYR A N 1
ATOM 5259 C CA . TYR A 1 675 ? 5.088 1.923 -16.778 1.00 92.19 675 TYR A CA 1
ATOM 5260 C C . TYR A 1 675 ? 6.146 1.656 -15.690 1.00 92.19 675 TYR A C 1
ATOM 5262 O O . TYR A 1 675 ? 6.403 0.514 -15.314 1.00 92.19 675 TYR A O 1
ATOM 5270 N N . GLY A 1 676 ? 6.800 2.705 -15.191 1.00 93.69 676 GLY A N 1
ATOM 5271 C CA . GLY A 1 676 ? 7.885 2.615 -14.218 1.00 93.69 676 GLY A CA 1
ATOM 5272 C C . GLY A 1 676 ? 9.289 2.822 -14.788 1.00 93.69 676 GLY A C 1
ATOM 5273 O O . GLY A 1 676 ? 10.261 2.666 -14.051 1.00 93.69 676 GLY A O 1
ATOM 5274 N N . VAL A 1 677 ? 9.445 3.198 -16.068 1.00 96.50 677 VAL A N 1
ATOM 5275 C CA . VAL A 1 677 ? 10.772 3.563 -16.602 1.00 96.50 677 VAL A CA 1
ATOM 5276 C C . VAL A 1 677 ? 11.250 4.827 -15.888 1.00 96.50 677 VAL A C 1
ATOM 5278 O O . VAL A 1 677 ? 10.585 5.867 -15.966 1.00 96.50 677 VAL A O 1
ATOM 5281 N N . LEU A 1 678 ? 12.396 4.742 -15.209 1.00 97.50 678 LEU A N 1
ATOM 5282 C CA . LEU A 1 678 ? 13.018 5.860 -14.502 1.00 97.50 678 LEU A CA 1
ATOM 5283 C C . LEU A 1 678 ? 13.989 6.594 -15.432 1.00 97.50 678 LEU A C 1
ATOM 5285 O O . LEU A 1 678 ? 14.997 6.044 -15.869 1.00 97.50 678 LEU A O 1
ATOM 5289 N N . TYR A 1 679 ? 13.701 7.863 -15.698 1.00 98.00 679 TYR A N 1
ATOM 5290 C CA . TYR A 1 679 ? 14.521 8.761 -16.504 1.00 98.00 679 TYR A CA 1
ATOM 5291 C C . TYR A 1 679 ? 15.440 9.558 -15.576 1.00 98.00 679 TYR A C 1
ATOM 5293 O O . TYR A 1 679 ? 14.950 10.303 -14.732 1.00 98.00 679 TYR A O 1
ATOM 5301 N N . THR A 1 680 ? 16.757 9.460 -15.758 1.00 97.69 680 THR A N 1
ATOM 5302 C CA . THR A 1 680 ? 17.758 10.317 -15.101 1.00 97.69 680 THR A CA 1
ATOM 5303 C C . THR A 1 680 ? 18.460 11.175 -16.153 1.00 97.69 680 THR A C 1
ATOM 5305 O O . THR A 1 680 ? 19.162 10.656 -17.019 1.00 97.69 680 THR A O 1
ATOM 5308 N N . TYR A 1 681 ? 18.269 12.495 -16.085 1.00 97.12 681 TYR A N 1
ATOM 5309 C CA . TYR A 1 681 ? 18.832 13.486 -17.003 1.00 97.12 681 TYR A CA 1
ATOM 5310 C C . TYR A 1 681 ? 19.780 14.454 -16.284 1.00 97.12 681 TYR A C 1
ATOM 5312 O O . TYR A 1 681 ? 19.361 15.200 -15.397 1.00 97.12 681 TYR A O 1
ATOM 5320 N N . THR A 1 682 ? 21.040 14.488 -16.714 1.00 96.12 682 THR A N 1
ATOM 5321 C CA . THR A 1 682 ? 22.103 15.321 -16.130 1.00 96.12 682 THR A CA 1
ATOM 5322 C C . THR A 1 682 ? 22.521 16.415 -17.120 1.00 96.12 682 THR A C 1
ATOM 5324 O O . THR A 1 682 ? 22.977 16.087 -18.211 1.00 96.12 682 THR A O 1
ATOM 5327 N N . ASP A 1 683 ? 22.421 17.705 -16.766 1.00 91.00 683 ASP A N 1
ATOM 5328 C CA . ASP A 1 683 ? 22.876 18.854 -17.590 1.00 91.00 683 ASP A CA 1
ATOM 5329 C C . ASP A 1 683 ? 23.952 19.675 -16.856 1.00 91.00 683 ASP A C 1
ATOM 5331 O O . ASP A 1 683 ? 23.708 20.767 -16.338 1.00 91.00 683 ASP A O 1
ATOM 5335 N N . GLU A 1 684 ? 25.184 19.153 -16.810 1.00 88.56 684 GLU A N 1
ATOM 5336 C CA . GLU A 1 684 ? 26.313 19.877 -16.217 1.00 88.56 684 GLU A CA 1
ATOM 5337 C C . GLU A 1 684 ? 26.697 21.134 -17.027 1.00 88.56 684 GLU A C 1
ATOM 5339 O O . GLU A 1 684 ? 26.895 21.121 -18.249 1.00 88.56 684 GLU A O 1
ATOM 5344 N N . SER A 1 685 ? 26.884 22.258 -16.322 1.00 84.38 685 SER A N 1
ATOM 5345 C CA . SER A 1 685 ? 27.039 23.584 -16.933 1.00 84.38 685 SER A CA 1
ATOM 5346 C C . SER A 1 685 ? 28.243 23.721 -17.882 1.00 84.38 685 SER A C 1
ATOM 5348 O O . SER A 1 685 ? 29.352 24.113 -17.505 1.00 84.38 685 SER A O 1
ATOM 5350 N N . GLY A 1 686 ? 27.965 23.548 -19.174 1.00 80.56 686 GLY A N 1
ATOM 5351 C CA . GLY A 1 686 ? 28.906 23.778 -20.269 1.00 80.56 686 GLY A CA 1
ATOM 5352 C C . GLY A 1 686 ? 29.421 22.509 -20.939 1.00 80.56 686 GLY A C 1
ATOM 5353 O O . GLY A 1 686 ? 30.146 22.645 -21.932 1.00 80.56 686 GLY A O 1
ATOM 5354 N N . GLU A 1 687 ? 29.016 21.343 -20.444 1.00 87.69 687 GLU A N 1
ATOM 5355 C CA . GLU A 1 687 ? 29.210 20.034 -21.069 1.00 87.69 687 GLU A CA 1
ATOM 5356 C C . GLU A 1 687 ? 27.978 19.718 -21.956 1.00 87.69 687 GLU A C 1
ATOM 5358 O O . GLU A 1 687 ? 27.238 20.640 -22.348 1.00 87.69 687 GLU A O 1
ATOM 5363 N N . ALA A 1 688 ? 27.793 18.461 -22.353 1.00 90.81 688 ALA A N 1
ATOM 5364 C CA . ALA A 1 688 ? 26.620 17.985 -23.088 1.00 90.81 688 ALA A CA 1
ATOM 5365 C C . ALA A 1 688 ? 25.783 17.100 -22.154 1.00 90.81 688 ALA A C 1
ATOM 5367 O O . ALA A 1 688 ? 26.368 16.332 -21.397 1.00 90.81 688 ALA A O 1
ATOM 5368 N N . GLY A 1 689 ? 24.453 17.226 -22.176 1.00 93.44 689 GLY A N 1
ATOM 5369 C CA . GLY A 1 689 ? 23.600 16.521 -21.212 1.00 93.44 689 GLY A CA 1
ATOM 5370 C C . GLY A 1 689 ? 23.554 15.001 -21.417 1.00 93.44 689 GLY A C 1
ATOM 5371 O O . GLY A 1 689 ? 23.554 14.528 -22.552 1.00 93.44 689 GLY A O 1
ATOM 5372 N N . GLU A 1 690 ? 23.490 14.232 -20.339 1.00 96.38 690 GLU A N 1
ATOM 5373 C CA . GLU A 1 690 ? 23.401 12.766 -20.336 1.00 96.38 690 GLU A CA 1
ATOM 5374 C C . GLU A 1 690 ? 21.971 12.322 -20.005 1.00 96.38 690 GLU A C 1
ATOM 5376 O O . GLU A 1 690 ? 21.316 12.947 -19.172 1.00 96.38 690 GLU A O 1
ATOM 5381 N N . LEU A 1 691 ? 21.478 11.259 -20.650 1.00 98.12 691 LEU A N 1
ATOM 5382 C CA . LEU A 1 691 ? 20.198 10.627 -20.313 1.00 98.12 691 LEU A CA 1
ATOM 5383 C C . LEU A 1 691 ? 20.403 9.125 -20.104 1.00 98.12 691 LEU A C 1
ATOM 5385 O O . LEU A 1 691 ? 20.790 8.417 -21.036 1.00 98.12 691 LEU A O 1
ATOM 5389 N N . VAL A 1 692 ? 20.102 8.655 -18.896 1.00 98.44 692 VAL A N 1
ATOM 5390 C CA . VAL A 1 692 ? 20.069 7.238 -18.519 1.00 98.44 692 VAL A CA 1
ATOM 5391 C C . VAL A 1 692 ? 18.625 6.855 -18.215 1.00 98.44 692 VAL A C 1
ATOM 5393 O O . VAL A 1 692 ? 17.921 7.599 -17.533 1.00 98.44 692 VAL A O 1
ATOM 5396 N N . LEU A 1 693 ? 18.184 5.716 -18.739 1.00 98.56 693 LEU A N 1
ATOM 5397 C CA . LEU A 1 693 ? 16.877 5.123 -18.471 1.00 98.56 693 LEU A CA 1
ATOM 5398 C C . LEU A 1 693 ? 17.083 3.795 -17.750 1.00 98.56 693 LEU A C 1
ATOM 5400 O O . LEU A 1 693 ? 17.836 2.958 -18.248 1.00 98.56 693 LEU A O 1
ATOM 5404 N N . GLU A 1 694 ? 16.391 3.579 -16.639 1.00 98.06 694 GLU A N 1
ATOM 5405 C CA . GLU A 1 694 ? 16.260 2.262 -16.013 1.00 98.06 694 GLU A CA 1
ATOM 5406 C C . GLU A 1 694 ? 14.889 1.702 -16.413 1.00 98.06 694 GLU A C 1
ATOM 5408 O O . GLU A 1 694 ? 13.852 2.221 -16.001 1.00 98.06 694 GLU A O 1
ATOM 5413 N N . VAL A 1 695 ? 14.886 0.696 -17.291 1.00 97.56 695 VAL A N 1
ATOM 5414 C CA . VAL A 1 695 ? 13.679 0.050 -17.829 1.00 97.56 695 VAL A CA 1
ATOM 5415 C C . VAL A 1 695 ? 13.404 -1.211 -17.004 1.00 97.56 695 VAL A C 1
ATOM 5417 O O . VAL A 1 695 ? 14.246 -2.117 -17.031 1.00 97.56 695 VAL A O 1
ATOM 5420 N N . PRO A 1 696 ? 12.285 -1.303 -16.267 1.00 95.62 696 PRO A N 1
ATOM 5421 C CA . PRO A 1 696 ? 11.956 -2.495 -15.491 1.00 95.62 696 PRO A CA 1
ATOM 5422 C C . PRO A 1 696 ? 11.506 -3.644 -16.411 1.00 95.62 696 PRO A C 1
ATOM 5424 O O . PRO A 1 696 ? 10.996 -3.409 -17.508 1.00 95.62 696 PRO A O 1
ATOM 5427 N N . GLU A 1 697 ? 11.708 -4.902 -15.997 1.00 92.12 697 GLU A N 1
ATOM 5428 C CA . GLU A 1 697 ? 11.261 -6.060 -16.799 1.00 92.12 697 GLU A CA 1
ATOM 5429 C C . GLU A 1 697 ? 9.731 -6.233 -16.833 1.00 92.12 697 GLU A C 1
ATOM 5431 O O . GLU A 1 697 ? 9.204 -6.820 -17.778 1.00 92.12 697 GLU A O 1
ATOM 5436 N N . THR A 1 698 ? 9.028 -5.696 -15.836 1.00 91.31 698 THR A N 1
ATOM 5437 C CA . THR A 1 698 ? 7.562 -5.644 -15.710 1.00 91.31 698 THR A CA 1
ATOM 5438 C C . THR A 1 698 ? 7.143 -4.261 -15.214 1.00 91.31 698 THR A C 1
ATOM 5440 O O . THR A 1 698 ? 7.972 -3.541 -14.657 1.00 91.31 698 THR A O 1
ATOM 5443 N N . GLN A 1 699 ? 5.869 -3.898 -15.368 1.00 91.62 699 GLN A N 1
ATOM 5444 C CA . GLN A 1 699 ? 5.329 -2.635 -14.857 1.00 91.62 699 GLN A CA 1
ATOM 5445 C C . GLN A 1 699 ? 5.636 -2.445 -13.357 1.00 91.62 699 GLN A C 1
ATOM 5447 O O . GLN A 1 699 ? 5.576 -3.400 -12.577 1.00 91.62 699 GLN A O 1
ATOM 5452 N N . VAL A 1 700 ? 5.984 -1.221 -12.942 1.00 91.75 700 VAL A N 1
ATOM 5453 C CA . VAL A 1 700 ? 6.184 -0.896 -11.518 1.00 91.75 700 VAL A CA 1
ATOM 5454 C C . VAL A 1 700 ? 4.830 -0.801 -10.820 1.00 91.75 700 VAL A C 1
ATOM 5456 O O . VAL A 1 700 ? 3.995 0.027 -11.173 1.00 91.75 700 VAL A O 1
ATOM 5459 N N . ARG A 1 701 ? 4.661 -1.655 -9.810 1.00 89.38 701 ARG A N 1
ATOM 5460 C CA . ARG A 1 701 ? 3.491 -1.778 -8.935 1.00 89.38 701 ARG A CA 1
ATOM 5461 C C . ARG A 1 701 ? 3.956 -1.921 -7.493 1.00 89.38 701 ARG A C 1
ATOM 5463 O O . ARG A 1 701 ? 5.026 -2.500 -7.272 1.00 89.38 701 ARG A O 1
ATOM 5470 N N . GLU A 1 702 ? 3.165 -1.433 -6.544 1.00 92.25 702 GLU A N 1
ATOM 5471 C CA . GLU A 1 702 ? 3.487 -1.462 -5.112 1.00 92.25 702 GLU A CA 1
ATOM 5472 C C . GLU A 1 702 ? 2.405 -2.102 -4.243 1.00 92.25 702 GLU A C 1
ATOM 5474 O O . GLU A 1 702 ? 1.279 -2.335 -4.676 1.00 92.25 702 GLU A O 1
ATOM 5479 N N . THR A 1 703 ? 2.768 -2.388 -2.989 1.00 93.19 703 THR A N 1
ATOM 5480 C CA . THR A 1 703 ? 1.840 -2.865 -1.958 1.00 93.19 703 THR A CA 1
ATOM 5481 C C . THR A 1 703 ? 1.699 -1.841 -0.833 1.00 93.19 703 THR A C 1
ATOM 5483 O O . THR A 1 703 ? 2.684 -1.341 -0.283 1.00 93.19 703 THR A O 1
ATOM 5486 N N . VAL A 1 704 ? 0.453 -1.552 -0.459 1.00 96.00 704 VAL A N 1
ATOM 5487 C CA . VAL A 1 704 ? 0.109 -0.736 0.711 1.00 96.00 704 VAL A CA 1
ATOM 5488 C C . VAL A 1 704 ? -0.623 -1.613 1.712 1.00 96.00 704 VAL A C 1
ATOM 5490 O O . VAL A 1 704 ? -1.678 -2.162 1.406 1.00 96.00 704 VAL A O 1
ATOM 5493 N N . SER A 1 705 ? -0.102 -1.727 2.929 1.00 94.62 705 SER A N 1
ATOM 5494 C CA . SER A 1 705 ? -0.719 -2.544 3.973 1.00 94.62 705 SER A CA 1
ATOM 5495 C C . SER A 1 705 ? -1.446 -1.700 5.004 1.00 94.62 705 SER A C 1
ATOM 5497 O O . SER A 1 705 ? -0.884 -0.797 5.623 1.00 94.62 705 SER A O 1
ATOM 5499 N N . ILE A 1 706 ? -2.694 -2.069 5.273 1.00 95.81 706 ILE A N 1
ATOM 5500 C CA . ILE A 1 706 ? -3.384 -1.666 6.493 1.00 95.81 706 ILE A CA 1
ATOM 5501 C C . ILE A 1 706 ? -2.900 -2.615 7.578 1.00 95.81 706 ILE A C 1
ATOM 5503 O O . ILE A 1 706 ? -3.275 -3.788 7.592 1.00 95.81 706 ILE A O 1
ATOM 5507 N N . ILE A 1 707 ? -2.054 -2.132 8.478 1.00 92.00 707 ILE A N 1
ATOM 5508 C CA . ILE A 1 707 ? -1.535 -2.942 9.578 1.00 92.00 707 ILE A CA 1
ATOM 5509 C C . ILE A 1 707 ? -2.374 -2.739 10.833 1.00 92.00 707 ILE A C 1
ATOM 5511 O O . ILE A 1 707 ? -2.859 -1.642 11.099 1.00 92.00 707 ILE A O 1
ATOM 5515 N N . LYS A 1 708 ? -2.489 -3.782 11.652 1.00 87.06 708 LYS A N 1
ATOM 5516 C CA . LYS A 1 708 ? -2.909 -3.702 13.047 1.00 87.06 708 LYS A CA 1
ATOM 5517 C C . LYS A 1 708 ? -1.710 -4.053 13.921 1.00 87.06 708 LYS A C 1
ATOM 5519 O O . LYS A 1 708 ? -1.304 -5.212 14.008 1.00 87.06 708 LYS A O 1
ATOM 5524 N N . THR A 1 709 ? -1.154 -3.053 14.595 1.00 71.06 709 THR A N 1
ATOM 5525 C CA . THR A 1 709 ? -0.108 -3.244 15.598 1.00 71.06 709 THR A CA 1
ATOM 5526 C C . THR A 1 709 ? -0.708 -3.907 16.830 1.00 71.06 709 THR A C 1
ATOM 5528 O O . THR A 1 709 ? -1.286 -3.268 17.713 1.00 71.06 709 THR A O 1
ATOM 5531 N N . THR A 1 710 ? -0.557 -5.226 16.927 1.00 54.22 710 THR A N 1
ATOM 5532 C CA . THR A 1 710 ? -0.814 -5.936 18.175 1.00 54.22 710 THR A CA 1
ATOM 5533 C C . THR A 1 710 ? 0.209 -5.506 19.218 1.00 54.22 710 THR A C 1
ATOM 5535 O O . THR A 1 710 ? 1.279 -6.102 19.338 1.00 54.22 710 THR A O 1
ATOM 5538 N N . GLN A 1 711 ? -0.172 -4.560 20.078 1.00 43.50 711 GLN A N 1
ATOM 5539 C CA . GLN A 1 711 ? 0.317 -4.581 21.453 1.00 43.50 711 GLN A CA 1
ATOM 5540 C C . GLN A 1 711 ? -0.268 -5.805 22.177 1.00 43.50 711 GLN A C 1
ATOM 5542 O O . GLN A 1 711 ? -1.054 -5.691 23.119 1.00 43.50 711 GLN A O 1
ATOM 5547 N N . GLU A 1 712 ? 0.164 -7.006 21.773 1.00 31.69 712 GLU A N 1
ATOM 5548 C CA . GLU A 1 712 ? 0.352 -8.044 22.776 1.00 31.69 712 GLU A CA 1
ATOM 5549 C C . GLU A 1 712 ? 1.247 -7.445 23.857 1.00 31.69 712 GLU A C 1
ATOM 5551 O O . GLU A 1 712 ? 2.212 -6.731 23.572 1.00 31.69 712 GLU A O 1
ATOM 5556 N N . GLN A 1 713 ? 0.923 -7.721 25.119 1.00 30.98 713 GLN A N 1
ATOM 5557 C CA . GLN A 1 713 ? 1.752 -7.272 26.221 1.00 30.98 713 GLN A CA 1
ATOM 5558 C C . GLN A 1 713 ? 3.181 -7.780 26.016 1.00 30.98 713 GLN A C 1
ATOM 5560 O O . GLN A 1 713 ? 3.494 -8.915 26.395 1.00 30.98 713 GLN A O 1
ATOM 5565 N N . GLN A 1 714 ? 4.084 -6.887 25.591 1.00 27.72 714 GLN A N 1
ATOM 5566 C CA . GLN A 1 714 ? 5.529 -7.062 25.712 1.00 27.72 714 GLN A CA 1
ATOM 5567 C C . GLN A 1 714 ? 5.945 -6.938 27.189 1.00 27.72 714 GLN A C 1
ATOM 5569 O O . GLN A 1 714 ? 6.902 -6.272 27.585 1.00 27.72 714 GLN A O 1
ATOM 5574 N N . SER A 1 715 ? 5.251 -7.693 28.044 1.00 26.92 715 SER A N 1
ATOM 5575 C CA . SER A 1 715 ? 5.915 -8.354 29.134 1.00 26.92 715 SER A CA 1
ATOM 5576 C C . SER A 1 715 ? 7.113 -9.077 28.524 1.00 26.92 715 SER A C 1
ATOM 5578 O O . SER A 1 715 ? 7.001 -10.108 27.864 1.00 26.92 715 SER A O 1
ATOM 5580 N N . SER A 1 716 ? 8.305 -8.571 28.825 1.00 30.20 716 SER A N 1
ATOM 5581 C CA . SER A 1 716 ? 9.519 -9.374 28.831 1.00 30.20 716 SER A CA 1
ATOM 5582 C C . SER A 1 716 ? 9.416 -10.409 29.965 1.00 30.20 716 SER A C 1
ATOM 5584 O O . SER A 1 716 ? 10.250 -10.466 30.876 1.00 30.20 716 SER A O 1
ATOM 5586 N N . SER A 1 717 ? 8.337 -11.193 29.965 1.00 31.31 717 SER A N 1
ATOM 5587 C CA . SER A 1 717 ? 8.143 -12.318 30.840 1.00 31.31 717 SER A CA 1
ATOM 5588 C C . SER A 1 717 ? 8.944 -13.466 30.241 1.00 31.31 717 SER A C 1
ATOM 5590 O O . SER A 1 717 ? 8.511 -14.240 29.394 1.00 31.31 717 SER A O 1
ATOM 5592 N N . SER A 1 718 ? 10.132 -13.670 30.811 1.00 34.66 718 SER A N 1
ATOM 5593 C CA . SER A 1 718 ? 10.488 -15.049 31.123 1.00 34.66 718 SER A CA 1
ATOM 5594 C C . SER A 1 718 ? 9.263 -15.641 31.821 1.00 34.66 718 SER A C 1
ATOM 5596 O O . SER A 1 718 ? 8.952 -15.177 32.917 1.00 34.66 718 SER A O 1
ATOM 5598 N N . SER A 1 719 ? 8.537 -16.550 31.164 1.00 40.84 719 SER A N 1
ATOM 5599 C CA . SER A 1 719 ? 7.168 -16.941 31.525 1.00 40.84 719 SER A CA 1
ATOM 5600 C C . SER A 1 719 ? 7.117 -17.671 32.877 1.00 40.84 719 SER A C 1
ATOM 5602 O O . SER A 1 719 ? 7.024 -18.900 32.964 1.00 40.84 719 SER A O 1
ATOM 5604 N N . SER A 1 720 ? 7.248 -16.903 33.954 1.00 52.53 720 SER A N 1
ATOM 5605 C CA . SER A 1 720 ? 7.156 -17.325 35.337 1.00 52.53 720 SER A CA 1
ATOM 5606 C C . SER A 1 720 ? 5.733 -17.067 35.786 1.00 52.53 720 SER A C 1
ATOM 5608 O O . SER A 1 720 ? 5.412 -15.973 36.248 1.00 52.53 720 SER A O 1
ATOM 5610 N N . VAL A 1 721 ? 4.893 -18.088 35.636 1.00 65.50 721 VAL A N 1
ATOM 5611 C CA . VAL A 1 721 ? 3.557 -18.104 36.234 1.00 65.50 721 VAL A CA 1
ATOM 5612 C C . VAL A 1 721 ? 3.697 -17.780 37.723 1.00 65.50 721 VAL A C 1
ATOM 5614 O O . VAL A 1 721 ? 4.499 -18.421 38.411 1.00 65.50 721 VAL A O 1
ATOM 5617 N N . ASP A 1 722 ? 2.957 -16.791 38.224 1.00 74.12 722 ASP A N 1
ATOM 5618 C CA . ASP A 1 722 ? 3.017 -16.420 39.630 1.00 74.12 722 ASP A CA 1
ATOM 5619 C C . ASP A 1 722 ? 2.527 -17.585 40.494 1.00 74.12 722 ASP A C 1
ATOM 5621 O O . ASP A 1 722 ? 1.394 -18.069 40.407 1.00 74.12 722 ASP A O 1
ATOM 5625 N N . LEU A 1 723 ? 3.430 -18.043 41.353 1.00 77.25 723 LEU A N 1
ATOM 5626 C CA . LEU A 1 723 ? 3.182 -19.104 42.314 1.00 77.25 723 LEU A CA 1
ATOM 5627 C C . LEU A 1 723 ? 2.878 -18.546 43.709 1.00 77.25 723 LEU A C 1
ATOM 5629 O O . LEU A 1 723 ? 2.720 -19.329 44.643 1.00 77.25 723 LEU A O 1
ATOM 5633 N N . THR A 1 724 ? 2.816 -17.226 43.902 1.00 74.75 724 THR A N 1
ATOM 5634 C CA . THR A 1 724 ? 2.699 -16.606 45.229 1.00 74.75 724 THR A CA 1
ATOM 5635 C C . THR A 1 724 ? 1.381 -16.954 45.916 1.00 74.75 724 THR A C 1
ATOM 5637 O O . THR A 1 724 ? 1.398 -17.302 47.100 1.00 74.75 724 THR A O 1
ATOM 5640 N N . ALA A 1 725 ? 0.254 -16.933 45.197 1.00 71.38 725 ALA A N 1
ATOM 5641 C CA . ALA A 1 725 ? -1.036 -17.389 45.719 1.00 71.38 725 ALA A CA 1
ATOM 5642 C C . ALA A 1 725 ? -1.033 -18.910 45.976 1.00 71.38 725 ALA A C 1
ATOM 5644 O O . ALA A 1 725 ? -1.273 -19.357 47.102 1.00 71.38 725 ALA A O 1
ATOM 5645 N N . PHE A 1 726 ? -0.642 -19.703 44.969 1.00 83.31 726 PHE A N 1
ATOM 5646 C CA . PHE A 1 726 ? -0.549 -21.164 45.063 1.00 83.31 726 PHE A CA 1
ATOM 5647 C C . PHE A 1 726 ? 0.297 -21.634 46.253 1.00 83.31 726 PHE A C 1
ATOM 5649 O O . PHE A 1 726 ? -0.121 -22.495 47.019 1.00 83.31 726 PHE A O 1
ATOM 5656 N N . LEU A 1 727 ? 1.486 -21.062 46.460 1.00 80.38 727 LEU A N 1
ATOM 5657 C CA . LEU A 1 727 ? 2.418 -21.489 47.508 1.00 80.38 727 LEU A CA 1
ATOM 5658 C C . LEU A 1 727 ? 1.989 -21.078 48.922 1.00 80.38 727 LEU A C 1
ATOM 5660 O O . LEU A 1 727 ? 2.512 -21.644 49.885 1.00 80.38 727 LEU A O 1
ATOM 5664 N N . GLN A 1 728 ? 1.036 -20.152 49.071 1.00 77.75 728 GLN A N 1
ATOM 5665 C CA . GLN A 1 728 ? 0.429 -19.854 50.369 1.00 77.75 728 GLN A CA 1
ATOM 5666 C C . GLN A 1 728 ? -0.525 -20.967 50.822 1.00 77.75 728 GLN A C 1
ATOM 5668 O O . GLN A 1 728 ? -0.507 -21.324 52.003 1.00 77.75 728 GLN A O 1
ATOM 5673 N N . GLN A 1 729 ? -1.330 -21.536 49.914 1.00 79.62 729 GLN A N 1
ATOM 5674 C CA . GLN A 1 729 ? -2.312 -22.588 50.227 1.00 79.62 729 GLN A CA 1
ATOM 5675 C C . GLN A 1 729 ? -2.400 -23.686 49.139 1.00 79.62 729 GLN A C 1
ATOM 5677 O O . GLN A 1 729 ? -3.473 -23.935 48.597 1.00 79.62 729 GLN A O 1
ATOM 5682 N N . PRO A 1 730 ? -1.314 -24.430 48.845 1.00 83.94 730 PRO A N 1
ATOM 5683 C CA . PRO A 1 730 ? -1.281 -25.359 47.705 1.00 83.94 730 PRO A CA 1
ATOM 5684 C C . PRO A 1 730 ? -2.107 -26.637 47.929 1.00 83.94 730 PRO A C 1
ATOM 5686 O O . PRO A 1 730 ? -2.343 -27.416 47.004 1.00 83.94 730 PRO A O 1
ATOM 5689 N N . THR A 1 731 ? -2.511 -26.894 49.176 1.00 89.31 731 THR A N 1
ATOM 5690 C CA . THR A 1 731 ? -3.277 -28.075 49.583 1.00 89.31 731 THR A CA 1
ATOM 5691 C C . THR A 1 731 ? -4.348 -27.713 50.600 1.00 89.31 731 THR A C 1
ATOM 5693 O O . THR A 1 731 ? -4.035 -27.045 51.588 1.00 89.31 731 THR A O 1
ATOM 5696 N N . ALA A 1 732 ? -5.549 -28.265 50.446 1.00 86.56 732 ALA A N 1
ATOM 5697 C CA . ALA A 1 732 ? -6.639 -28.144 51.411 1.00 86.56 732 ALA A CA 1
ATOM 5698 C C . ALA A 1 732 ? -7.208 -29.513 51.815 1.00 86.56 732 ALA A C 1
ATOM 5700 O O . ALA A 1 732 ? -7.014 -30.525 51.137 1.00 86.56 732 ALA A O 1
ATOM 5701 N N . ILE A 1 733 ? -7.934 -29.536 52.934 1.00 84.94 733 ILE A N 1
ATOM 5702 C CA . ILE A 1 733 ? -8.679 -30.713 53.391 1.00 84.94 733 ILE A CA 1
ATOM 5703 C C . ILE A 1 733 ? -10.133 -30.568 52.925 1.00 84.94 733 ILE A C 1
ATOM 5705 O O . ILE A 1 733 ? -10.711 -29.487 52.998 1.00 84.94 733 ILE A O 1
ATOM 5709 N N . ASP A 1 734 ? -10.760 -31.652 52.476 1.00 83.00 734 ASP A N 1
ATOM 5710 C CA . ASP A 1 734 ? -12.146 -31.663 51.978 1.00 83.00 734 ASP A CA 1
ATOM 5711 C C . ASP A 1 734 ? -13.192 -31.085 52.958 1.00 83.00 734 ASP A C 1
ATOM 5713 O O . ASP A 1 734 ? -14.260 -30.627 52.537 1.00 83.00 734 ASP A O 1
ATOM 5717 N N . THR A 1 735 ? -12.896 -31.078 54.262 1.00 78.75 735 THR A N 1
ATOM 5718 C CA . THR A 1 735 ? -13.723 -30.476 55.317 1.00 78.75 735 THR A CA 1
ATOM 5719 C C . THR A 1 735 ? -13.605 -28.951 55.419 1.00 78.75 735 THR A C 1
ATOM 5721 O O . THR A 1 735 ? -14.571 -28.332 55.869 1.00 78.75 735 THR A O 1
ATOM 5724 N N . SER A 1 736 ? -12.499 -28.335 54.973 1.00 75.06 736 SER A N 1
ATOM 5725 C CA . SER A 1 736 ? -12.315 -26.870 54.960 1.00 75.06 736 SER A CA 1
ATOM 5726 C C . SER A 1 736 ? -12.859 -26.184 53.702 1.00 75.06 736 SER A C 1
ATOM 5728 O O . SER A 1 736 ? -12.954 -24.962 53.674 1.00 75.06 736 SER A O 1
ATOM 5730 N N . ILE A 1 737 ? -13.230 -26.957 52.680 1.00 74.81 737 ILE A N 1
ATOM 5731 C CA . ILE A 1 737 ? -13.800 -26.470 51.419 1.00 74.81 737 ILE A CA 1
ATOM 5732 C C . ILE A 1 737 ? -15.337 -26.437 51.512 1.00 74.81 737 ILE A C 1
ATOM 5734 O O . ILE A 1 737 ? -15.967 -27.445 51.851 1.00 74.81 737 ILE A O 1
ATOM 5738 N N . PHE A 1 738 ? -15.946 -25.275 51.240 1.00 58.72 738 PHE A N 1
ATOM 5739 C CA . PHE A 1 738 ? -17.394 -25.045 51.383 1.00 58.72 738 PHE A CA 1
ATOM 5740 C C . PHE A 1 738 ? -18.148 -25.089 50.043 1.00 58.72 738 PHE A C 1
ATOM 5742 O O . PHE A 1 738 ? -19.160 -25.793 49.948 1.00 58.72 738 PHE A O 1
ATOM 5749 N N . SER A 1 739 ? -17.636 -24.409 49.010 1.00 63.53 739 SER A N 1
ATOM 5750 C CA . SER A 1 739 ? -18.068 -24.585 47.617 1.00 63.53 739 SER A CA 1
ATOM 5751 C C . SER A 1 739 ? -17.384 -25.815 47.027 1.00 63.53 739 SER A C 1
ATOM 5753 O O . SER A 1 739 ? -16.207 -26.035 47.270 1.00 63.53 739 SER A O 1
ATOM 5755 N N . ALA A 1 740 ? -18.109 -26.659 46.295 1.00 57.97 740 ALA A N 1
ATOM 5756 C CA . ALA A 1 740 ? -17.530 -27.871 45.700 1.00 57.97 740 ALA A CA 1
ATOM 5757 C C . ALA A 1 740 ? -17.319 -27.768 44.187 1.00 57.97 740 ALA A C 1
ATOM 5759 O O . ALA A 1 740 ? -16.652 -28.623 43.624 1.00 57.97 740 ALA A O 1
ATOM 5760 N N . THR A 1 741 ? -17.896 -26.752 43.549 1.00 59.50 741 THR A N 1
ATOM 5761 C CA . THR A 1 741 ? -18.011 -26.615 42.086 1.00 59.50 741 THR A CA 1
ATOM 5762 C C . THR A 1 741 ? -17.649 -25.211 41.595 1.00 59.50 741 THR A C 1
ATOM 5764 O O . THR A 1 741 ? -17.725 -24.959 40.399 1.00 59.50 741 THR A O 1
ATOM 5767 N N . GLY A 1 742 ? -17.318 -24.288 42.507 1.00 62.53 742 GLY A N 1
ATOM 5768 C CA . GLY A 1 742 ? -17.057 -22.881 42.187 1.00 62.53 742 GLY A CA 1
ATOM 5769 C C . GLY A 1 742 ? -15.596 -22.542 41.901 1.00 62.53 742 GLY A C 1
ATOM 5770 O O . GLY A 1 742 ? -15.368 -21.548 41.233 1.00 62.53 742 GLY A O 1
ATOM 5771 N N . ASP A 1 743 ? -14.641 -23.364 42.348 1.00 78.00 743 ASP A N 1
ATOM 5772 C CA . ASP A 1 743 ? -13.206 -23.041 42.325 1.00 78.00 743 ASP A CA 1
ATOM 5773 C C . ASP A 1 743 ? -12.387 -24.130 41.605 1.00 78.00 743 ASP A C 1
ATOM 5775 O O . ASP A 1 743 ? -12.828 -25.282 41.484 1.00 78.00 743 ASP A O 1
ATOM 5779 N N . ASN A 1 744 ? -11.169 -23.784 41.179 1.00 88.06 744 ASN A N 1
ATOM 5780 C CA . ASN A 1 744 ? -10.235 -24.695 40.519 1.00 88.06 744 ASN A CA 1
ATOM 5781 C C . ASN A 1 744 ? -9.615 -25.714 41.497 1.00 88.06 744 ASN A C 1
ATOM 5783 O O . ASN A 1 744 ? -8.832 -25.365 42.390 1.00 88.06 744 ASN A O 1
ATOM 5787 N N . PHE A 1 745 ? -9.907 -27.008 41.310 1.00 90.44 745 PHE A N 1
ATOM 5788 C CA . PHE A 1 745 ? -9.473 -28.064 42.239 1.00 90.44 745 PHE A CA 1
ATOM 5789 C C . PHE A 1 745 ? -8.850 -29.295 41.573 1.00 90.44 745 PHE A C 1
ATOM 5791 O O . PHE A 1 745 ? -9.392 -29.855 40.623 1.00 90.44 745 PHE A O 1
ATOM 5798 N N . ILE A 1 746 ? -7.792 -29.835 42.188 1.00 94.06 746 ILE A N 1
ATOM 5799 C CA . ILE A 1 746 ? -7.360 -31.227 41.969 1.00 94.06 746 ILE A CA 1
ATOM 5800 C C . ILE A 1 746 ? -7.776 -32.044 43.192 1.00 94.06 746 ILE A C 1
ATOM 5802 O O . ILE A 1 746 ? -7.140 -32.005 44.245 1.00 94.06 746 ILE A O 1
ATOM 5806 N N . VAL A 1 747 ? -8.874 -32.781 43.062 1.00 93.69 747 VAL A N 1
ATOM 5807 C CA . VAL A 1 747 ? -9.525 -33.514 44.149 1.00 93.69 747 VAL A CA 1
ATOM 5808 C C . VAL A 1 747 ? -8.966 -34.933 44.221 1.00 93.69 747 VAL A C 1
ATOM 5810 O O . VAL A 1 747 ? -9.272 -35.776 43.383 1.00 93.69 747 VAL A O 1
ATOM 5813 N N . MET A 1 748 ? -8.159 -35.223 45.241 1.00 93.38 748 MET A N 1
ATOM 5814 C CA . MET A 1 748 ? -7.578 -36.544 45.479 1.00 93.38 748 MET A CA 1
ATOM 5815 C C . MET A 1 748 ? -8.391 -37.343 46.500 1.00 93.38 748 MET A C 1
ATOM 5817 O O . MET A 1 748 ? -8.485 -36.982 47.678 1.00 93.38 748 MET A O 1
ATOM 5821 N N . GLY A 1 749 ? -8.951 -38.474 46.077 1.00 88.19 749 GLY A N 1
ATOM 5822 C CA . GLY A 1 749 ? -9.621 -39.405 46.982 1.00 88.19 749 GLY A CA 1
ATOM 5823 C C . GLY A 1 749 ? -10.789 -40.164 46.368 1.00 88.19 749 GLY A C 1
ATOM 5824 O O . GLY A 1 749 ? -11.265 -39.873 45.277 1.00 88.19 749 GLY A O 1
ATOM 5825 N N . ASN A 1 750 ? -11.266 -41.152 47.115 1.00 83.56 750 ASN A N 1
ATOM 5826 C CA . ASN A 1 750 ? -12.500 -41.865 46.821 1.00 83.56 750 ASN A CA 1
ATOM 5827 C C . ASN A 1 750 ? -13.694 -41.113 47.460 1.00 83.56 750 ASN A C 1
ATOM 5829 O O . ASN A 1 750 ? -13.524 -40.591 48.565 1.00 83.56 750 ASN A O 1
ATOM 5833 N N . PRO A 1 751 ? -14.902 -41.096 46.861 1.00 86.81 751 PRO A N 1
ATOM 5834 C CA . PRO A 1 751 ? -16.118 -40.569 47.497 1.00 86.81 751 PRO A CA 1
ATOM 5835 C C . PRO A 1 751 ? -16.376 -41.051 48.934 1.00 86.81 751 PRO A C 1
ATOM 5837 O O . PRO A 1 751 ? -16.979 -40.333 49.725 1.00 86.81 751 PRO A O 1
ATOM 5840 N N . CYS A 1 752 ? -15.907 -42.248 49.307 1.00 84.50 752 CYS A N 1
ATOM 5841 C CA . CYS A 1 752 ? -16.034 -42.780 50.666 1.00 84.50 752 CYS A CA 1
ATOM 5842 C C . CYS A 1 752 ? -15.225 -42.001 51.718 1.00 84.50 752 CYS A C 1
ATOM 5844 O O . CYS A 1 752 ? -15.511 -42.118 52.910 1.00 84.50 752 CYS A O 1
ATOM 5846 N N . THR A 1 753 ? -14.180 -41.279 51.305 1.00 81.25 753 THR A N 1
ATOM 5847 C CA . THR A 1 753 ? -13.209 -40.621 52.197 1.00 81.25 753 THR A CA 1
ATOM 5848 C C . THR A 1 753 ? -12.909 -39.167 51.832 1.00 81.25 753 THR A C 1
ATOM 5850 O O . THR A 1 753 ? -12.197 -38.510 52.587 1.00 81.25 753 THR A O 1
ATOM 5853 N N . ASN A 1 754 ? -13.454 -38.657 50.722 1.00 87.75 754 ASN A N 1
ATOM 5854 C CA . ASN A 1 754 ? -13.370 -37.262 50.294 1.00 87.75 754 ASN A CA 1
ATOM 5855 C C . ASN A 1 754 ? -14.768 -36.765 49.865 1.00 87.75 754 ASN A C 1
ATOM 5857 O O . ASN A 1 754 ? -15.341 -37.226 48.877 1.00 87.75 754 ASN A O 1
ATOM 5861 N N . ARG A 1 755 ? -15.313 -35.798 50.610 1.00 86.88 755 ARG A N 1
ATOM 5862 C CA . ARG A 1 755 ? -16.640 -35.198 50.407 1.00 86.88 755 ARG A CA 1
ATOM 5863 C C . ARG A 1 755 ? -16.765 -34.441 49.083 1.00 86.88 755 ARG A C 1
ATOM 5865 O O . ARG A 1 755 ? -17.849 -34.421 48.507 1.00 86.88 755 ARG A O 1
ATOM 5872 N N . ILE A 1 756 ? -15.688 -33.828 48.591 1.00 87.19 756 ILE A N 1
ATOM 5873 C CA . ILE A 1 756 ? -15.700 -33.126 47.298 1.00 87.19 756 ILE A CA 1
ATOM 5874 C C . ILE A 1 756 ? -15.736 -34.149 46.154 1.00 87.19 756 ILE A C 1
ATOM 5876 O O . ILE A 1 756 ? -16.537 -34.003 45.237 1.00 87.19 756 ILE A O 1
ATOM 5880 N N . ALA A 1 757 ? -14.987 -35.253 46.268 1.00 89.06 757 ALA A N 1
ATOM 5881 C CA . ALA A 1 757 ? -15.070 -36.372 45.323 1.00 89.06 757 ALA A CA 1
ATOM 5882 C C . ALA A 1 757 ? -16.477 -37.000 45.278 1.00 89.06 757 ALA A C 1
ATOM 5884 O O . ALA A 1 757 ? -16.948 -37.383 44.209 1.00 89.06 757 ALA A O 1
ATOM 5885 N N . ALA A 1 758 ? -17.168 -37.077 46.422 1.00 84.69 758 ALA A N 1
ATOM 5886 C CA . ALA A 1 758 ? -18.558 -37.524 46.470 1.00 84.69 758 ALA A CA 1
ATOM 5887 C C . ALA A 1 758 ? -19.505 -36.568 45.734 1.00 84.69 758 ALA A C 1
ATOM 5889 O O . ALA A 1 758 ? -20.315 -37.032 44.938 1.00 84.69 758 ALA A O 1
ATOM 5890 N N . LYS A 1 759 ? -19.376 -35.251 45.938 1.00 85.31 759 LYS A N 1
ATOM 5891 C CA . LYS A 1 759 ? -20.188 -34.245 45.234 1.00 85.31 759 LYS A CA 1
ATOM 5892 C C . LYS A 1 759 ? -19.947 -34.239 43.722 1.00 85.31 759 LYS A C 1
ATOM 5894 O O . LYS A 1 759 ? -20.914 -34.248 42.969 1.00 85.31 759 LYS A O 1
ATOM 5899 N N . LEU A 1 760 ? -18.686 -34.317 43.285 1.00 86.38 760 LEU A N 1
ATOM 5900 C CA . LEU A 1 760 ? -18.308 -34.445 41.869 1.00 86.38 760 LEU A CA 1
ATOM 5901 C C . LEU A 1 760 ? -18.943 -35.665 41.182 1.00 86.38 760 LEU A C 1
ATOM 5903 O O . LEU A 1 760 ? -19.222 -35.632 39.988 1.00 86.38 760 LEU A O 1
ATOM 5907 N N . LEU A 1 761 ? -19.195 -36.740 41.933 1.00 84.62 761 LEU A N 1
ATOM 5908 C CA . LEU A 1 761 ? -19.858 -37.953 41.447 1.00 84.62 761 LEU A CA 1
ATOM 5909 C C . LEU A 1 761 ? -21.342 -38.048 41.850 1.00 84.62 761 LEU A C 1
ATOM 5911 O O . LEU A 1 761 ? -21.910 -39.138 41.832 1.00 84.62 761 LEU A O 1
ATOM 5915 N N . ASN A 1 762 ? -21.971 -36.910 42.174 1.00 83.56 762 ASN A N 1
ATOM 5916 C CA . ASN A 1 762 ? -23.393 -36.774 42.507 1.00 83.56 762 ASN A CA 1
ATOM 5917 C C . ASN A 1 762 ? -23.855 -37.625 43.715 1.00 83.56 762 ASN A C 1
ATOM 5919 O O . ASN A 1 762 ? -24.884 -38.295 43.672 1.00 83.56 762 ASN A O 1
ATOM 5923 N N . GLU A 1 763 ? -23.058 -37.604 44.789 1.00 81.81 763 GLU A N 1
ATOM 5924 C CA . GLU A 1 763 ? -23.304 -38.228 46.102 1.00 81.81 763 GLU A CA 1
ATOM 5925 C C . GLU A 1 763 ? -23.819 -39.689 46.031 1.00 81.81 763 GLU A C 1
ATOM 5927 O O . GLU A 1 763 ? -24.912 -40.006 46.511 1.00 81.81 763 GLU A O 1
ATOM 5932 N N . PRO A 1 764 ? -23.036 -40.621 45.448 1.00 77.12 764 PRO A N 1
ATOM 5933 C CA . PRO A 1 764 ? -23.498 -41.976 45.168 1.00 77.12 764 PRO A CA 1
ATOM 5934 C C . PRO A 1 764 ? -23.792 -42.774 46.444 1.00 77.12 764 PRO A C 1
ATOM 5936 O O . PRO A 1 764 ? -22.973 -42.849 47.363 1.00 77.12 764 PRO A O 1
ATOM 5939 N N . SER A 1 765 ? -24.938 -43.467 46.458 1.00 76.69 765 SER A N 1
ATOM 5940 C CA . SER A 1 765 ? -25.406 -44.282 47.595 1.00 76.69 765 SER A CA 1
ATOM 5941 C C . SER A 1 765 ? -24.428 -45.393 48.003 1.00 76.69 765 SER A C 1
ATOM 5943 O O . SER A 1 765 ? -24.381 -45.793 49.169 1.00 76.69 765 SER A O 1
ATOM 5945 N N . LYS A 1 766 ? -23.606 -45.855 47.054 1.00 82.44 766 LYS A N 1
ATOM 5946 C CA . LYS A 1 766 ? -22.435 -46.703 47.271 1.00 82.44 766 LYS A CA 1
ATOM 5947 C C . LYS A 1 766 ? -21.191 -45.970 46.774 1.00 82.44 766 LYS A C 1
ATOM 5949 O O . LYS A 1 766 ? -20.931 -45.888 45.578 1.00 82.44 766 LYS A O 1
ATOM 5954 N N . CYS A 1 767 ? -20.406 -45.470 47.717 1.00 79.00 767 CYS A N 1
ATOM 5955 C CA . CYS A 1 767 ? -19.286 -44.574 47.448 1.00 79.00 767 CYS A CA 1
ATOM 5956 C C . CYS A 1 767 ? -18.094 -45.210 46.692 1.00 79.00 767 CYS A C 1
ATOM 5958 O O . CYS A 1 767 ? -17.299 -44.481 46.107 1.00 79.00 767 CYS A O 1
ATOM 5960 N N . ASP A 1 768 ? -17.988 -46.547 46.643 1.00 80.75 768 ASP A N 1
ATOM 5961 C CA . ASP A 1 768 ? -16.971 -47.275 45.863 1.00 80.75 768 ASP A CA 1
ATOM 5962 C C . ASP A 1 768 ? -17.486 -47.844 44.521 1.00 80.75 768 ASP A C 1
ATOM 5964 O O . ASP A 1 768 ? -16.779 -48.623 43.876 1.00 80.75 768 ASP A O 1
ATOM 5968 N N . ALA A 1 769 ? -18.697 -47.469 44.088 1.00 79.69 769 ALA A N 1
ATOM 5969 C CA . ALA A 1 769 ? -19.251 -47.863 42.791 1.00 79.69 769 ALA A CA 1
ATOM 5970 C C . ALA A 1 769 ? -18.371 -47.390 41.619 1.00 79.69 769 ALA A C 1
ATOM 5972 O O . ALA A 1 769 ? -17.763 -46.324 41.673 1.00 79.69 769 ALA A O 1
ATOM 5973 N N . GLY A 1 770 ? -18.261 -48.203 40.564 1.00 74.44 770 GLY A N 1
ATOM 5974 C CA . GLY A 1 770 ? -17.446 -47.910 39.377 1.00 74.44 770 GLY A CA 1
ATOM 5975 C C . GLY A 1 770 ? -15.927 -47.978 39.593 1.00 74.44 770 GLY A C 1
ATOM 5976 O O . GLY A 1 770 ? -15.170 -47.857 38.630 1.00 74.44 770 GLY A O 1
ATOM 5977 N N . PHE A 1 771 ? -15.452 -48.218 40.821 1.00 84.94 771 PHE A N 1
ATOM 5978 C CA . PHE A 1 771 ? -14.031 -48.408 41.116 1.00 84.94 771 PHE A CA 1
ATOM 5979 C C . PHE A 1 771 ? -13.654 -49.900 41.147 1.00 84.94 771 PHE A C 1
ATOM 5981 O O . PHE A 1 771 ? -14.415 -50.771 41.587 1.00 84.94 771 PHE A O 1
ATOM 5988 N N . ARG A 1 772 ? -12.444 -50.219 40.677 1.00 84.00 772 ARG A N 1
ATOM 5989 C CA . ARG A 1 772 ? -11.890 -51.583 40.607 1.00 84.00 772 ARG A CA 1
ATOM 5990 C C . ARG A 1 772 ? -10.511 -51.594 41.268 1.00 84.00 772 ARG A C 1
ATOM 5992 O O . ARG A 1 772 ? -9.759 -50.636 41.126 1.00 84.00 772 ARG A O 1
ATOM 5999 N N . GLU A 1 773 ? -10.184 -52.650 42.012 1.00 82.31 773 GLU A N 1
ATOM 6000 C CA . GLU A 1 773 ? -8.857 -52.769 42.639 1.00 82.31 773 GLU A CA 1
ATOM 6001 C C . GLU A 1 773 ? -7.765 -52.841 41.564 1.00 82.31 773 GLU A C 1
ATOM 6003 O O . GLU A 1 773 ? -7.944 -53.493 40.534 1.00 82.31 773 GLU A O 1
ATOM 6008 N N . GLY A 1 774 ? -6.642 -52.157 41.784 1.00 82.88 774 GLY A N 1
ATOM 6009 C CA . GLY A 1 774 ? -5.561 -52.082 40.799 1.00 82.88 774 GLY A CA 1
ATOM 6010 C C . GLY A 1 774 ? -5.809 -51.068 39.675 1.00 82.88 774 GLY A C 1
ATOM 6011 O O . GLY A 1 774 ? -4.954 -50.934 38.794 1.00 82.88 774 GLY A O 1
ATOM 6012 N N . THR A 1 775 ? -6.923 -50.325 39.713 1.00 87.44 775 THR A N 1
ATOM 6013 C CA . THR A 1 775 ? -7.258 -49.258 38.758 1.00 87.44 775 THR A CA 1
ATOM 6014 C C . THR A 1 775 ? -7.573 -47.948 39.486 1.00 87.44 775 THR A C 1
ATOM 6016 O O . THR A 1 775 ? -8.504 -47.873 40.290 1.00 87.44 775 THR A O 1
ATOM 6019 N N . GLY A 1 776 ? -6.799 -46.903 39.192 1.00 91.00 776 GLY A N 1
ATOM 6020 C CA . GLY A 1 776 ? -7.154 -45.514 39.497 1.00 91.00 776 GLY A CA 1
ATOM 6021 C C . GLY A 1 776 ? -7.881 -44.865 38.317 1.00 91.00 776 GLY A C 1
ATOM 6022 O O . GLY A 1 776 ? -7.897 -45.428 37.223 1.00 91.00 776 GLY A O 1
ATOM 6023 N N . ILE A 1 777 ? -8.460 -43.685 38.514 1.00 91.19 777 ILE A N 1
ATOM 6024 C CA . ILE A 1 777 ? -9.038 -42.858 37.449 1.00 91.19 777 ILE A CA 1
ATOM 6025 C C . ILE A 1 777 ? -8.619 -41.396 37.594 1.00 91.19 777 ILE A C 1
ATOM 6027 O O . ILE A 1 777 ? -8.340 -40.926 38.700 1.00 91.19 777 ILE A O 1
ATOM 6031 N N . ILE A 1 778 ? -8.621 -40.686 36.468 1.00 93.75 778 ILE A N 1
ATOM 6032 C CA . ILE A 1 778 ? -8.470 -39.230 36.389 1.00 93.75 778 ILE A CA 1
ATOM 6033 C C . ILE A 1 778 ? -9.643 -38.712 35.553 1.00 93.75 778 ILE A C 1
ATOM 6035 O O . ILE A 1 778 ? -9.774 -39.132 34.404 1.00 93.75 778 ILE A O 1
ATOM 6039 N N . ARG A 1 779 ? -10.509 -37.857 36.111 1.00 90.81 779 ARG A N 1
ATOM 6040 C CA . ARG A 1 779 ? -11.667 -37.266 35.409 1.00 90.81 779 ARG A CA 1
ATOM 6041 C C . ARG A 1 779 ? -11.612 -35.745 35.482 1.00 90.81 779 ARG A C 1
ATOM 6043 O O . ARG A 1 779 ? -11.549 -35.214 36.585 1.00 90.81 779 ARG A O 1
ATOM 6050 N N . LEU A 1 780 ? -11.669 -35.075 34.335 1.00 91.12 780 LEU A N 1
ATOM 6051 C CA . LEU A 1 780 ? -11.893 -33.634 34.241 1.00 91.12 780 LEU A CA 1
ATOM 6052 C C . LEU A 1 780 ? -13.398 -33.340 34.311 1.00 91.12 780 LEU A C 1
ATOM 6054 O O . LEU A 1 780 ? -14.210 -34.052 33.715 1.00 91.12 780 LEU A O 1
ATOM 6058 N N . PHE A 1 781 ? -13.742 -32.278 35.024 1.00 86.44 781 PHE A N 1
ATOM 6059 C CA . PHE A 1 781 ? -15.048 -31.640 35.058 1.00 86.44 781 PHE A CA 1
ATOM 6060 C C . PHE A 1 781 ? -14.844 -30.162 34.715 1.00 86.44 781 PHE A C 1
ATOM 6062 O O . PHE A 1 781 ? -13.996 -29.517 35.331 1.00 86.44 781 PHE A O 1
ATOM 6069 N N . ASN A 1 782 ? -15.617 -29.637 33.767 1.00 81.31 782 ASN A N 1
ATOM 6070 C CA . ASN A 1 782 ? -15.816 -28.198 33.612 1.00 81.31 782 ASN A CA 1
ATOM 6071 C C . ASN A 1 782 ? -17.099 -27.819 34.380 1.00 81.31 782 ASN A C 1
ATOM 6073 O O . ASN A 1 782 ? -18.109 -28.522 34.271 1.00 81.31 782 ASN A O 1
ATOM 6077 N N . THR A 1 783 ? -17.052 -26.758 35.189 1.00 68.81 783 THR A N 1
ATOM 6078 C CA . THR A 1 783 ? -18.203 -26.218 35.937 1.00 68.81 783 THR A CA 1
ATOM 6079 C C . THR A 1 783 ? -18.696 -24.860 35.413 1.00 68.81 783 THR A C 1
ATOM 6081 O O . THR A 1 783 ? -19.503 -24.206 36.073 1.00 68.81 783 THR A O 1
ATOM 6084 N N . GLY A 1 784 ? -18.254 -24.453 34.221 1.00 69.62 784 GLY A N 1
ATOM 6085 C CA . GLY A 1 784 ? -18.539 -23.178 33.565 1.00 69.62 784 GLY A CA 1
ATOM 6086 C C . GLY A 1 784 ? -17.240 -22.411 33.339 1.00 69.62 784 GLY A C 1
ATOM 6087 O O . GLY A 1 784 ? -16.577 -22.592 32.326 1.00 69.62 784 GLY A O 1
ATOM 6088 N N . ALA A 1 785 ? -16.864 -21.580 34.312 1.00 66.38 785 ALA A N 1
ATOM 6089 C CA . ALA A 1 785 ? -15.646 -20.767 34.269 1.00 66.38 785 ALA A CA 1
ATOM 6090 C C . ALA A 1 785 ? -14.425 -21.418 34.959 1.00 66.38 785 ALA A C 1
ATOM 6092 O O . ALA A 1 785 ? -13.383 -20.774 35.086 1.00 66.38 785 ALA A O 1
ATOM 6093 N N . ASN A 1 786 ? -14.546 -22.650 35.472 1.00 79.81 786 ASN A N 1
ATOM 6094 C CA . ASN A 1 786 ? -13.527 -23.309 36.300 1.00 79.81 786 ASN A CA 1
ATOM 6095 C C . ASN A 1 786 ? -13.414 -24.812 36.003 1.00 79.81 786 ASN A C 1
ATOM 6097 O O . ASN A 1 786 ? -14.387 -25.479 35.638 1.00 79.81 786 ASN A O 1
ATOM 6101 N N . TYR A 1 787 ? -12.217 -25.353 36.233 1.00 88.06 787 TYR A N 1
ATOM 6102 C CA . TYR A 1 787 ? -11.869 -26.748 35.977 1.00 88.06 787 TYR A CA 1
ATOM 6103 C C . TYR A 1 787 ? -11.634 -27.527 37.269 1.00 88.06 787 TYR A C 1
ATOM 6105 O O . TYR A 1 787 ? -11.047 -27.044 38.237 1.00 88.06 787 TYR A O 1
ATOM 6113 N N . GLN A 1 788 ? -12.057 -28.790 37.291 1.00 90.38 788 GLN A N 1
ATOM 6114 C CA . GLN A 1 788 ? -11.848 -29.673 38.435 1.00 90.38 788 GLN A CA 1
ATOM 6115 C C . GLN A 1 788 ? -11.392 -31.059 37.980 1.00 90.38 788 GLN A C 1
ATOM 6117 O O . GLN A 1 788 ? -12.052 -31.711 37.174 1.00 90.38 788 GLN A O 1
ATOM 6122 N N . ILE A 1 789 ? -10.266 -31.542 38.509 1.00 93.56 789 ILE A N 1
ATOM 6123 C CA . ILE A 1 789 ? -9.732 -32.876 38.208 1.00 93.56 789 ILE A CA 1
ATOM 6124 C C . ILE A 1 789 ? -9.922 -33.793 39.412 1.00 93.56 789 ILE A C 1
ATOM 6126 O O . ILE A 1 789 ? -9.284 -33.625 40.449 1.00 93.56 789 ILE A O 1
ATOM 6130 N N . LEU A 1 790 ? -10.750 -34.821 39.254 1.00 93.00 790 LEU A N 1
ATOM 6131 C CA . LEU A 1 790 ? -10.883 -35.911 40.213 1.00 93.00 790 LEU A CA 1
ATOM 6132 C C . LEU A 1 790 ? -9.801 -36.966 39.973 1.00 93.00 790 LEU A C 1
ATOM 6134 O O . LEU A 1 790 ? -9.791 -37.625 38.935 1.00 93.00 790 LEU A O 1
ATOM 6138 N N . VAL A 1 791 ? -8.950 -37.181 40.972 1.00 94.69 791 VAL A N 1
ATOM 6139 C CA . VAL A 1 791 ? -7.944 -38.245 41.031 1.00 94.69 791 VAL A CA 1
ATOM 6140 C C . VAL A 1 791 ? -8.391 -39.272 42.069 1.00 94.69 791 VAL A C 1
ATOM 6142 O O . VAL A 1 791 ? -8.252 -39.071 43.279 1.00 94.69 791 VAL A O 1
ATOM 6145 N N . ALA A 1 792 ? -8.955 -40.383 41.604 1.00 91.44 792 ALA A N 1
ATOM 6146 C CA . ALA A 1 792 ? -9.658 -41.335 42.459 1.00 91.44 792 ALA A CA 1
ATOM 6147 C C . ALA A 1 792 ? -9.238 -42.788 42.199 1.00 91.44 792 ALA A C 1
ATOM 6149 O O . ALA A 1 792 ? -8.562 -43.110 41.227 1.00 91.44 792 ALA A O 1
ATOM 6150 N N . GLY A 1 793 ? -9.630 -43.695 43.090 1.00 89.44 793 GLY A N 1
ATOM 6151 C CA . GLY A 1 793 ? -9.295 -45.115 43.010 1.00 89.44 793 GLY A CA 1
ATOM 6152 C C . GLY A 1 793 ? -9.986 -45.905 44.114 1.00 89.44 793 GLY A C 1
ATOM 6153 O O . GLY A 1 793 ? -10.562 -45.320 45.037 1.00 89.44 793 GLY A O 1
ATOM 6154 N N . LYS A 1 794 ? -9.949 -47.240 44.032 1.00 87.19 794 LYS A N 1
ATOM 6155 C CA . LYS A 1 794 ? -10.520 -48.094 45.089 1.00 87.19 794 LYS A CA 1
ATOM 6156 C C . LYS A 1 794 ? -9.625 -48.182 46.329 1.00 87.19 794 LYS A C 1
ATOM 6158 O O . LYS A 1 794 ? -10.122 -48.371 47.436 1.00 87.19 794 LYS A O 1
ATOM 6163 N N . THR A 1 795 ? -8.314 -48.050 46.143 1.00 89.25 795 THR A N 1
ATOM 6164 C CA . THR A 1 795 ? -7.310 -48.108 47.210 1.00 89.25 795 THR A CA 1
ATOM 6165 C C . THR A 1 795 ? -6.418 -46.866 47.194 1.00 89.25 795 THR A C 1
ATOM 6167 O O . THR A 1 795 ? -6.292 -46.193 46.172 1.00 89.25 795 THR A O 1
ATOM 6170 N N . ASP A 1 796 ? -5.738 -46.587 48.307 1.00 89.50 796 ASP A N 1
ATOM 6171 C CA . ASP A 1 796 ? -4.747 -45.502 48.391 1.00 89.50 796 ASP A CA 1
ATOM 6172 C C . ASP A 1 796 ? -3.582 -45.669 47.400 1.00 89.50 796 ASP A C 1
ATOM 6174 O O . ASP A 1 796 ? -2.986 -44.682 46.976 1.00 89.50 796 ASP A O 1
ATOM 6178 N N . GLU A 1 797 ? -3.245 -46.911 47.035 1.00 86.94 797 GLU A N 1
ATOM 6179 C CA . GLU A 1 797 ? -2.243 -47.213 46.007 1.00 86.94 797 GLU A CA 1
ATOM 6180 C C . GLU A 1 797 ? -2.762 -46.844 44.611 1.00 86.94 797 GLU A C 1
ATOM 6182 O O . GLU A 1 797 ? -2.025 -46.270 43.814 1.00 86.94 797 GLU A O 1
ATOM 6187 N N . ASP A 1 798 ? -4.048 -47.082 44.333 1.00 91.88 798 ASP A N 1
ATOM 6188 C CA . ASP A 1 798 ? -4.686 -46.671 43.080 1.00 91.88 798 ASP A CA 1
ATOM 6189 C C . ASP A 1 798 ? -4.788 -45.143 42.953 1.00 91.88 798 ASP A C 1
ATOM 6191 O O . ASP A 1 798 ? -4.507 -44.603 41.883 1.00 91.88 798 ASP A O 1
ATOM 6195 N N . ILE A 1 799 ? -5.108 -44.445 44.051 1.00 92.12 799 ILE A N 1
ATOM 6196 C CA . ILE A 1 799 ? -5.147 -42.974 44.110 1.00 92.12 799 ILE A CA 1
ATOM 6197 C C . ILE A 1 799 ? -3.740 -42.388 43.913 1.00 92.12 799 ILE A C 1
ATOM 6199 O O . ILE A 1 799 ? -3.558 -41.500 43.083 1.00 92.12 799 ILE A O 1
ATOM 6203 N N . ALA A 1 800 ? -2.726 -42.896 44.623 1.00 89.44 800 ALA A N 1
ATOM 6204 C CA . ALA A 1 800 ? -1.350 -42.406 44.502 1.00 89.44 800 ALA A CA 1
ATOM 6205 C C . ALA A 1 800 ? -0.752 -42.667 43.108 1.00 89.44 800 ALA A C 1
ATOM 6207 O O . ALA A 1 800 ? -0.086 -41.800 42.544 1.00 89.44 800 ALA A O 1
ATOM 6208 N N . LYS A 1 801 ? -1.048 -43.829 42.515 1.00 91.88 801 LYS A N 1
ATOM 6209 C CA . LYS A 1 801 ? -0.690 -44.177 41.133 1.00 91.88 801 LYS A CA 1
ATOM 6210 C C . LYS A 1 801 ? -1.351 -43.246 40.110 1.00 91.88 801 LYS A C 1
ATOM 6212 O O . LYS A 1 801 ? -0.679 -42.834 39.169 1.00 91.88 801 LYS A O 1
ATOM 6217 N N . ALA A 1 802 ? -2.622 -42.881 40.296 1.00 92.25 802 ALA A N 1
ATOM 6218 C CA . ALA A 1 802 ? -3.301 -41.906 39.440 1.00 92.25 802 ALA A CA 1
ATOM 6219 C C . ALA A 1 802 ? -2.718 -40.490 39.609 1.00 92.25 802 ALA A C 1
ATOM 6221 O O . ALA A 1 802 ? -2.370 -39.852 38.619 1.00 92.25 802 ALA A O 1
ATOM 6222 N N . ALA A 1 803 ? -2.489 -40.037 40.845 1.00 92.44 803 ALA A N 1
ATOM 6223 C CA . ALA A 1 803 ? -1.830 -38.758 41.124 1.00 92.44 803 ALA A CA 1
ATOM 6224 C C . ALA A 1 803 ? -0.421 -38.685 40.511 1.00 92.44 803 ALA A C 1
ATOM 6226 O O . ALA A 1 803 ? -0.012 -37.639 40.006 1.00 92.44 803 ALA A O 1
ATOM 6227 N N . LYS A 1 804 ? 0.312 -39.810 40.491 1.00 89.38 804 LYS A N 1
ATOM 6228 C CA . LYS A 1 804 ? 1.644 -39.880 39.885 1.00 89.38 804 LYS A CA 1
ATOM 6229 C C . LYS A 1 804 ? 1.624 -39.546 38.393 1.00 89.38 804 LYS A C 1
ATOM 6231 O O . LYS A 1 804 ? 2.576 -38.914 37.948 1.00 89.38 804 LYS A O 1
ATOM 6236 N N . VAL A 1 805 ? 0.572 -39.894 37.646 1.00 89.69 805 VAL A N 1
ATOM 6237 C CA . VAL A 1 805 ? 0.442 -39.550 36.215 1.00 89.69 805 VAL A CA 1
ATOM 6238 C C . VAL A 1 805 ? 0.487 -38.036 36.005 1.00 89.69 805 VAL A C 1
ATOM 6240 O O . VAL A 1 805 ? 1.261 -37.571 35.173 1.00 89.69 805 VAL A O 1
ATOM 6243 N N . LEU A 1 806 ? -0.257 -37.264 36.808 1.00 90.38 806 LEU A N 1
ATOM 6244 C CA . LEU A 1 806 ? -0.267 -35.800 36.710 1.00 90.38 806 LEU A CA 1
ATOM 6245 C C . LEU A 1 806 ? 1.134 -35.199 36.934 1.00 90.38 806 LEU A C 1
ATOM 6247 O O . LEU A 1 806 ? 1.487 -34.214 36.298 1.00 90.38 806 LEU A O 1
ATOM 6251 N N . THR A 1 807 ? 1.981 -35.831 37.759 1.00 88.44 807 THR A N 1
ATOM 6252 C CA . THR A 1 807 ? 3.373 -35.375 37.974 1.00 88.44 807 THR A CA 1
ATOM 6253 C C . THR A 1 807 ? 4.328 -35.619 36.796 1.00 88.44 807 THR A C 1
ATOM 6255 O O . THR A 1 807 ? 5.501 -35.256 36.881 1.00 88.44 807 THR A O 1
ATOM 6258 N N . LEU A 1 808 ? 3.884 -36.312 35.739 1.00 82.19 808 LEU A N 1
ATOM 6259 C CA . LEU A 1 808 ? 4.712 -36.639 34.571 1.00 82.19 808 LEU A CA 1
ATOM 6260 C C . LEU A 1 808 ? 4.549 -35.638 33.416 1.00 82.19 808 LEU A C 1
ATOM 6262 O O . LEU A 1 808 ? 5.320 -35.724 32.462 1.00 82.19 808 LEU A O 1
ATOM 6266 N N . PHE A 1 809 ? 3.556 -34.739 33.480 1.00 75.50 809 PHE A N 1
ATOM 6267 C CA . PHE A 1 809 ? 3.234 -33.753 32.432 1.00 75.50 809 PHE A CA 1
ATOM 6268 C C . PHE A 1 809 ? 3.221 -34.339 31.008 1.00 75.50 809 PHE A C 1
ATOM 6270 O O . PHE A 1 809 ? 3.742 -33.745 30.070 1.00 75.50 809 PHE A O 1
ATOM 6277 N N . GLN A 1 810 ? 2.676 -35.549 30.860 1.00 74.31 810 GLN A N 1
ATOM 6278 C CA . GLN A 1 810 ? 2.498 -36.182 29.554 1.00 74.31 810 GLN A CA 1
ATOM 6279 C C . GLN A 1 810 ? 1.124 -35.796 28.990 1.00 74.31 810 GLN A C 1
ATOM 6281 O O . GLN A 1 810 ? 0.162 -35.798 29.764 1.00 74.31 810 GLN A O 1
ATOM 6286 N N . PRO A 1 811 ? 0.996 -35.522 27.678 1.00 70.38 811 PRO A N 1
ATOM 6287 C CA . PRO A 1 811 ? -0.294 -35.218 27.064 1.00 70.38 811 PRO A CA 1
ATOM 6288 C C . PRO A 1 811 ? -1.269 -36.392 27.245 1.00 70.38 811 PRO A C 1
ATOM 6290 O O . PRO A 1 811 ? -0.958 -37.549 26.949 1.00 70.38 811 PRO A O 1
ATOM 6293 N N . MET A 1 812 ? -2.452 -36.096 27.782 1.00 80.50 812 MET A N 1
ATOM 6294 C CA . MET A 1 812 ? -3.389 -37.080 28.331 1.00 80.50 812 MET A CA 1
ATOM 6295 C C . MET A 1 812 ? -4.721 -37.058 27.578 1.00 80.50 812 MET A C 1
ATOM 6297 O O . MET A 1 812 ? -5.641 -36.336 27.941 1.00 80.50 812 MET A O 1
ATOM 6301 N N . GLN A 1 813 ? -4.848 -37.881 26.534 1.00 77.00 813 GLN A N 1
ATOM 6302 C CA . GLN A 1 813 ? -5.972 -37.772 25.601 1.00 77.00 813 GLN A CA 1
ATOM 6303 C C . GLN A 1 813 ? -7.363 -38.108 26.180 1.00 77.00 813 GLN A C 1
ATOM 6305 O O . GLN A 1 813 ? -7.781 -39.269 26.189 1.00 77.00 813 GLN A O 1
ATOM 6310 N N . GLY A 1 814 ? -8.165 -37.085 26.492 1.00 77.75 814 GLY A N 1
ATOM 6311 C CA . GLY A 1 814 ? -9.585 -37.190 26.863 1.00 77.75 814 GLY A CA 1
ATOM 6312 C C . GLY A 1 814 ? -9.952 -36.552 28.209 1.00 77.75 814 GLY A C 1
ATOM 6313 O O . GLY A 1 814 ? -9.138 -35.917 28.866 1.00 77.75 814 GLY A O 1
ATOM 6314 N N . THR A 1 815 ? -11.209 -36.724 28.629 1.00 82.31 815 THR A N 1
ATOM 6315 C CA . THR A 1 815 ? -11.759 -36.166 29.885 1.00 82.31 815 THR A CA 1
ATOM 6316 C C . THR A 1 815 ? -11.909 -37.197 31.008 1.00 82.31 815 THR A C 1
ATOM 6318 O O . THR A 1 815 ? -12.158 -36.824 32.150 1.00 82.31 815 THR A O 1
ATOM 6321 N N . LEU A 1 816 ? -11.740 -38.493 30.720 1.00 87.31 816 LEU A N 1
ATOM 6322 C CA . LEU A 1 816 ? -11.717 -39.575 31.706 1.00 87.31 816 LEU A CA 1
ATOM 6323 C C . LEU A 1 816 ? -10.675 -40.629 31.301 1.00 87.31 816 LEU A C 1
ATOM 6325 O O . LEU A 1 816 ? -10.718 -41.168 30.193 1.00 87.31 816 LEU A O 1
ATOM 6329 N N . LEU A 1 817 ? -9.760 -40.943 32.215 1.00 88.44 817 LEU A N 1
ATOM 6330 C CA . LEU A 1 817 ? -8.710 -41.947 32.048 1.00 88.44 817 LEU A CA 1
ATOM 6331 C C . LEU A 1 817 ? -8.820 -43.031 33.118 1.00 88.44 817 LEU A C 1
ATOM 6333 O O . LEU A 1 817 ? -9.062 -42.727 34.286 1.00 88.44 817 LEU A O 1
ATOM 6337 N N . ALA A 1 818 ? -8.541 -44.275 32.740 1.00 88.19 818 ALA A N 1
ATOM 6338 C CA . ALA A 1 818 ? -8.193 -45.350 33.660 1.00 88.19 818 ALA A CA 1
ATOM 6339 C C . ALA A 1 818 ? -6.666 -45.427 33.818 1.00 88.19 818 ALA A C 1
ATOM 6341 O O . ALA A 1 818 ? -5.926 -45.317 32.841 1.00 88.19 818 ALA A O 1
ATOM 6342 N N . VAL A 1 819 ? -6.192 -45.651 35.044 1.00 88.50 819 VAL A N 1
ATOM 6343 C CA . VAL A 1 819 ? -4.769 -45.761 35.388 1.00 88.50 819 VAL A CA 1
ATOM 6344 C C . VAL A 1 819 ? -4.491 -47.136 35.987 1.00 88.50 819 VAL A C 1
ATOM 6346 O O . VAL A 1 819 ? -4.888 -47.443 37.112 1.00 88.50 819 VAL A O 1
ATOM 6349 N N . THR A 1 820 ? -3.781 -47.967 35.236 1.00 87.12 820 THR A N 1
ATOM 6350 C CA . THR A 1 820 ? -3.392 -49.334 35.610 1.00 87.12 820 THR A CA 1
ATOM 6351 C C . THR A 1 820 ? -1.872 -49.428 35.800 1.00 87.12 820 THR A C 1
ATOM 6353 O O . THR A 1 820 ? -1.184 -48.408 35.878 1.00 87.12 820 THR A O 1
ATOM 6356 N N . GLY A 1 821 ? -1.323 -50.636 35.940 1.00 83.56 821 GLY A N 1
ATOM 6357 C CA . GLY A 1 821 ? 0.102 -50.829 36.218 1.00 83.56 821 GLY A CA 1
ATOM 6358 C C . GLY A 1 821 ? 0.459 -50.586 37.688 1.00 83.56 821 GLY A C 1
ATOM 6359 O O . GLY A 1 821 ? -0.348 -50.831 38.587 1.00 83.56 821 GLY A O 1
ATOM 6360 N N . THR A 1 822 ? 1.688 -50.132 37.937 1.00 84.31 822 THR A N 1
ATOM 6361 C CA . THR A 1 822 ? 2.244 -49.953 39.295 1.00 84.31 822 THR A CA 1
ATOM 6362 C C . THR A 1 822 ? 2.438 -48.475 39.617 1.00 84.31 822 THR A C 1
ATOM 6364 O O . THR A 1 822 ? 2.618 -47.679 38.707 1.00 84.31 822 THR A O 1
ATOM 6367 N N . GLU A 1 823 ? 2.492 -48.089 40.894 1.00 78.75 823 GLU A N 1
ATOM 6368 C CA . GLU A 1 823 ? 2.762 -46.691 41.291 1.00 78.75 823 GLU A CA 1
ATOM 6369 C C . GLU A 1 823 ? 4.084 -46.141 40.702 1.00 78.75 823 GLU A C 1
ATOM 6371 O O . GLU A 1 823 ? 4.185 -44.961 40.382 1.00 78.75 823 GLU A O 1
ATOM 6376 N N . ALA A 1 824 ? 5.086 -47.004 40.491 1.00 75.00 824 ALA A N 1
ATOM 6377 C CA . ALA A 1 824 ? 6.367 -46.629 39.885 1.00 75.00 824 ALA A CA 1
ATOM 6378 C C . ALA A 1 824 ? 6.326 -46.503 38.349 1.00 75.00 824 ALA A C 1
ATOM 6380 O O . ALA A 1 824 ? 7.192 -45.847 37.774 1.00 75.00 824 ALA A O 1
ATOM 6381 N N . GLN A 1 825 ? 5.369 -47.163 37.692 1.00 78.19 825 GLN A N 1
ATOM 6382 C CA . GLN A 1 825 ? 5.168 -47.210 36.239 1.00 78.19 825 GLN A CA 1
ATOM 6383 C C . GLN A 1 825 ? 3.650 -47.288 35.972 1.00 78.19 825 GLN A C 1
ATOM 6385 O O . GLN A 1 825 ? 3.124 -48.393 35.764 1.00 78.19 825 GLN A O 1
ATOM 6390 N N . PRO A 1 826 ? 2.927 -46.156 36.089 1.00 85.69 826 PRO A N 1
ATOM 6391 C CA . PRO A 1 826 ? 1.500 -46.095 35.802 1.00 85.69 826 PRO A CA 1
ATOM 6392 C C . PRO A 1 826 ? 1.261 -46.166 34.290 1.00 85.69 826 PRO A C 1
ATOM 6394 O O . PRO A 1 826 ? 2.049 -45.641 33.506 1.00 85.69 826 PRO A O 1
ATOM 6397 N N . ILE A 1 827 ? 0.164 -46.803 33.886 1.00 80.81 827 ILE A N 1
ATOM 6398 C CA . ILE A 1 827 ? -0.248 -46.938 32.483 1.00 80.81 827 ILE A CA 1
ATOM 6399 C C . ILE A 1 827 ? -1.638 -46.324 32.341 1.00 80.81 827 ILE A C 1
ATOM 6401 O O . ILE A 1 827 ? -2.589 -46.810 32.958 1.00 80.81 827 ILE A O 1
ATOM 6405 N N . THR A 1 828 ? -1.757 -45.264 31.546 1.00 84.44 828 THR A N 1
ATOM 6406 C CA . THR A 1 828 ? -3.026 -44.599 31.233 1.00 84.44 828 THR A CA 1
ATOM 6407 C C . THR A 1 828 ? -3.715 -45.240 30.030 1.00 84.44 828 THR A C 1
ATOM 6409 O O . THR A 1 828 ? -3.067 -45.664 29.076 1.00 84.44 828 THR A O 1
ATOM 6412 N N . ALA A 1 829 ? -5.045 -45.279 30.059 1.00 78.75 829 ALA A N 1
ATOM 6413 C CA . ALA A 1 829 ? -5.884 -45.573 28.902 1.00 78.75 829 ALA A CA 1
ATOM 6414 C C . ALA A 1 829 ? -7.149 -44.697 28.951 1.00 78.75 829 ALA A C 1
ATOM 6416 O O . ALA A 1 829 ? -7.716 -44.536 30.038 1.00 78.75 829 ALA A O 1
ATOM 6417 N N . PRO A 1 830 ? -7.614 -44.125 27.825 1.00 81.69 830 PRO A N 1
ATOM 6418 C CA . PRO A 1 830 ? -8.866 -43.378 27.795 1.00 81.69 830 PRO A CA 1
ATOM 6419 C C . PRO A 1 830 ? -10.048 -44.298 28.107 1.00 81.69 830 PRO A C 1
ATOM 6421 O O . PRO A 1 830 ? -10.110 -45.433 27.632 1.00 81.69 830 PRO A O 1
ATOM 6424 N N . LEU A 1 831 ? -10.996 -43.808 28.903 1.00 77.88 831 LEU A N 1
ATOM 6425 C CA . LEU A 1 831 ? -12.165 -44.570 29.330 1.00 77.88 831 LEU A CA 1
ATOM 6426 C C . LEU A 1 831 ? -13.441 -43.821 28.931 1.00 77.88 831 LEU A C 1
ATOM 6428 O O . LEU A 1 831 ? -13.619 -42.650 29.258 1.00 77.88 831 LEU A O 1
ATOM 6432 N N . SER A 1 832 ? -14.344 -44.498 28.219 1.00 79.50 832 SER A N 1
ATOM 6433 C CA . SER A 1 832 ? -15.630 -43.911 27.827 1.00 79.50 832 SER A CA 1
ATOM 6434 C C . SER A 1 832 ? -16.471 -43.594 29.063 1.00 79.50 832 SER A C 1
ATOM 6436 O O . SER A 1 832 ? -16.759 -44.490 29.860 1.00 79.50 832 SER A O 1
ATOM 6438 N N . ILE A 1 833 ? -16.906 -42.334 29.191 1.00 74.94 833 ILE A N 1
ATOM 6439 C CA . ILE A 1 833 ? -17.763 -41.866 30.289 1.00 74.94 833 ILE A CA 1
ATOM 6440 C C . ILE A 1 833 ? -19.032 -42.723 30.377 1.00 74.94 833 ILE A C 1
ATOM 6442 O O . ILE A 1 833 ? -19.306 -43.270 31.437 1.00 74.94 833 ILE A O 1
ATOM 6446 N N . ALA A 1 834 ? -19.726 -42.975 29.262 1.00 72.75 834 ALA A N 1
ATOM 6447 C CA . ALA A 1 834 ? -20.924 -43.823 29.240 1.00 72.75 834 ALA A CA 1
ATOM 6448 C C . ALA A 1 834 ? -20.646 -45.291 29.640 1.00 72.75 834 ALA A C 1
ATOM 6450 O O . ALA A 1 834 ? -21.483 -45.956 30.256 1.00 72.75 834 ALA A O 1
ATOM 6451 N N . THR A 1 835 ? -19.455 -45.817 29.328 1.00 75.56 835 THR A N 1
ATOM 6452 C CA . THR A 1 835 ? -19.056 -47.173 29.755 1.00 75.56 835 THR A CA 1
ATOM 6453 C C . THR A 1 835 ? -18.745 -47.214 31.250 1.00 75.56 835 THR A C 1
ATOM 6455 O O . THR A 1 835 ? -19.145 -48.148 31.940 1.00 75.56 835 THR A O 1
ATOM 6458 N N . TRP A 1 836 ? -18.067 -46.194 31.774 1.00 79.44 836 TRP A N 1
ATOM 6459 C CA . TRP A 1 836 ? -17.794 -46.088 33.203 1.00 79.44 836 TRP A CA 1
ATOM 6460 C C . TRP A 1 836 ? -19.080 -45.854 34.006 1.00 79.44 836 TRP A C 1
ATOM 6462 O O . TRP A 1 836 ? -19.308 -46.534 35.001 1.00 79.44 836 TRP A O 1
ATOM 6472 N N . GLU A 1 837 ? -19.966 -44.977 33.534 1.00 75.00 837 GLU A N 1
ATOM 6473 C CA . GLU A 1 837 ? -21.242 -44.659 34.181 1.00 75.00 837 GLU A CA 1
ATOM 6474 C C . GLU A 1 837 ? -22.220 -45.839 34.141 1.00 75.00 837 GLU A C 1
ATOM 6476 O O . GLU A 1 837 ? -22.865 -46.115 35.147 1.00 75.00 837 GLU A O 1
ATOM 6481 N N . SER A 1 838 ? -22.270 -46.631 33.064 1.00 72.19 838 SER A N 1
ATOM 6482 C CA . SER A 1 838 ? -23.059 -47.877 33.066 1.00 72.19 838 SER A CA 1
ATOM 6483 C C . SE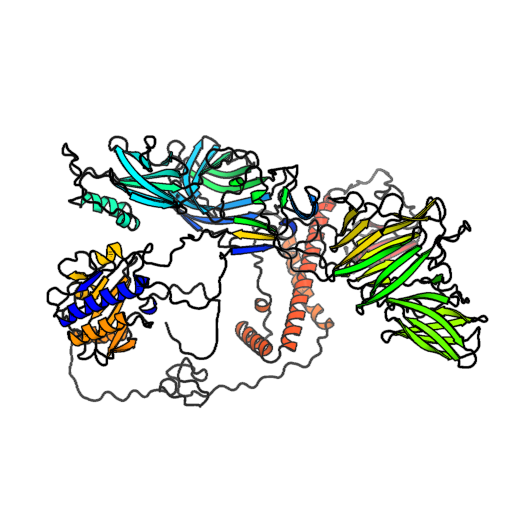R A 1 838 ? -22.532 -48.921 34.063 1.00 72.19 838 SER A C 1
ATOM 6485 O O . SER A 1 838 ? -23.329 -49.594 34.715 1.00 72.19 838 SER A O 1
ATOM 6487 N N . GLN A 1 839 ? -21.212 -49.023 34.264 1.00 74.62 839 GLN A N 1
ATOM 6488 C CA . GLN A 1 839 ? -20.622 -49.884 35.303 1.00 74.62 839 GLN A CA 1
ATOM 6489 C C . GLN A 1 839 ? -20.843 -49.335 36.721 1.00 74.62 839 GLN A C 1
ATOM 6491 O O . GLN A 1 839 ? -21.082 -50.104 37.651 1.00 74.62 839 GLN A O 1
ATOM 6496 N N . PHE A 1 840 ? -20.791 -48.014 36.885 1.00 75.00 840 PHE A N 1
ATOM 6497 C CA . PHE A 1 840 ? -21.090 -47.299 38.124 1.00 75.00 840 PHE A CA 1
ATOM 6498 C C . PHE A 1 840 ? -22.555 -47.514 38.540 1.00 75.00 840 PHE A C 1
ATOM 6500 O O . PHE A 1 840 ? -22.821 -47.905 39.674 1.00 75.00 840 PHE A O 1
ATOM 6507 N N . LEU A 1 841 ? -23.498 -47.376 37.603 1.00 71.06 841 LEU A N 1
ATOM 6508 C CA . LEU A 1 841 ? -24.925 -47.649 37.802 1.00 71.06 841 LEU A CA 1
ATOM 6509 C C . LEU A 1 841 ? -25.204 -49.138 38.075 1.00 71.06 841 LEU A C 1
ATOM 6511 O O . LEU A 1 841 ? -25.958 -49.460 38.994 1.00 71.06 841 LEU A O 1
ATOM 6515 N N . ALA A 1 842 ? -24.547 -50.058 37.361 1.00 71.31 842 ALA A N 1
ATOM 6516 C CA . ALA A 1 842 ? -24.658 -51.495 37.633 1.00 71.31 842 ALA A CA 1
ATOM 6517 C C . ALA A 1 842 ? -24.151 -51.869 39.042 1.00 71.31 842 ALA A C 1
ATOM 6519 O O . ALA A 1 842 ? -24.746 -52.709 39.718 1.00 71.31 842 ALA A O 1
ATOM 6520 N N . ASP A 1 843 ? -23.089 -51.213 39.522 1.00 72.88 843 ASP A N 1
ATOM 6521 C CA . ASP A 1 843 ? -22.572 -51.385 40.883 1.00 72.88 843 ASP A CA 1
ATOM 6522 C C . ASP A 1 843 ? -23.486 -50.797 41.976 1.00 72.88 843 ASP A C 1
ATOM 6524 O O . ASP A 1 843 ? -23.353 -51.219 43.133 1.00 72.88 843 ASP A O 1
ATOM 6528 N N . LEU A 1 844 ? -24.349 -49.829 41.633 1.00 66.44 844 LEU A N 1
ATOM 6529 C CA . LEU A 1 844 ? -25.324 -49.176 42.524 1.00 66.44 844 LEU A CA 1
ATOM 6530 C C . LEU A 1 844 ? -26.607 -50.006 42.719 1.00 66.44 844 LEU A C 1
ATOM 6532 O O . LEU A 1 844 ? -27.283 -49.839 43.732 1.00 66.44 844 LEU A O 1
ATOM 6536 N N . GLY A 1 845 ? -26.894 -50.956 41.822 1.00 59.94 845 GLY A N 1
ATOM 6537 C CA . GLY A 1 845 ? -27.887 -52.011 42.049 1.00 59.94 845 GLY A CA 1
ATOM 6538 C C . GLY A 1 845 ? -29.346 -51.660 41.736 1.00 59.94 845 GLY A C 1
ATOM 6539 O O . GLY A 1 845 ? -30.236 -52.374 42.197 1.00 59.94 845 GLY A O 1
ATOM 6540 N N . GLU A 1 846 ? -29.615 -50.617 40.947 1.00 52.62 846 GLU A N 1
ATOM 6541 C CA . GLU A 1 846 ? -30.966 -50.333 40.438 1.00 52.62 846 GLU A CA 1
ATOM 6542 C C . GLU A 1 846 ? -31.237 -51.074 39.117 1.00 52.62 846 GLU A C 1
ATOM 6544 O O . GLU A 1 846 ? -31.152 -50.526 38.021 1.00 52.62 846 GLU A O 1
ATOM 6549 N N . GLY A 1 847 ? -31.574 -52.359 39.248 1.00 41.34 847 GLY A N 1
ATOM 6550 C CA . GLY A 1 847 ? -32.105 -53.210 38.183 1.00 41.34 847 GLY A CA 1
ATOM 6551 C C . GLY A 1 847 ? -33.093 -54.208 38.783 1.00 41.34 847 GLY A C 1
ATOM 6552 O O . GLY A 1 847 ? -32.678 -55.186 39.403 1.00 41.34 847 GLY A O 1
ATOM 6553 N N . ASP A 1 848 ? -34.390 -53.914 38.668 1.00 41.22 848 ASP A N 1
ATOM 6554 C CA . ASP A 1 848 ? -35.471 -54.687 39.301 1.00 41.22 848 ASP A CA 1
ATOM 6555 C C . ASP A 1 848 ? -35.714 -56.041 38.586 1.00 41.22 848 ASP A C 1
ATOM 6557 O O . ASP A 1 848 ? -35.397 -56.178 37.405 1.00 41.22 848 ASP A O 1
ATOM 6561 N N . GLY A 1 849 ? -36.232 -57.041 39.316 1.00 36.56 849 GLY A N 1
ATOM 6562 C CA . GLY A 1 849 ? -36.226 -58.486 38.968 1.00 36.56 849 GLY A CA 1
ATOM 6563 C C . GLY A 1 849 ? -36.764 -58.897 37.577 1.00 36.56 849 GLY A C 1
ATOM 6564 O O . GLY A 1 849 ? -37.534 -58.179 36.949 1.00 36.56 849 GLY A O 1
ATOM 6565 N N . ASP A 1 850 ? -36.428 -60.081 37.048 1.00 38.69 850 ASP A N 1
ATOM 6566 C CA . ASP A 1 850 ? -36.816 -61.394 37.608 1.00 38.69 850 ASP A CA 1
ATOM 6567 C C . ASP A 1 850 ? -35.907 -62.569 37.125 1.00 38.69 850 ASP A C 1
ATOM 6569 O O . ASP A 1 850 ? -34.872 -62.368 36.492 1.00 38.69 850 ASP A O 1
ATOM 6573 N N . ASP A 1 851 ? -36.293 -63.785 37.517 1.00 43.62 851 ASP A N 1
ATOM 6574 C CA . ASP A 1 851 ? -35.803 -65.137 37.215 1.00 43.62 851 ASP A CA 1
ATOM 6575 C C . ASP A 1 851 ? -34.813 -65.407 36.052 1.00 43.62 851 ASP A C 1
ATOM 6577 O O . ASP A 1 851 ? -34.943 -64.980 34.909 1.00 43.62 851 ASP A O 1
ATOM 6581 N N . GLY A 1 852 ? -33.809 -66.244 36.352 1.00 47.38 852 GLY A N 1
ATOM 6582 C CA . GLY A 1 852 ? -32.738 -66.599 35.417 1.00 47.38 852 GLY A CA 1
ATOM 6583 C C . GLY A 1 852 ? -32.810 -68.018 34.849 1.00 47.38 852 GLY A C 1
ATOM 6584 O O . GLY A 1 852 ? -33.323 -68.945 35.478 1.00 47.38 852 GLY A O 1
ATOM 6585 N N . GLN A 1 853 ? -32.157 -68.199 33.702 1.00 41.47 853 GLN A N 1
ATOM 6586 C CA . GLN A 1 853 ? -31.553 -69.456 33.253 1.00 41.47 853 GLN A CA 1
ATOM 6587 C C . GLN A 1 853 ? -30.357 -69.114 32.333 1.00 41.47 853 GLN A C 1
ATOM 6589 O O . GLN A 1 853 ? -30.281 -68.000 31.818 1.00 41.47 853 GLN A O 1
ATOM 6594 N N . ASP A 1 854 ? -29.409 -70.042 32.175 1.00 56.69 854 ASP A N 1
ATOM 6595 C CA . ASP A 1 854 ? -28.224 -69.905 31.314 1.00 56.69 854 ASP A CA 1
ATOM 6596 C C . ASP A 1 854 ? -28.546 -69.650 29.817 1.00 56.69 854 ASP A C 1
ATOM 6598 O O . ASP A 1 854 ? -29.678 -69.838 29.372 1.00 56.69 854 ASP A O 1
ATOM 6602 N N . ASP A 1 855 ? -27.489 -69.326 29.056 1.00 50.53 855 ASP A N 1
ATOM 6603 C CA . ASP A 1 855 ? -27.392 -69.150 27.590 1.00 50.53 855 ASP A CA 1
ATOM 6604 C C . ASP A 1 855 ? -27.672 -67.738 27.017 1.00 50.53 855 ASP A C 1
ATOM 6606 O O . ASP A 1 855 ? -28.707 -67.466 26.409 1.00 50.53 855 ASP A O 1
ATOM 6610 N N . VAL A 1 856 ? -26.652 -66.865 27.069 1.00 46.25 856 VAL A N 1
ATOM 6611 C CA . VAL A 1 856 ? -26.492 -65.779 26.080 1.00 46.25 856 VAL A CA 1
ATOM 6612 C C . VAL A 1 856 ? -25.828 -66.377 24.827 1.00 46.25 856 VAL A C 1
ATOM 6614 O O . VAL A 1 856 ? -24.732 -66.934 24.948 1.00 46.25 856 VAL A O 1
ATOM 6617 N N . PRO A 1 857 ? -26.441 -66.305 23.630 1.00 42.09 857 PRO A N 1
ATOM 6618 C CA . PRO A 1 857 ? -25.808 -66.785 22.404 1.00 42.09 857 PRO A CA 1
ATOM 6619 C C . PRO A 1 857 ? -24.621 -65.883 22.028 1.00 42.09 857 PRO A C 1
ATOM 6621 O O . PRO A 1 857 ? -24.665 -64.684 22.309 1.00 42.09 857 PRO A O 1
ATOM 6624 N N . PRO A 1 858 ? -23.574 -66.407 21.362 1.00 42.41 858 PRO A N 1
ATOM 6625 C CA . PRO A 1 858 ? -22.524 -65.549 20.830 1.00 42.41 858 PRO A CA 1
ATOM 6626 C C . PRO A 1 858 ? -23.148 -64.587 19.816 1.00 42.41 858 PRO A C 1
ATOM 6628 O O . PRO A 1 858 ? -23.803 -65.023 18.865 1.00 42.41 858 PRO A O 1
ATOM 6631 N N . LEU A 1 859 ? -22.955 -63.285 20.036 1.00 42.84 859 LEU A N 1
ATOM 6632 C CA . LEU A 1 859 ? -23.257 -62.275 19.031 1.00 42.84 859 LEU A CA 1
ATOM 6633 C C . LEU A 1 859 ? -22.398 -62.594 17.808 1.00 42.84 859 LEU A C 1
ATOM 6635 O O . LEU A 1 859 ? -21.172 -62.619 17.895 1.00 42.84 859 LEU A O 1
ATOM 6639 N N . VAL A 1 860 ? -23.054 -62.906 16.692 1.00 46.09 860 VAL A N 1
ATOM 6640 C CA . VAL A 1 860 ? -22.375 -63.074 15.410 1.00 46.09 860 VAL A CA 1
ATOM 6641 C C . VAL A 1 860 ? -21.982 -61.672 14.969 1.00 46.09 860 VAL A C 1
ATOM 6643 O O . VAL A 1 860 ? -22.852 -60.908 14.556 1.00 46.09 860 VAL A O 1
ATOM 6646 N N . GLN A 1 861 ? -20.704 -61.326 15.119 1.00 54.69 861 GLN A N 1
ATOM 6647 C CA . GLN A 1 861 ? -20.157 -60.146 14.463 1.00 54.69 861 GLN A CA 1
ATOM 6648 C C . GLN A 1 861 ? -20.272 -60.373 12.955 1.00 54.69 861 GLN A C 1
ATOM 6650 O O . GLN A 1 861 ? -19.943 -61.445 12.442 1.00 54.69 861 GLN A O 1
ATOM 6655 N N . THR A 1 862 ? -20.866 -59.400 12.280 1.00 74.56 862 THR A N 1
ATOM 6656 C CA . THR A 1 862 ? -20.858 -59.288 10.823 1.00 74.56 862 THR A CA 1
ATOM 6657 C C . THR A 1 862 ? -19.484 -58.801 10.381 1.00 74.56 862 THR A C 1
ATOM 6659 O O . THR A 1 862 ? -18.825 -58.144 11.181 1.00 74.56 862 THR A O 1
ATOM 6662 N N . LEU A 1 863 ? -19.072 -59.136 9.155 1.00 78.56 863 LEU A N 1
ATOM 6663 C CA . LEU A 1 863 ? -17.719 -58.896 8.627 1.00 78.56 863 LEU A CA 1
ATOM 6664 C C . LEU A 1 863 ? -17.282 -57.435 8.882 1.00 78.56 863 LEU A C 1
ATOM 6666 O O . LEU A 1 863 ? -16.376 -57.229 9.678 1.00 78.56 863 LEU A O 1
ATOM 6670 N N . CYS A 1 864 ? -18.126 -56.470 8.485 1.00 84.50 864 CYS A N 1
ATOM 6671 C CA . CYS A 1 864 ? -18.029 -55.022 8.760 1.00 84.50 864 CYS A CA 1
ATOM 6672 C C . CYS A 1 864 ? -18.120 -54.562 10.239 1.00 84.50 864 CYS A C 1
ATOM 6674 O O . CYS A 1 864 ? -18.534 -53.429 10.519 1.00 84.50 864 CYS A O 1
ATOM 6676 N N . SER A 1 865 ? -17.860 -55.446 11.201 1.00 83.06 865 SER A N 1
ATOM 6677 C CA . SER A 1 865 ? -17.867 -55.192 12.651 1.00 83.06 865 SER A CA 1
ATOM 6678 C C . SER A 1 865 ? -17.044 -56.211 13.467 1.00 83.06 865 SER A C 1
ATOM 6680 O O . SER A 1 865 ? -17.233 -56.323 14.691 1.00 83.06 865 SER A O 1
ATOM 6682 N N . ASP A 1 866 ? -16.221 -57.034 12.808 1.00 78.31 866 ASP A N 1
ATOM 6683 C CA . ASP A 1 866 ? -15.492 -58.143 13.437 1.00 78.31 866 ASP A CA 1
ATOM 6684 C C . ASP A 1 866 ? -14.070 -57.769 13.892 1.00 78.31 866 ASP A C 1
ATOM 6686 O O . ASP A 1 866 ? -13.487 -58.472 14.727 1.00 78.31 866 ASP A O 1
ATOM 6690 N N . GLY A 1 867 ? -13.579 -56.593 13.480 1.00 74.56 867 GLY A N 1
ATOM 6691 C CA . GLY A 1 867 ? -12.264 -56.067 13.843 1.00 74.56 867 GLY A CA 1
ATOM 6692 C C . GLY A 1 867 ? -11.134 -56.546 12.933 1.00 74.56 867 GLY A C 1
ATOM 6693 O O . GLY A 1 867 ? -9.963 -56.415 13.308 1.00 74.56 867 GLY A O 1
ATOM 6694 N N . THR A 1 868 ? -11.464 -57.113 11.772 1.00 78.44 868 THR A N 1
ATOM 6695 C CA . THR A 1 868 ? -10.511 -57.671 10.811 1.00 78.44 868 THR A CA 1
ATOM 6696 C C . THR A 1 868 ? -10.831 -57.172 9.407 1.00 78.44 868 THR A C 1
ATOM 6698 O O . THR A 1 868 ? -11.930 -57.393 8.935 1.00 78.44 868 THR A O 1
ATOM 6701 N N . ASP A 1 869 ? -9.838 -56.620 8.712 1.00 78.00 869 ASP A N 1
ATOM 6702 C CA . ASP A 1 869 ? -9.845 -56.427 7.253 1.00 78.00 869 ASP A CA 1
ATOM 6703 C C . ASP A 1 869 ? -10.140 -57.778 6.560 1.00 78.00 869 ASP A C 1
ATOM 6705 O O . ASP A 1 869 ? -9.308 -58.698 6.616 1.00 78.00 869 ASP A O 1
ATOM 6709 N N . ASN A 1 870 ? -11.351 -57.973 6.023 1.00 81.50 870 ASN A N 1
ATOM 6710 C CA . ASN A 1 870 ? -11.780 -59.252 5.448 1.00 81.50 870 ASN A CA 1
ATOM 6711 C C . ASN A 1 870 ? -11.568 -59.350 3.930 1.00 81.50 870 ASN A C 1
ATOM 6713 O O . ASN A 1 870 ? -11.514 -60.479 3.419 1.00 81.50 870 ASN A O 1
ATOM 6717 N N . ASP A 1 871 ? -11.433 -58.229 3.216 1.00 83.50 871 ASP A N 1
ATOM 6718 C CA . ASP A 1 871 ? -11.226 -58.191 1.759 1.00 83.50 871 ASP A CA 1
ATOM 6719 C C . ASP A 1 871 ? -9.746 -57.970 1.357 1.00 83.50 871 ASP A C 1
ATOM 6721 O O . ASP A 1 871 ? -9.283 -58.523 0.348 1.00 83.50 871 ASP A O 1
ATOM 6725 N N . GLY A 1 872 ? -8.961 -57.327 2.226 1.00 81.12 872 GLY A N 1
ATOM 6726 C CA . GLY A 1 872 ? -7.522 -57.118 2.127 1.00 81.12 872 GLY A CA 1
ATOM 6727 C C . GLY A 1 872 ? -7.083 -55.749 1.596 1.00 81.12 872 GLY A C 1
ATOM 6728 O O . GLY A 1 872 ? -5.914 -55.643 1.200 1.00 81.12 872 GLY A O 1
ATOM 6729 N N . ASP A 1 873 ? -7.957 -54.736 1.526 1.00 76.31 873 ASP A N 1
ATOM 6730 C CA . ASP A 1 873 ? -7.612 -53.386 1.040 1.00 76.31 873 ASP A CA 1
ATOM 6731 C C . ASP A 1 873 ? -6.763 -52.551 2.029 1.00 76.31 873 ASP A C 1
ATOM 6733 O O . ASP A 1 873 ? -6.106 -51.584 1.624 1.00 76.31 873 ASP A O 1
ATOM 6737 N N . GLY A 1 874 ? -6.697 -52.959 3.303 1.00 77.44 874 GLY A N 1
ATOM 6738 C CA . GLY A 1 874 ? -5.985 -52.269 4.381 1.00 77.44 874 GLY A CA 1
ATOM 6739 C C . GLY A 1 874 ? -6.868 -51.431 5.315 1.00 77.44 874 GLY A C 1
ATOM 6740 O O . GLY A 1 874 ? -6.327 -50.746 6.192 1.00 77.44 874 GLY A O 1
ATOM 6741 N N . ARG A 1 875 ? -8.192 -51.465 5.152 1.00 77.06 875 ARG A N 1
ATOM 6742 C CA . ARG A 1 875 ? -9.196 -50.823 6.012 1.00 77.06 875 ARG A CA 1
ATOM 6743 C C . ARG A 1 875 ? -9.920 -51.885 6.844 1.00 77.06 875 ARG A C 1
ATOM 6745 O O . ARG A 1 875 ? -9.762 -53.077 6.625 1.00 77.06 875 ARG A O 1
ATOM 6752 N N . ILE A 1 876 ? -10.589 -51.461 7.917 1.00 79.56 876 ILE A N 1
ATOM 6753 C CA . ILE A 1 876 ? -11.185 -52.374 8.906 1.00 79.56 876 ILE A CA 1
ATOM 6754 C C . ILE A 1 876 ? -12.523 -51.803 9.370 1.00 79.56 876 ILE A C 1
ATOM 6756 O O . ILE A 1 876 ? -12.529 -50.748 10.012 1.00 79.56 876 ILE A O 1
ATOM 6760 N N . ASP A 1 877 ? -13.603 -52.548 9.126 1.00 72.88 877 ASP A N 1
ATOM 6761 C CA . ASP A 1 877 ? -14.980 -52.296 9.565 1.00 72.88 877 ASP A CA 1
ATOM 6762 C C . ASP A 1 877 ? -15.609 -50.953 9.109 1.00 72.88 877 ASP A C 1
ATOM 6764 O O . ASP A 1 877 ? -14.963 -49.945 8.801 1.00 72.88 877 ASP A O 1
ATOM 6768 N N . TYR A 1 878 ? -16.941 -50.877 9.180 1.00 73.75 878 TYR A N 1
ATOM 6769 C CA . TYR A 1 878 ? -17.663 -49.609 9.030 1.00 73.75 878 TYR A CA 1
ATOM 6770 C C . TYR A 1 878 ? -17.355 -48.640 10.197 1.00 73.75 878 TYR A C 1
ATOM 6772 O O . TYR A 1 878 ? -17.468 -49.043 11.360 1.00 73.75 878 TYR A O 1
ATOM 6780 N N . PRO A 1 879 ? -17.092 -47.334 9.961 1.00 71.31 879 PRO A N 1
ATOM 6781 C CA . PRO A 1 879 ? -17.203 -46.591 8.699 1.00 71.31 879 PRO A CA 1
ATOM 6782 C C . PRO A 1 879 ? -15.853 -46.326 8.003 1.00 71.31 879 PRO A C 1
ATOM 6784 O O . PRO A 1 879 ? -15.745 -45.363 7.244 1.00 71.31 879 PRO A O 1
ATOM 6787 N N . LEU A 1 880 ? -14.799 -47.074 8.339 1.00 71.25 880 LEU A N 1
ATOM 6788 C CA . LEU A 1 880 ? -13.454 -46.861 7.789 1.00 71.25 880 LEU A CA 1
ATOM 6789 C C . LEU A 1 880 ? -13.273 -47.600 6.458 1.00 71.25 880 LEU A C 1
ATOM 6791 O O . LEU A 1 880 ? -12.610 -47.084 5.555 1.00 71.25 880 LEU A O 1
ATOM 6795 N N . ASP A 1 881 ? -13.895 -48.769 6.347 1.00 72.88 881 ASP A N 1
ATOM 6796 C CA . ASP A 1 881 ? -14.034 -49.568 5.135 1.00 72.88 881 ASP A CA 1
ATOM 6797 C C . ASP A 1 881 ? -15.157 -49.009 4.216 1.00 72.88 881 ASP A C 1
ATOM 6799 O O . ASP A 1 881 ? -16.290 -48.833 4.682 1.00 72.88 881 ASP A O 1
ATOM 6803 N N . PRO A 1 882 ? -14.870 -48.679 2.937 1.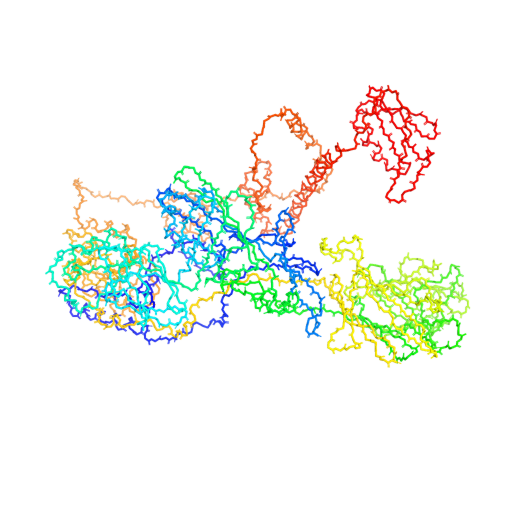00 77.62 882 PRO A N 1
ATOM 6804 C CA . PRO A 1 882 ? -15.838 -48.155 1.972 1.00 77.62 882 PRO A CA 1
ATOM 6805 C C . PRO A 1 882 ? -16.660 -49.237 1.249 1.00 77.62 882 PRO A C 1
ATOM 6807 O O . PRO A 1 882 ? -17.701 -48.901 0.678 1.00 77.62 882 PRO A O 1
ATOM 6810 N N . GLY A 1 883 ? -16.233 -50.504 1.275 1.00 79.81 883 GLY A N 1
ATOM 6811 C CA . GLY A 1 883 ? -17.032 -51.644 0.829 1.00 79.81 883 GLY A CA 1
ATOM 6812 C C . GLY A 1 883 ? -18.182 -51.936 1.797 1.00 79.81 883 GLY A C 1
ATOM 6813 O O . GLY A 1 883 ? -19.274 -52.327 1.379 1.00 79.81 883 GLY A O 1
ATOM 6814 N N . CYS A 1 884 ? -17.993 -51.626 3.080 1.00 84.75 884 CYS A N 1
ATOM 6815 C CA . CYS A 1 884 ? -19.021 -51.711 4.110 1.00 84.75 884 CYS A CA 1
ATOM 6816 C C . CYS A 1 884 ? -20.081 -50.597 4.035 1.00 84.75 884 CYS A C 1
ATOM 6818 O O . CYS A 1 884 ? -19.840 -49.447 4.405 1.00 84.75 884 CYS A O 1
ATOM 6820 N N . SER A 1 885 ? -21.334 -50.939 3.702 1.00 78.12 885 SER A N 1
ATOM 6821 C CA . SER A 1 885 ? -22.437 -49.956 3.724 1.00 78.12 885 SER A CA 1
ATOM 6822 C C . SER A 1 885 ? -22.986 -49.656 5.130 1.00 78.12 885 SER A C 1
ATOM 6824 O O . SER A 1 885 ? -23.664 -48.646 5.342 1.00 78.12 885 SER A O 1
ATOM 6826 N N . SER A 1 886 ? -22.727 -50.537 6.104 1.00 77.06 886 SER A N 1
ATOM 6827 C CA . SER A 1 886 ? -23.097 -50.374 7.515 1.00 77.06 886 SER A CA 1
ATOM 6828 C C . SER A 1 886 ? -22.358 -51.377 8.408 1.00 77.06 886 SER A C 1
ATOM 6830 O O . SER A 1 886 ? -21.935 -52.431 7.945 1.00 77.06 886 SER A O 1
ATOM 6832 N N . ALA A 1 887 ? -22.318 -51.142 9.723 1.00 72.31 887 ALA A N 1
ATOM 6833 C CA . ALA A 1 887 ? -21.759 -52.094 10.698 1.00 72.31 887 ALA A CA 1
ATOM 6834 C C . ALA A 1 887 ? -22.594 -53.386 10.900 1.00 72.31 887 ALA A C 1
ATOM 6836 O O . ALA A 1 887 ? -22.389 -54.116 11.869 1.00 72.31 887 ALA A O 1
ATOM 6837 N N . GLN A 1 888 ? -23.609 -53.635 10.066 1.00 75.81 888 GLN A N 1
ATOM 6838 C CA . GLN A 1 888 ? -24.336 -54.911 9.984 1.00 75.81 888 GLN A CA 1
ATOM 6839 C C . GLN A 1 888 ? -24.162 -55.575 8.610 1.00 75.81 888 GLN A C 1
ATOM 6841 O O . GLN A 1 888 ? -24.822 -56.580 8.330 1.00 75.81 888 GLN A O 1
ATOM 6846 N N . ASP A 1 889 ? -23.328 -55.001 7.741 1.00 75.44 889 ASP A N 1
ATOM 6847 C CA . ASP A 1 889 ? -23.106 -55.520 6.402 1.00 75.44 889 ASP A CA 1
ATOM 6848 C C . ASP A 1 889 ? -22.216 -56.771 6.435 1.00 75.44 889 ASP A C 1
ATOM 6850 O O . ASP A 1 889 ? -21.372 -56.960 7.314 1.00 75.44 889 ASP A O 1
ATOM 6854 N N . GLY A 1 890 ? -22.497 -57.687 5.515 1.00 80.75 890 GLY A N 1
ATOM 6855 C CA . GLY A 1 890 ? -21.917 -59.029 5.459 1.00 80.75 890 GLY A CA 1
ATOM 6856 C C . GLY A 1 890 ? -21.029 -59.246 4.240 1.00 80.75 890 GLY A C 1
ATOM 6857 O O . GLY A 1 890 ? -20.854 -60.393 3.827 1.00 80.75 890 GLY A O 1
ATOM 6858 N N . ASP A 1 891 ? -20.554 -58.160 3.643 1.00 75.19 891 ASP A N 1
ATOM 6859 C CA . ASP A 1 891 ? -19.685 -58.115 2.478 1.00 75.19 891 ASP A CA 1
ATOM 6860 C C . ASP A 1 891 ? -18.869 -56.817 2.580 1.00 75.19 891 ASP A C 1
ATOM 6862 O O . ASP A 1 891 ? -19.460 -55.750 2.726 1.00 75.19 891 ASP A O 1
ATOM 6866 N N . GLU A 1 892 ? -17.540 -56.921 2.561 1.00 83.75 892 GLU A N 1
ATOM 6867 C CA . GLU A 1 892 ? -16.623 -55.766 2.545 1.00 83.75 892 GLU A CA 1
ATOM 6868 C C . GLU A 1 892 ? -16.111 -55.490 1.114 1.00 83.75 892 GLU A C 1
ATOM 6870 O O . GLU A 1 892 ? -15.261 -54.639 0.904 1.00 83.75 892 GLU A O 1
ATOM 6875 N N . THR A 1 893 ? -16.599 -56.213 0.091 1.00 82.56 893 THR A N 1
ATOM 6876 C CA . THR A 1 893 ? -15.993 -56.149 -1.250 1.00 82.56 893 THR A CA 1
ATOM 6877 C C . THR A 1 893 ? -16.334 -54.855 -2.001 1.00 82.56 893 THR A C 1
ATOM 6879 O O . THR A 1 893 ? -17.486 -54.610 -2.373 1.00 82.56 893 THR A O 1
ATOM 6882 N N . ASP A 1 894 ? -15.299 -54.100 -2.357 1.00 81.81 894 ASP A N 1
ATOM 6883 C CA . ASP A 1 894 ? -15.371 -52.836 -3.095 1.00 81.81 894 ASP A CA 1
ATOM 6884 C C . ASP A 1 894 ? -16.127 -52.929 -4.452 1.00 81.81 894 ASP A C 1
ATOM 6886 O O . ASP A 1 894 ? -15.860 -53.785 -5.312 1.00 81.81 894 ASP A O 1
ATOM 6890 N N . VAL A 1 895 ? -17.078 -52.015 -4.703 1.00 63.03 895 VAL A N 1
ATOM 6891 C CA . VAL A 1 895 ? -17.923 -52.041 -5.918 1.00 63.03 895 VAL A CA 1
ATOM 6892 C C . VAL A 1 895 ? -17.207 -51.403 -7.113 1.00 63.03 895 VAL A C 1
ATOM 6894 O O . VAL A 1 895 ? -17.377 -50.223 -7.422 1.00 63.03 895 VAL A O 1
ATOM 6897 N N . VAL A 1 896 ? -16.461 -52.216 -7.865 1.00 44.53 896 VAL A N 1
ATOM 6898 C CA . VAL A 1 896 ? -15.781 -51.778 -9.098 1.00 44.53 896 VAL A CA 1
ATOM 6899 C C . VAL A 1 896 ? -16.782 -51.402 -10.204 1.00 44.53 896 VAL A C 1
ATOM 6901 O O . VAL A 1 896 ? -17.224 -52.246 -10.991 1.00 44.53 896 VAL A O 1
ATOM 6904 N N . VAL A 1 897 ? -17.085 -50.108 -10.330 1.00 39.84 897 VAL A N 1
ATOM 6905 C CA . VAL A 1 897 ? -17.704 -49.532 -11.535 1.00 39.84 897 VAL A CA 1
ATOM 6906 C C . VAL A 1 897 ? -16.584 -49.128 -12.505 1.00 39.84 897 VAL A C 1
ATOM 6908 O O . VAL A 1 897 ? -15.786 -48.253 -12.173 1.00 39.84 897 VAL A O 1
ATOM 6911 N N . PRO A 1 898 ? -16.468 -49.737 -13.702 1.00 36.66 898 PRO A N 1
ATOM 6912 C CA . PRO A 1 898 ? -15.400 -49.387 -14.634 1.00 36.66 898 PRO A CA 1
ATOM 6913 C C . PRO A 1 898 ? -15.613 -47.975 -15.211 1.00 36.66 898 PRO A C 1
ATOM 6915 O O . PRO A 1 898 ? -16.736 -47.654 -15.615 1.00 36.66 898 PRO A O 1
ATOM 6918 N N . PRO A 1 899 ? -14.558 -47.143 -15.316 1.00 37.22 899 PRO A N 1
ATOM 6919 C CA . PRO A 1 899 ? -14.679 -45.794 -15.852 1.00 37.22 899 PRO A CA 1
ATOM 6920 C C . PRO A 1 899 ? -15.039 -45.827 -17.340 1.00 37.22 899 PRO A C 1
ATOM 6922 O O . PRO A 1 899 ? -14.421 -46.534 -18.142 1.00 37.22 899 PRO A O 1
ATOM 6925 N N . VAL A 1 900 ? -16.027 -45.017 -17.723 1.00 40.47 900 VAL A N 1
ATOM 6926 C CA . VAL A 1 900 ? -16.272 -44.697 -19.132 1.00 40.47 900 VAL A CA 1
ATOM 6927 C C . VAL A 1 900 ? -15.181 -43.723 -19.573 1.00 40.47 900 VAL A C 1
ATOM 6929 O O . VAL A 1 900 ? -14.927 -42.733 -18.892 1.00 40.47 900 VAL A O 1
ATOM 6932 N N . SER A 1 901 ? -14.516 -44.006 -20.692 1.00 41.06 901 SER A N 1
ATOM 6933 C CA . SER A 1 901 ? -13.480 -43.126 -21.242 1.00 41.06 901 SER A CA 1
ATOM 6934 C C . SER A 1 901 ? -14.051 -41.735 -21.566 1.00 41.06 901 SER A C 1
ATOM 6936 O O . SER A 1 901 ? -15.192 -41.668 -22.036 1.00 41.06 901 SER A O 1
ATOM 6938 N N . PRO A 1 902 ? -13.285 -40.640 -21.383 1.00 35.91 902 PRO A N 1
ATOM 6939 C CA . PRO A 1 902 ? -13.745 -39.306 -21.756 1.00 35.91 902 PRO A CA 1
ATOM 6940 C C . PRO A 1 902 ? -14.082 -39.242 -23.258 1.00 35.91 902 PRO A C 1
ATOM 6942 O O . PRO A 1 902 ? -13.426 -39.911 -24.069 1.00 35.91 902 PRO A O 1
ATOM 6945 N N . PRO A 1 903 ? -15.108 -38.470 -23.658 1.00 36.16 903 PRO A N 1
ATOM 6946 C CA . PRO A 1 903 ? -15.544 -38.410 -25.045 1.00 36.16 903 PRO A CA 1
ATOM 6947 C C . PRO A 1 903 ? -14.476 -37.751 -25.924 1.00 36.16 903 PRO A C 1
ATOM 6949 O O . PRO A 1 903 ? -14.168 -36.572 -25.775 1.00 36.16 903 PRO A O 1
ATOM 6952 N N . GLN A 1 904 ? -13.954 -38.497 -26.901 1.00 37.72 904 GLN A N 1
ATOM 6953 C CA . GLN A 1 904 ? -13.186 -37.915 -28.002 1.00 37.72 904 GLN A CA 1
ATOM 6954 C C . GLN A 1 904 ? -14.138 -37.251 -29.004 1.00 37.72 904 GLN A C 1
ATOM 6956 O O . GLN A 1 904 ? -14.499 -37.841 -30.023 1.00 37.72 904 GLN A O 1
ATOM 6961 N N . GLN A 1 905 ? -14.543 -36.019 -28.707 1.00 38.81 905 GLN A N 1
ATOM 6962 C CA . GLN A 1 905 ? -15.107 -35.101 -29.691 1.00 38.81 905 GLN A CA 1
ATOM 6963 C C . GLN A 1 905 ? -14.410 -33.747 -29.584 1.00 38.81 905 GLN A C 1
ATOM 6965 O O . GLN A 1 905 ? -14.363 -33.148 -28.514 1.00 38.81 905 GLN A O 1
ATOM 6970 N N . GLU A 1 906 ? -13.877 -33.284 -30.713 1.00 37.72 906 GLU A N 1
ATOM 6971 C CA . GLU A 1 906 ? -13.386 -31.918 -30.877 1.00 37.72 906 GLU A CA 1
ATOM 6972 C C . GLU A 1 906 ? -14.520 -30.935 -30.553 1.00 37.72 906 GLU A C 1
ATOM 6974 O O . GLU A 1 906 ? -15.652 -31.094 -31.024 1.00 37.72 906 GLU A O 1
ATOM 6979 N N . ILE A 1 907 ? -14.221 -29.928 -29.731 1.00 37.53 907 ILE A N 1
ATOM 6980 C CA . ILE A 1 907 ? -15.186 -28.904 -29.329 1.00 37.53 907 ILE A CA 1
ATOM 6981 C C . ILE A 1 907 ? -15.421 -27.986 -30.535 1.00 37.53 907 ILE A C 1
ATOM 6983 O O . ILE A 1 907 ? -14.627 -27.088 -30.798 1.00 37.53 907 ILE A O 1
ATOM 6987 N N . ASN A 1 908 ? -16.504 -28.213 -31.285 1.00 36.59 908 ASN A N 1
ATOM 6988 C CA . ASN A 1 908 ? -16.929 -27.306 -32.354 1.00 36.59 908 ASN A CA 1
ATOM 6989 C C . ASN A 1 908 ? -17.884 -26.230 -31.786 1.00 36.59 908 ASN A C 1
ATOM 6991 O O . ASN A 1 908 ? -18.999 -26.582 -31.383 1.00 36.59 908 ASN A O 1
ATOM 6995 N N . PRO A 1 909 ? -17.498 -24.938 -31.767 1.00 37.31 909 PRO A N 1
ATOM 6996 C CA . PRO A 1 909 ? -18.292 -23.876 -31.147 1.00 37.31 909 PRO A CA 1
ATOM 6997 C C . PRO A 1 909 ? -19.600 -23.513 -31.879 1.00 37.31 909 PRO A C 1
ATOM 6999 O O . PRO A 1 909 ? -20.474 -22.909 -31.259 1.00 37.31 909 PRO A O 1
ATOM 7002 N N . GLU A 1 910 ? -19.796 -23.886 -33.152 1.00 37.16 910 GLU A N 1
ATOM 7003 C CA . GLU A 1 910 ? -20.972 -23.438 -33.932 1.00 37.16 910 GLU A CA 1
ATOM 7004 C C . GLU A 1 910 ? -22.325 -23.999 -33.443 1.00 37.16 910 GLU A C 1
ATOM 7006 O O . GLU A 1 910 ? -23.366 -23.377 -33.644 1.00 37.16 910 GLU A O 1
ATOM 7011 N N . VAL A 1 911 ? -22.354 -25.175 -32.806 1.00 32.12 911 VAL A N 1
ATOM 7012 C CA . VAL A 1 911 ? -23.610 -25.938 -32.618 1.00 32.12 911 VAL A CA 1
ATOM 7013 C C . VAL A 1 911 ? -24.443 -25.471 -31.407 1.00 32.12 911 VAL A C 1
ATOM 7015 O O . VAL A 1 911 ? -25.630 -25.776 -31.317 1.00 32.12 911 VAL A O 1
ATOM 7018 N N . VAL A 1 912 ? -23.867 -24.706 -30.473 1.00 33.56 912 VAL A N 1
ATOM 7019 C CA . VAL A 1 912 ? -24.512 -24.380 -29.179 1.00 33.56 912 VAL A CA 1
ATOM 7020 C C . VAL A 1 912 ? -25.368 -23.098 -29.220 1.00 33.56 912 VAL A C 1
ATOM 7022 O O . VAL A 1 912 ? -26.199 -22.878 -28.336 1.00 33.56 912 VAL A O 1
ATOM 7025 N N . GLN A 1 913 ? -25.232 -22.249 -30.247 1.00 32.72 913 GLN A N 1
ATOM 7026 C CA . GLN A 1 913 ? -25.956 -20.967 -30.306 1.00 32.72 913 GLN A CA 1
ATOM 7027 C C . GLN A 1 913 ? -27.476 -21.099 -30.557 1.00 32.72 913 GLN A C 1
ATOM 7029 O O . GLN A 1 913 ? -28.239 -20.216 -30.156 1.00 32.72 913 GLN A O 1
ATOM 7034 N N . GLU A 1 914 ? -27.958 -22.184 -31.176 1.00 30.59 914 GLU A N 1
ATOM 7035 C CA . GLU A 1 914 ? -29.333 -22.234 -31.713 1.00 30.59 914 GLU A CA 1
ATOM 7036 C C . GLU A 1 914 ? -30.446 -22.468 -30.658 1.00 30.59 914 GLU A C 1
ATOM 7038 O O . GLU A 1 914 ? -31.619 -22.161 -30.908 1.00 30.59 914 GLU A O 1
ATOM 7043 N N . GLU A 1 915 ? -30.117 -22.969 -29.458 1.00 33.56 915 GLU A N 1
ATOM 7044 C CA . GLU A 1 915 ? -31.118 -23.240 -28.406 1.00 33.56 915 GLU A CA 1
ATOM 7045 C C . GLU A 1 915 ? -31.296 -22.109 -27.376 1.00 33.56 915 GLU A C 1
ATOM 7047 O O . GLU A 1 915 ? -32.405 -21.927 -26.864 1.00 33.56 915 GLU A O 1
ATOM 7052 N N . LYS A 1 916 ? -30.270 -21.287 -27.102 1.00 34.91 916 LYS A N 1
ATOM 7053 C CA . LYS A 1 916 ? -30.349 -20.239 -26.057 1.00 34.91 916 LYS A CA 1
ATOM 7054 C C . LYS A 1 916 ? -31.212 -19.023 -26.442 1.00 34.91 916 LYS A C 1
ATOM 7056 O O . LYS A 1 916 ? -31.755 -18.359 -25.557 1.00 34.91 916 LYS A O 1
ATOM 7061 N N . SER A 1 917 ? -31.422 -18.769 -27.735 1.00 34.28 917 SER A N 1
ATOM 7062 C CA . SER A 1 917 ? -32.199 -17.620 -28.244 1.00 34.28 917 SER A CA 1
ATOM 7063 C C . SER A 1 917 ? -33.685 -17.624 -27.845 1.00 34.28 917 SER A C 1
ATOM 7065 O O . SER A 1 917 ? -34.318 -16.571 -27.782 1.00 34.28 917 SER A O 1
ATOM 7067 N N . LYS A 1 918 ? -34.264 -18.792 -27.530 1.00 31.88 918 LYS A N 1
ATOM 7068 C CA . LYS A 1 918 ? -35.706 -18.939 -27.244 1.00 31.88 918 LYS A CA 1
ATOM 7069 C C . LYS A 1 918 ? -36.094 -18.652 -25.789 1.00 31.88 918 LYS A C 1
ATOM 7071 O O . LYS A 1 918 ? -37.270 -18.406 -25.526 1.00 31.88 918 LYS A O 1
ATOM 7076 N N . GLY A 1 919 ? -35.138 -18.671 -24.855 1.00 33.94 919 GLY A N 1
ATOM 7077 C CA . GLY A 1 919 ? -35.392 -18.395 -23.434 1.00 33.94 919 GLY A CA 1
ATOM 7078 C C . GLY A 1 919 ? -35.508 -16.901 -23.114 1.00 33.94 919 GLY A C 1
ATOM 7079 O O . GLY A 1 919 ? -36.416 -16.484 -22.399 1.00 33.94 919 GLY A O 1
ATOM 7080 N N . TRP A 1 920 ? -34.627 -16.084 -23.696 1.00 33.47 920 TRP A N 1
ATOM 7081 C CA . TRP A 1 920 ? -34.497 -14.658 -23.366 1.00 33.47 920 TRP A CA 1
ATOM 7082 C C . TRP A 1 920 ? -35.655 -13.784 -23.869 1.00 33.47 920 TRP A C 1
ATOM 7084 O O . TRP A 1 920 ? -36.047 -12.830 -23.196 1.00 33.47 920 TRP A O 1
ATOM 7094 N N . ILE A 1 921 ? -36.275 -14.151 -24.996 1.00 34.53 921 ILE A N 1
ATOM 7095 C CA . ILE A 1 921 ? -37.404 -13.411 -25.593 1.00 34.53 921 ILE A CA 1
ATOM 7096 C C . ILE A 1 921 ? -38.603 -13.308 -24.629 1.00 34.53 921 ILE A C 1
ATOM 7098 O O . ILE A 1 921 ? -39.308 -12.301 -24.626 1.00 34.53 921 ILE A O 1
ATOM 7102 N N . TRP A 1 922 ? -38.823 -14.301 -23.759 1.00 30.81 922 TRP A N 1
ATOM 7103 C CA . TRP A 1 922 ? -39.927 -14.272 -22.790 1.00 30.81 922 TRP A CA 1
ATOM 7104 C C . TRP A 1 922 ? -39.642 -13.434 -21.537 1.00 30.81 922 TRP A C 1
ATOM 7106 O O . TRP A 1 922 ? -40.587 -12.970 -20.900 1.00 30.81 922 TRP A O 1
ATOM 7116 N N . ILE A 1 923 ? -38.371 -13.197 -21.199 1.00 36.81 923 ILE A N 1
ATOM 7117 C CA . ILE A 1 923 ? -37.973 -12.408 -20.022 1.00 36.81 923 ILE A CA 1
ATOM 7118 C C . ILE A 1 923 ? -38.120 -10.907 -20.317 1.00 36.81 923 ILE A C 1
ATOM 7120 O O . ILE A 1 923 ? -38.744 -10.186 -19.538 1.00 36.81 923 ILE A O 1
ATOM 7124 N N . LEU A 1 924 ? -37.669 -10.453 -21.493 1.00 34.69 924 LEU A N 1
ATOM 7125 C CA . LEU A 1 924 ? -37.838 -9.061 -21.940 1.00 34.69 924 LEU A CA 1
ATOM 7126 C C . LEU A 1 924 ? -39.318 -8.655 -22.083 1.00 34.69 924 LEU A C 1
ATOM 7128 O O . LEU A 1 924 ? -39.705 -7.559 -21.678 1.00 34.69 924 LEU A O 1
ATOM 7132 N N . VAL A 1 925 ? -40.176 -9.560 -22.571 1.00 35.16 925 VAL A N 1
ATOM 7133 C CA . VAL A 1 925 ? -41.635 -9.333 -22.632 1.00 35.16 925 VAL A CA 1
ATOM 7134 C C . VAL A 1 925 ? -42.264 -9.231 -21.233 1.00 35.16 925 VAL A C 1
ATOM 7136 O O . VAL A 1 925 ? -43.257 -8.524 -21.064 1.00 35.16 925 VAL A O 1
ATOM 7139 N N . GLY A 1 926 ? -41.687 -9.884 -20.218 1.00 33.44 926 GLY A N 1
ATOM 7140 C CA . GLY A 1 926 ? -42.128 -9.766 -18.825 1.00 33.44 926 GLY A CA 1
ATOM 7141 C C . GLY A 1 926 ? -41.845 -8.389 -18.217 1.00 33.44 926 GLY A C 1
ATOM 7142 O O . GLY A 1 926 ? -42.722 -7.812 -17.577 1.00 33.44 926 GLY A O 1
ATOM 7143 N N . ILE A 1 927 ? -40.655 -7.836 -18.470 1.00 39.53 927 ILE A N 1
ATOM 7144 C CA . ILE A 1 927 ? -40.211 -6.545 -17.914 1.00 39.53 927 ILE A CA 1
ATOM 7145 C C . ILE A 1 927 ? -41.007 -5.370 -18.513 1.00 39.53 927 ILE A C 1
ATOM 7147 O O . ILE A 1 927 ? -41.390 -4.449 -17.797 1.00 39.53 927 ILE A O 1
ATOM 7151 N N . ILE A 1 928 ? -41.358 -5.434 -19.802 1.00 37.03 928 ILE A N 1
ATOM 7152 C CA . ILE A 1 928 ? -42.113 -4.371 -20.497 1.00 37.03 928 ILE A CA 1
ATOM 7153 C C . ILE A 1 928 ? -43.599 -4.302 -20.063 1.00 37.03 928 ILE A C 1
ATOM 7155 O O . ILE A 1 928 ? -44.273 -3.300 -20.307 1.00 37.03 928 ILE A O 1
ATOM 7159 N N . LEU A 1 929 ? -44.134 -5.331 -19.389 1.00 30.69 929 LEU A N 1
ATOM 7160 C CA . LEU A 1 929 ? -45.557 -5.412 -19.019 1.00 30.69 929 LEU A CA 1
ATOM 7161 C C . LEU A 1 929 ? -45.891 -5.030 -17.564 1.00 30.69 929 LEU A C 1
ATOM 7163 O O . LEU A 1 929 ? -47.077 -4.963 -17.233 1.00 30.69 929 LEU A O 1
ATOM 7167 N N . ILE A 1 930 ? -44.905 -4.737 -16.706 1.00 34.50 930 ILE A N 1
ATOM 7168 C CA . ILE A 1 930 ? -45.131 -4.348 -15.297 1.00 34.50 930 ILE A CA 1
ATOM 7169 C C . ILE A 1 930 ? -44.704 -2.892 -15.061 1.00 34.50 930 ILE A C 1
ATOM 7171 O O . ILE A 1 930 ? -43.778 -2.581 -14.319 1.00 34.50 930 ILE A O 1
ATOM 7175 N N . GLY A 1 931 ? -45.423 -1.967 -15.698 1.00 33.56 931 GLY A N 1
ATOM 7176 C CA . GLY A 1 931 ? -45.325 -0.542 -15.390 1.00 33.56 931 GLY A CA 1
ATOM 7177 C C . GLY A 1 931 ? -46.240 -0.146 -14.228 1.00 33.56 931 GLY A C 1
ATOM 7178 O O . GLY A 1 931 ? -47.439 0.045 -14.439 1.00 33.56 931 GLY A O 1
ATOM 7179 N N . GLY A 1 932 ? -45.682 0.051 -13.028 1.00 30.91 932 GLY A N 1
ATOM 7180 C CA . GLY A 1 932 ? -46.335 0.807 -11.951 1.00 30.91 932 GLY A CA 1
ATOM 7181 C C . GLY A 1 932 ? -46.188 0.244 -10.531 1.00 30.91 932 GLY A C 1
ATOM 7182 O O . GLY A 1 932 ? -46.451 -0.929 -10.298 1.00 30.91 932 GLY A O 1
ATOM 7183 N N . ALA A 1 933 ? -45.920 1.165 -9.594 1.00 26.47 933 ALA A N 1
ATOM 7184 C CA . ALA A 1 933 ? -45.644 0.987 -8.159 1.00 26.47 933 ALA A CA 1
ATOM 7185 C C . ALA A 1 933 ? -44.219 0.505 -7.822 1.00 26.47 933 ALA A C 1
ATOM 7187 O O . ALA A 1 933 ? -43.763 -0.526 -8.301 1.00 26.47 933 ALA A O 1
ATOM 7188 N N . GLY A 1 934 ? -43.528 1.290 -6.989 1.00 32.22 934 GLY A N 1
ATOM 7189 C CA . GLY A 1 934 ? -42.192 0.973 -6.483 1.00 32.22 934 GLY A CA 1
ATOM 7190 C C . GLY A 1 934 ? -42.221 0.021 -5.286 1.00 32.22 934 GLY A C 1
ATOM 7191 O O . GLY A 1 934 ? -43.234 -0.105 -4.596 1.00 32.22 934 GLY A O 1
ATOM 7192 N N . GLY A 1 935 ? -41.084 -0.623 -5.050 1.00 24.36 935 GLY A N 1
ATOM 7193 C CA . GLY A 1 935 ? -40.848 -1.603 -3.994 1.00 24.36 935 GLY A CA 1
ATOM 7194 C C . GLY A 1 935 ? -39.599 -2.413 -4.340 1.00 24.36 935 GLY A C 1
ATOM 7195 O O . GLY A 1 935 ? -39.390 -2.735 -5.507 1.00 24.36 935 GLY A O 1
ATOM 7196 N N . ALA A 1 936 ? -38.747 -2.676 -3.351 1.00 29.11 936 ALA A N 1
ATOM 7197 C CA . ALA A 1 936 ? -37.415 -3.238 -3.555 1.00 29.11 936 ALA A CA 1
ATOM 7198 C C . ALA A 1 936 ? -37.410 -4.641 -4.192 1.00 29.11 936 ALA A C 1
ATOM 7200 O O . ALA A 1 936 ? -38.313 -5.451 -3.975 1.00 29.11 936 ALA A O 1
ATOM 7201 N N . SER A 1 937 ? -36.328 -4.948 -4.910 1.00 26.72 937 SER A N 1
ATOM 7202 C CA . SER A 1 937 ? -35.823 -6.310 -5.137 1.00 26.72 937 SER A CA 1
ATOM 7203 C C . SER A 1 937 ? -34.330 -6.256 -5.479 1.00 26.72 937 SER A C 1
ATOM 7205 O O . SER A 1 937 ? -33.911 -6.634 -6.570 1.00 26.72 937 SER A O 1
ATOM 7207 N N . TRP A 1 938 ? -33.527 -5.770 -4.529 1.00 25.47 938 TRP A N 1
ATOM 7208 C CA . TRP A 1 938 ? -32.113 -6.138 -4.460 1.00 25.47 938 TRP A CA 1
ATOM 7209 C C . TRP A 1 938 ? -32.077 -7.604 -4.009 1.00 25.47 938 TRP A C 1
ATOM 7211 O O . TRP A 1 938 ? -32.629 -7.940 -2.960 1.00 25.47 938 TRP A O 1
ATOM 7221 N N . TRP A 1 939 ? -31.551 -8.500 -4.846 1.00 21.09 939 TRP A N 1
ATOM 7222 C CA . TRP A 1 939 ? -31.448 -9.925 -4.519 1.00 21.09 939 TRP A CA 1
ATOM 7223 C C . TRP A 1 939 ? -30.147 -10.509 -5.076 1.00 21.09 939 TRP A C 1
ATOM 7225 O O . TRP A 1 939 ? -30.106 -11.049 -6.176 1.00 21.09 939 TRP A O 1
ATOM 7235 N N . VAL A 1 940 ? -29.099 -10.387 -4.259 1.00 27.25 940 VAL A N 1
ATOM 7236 C CA . VAL A 1 940 ? -27.966 -11.319 -4.147 1.00 27.25 940 VAL A CA 1
ATOM 7237 C C . VAL A 1 940 ? -27.275 -11.715 -5.466 1.00 27.25 940 VAL A C 1
ATOM 7239 O O . VAL A 1 940 ? -27.568 -12.758 -6.051 1.00 27.25 940 VAL A O 1
ATOM 7242 N N . MET A 1 941 ? -26.219 -10.981 -5.835 1.00 23.89 941 MET A N 1
ATOM 7243 C CA . MET A 1 941 ? -25.069 -11.581 -6.529 1.00 23.89 941 MET A CA 1
ATOM 7244 C C . MET A 1 941 ? -23.966 -11.894 -5.512 1.00 23.89 941 MET A C 1
ATOM 7246 O O . MET A 1 941 ? -23.033 -11.124 -5.325 1.00 23.89 941 MET A O 1
ATOM 7250 N N . ARG A 1 942 ? -24.067 -13.049 -4.845 1.00 29.69 942 ARG A N 1
ATOM 7251 C CA . ARG A 1 942 ? -22.986 -13.567 -3.990 1.00 29.69 942 ARG A CA 1
ATOM 7252 C C . ARG A 1 942 ? -21.820 -14.026 -4.881 1.00 29.69 942 ARG A C 1
ATOM 7254 O O . ARG A 1 942 ? -22.047 -14.794 -5.820 1.00 29.69 942 ARG A O 1
ATOM 7261 N N . LYS A 1 943 ? -20.586 -13.595 -4.589 1.00 30.98 943 LYS A N 1
ATOM 7262 C CA . LYS A 1 943 ? -19.348 -13.946 -5.324 1.00 30.98 943 LYS A CA 1
ATOM 7263 C C . LYS A 1 943 ? -19.002 -15.438 -5.098 1.00 30.98 943 LYS A C 1
ATOM 7265 O O . LYS A 1 943 ? -18.165 -15.780 -4.273 1.00 30.98 943 LYS A O 1
ATOM 7270 N N . HIS A 1 944 ? -19.687 -16.362 -5.785 1.00 35.47 944 HIS A N 1
ATOM 7271 C CA . HIS A 1 944 ? -19.434 -17.810 -5.669 1.00 35.47 944 HIS A CA 1
ATOM 7272 C C . HIS A 1 944 ? -18.195 -18.264 -6.467 1.00 35.47 944 HIS A C 1
ATOM 7274 O O . HIS A 1 944 ? -17.995 -17.878 -7.626 1.00 35.47 944 HIS A O 1
ATOM 7280 N N . LYS A 1 945 ? -17.374 -19.132 -5.847 1.00 40.22 945 LYS A N 1
ATOM 7281 C CA . LYS A 1 945 ? -16.154 -19.714 -6.438 1.00 40.22 945 LYS A CA 1
ATOM 7282 C C . LYS A 1 945 ? -16.486 -20.506 -7.713 1.00 40.22 945 LYS A C 1
ATOM 7284 O O . LYS A 1 945 ? -17.419 -21.304 -7.741 1.00 40.22 945 LYS A O 1
ATOM 7289 N N . ALA A 1 946 ? -15.687 -20.323 -8.768 1.00 49.44 946 ALA A N 1
ATOM 7290 C CA . ALA A 1 946 ? -16.000 -20.803 -10.123 1.00 49.44 946 ALA A CA 1
ATOM 7291 C C . ALA A 1 946 ? -16.183 -22.333 -10.266 1.00 49.44 946 ALA A C 1
ATOM 7293 O O . ALA A 1 946 ? -16.883 -22.769 -11.182 1.00 49.44 946 ALA A O 1
ATOM 7294 N N . GLU A 1 947 ? -15.597 -23.138 -9.370 1.00 47.31 947 GLU A N 1
ATOM 7295 C CA . GLU A 1 947 ? -15.775 -24.601 -9.329 1.00 47.31 947 GLU A CA 1
ATOM 7296 C C . GLU A 1 947 ? -17.159 -25.029 -8.781 1.00 47.31 947 GLU A C 1
ATOM 7298 O O . GLU A 1 947 ? -17.630 -26.124 -9.082 1.00 47.31 947 GLU A O 1
ATOM 7303 N N . GLU A 1 948 ? -17.858 -24.184 -8.011 1.00 48.62 948 GLU A N 1
ATOM 7304 C CA . GLU A 1 948 ? -19.155 -24.528 -7.396 1.00 48.62 948 GLU A CA 1
ATOM 7305 C C . GLU A 1 948 ? -20.374 -24.285 -8.300 1.00 48.62 948 GLU A C 1
ATOM 7307 O O . GLU A 1 948 ? -21.439 -24.887 -8.093 1.00 48.62 948 GLU A O 1
ATOM 7312 N N . ASP A 1 949 ? -20.208 -23.424 -9.304 1.00 52.84 949 ASP A N 1
ATOM 7313 C CA . ASP A 1 949 ? -21.249 -22.989 -10.242 1.00 52.84 949 ASP A CA 1
ATOM 7314 C C . ASP A 1 949 ? -21.346 -23.859 -11.506 1.00 52.84 949 ASP A C 1
ATOM 7316 O O . ASP A 1 949 ? -22.247 -23.658 -12.322 1.00 52.84 949 ASP A O 1
ATOM 7320 N N . MET A 1 950 ? -20.437 -24.823 -11.700 1.00 62.03 950 MET A N 1
ATOM 7321 C CA . MET A 1 950 ? -20.444 -25.677 -12.891 1.00 62.03 950 MET A CA 1
ATOM 7322 C C . MET A 1 950 ? -21.735 -26.519 -12.970 1.00 62.03 950 MET A C 1
ATOM 7324 O O . MET A 1 950 ? -22.006 -27.311 -12.058 1.00 62.03 950 MET A O 1
ATOM 7328 N N . PRO A 1 951 ? -22.535 -26.408 -14.049 1.00 55.66 951 PRO A N 1
ATOM 7329 C CA . PRO A 1 951 ? -23.730 -27.223 -14.219 1.00 55.66 951 PRO A CA 1
ATOM 7330 C C . PRO A 1 951 ? -23.351 -28.687 -14.477 1.00 55.66 951 PRO A C 1
ATOM 7332 O O . PRO A 1 951 ? -22.475 -28.985 -15.289 1.00 55.66 951 PRO A O 1
ATOM 7335 N N . ALA A 1 952 ? -24.035 -29.609 -13.797 1.00 60.69 952 ALA A N 1
ATOM 7336 C CA . ALA A 1 952 ? -23.870 -31.041 -14.030 1.00 60.69 952 ALA A CA 1
ATOM 7337 C C . ALA A 1 952 ? -24.484 -31.450 -15.390 1.00 60.69 952 ALA A C 1
ATOM 7339 O O . ALA A 1 952 ? -25.591 -30.999 -15.706 1.00 60.69 952 ALA A O 1
ATOM 7340 N N . PRO A 1 953 ? -23.822 -32.314 -16.186 1.00 59.34 953 PRO A N 1
ATOM 7341 C CA . PRO A 1 953 ? -24.399 -32.884 -17.404 1.00 59.34 953 PRO A CA 1
ATOM 7342 C C . PRO A 1 953 ? -25.669 -33.702 -17.129 1.00 59.34 953 PRO A C 1
ATOM 7344 O O . PRO A 1 953 ? -25.836 -34.263 -16.042 1.00 59.34 953 PRO A O 1
ATOM 7347 N N . GLU A 1 954 ? -26.546 -33.840 -18.132 1.00 44.31 954 GLU A N 1
ATOM 7348 C CA . GLU A 1 954 ? -27.738 -34.692 -18.013 1.00 44.31 954 GLU A CA 1
ATOM 7349 C C . GLU A 1 954 ? -27.363 -36.121 -17.579 1.00 44.31 954 GLU A C 1
ATOM 7351 O O . GLU A 1 954 ? -26.596 -36.817 -18.244 1.00 44.31 954 GLU A O 1
ATOM 7356 N N . GLY A 1 955 ? -27.939 -36.563 -16.458 1.00 48.53 955 GLY A N 1
ATOM 7357 C CA . GLY A 1 955 ? -27.699 -37.885 -15.871 1.00 48.53 955 GLY A CA 1
ATOM 7358 C C . GLY A 1 955 ? -26.814 -37.897 -14.620 1.00 48.53 955 GLY A C 1
ATOM 7359 O O . GLY A 1 955 ? -26.787 -38.924 -13.946 1.00 48.53 955 GLY A O 1
ATOM 7360 N N . TYR A 1 956 ? -26.163 -36.783 -14.267 1.00 50.00 956 TYR A N 1
ATOM 7361 C CA . TYR A 1 956 ? -25.378 -36.635 -13.032 1.00 50.00 956 TYR A CA 1
ATOM 7362 C C . TYR A 1 956 ? -26.097 -35.733 -12.017 1.00 50.00 956 TYR A C 1
ATOM 7364 O O . TYR A 1 956 ? -26.666 -34.705 -12.385 1.00 50.00 956 TYR A O 1
ATOM 7372 N N . THR A 1 957 ? -26.051 -36.073 -10.723 1.00 66.50 957 THR A N 1
ATOM 7373 C CA . THR A 1 957 ? -26.376 -35.100 -9.659 1.00 66.50 957 THR A CA 1
ATOM 7374 C C . THR A 1 957 ? -25.224 -34.111 -9.453 1.00 66.50 957 THR A C 1
ATOM 7376 O O . THR A 1 957 ? -24.093 -34.373 -9.873 1.00 66.50 957 THR A O 1
ATOM 7379 N N . LYS A 1 958 ? -25.476 -32.974 -8.783 1.00 58.50 958 LYS A N 1
ATOM 7380 C CA . LYS A 1 958 ? -24.438 -31.958 -8.525 1.00 58.50 958 LYS A CA 1
ATOM 7381 C C . LYS A 1 958 ? -23.269 -32.545 -7.718 1.00 58.50 958 LYS A C 1
ATOM 7383 O O . LYS A 1 958 ? -22.112 -32.289 -8.033 1.00 58.50 958 LYS A O 1
ATOM 7388 N N . GLU A 1 959 ? -23.567 -33.412 -6.756 1.00 61.31 959 GLU A N 1
ATOM 7389 C CA . GLU A 1 959 ? -22.596 -34.109 -5.907 1.00 61.31 959 GLU A CA 1
ATOM 7390 C C . GLU A 1 959 ? -21.798 -35.165 -6.690 1.00 61.31 959 GLU A C 1
ATOM 7392 O O . GLU A 1 959 ? -20.575 -35.217 -6.570 1.00 61.31 959 GLU A O 1
ATOM 7397 N N . GLN A 1 960 ? -22.455 -35.955 -7.550 1.00 58.06 960 GLN A N 1
ATOM 7398 C CA . GLN A 1 960 ? -21.773 -36.915 -8.429 1.00 58.06 960 GLN A CA 1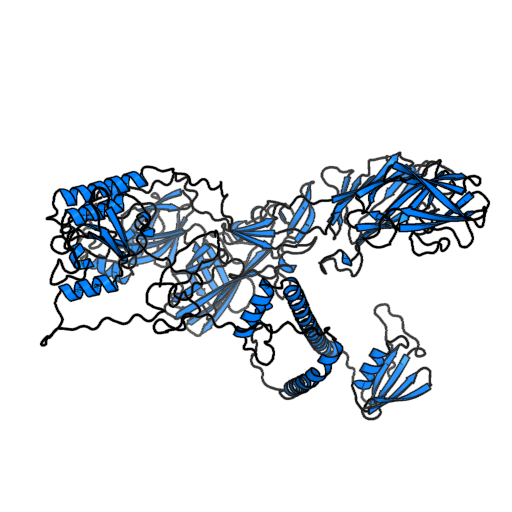
ATOM 7399 C C . GLN A 1 960 ? -20.855 -36.211 -9.434 1.00 58.06 960 GLN A C 1
ATOM 7401 O O . GLN A 1 960 ? -19.767 -36.704 -9.734 1.00 58.06 960 GLN A O 1
ATOM 7406 N N . TRP A 1 961 ? -21.269 -35.049 -9.948 1.00 73.88 961 TRP A N 1
ATOM 7407 C CA . TRP A 1 961 ? -20.444 -34.252 -10.848 1.00 73.88 961 TRP A CA 1
ATOM 7408 C C . TRP A 1 961 ? -19.252 -33.615 -10.124 1.00 73.88 961 TRP A C 1
ATOM 7410 O O . TRP A 1 961 ? -18.139 -33.708 -10.632 1.00 73.88 961 TRP A O 1
ATOM 7420 N N . LYS A 1 962 ? -19.431 -33.088 -8.901 1.00 67.50 962 LYS A N 1
ATOM 7421 C CA . LYS A 1 962 ? -18.316 -32.627 -8.049 1.00 67.50 962 LYS A CA 1
ATOM 7422 C C . LYS A 1 962 ? -17.285 -33.740 -7.792 1.00 67.50 962 LYS A C 1
ATOM 7424 O O . LYS A 1 962 ? -16.092 -33.504 -7.958 1.00 67.50 962 LYS A O 1
ATOM 7429 N N . GLN A 1 963 ? -17.724 -34.960 -7.467 1.00 65.38 963 GLN A N 1
ATOM 7430 C CA . GLN A 1 963 ? -16.828 -36.119 -7.306 1.00 65.38 963 GLN A CA 1
ATOM 7431 C C . GLN A 1 963 ? -16.114 -36.498 -8.616 1.00 65.38 963 GLN A C 1
ATOM 7433 O O . GLN A 1 963 ? -14.922 -36.795 -8.615 1.00 65.38 963 GLN A O 1
ATOM 7438 N N . THR A 1 964 ? -16.824 -36.441 -9.746 1.00 64.31 964 THR A N 1
ATOM 7439 C CA . THR A 1 964 ? -16.261 -36.723 -11.077 1.00 64.31 964 THR A CA 1
ATOM 7440 C C . THR A 1 964 ? -15.199 -35.688 -11.470 1.00 64.31 964 THR A C 1
ATOM 7442 O O . THR A 1 964 ? -14.134 -36.054 -11.961 1.00 64.31 964 THR A O 1
ATOM 7445 N N . LEU A 1 965 ? -15.451 -34.401 -11.213 1.00 67.38 965 LEU A N 1
ATOM 7446 C CA . LEU A 1 965 ? -14.499 -33.313 -11.441 1.00 67.38 965 LEU A CA 1
ATOM 7447 C C . LEU A 1 965 ? -13.254 -33.441 -10.554 1.00 67.38 965 LEU A C 1
ATOM 7449 O O . LEU A 1 965 ? -12.148 -33.289 -11.064 1.00 67.38 965 LEU A O 1
ATOM 7453 N N . ALA A 1 966 ? -13.410 -33.793 -9.273 1.00 68.62 966 ALA A N 1
ATOM 7454 C CA . ALA A 1 966 ? -12.281 -34.055 -8.377 1.00 68.62 966 ALA A CA 1
ATOM 7455 C C . ALA A 1 966 ? -11.393 -35.207 -8.889 1.00 68.62 966 ALA A C 1
ATOM 7457 O O . ALA A 1 966 ? -10.174 -35.061 -8.951 1.00 68.62 966 ALA A O 1
ATOM 7458 N N . TYR A 1 967 ? -11.998 -36.306 -9.355 1.00 69.50 967 TYR A N 1
ATOM 7459 C CA . TYR A 1 967 ? -11.266 -37.418 -9.970 1.00 69.50 967 TYR A CA 1
ATOM 7460 C C . TYR A 1 967 ? -10.474 -36.984 -11.217 1.00 69.50 967 TYR A C 1
ATOM 7462 O O . TYR A 1 967 ? -9.302 -37.333 -11.353 1.00 69.50 967 TYR A O 1
ATOM 7470 N N . TYR A 1 968 ? -11.072 -36.185 -12.112 1.00 62.16 968 TYR A N 1
ATOM 7471 C CA . TYR A 1 968 ? -10.361 -35.657 -13.284 1.00 62.16 968 TYR A CA 1
ATOM 7472 C C . TYR A 1 968 ? -9.273 -34.631 -12.922 1.00 62.16 968 TYR A C 1
ATOM 7474 O O . TYR A 1 968 ? -8.231 -34.632 -13.571 1.00 62.16 968 TYR A O 1
ATOM 7482 N N . LYS A 1 969 ? -9.465 -33.810 -11.881 1.00 71.31 969 LYS A N 1
ATOM 7483 C CA . LYS A 1 969 ? -8.453 -32.872 -11.358 1.00 71.31 969 LYS A CA 1
ATOM 7484 C C . LYS A 1 969 ? -7.203 -33.606 -10.861 1.00 71.31 969 LYS A C 1
ATOM 7486 O O . LYS A 1 969 ? -6.094 -33.164 -11.132 1.00 71.31 969 LYS A O 1
ATOM 7491 N N . GLU A 1 970 ? -7.387 -34.741 -10.188 1.00 59.81 970 GLU A N 1
ATOM 7492 C CA . GLU A 1 970 ? -6.300 -35.564 -9.643 1.00 59.81 970 GLU A CA 1
ATOM 7493 C C . GLU A 1 970 ? -5.623 -36.455 -10.704 1.00 59.81 970 GLU A C 1
ATOM 7495 O O . GLU A 1 970 ? -4.399 -36.554 -10.740 1.00 59.81 970 GLU A O 1
ATOM 7500 N N . HIS A 1 971 ? -6.398 -37.098 -11.587 1.00 55.78 971 HIS A N 1
ATOM 7501 C CA . HIS A 1 971 ? -5.881 -38.126 -12.505 1.00 55.78 971 HIS A CA 1
ATOM 7502 C C . HIS A 1 971 ? -5.626 -37.639 -13.945 1.00 55.78 971 HIS A C 1
ATOM 7504 O O . HIS A 1 971 ? -4.924 -38.315 -14.698 1.00 55.78 971 HIS A O 1
ATOM 7510 N N . TYR A 1 972 ? -6.185 -36.491 -14.348 1.00 62.72 972 TYR A N 1
ATOM 7511 C CA . TYR A 1 972 ? -6.060 -35.912 -15.696 1.00 62.72 972 TYR A CA 1
ATOM 7512 C C . TYR A 1 972 ? -5.945 -34.367 -15.646 1.00 62.72 972 TYR A C 1
ATOM 7514 O O . TYR A 1 972 ? -6.762 -33.667 -16.257 1.00 62.72 972 TYR A O 1
ATOM 7522 N N . PRO A 1 973 ? -4.943 -33.810 -14.933 1.00 60.94 973 PRO A N 1
ATOM 7523 C CA . PRO A 1 973 ? -4.885 -32.386 -14.587 1.00 60.94 973 PRO A CA 1
ATOM 7524 C C . PRO A 1 973 ? -4.877 -31.445 -15.801 1.00 60.94 973 PRO A C 1
ATOM 7526 O O . PRO A 1 973 ? -5.574 -30.435 -15.781 1.00 60.94 973 PRO A O 1
ATOM 7529 N N . GLU A 1 974 ? -4.184 -31.793 -16.892 1.00 57.75 974 GLU A N 1
ATOM 7530 C CA . GLU A 1 974 ? -4.184 -30.999 -18.136 1.00 57.75 974 GLU A CA 1
ATOM 7531 C C . GLU A 1 974 ? -5.587 -30.875 -18.753 1.00 57.75 974 GLU A C 1
ATOM 7533 O O . GLU A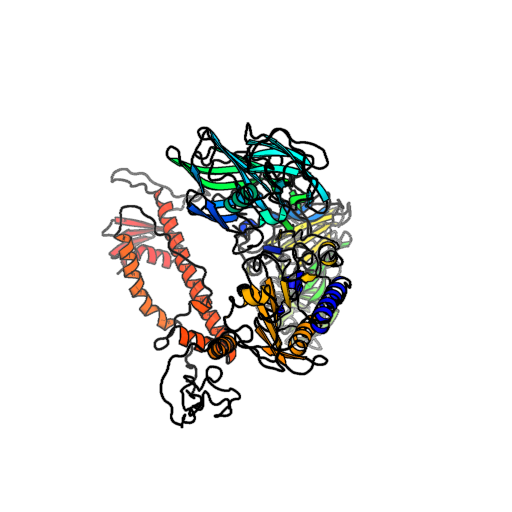 1 974 ? -5.970 -29.815 -19.247 1.00 57.75 974 GLU A O 1
ATOM 7538 N N . TRP A 1 975 ? -6.391 -31.944 -18.715 1.00 74.50 975 TRP A N 1
ATOM 7539 C CA . TRP A 1 975 ? -7.766 -31.902 -19.219 1.00 74.50 975 TRP A CA 1
ATOM 7540 C C . TRP A 1 975 ? -8.658 -31.055 -18.306 1.00 74.50 975 TRP A C 1
ATOM 7542 O O . TRP A 1 975 ? -9.448 -30.246 -18.795 1.00 74.50 975 TRP A O 1
ATOM 7552 N N . TYR A 1 976 ? -8.495 -31.195 -16.986 1.00 69.69 976 TYR A N 1
ATOM 7553 C CA . TYR A 1 976 ? -9.234 -30.405 -16.003 1.00 69.69 976 TYR A CA 1
ATOM 7554 C C . TYR A 1 976 ? -8.927 -28.905 -16.116 1.00 69.69 976 TYR A C 1
ATOM 7556 O O . TYR A 1 976 ? -9.853 -28.096 -16.140 1.00 69.69 976 TYR A O 1
ATOM 7564 N N . ALA A 1 977 ? -7.650 -28.534 -16.253 1.00 67.38 977 ALA A N 1
ATOM 7565 C CA . ALA A 1 977 ? -7.215 -27.151 -16.429 1.00 67.38 977 ALA A CA 1
ATOM 7566 C C . ALA A 1 977 ? -7.818 -26.523 -17.697 1.00 67.38 977 ALA A C 1
ATOM 7568 O O . ALA A 1 977 ? -8.425 -25.456 -17.622 1.00 67.38 977 ALA A O 1
ATOM 7569 N N . ASN A 1 978 ? -7.752 -27.223 -18.835 1.00 64.44 978 ASN A N 1
ATOM 7570 C CA . ASN A 1 978 ? -8.354 -26.765 -20.092 1.00 64.44 978 ASN A CA 1
ATOM 7571 C C . ASN A 1 978 ? -9.885 -26.613 -19.996 1.00 64.44 978 ASN A C 1
ATOM 7573 O O . ASN A 1 978 ? -10.448 -25.634 -20.487 1.00 64.44 978 ASN A O 1
ATOM 7577 N N . TYR A 1 979 ? -10.574 -27.548 -19.331 1.00 63.06 979 TYR A N 1
ATOM 7578 C CA . TYR A 1 979 ? -12.024 -27.474 -19.120 1.00 63.06 979 TYR A CA 1
ATOM 7579 C C . TYR A 1 979 ? -12.424 -26.317 -18.182 1.00 63.06 979 TYR A C 1
ATOM 7581 O O . TYR A 1 979 ? -13.402 -25.611 -18.442 1.00 63.06 979 TYR A O 1
ATOM 7589 N N . LEU A 1 980 ? -11.644 -26.077 -17.123 1.00 70.75 980 LEU A N 1
ATOM 7590 C CA . LEU A 1 980 ? -11.832 -24.963 -16.191 1.00 70.75 980 LEU A CA 1
ATOM 7591 C C . LEU A 1 980 ? -11.571 -23.604 -16.862 1.00 70.75 980 LEU A C 1
ATOM 7593 O O . LEU A 1 980 ? -12.352 -22.675 -16.655 1.00 70.75 980 LEU A O 1
ATOM 7597 N N . ALA A 1 981 ? -10.524 -23.490 -17.685 1.00 67.50 981 ALA A N 1
ATOM 7598 C CA . ALA A 1 981 ? -10.217 -22.285 -18.456 1.00 67.50 981 ALA A CA 1
ATOM 7599 C C . ALA A 1 981 ? -11.349 -21.945 -19.441 1.00 67.50 981 ALA A C 1
ATOM 7601 O O . ALA A 1 981 ? -11.872 -20.829 -19.424 1.00 67.50 981 ALA A O 1
ATOM 7602 N N . TRP A 1 982 ? -11.819 -22.936 -20.208 1.00 71.50 982 TRP A N 1
ATOM 7603 C CA . TRP A 1 982 ? -12.979 -22.788 -21.093 1.00 71.50 982 TRP A CA 1
ATOM 7604 C C . TRP A 1 982 ? -14.238 -22.325 -20.335 1.00 71.50 982 TRP A C 1
ATOM 7606 O O . TRP A 1 982 ? -14.941 -21.419 -20.788 1.00 71.50 982 TRP A O 1
ATOM 7616 N N . TRP A 1 983 ? -14.508 -22.883 -19.149 1.00 59.50 983 TRP A N 1
ATOM 7617 C CA . TRP A 1 983 ? -15.645 -22.469 -18.318 1.00 59.50 983 TRP A CA 1
ATOM 7618 C C . TRP A 1 983 ? -15.512 -21.032 -17.786 1.00 59.50 983 TRP A C 1
ATOM 7620 O O . TRP A 1 983 ? -16.480 -20.268 -17.843 1.00 59.50 983 TRP A O 1
ATOM 7630 N N . LYS A 1 984 ? -14.318 -20.629 -17.324 1.00 62.31 984 LYS A N 1
ATOM 7631 C CA . LYS A 1 984 ? -14.035 -19.241 -16.911 1.00 62.31 984 LYS A CA 1
ATOM 7632 C C . LYS A 1 984 ? -14.287 -18.260 -18.064 1.00 62.31 984 LYS A C 1
ATOM 7634 O O . LYS A 1 984 ? -14.975 -17.259 -17.862 1.00 62.31 984 LYS A O 1
ATOM 7639 N N . GLN A 1 985 ? -13.830 -18.583 -19.276 1.00 58.41 985 GLN A N 1
ATOM 7640 C CA . GLN A 1 985 ? -14.020 -17.747 -20.467 1.00 58.41 985 GLN A CA 1
ATOM 7641 C C . GLN A 1 985 ? -15.507 -17.585 -20.840 1.00 58.41 985 GLN A C 1
ATOM 7643 O O . GLN A 1 985 ? -15.948 -16.488 -21.171 1.00 58.41 985 GLN A O 1
ATOM 7648 N N . GLN A 1 986 ? -16.329 -18.634 -20.689 1.00 52.97 986 GLN A N 1
ATOM 7649 C CA . GLN A 1 986 ? -17.788 -18.515 -20.855 1.00 52.97 986 GLN A CA 1
ATOM 7650 C C . GLN A 1 986 ? -18.436 -17.596 -19.797 1.00 52.97 986 GLN A C 1
ATOM 7652 O O . GLN A 1 986 ? -19.404 -16.896 -20.107 1.00 52.97 986 GLN A O 1
ATOM 7657 N N . LYS A 1 987 ? -17.914 -17.562 -18.558 1.00 51.91 987 LYS A N 1
ATOM 7658 C CA . LYS A 1 987 ? -18.408 -16.667 -17.491 1.00 51.91 987 LYS A CA 1
ATOM 7659 C C . LYS A 1 987 ? -18.017 -15.197 -17.751 1.00 51.91 987 LYS A C 1
ATOM 7661 O O . LYS A 1 987 ? -18.860 -14.340 -17.495 1.00 51.91 987 LYS A O 1
ATOM 7666 N N . LYS A 1 988 ? -16.831 -14.914 -18.329 1.00 49.22 988 LYS A N 1
ATOM 7667 C CA . LYS A 1 988 ? -16.397 -13.560 -18.766 1.00 49.22 988 LYS A CA 1
ATOM 7668 C C . LYS A 1 988 ? -17.340 -13.004 -19.846 1.00 49.22 988 LYS A C 1
ATOM 7670 O O . LYS A 1 988 ? -18.108 -12.098 -19.543 1.00 49.22 988 LYS A O 1
ATOM 7675 N N . ASN A 1 989 ? -17.496 -13.711 -20.972 1.00 43.06 989 ASN A N 1
ATOM 7676 C CA . ASN A 1 989 ? -18.408 -13.320 -22.065 1.00 43.06 989 ASN A CA 1
ATOM 7677 C C . ASN A 1 989 ? -19.877 -13.093 -21.634 1.00 43.06 989 ASN A C 1
ATOM 7679 O O . ASN A 1 989 ? -20.638 -12.424 -22.332 1.00 43.06 989 ASN A O 1
ATOM 7683 N N . THR A 1 990 ? -20.319 -13.678 -20.512 1.00 41.81 990 THR A N 1
ATOM 7684 C CA . THR A 1 990 ? -21.677 -13.464 -19.977 1.00 41.81 990 THR A CA 1
ATOM 7685 C C . THR A 1 990 ? -21.785 -12.179 -19.141 1.00 41.81 990 THR A C 1
ATOM 7687 O O . THR A 1 990 ? -22.854 -11.568 -19.123 1.00 41.81 990 THR A O 1
ATOM 7690 N N . LYS A 1 991 ? -20.700 -11.744 -18.480 1.00 37.91 991 LYS A N 1
ATOM 7691 C CA . LYS A 1 991 ? -20.615 -10.426 -17.829 1.00 37.91 991 LYS A CA 1
ATOM 7692 C C . LYS A 1 991 ? -20.576 -9.308 -18.870 1.00 37.91 991 LYS A C 1
ATOM 7694 O O . LYS A 1 991 ? -21.344 -8.362 -18.745 1.00 37.91 991 LYS A O 1
ATOM 7699 N N . ASP A 1 992 ? -19.782 -9.464 -19.925 1.00 38.09 992 ASP A N 1
ATOM 7700 C CA . ASP A 1 992 ? -19.580 -8.420 -20.941 1.00 38.09 992 ASP A CA 1
ATOM 7701 C C . ASP A 1 992 ? -20.897 -8.085 -21.668 1.00 38.09 992 ASP A C 1
ATOM 7703 O O . ASP A 1 992 ? -21.266 -6.923 -21.824 1.00 38.09 992 ASP A O 1
ATOM 7707 N N . ILE A 1 993 ? -21.697 -9.105 -22.008 1.00 36.97 993 ILE A N 1
ATOM 7708 C CA . ILE A 1 993 ? -23.040 -8.922 -22.589 1.00 36.97 993 ILE A CA 1
ATOM 7709 C C . ILE A 1 993 ? -24.009 -8.246 -21.598 1.00 36.97 993 ILE A C 1
ATOM 7711 O O . ILE A 1 993 ? -24.878 -7.478 -22.018 1.00 36.97 993 ILE A O 1
ATOM 7715 N N . ALA A 1 994 ? -23.878 -8.504 -20.293 1.00 35.78 994 ALA A N 1
ATOM 7716 C CA . ALA A 1 994 ? -24.692 -7.847 -19.271 1.00 35.78 994 ALA A CA 1
ATOM 7717 C C . ALA A 1 994 ? -24.290 -6.374 -19.077 1.00 35.78 994 ALA A C 1
ATOM 7719 O O . ALA A 1 994 ? -25.173 -5.523 -18.978 1.00 35.78 994 ALA A O 1
ATOM 7720 N N . LEU A 1 995 ? -22.989 -6.068 -19.101 1.00 36.50 995 LEU A N 1
ATOM 7721 C CA . LEU A 1 995 ? -22.449 -4.710 -19.026 1.00 36.50 995 LEU A CA 1
ATOM 7722 C C . LEU A 1 995 ? -22.861 -3.885 -20.255 1.00 36.50 995 LEU A C 1
ATOM 7724 O O . LEU A 1 995 ? -23.403 -2.794 -20.106 1.00 36.50 995 LEU A O 1
ATOM 7728 N N . ILE A 1 996 ? -22.745 -4.451 -21.462 1.00 39.78 996 ILE A N 1
ATOM 7729 C CA . ILE A 1 996 ? -23.228 -3.836 -22.711 1.00 39.78 996 ILE A CA 1
ATOM 7730 C C . ILE A 1 996 ? -24.742 -3.565 -22.645 1.00 39.78 996 ILE A C 1
ATOM 7732 O O . ILE A 1 996 ? -25.195 -2.490 -23.037 1.00 39.78 996 ILE A O 1
ATOM 7736 N N . ALA A 1 997 ? -25.545 -4.491 -22.109 1.00 35.50 997 ALA A N 1
ATOM 7737 C CA . ALA A 1 997 ? -26.984 -4.273 -21.937 1.00 35.50 997 ALA A CA 1
ATOM 7738 C C . ALA A 1 997 ? -27.309 -3.156 -20.921 1.00 35.50 997 ALA A C 1
ATOM 7740 O O . ALA A 1 997 ? -28.290 -2.430 -21.101 1.00 35.50 997 ALA A O 1
ATOM 7741 N N . LEU A 1 998 ? -26.485 -2.995 -19.881 1.00 35.69 998 LEU A N 1
ATOM 7742 C CA . LEU A 1 998 ? -26.634 -1.961 -18.855 1.00 35.69 998 LEU A CA 1
ATOM 7743 C C . LEU A 1 998 ? -26.204 -0.582 -19.392 1.00 35.69 998 LEU A C 1
ATOM 7745 O O . LEU A 1 998 ? -26.948 0.385 -19.239 1.00 35.69 998 LEU A O 1
ATOM 7749 N N . LEU A 1 999 ? -25.100 -0.513 -20.143 1.00 36.97 999 LEU A N 1
ATOM 7750 C CA . LEU A 1 999 ? -24.635 0.686 -20.854 1.00 36.97 999 LEU A CA 1
ATOM 7751 C C . LEU A 1 999 ? -25.636 1.155 -21.926 1.00 36.97 999 LEU A C 1
ATOM 7753 O O . LEU A 1 999 ? -25.934 2.347 -22.011 1.00 36.97 999 LEU A O 1
ATOM 7757 N N . ILE A 1 1000 ? -26.245 0.236 -22.686 1.00 40.03 1000 ILE A N 1
ATOM 7758 C CA . ILE A 1 1000 ? -27.353 0.560 -23.605 1.00 40.03 1000 ILE A CA 1
ATOM 7759 C C . ILE A 1 1000 ? -28.574 1.087 -22.825 1.00 40.03 1000 ILE A C 1
ATOM 7761 O O . ILE A 1 1000 ? -29.227 2.035 -23.266 1.00 40.03 1000 ILE A O 1
ATOM 7765 N N . GLY A 1 1001 ? -28.865 0.523 -21.648 1.00 33.69 1001 GLY A N 1
ATOM 7766 C CA . GLY A 1 1001 ? -29.934 0.986 -20.758 1.00 33.69 1001 GLY A CA 1
ATOM 7767 C C . GLY A 1 1001 ? -29.719 2.407 -20.220 1.00 33.69 1001 GLY A C 1
ATOM 7768 O O . GLY A 1 1001 ? -30.648 3.215 -20.245 1.00 33.69 1001 GLY A O 1
ATOM 7769 N N . VAL A 1 1002 ? -28.498 2.738 -19.791 1.00 35.16 1002 VAL A N 1
ATOM 7770 C CA . VAL A 1 1002 ? -28.129 4.074 -19.289 1.00 35.16 1002 VAL A CA 1
ATOM 7771 C C . VAL A 1 1002 ? -28.066 5.095 -20.432 1.00 35.16 1002 VAL A C 1
ATOM 7773 O O . VAL A 1 1002 ? -28.617 6.192 -20.309 1.00 35.16 1002 VAL A O 1
ATOM 7776 N N . SER A 1 1003 ? -27.515 4.721 -21.592 1.00 36.91 1003 SER A N 1
ATOM 7777 C CA . SER A 1 1003 ? -27.477 5.575 -22.790 1.00 36.91 1003 SER A CA 1
ATOM 7778 C C . SER A 1 1003 ? -28.884 5.965 -23.277 1.00 36.91 1003 SER A C 1
ATOM 7780 O O . SER A 1 1003 ? -29.133 7.124 -23.619 1.00 36.91 1003 SER A O 1
ATOM 7782 N N . LEU A 1 1004 ? -29.857 5.046 -23.204 1.00 32.69 1004 LEU A N 1
ATOM 7783 C CA . LEU A 1 1004 ? -31.266 5.327 -23.521 1.00 32.69 1004 LEU A CA 1
ATOM 7784 C C . LEU A 1 1004 ? -31.963 6.277 -22.528 1.00 32.69 1004 LEU A C 1
ATOM 7786 O O . LEU A 1 1004 ? -32.969 6.890 -22.890 1.00 32.69 1004 LEU A O 1
ATOM 7790 N N . ILE A 1 1005 ? -31.438 6.438 -21.309 1.00 34.19 1005 ILE A N 1
ATOM 7791 C CA . ILE A 1 1005 ? -31.931 7.417 -20.327 1.00 34.19 1005 ILE A CA 1
ATOM 7792 C C . ILE A 1 1005 ? -31.234 8.777 -20.527 1.00 34.19 1005 ILE A C 1
ATOM 7794 O O . ILE A 1 1005 ? -31.896 9.815 -20.449 1.00 34.19 1005 ILE A O 1
ATOM 7798 N N . GLY A 1 1006 ? -29.948 8.792 -20.899 1.00 31.08 1006 GLY A N 1
ATOM 7799 C CA . GLY A 1 1006 ? -29.213 10.010 -21.277 1.00 31.08 1006 GLY A CA 1
ATOM 7800 C C . GLY A 1 1006 ? -29.715 10.674 -22.572 1.00 31.08 1006 GLY A C 1
ATOM 7801 O O . GLY A 1 1006 ? -29.790 11.901 -22.661 1.00 31.08 1006 GLY A O 1
ATOM 7802 N N . LEU A 1 1007 ? -30.164 9.888 -23.558 1.00 29.92 1007 LEU A N 1
ATOM 7803 C CA . LEU A 1 1007 ? -30.701 10.386 -24.838 1.00 29.92 1007 LEU A CA 1
ATOM 7804 C C . LEU A 1 1007 ? -32.085 11.065 -24.746 1.00 29.92 1007 LEU A C 1
ATOM 7806 O O . LEU A 1 1007 ? -32.597 11.574 -25.747 1.00 29.92 1007 LEU A O 1
ATOM 7810 N N . ALA A 1 1008 ? -32.694 11.144 -23.560 1.00 29.80 1008 ALA A N 1
ATOM 7811 C CA . ALA A 1 1008 ? -34.027 11.720 -23.371 1.00 29.80 1008 ALA A CA 1
ATOM 7812 C C . ALA A 1 1008 ? -34.092 13.269 -23.414 1.00 29.80 1008 ALA A C 1
ATOM 7814 O O . ALA A 1 1008 ? -35.194 13.821 -23.387 1.00 29.80 1008 ALA A O 1
ATOM 7815 N N . MET A 1 1009 ? -32.960 13.990 -23.497 1.00 30.31 1009 MET A N 1
ATOM 7816 C CA . MET A 1 1009 ? -32.931 15.469 -23.444 1.00 30.31 1009 MET A CA 1
ATOM 7817 C C . MET A 1 1009 ? -32.715 16.220 -24.773 1.00 30.31 1009 MET A C 1
ATOM 7819 O O . MET A 1 1009 ? -32.787 17.449 -24.768 1.00 30.31 1009 MET A O 1
ATOM 7823 N N . ILE A 1 1010 ? -32.549 15.552 -25.925 1.00 32.22 1010 ILE A N 1
ATOM 7824 C CA . ILE A 1 1010 ? -32.545 16.237 -27.241 1.00 32.22 1010 ILE A CA 1
ATOM 7825 C C . ILE A 1 1010 ? -33.513 15.568 -28.231 1.00 32.22 1010 ILE A C 1
ATOM 7827 O O . ILE A 1 1010 ? -33.135 15.081 -29.292 1.00 32.22 1010 ILE A O 1
ATOM 7831 N N . ILE A 1 1011 ? -34.812 15.617 -27.915 1.00 26.62 1011 ILE A N 1
ATOM 7832 C CA . ILE A 1 1011 ? -35.886 15.374 -28.893 1.00 26.62 1011 ILE A CA 1
ATOM 7833 C C . ILE A 1 1011 ? -36.683 16.666 -29.096 1.00 26.62 1011 ILE A C 1
ATOM 7835 O O . ILE A 1 1011 ? -37.644 16.960 -28.383 1.00 26.62 1011 ILE A O 1
ATOM 7839 N N . THR A 1 1012 ? -36.327 17.436 -30.127 1.00 26.30 1012 THR A N 1
ATOM 7840 C CA . THR A 1 1012 ? -37.198 18.506 -30.633 1.00 26.30 1012 THR A CA 1
ATOM 7841 C C . THR A 1 1012 ? -38.293 17.906 -31.516 1.00 26.30 1012 THR A C 1
ATOM 7843 O O . THR A 1 1012 ? -38.153 17.780 -32.731 1.00 26.30 1012 THR A O 1
ATOM 7846 N N . VAL A 1 1013 ? -39.428 17.552 -30.904 1.00 26.20 1013 VAL A N 1
ATOM 7847 C CA . VAL A 1 1013 ? -40.647 17.185 -31.643 1.00 26.20 1013 VAL A CA 1
ATOM 7848 C C . VAL A 1 1013 ? -41.159 18.411 -32.408 1.00 26.20 1013 VAL A C 1
ATOM 7850 O O . VAL A 1 1013 ? -41.871 19.252 -31.858 1.00 26.20 1013 VAL A O 1
ATOM 7853 N N . SER A 1 1014 ? -40.814 18.513 -33.691 1.00 28.27 1014 SER A N 1
ATOM 7854 C CA . SER A 1 1014 ? -41.371 19.537 -34.577 1.00 28.27 1014 SER A CA 1
ATOM 7855 C C . SER A 1 1014 ? -42.756 19.116 -35.074 1.00 28.27 1014 SER A C 1
ATOM 7857 O O . SER A 1 1014 ? -42.912 18.137 -35.805 1.00 28.27 1014 SER A O 1
ATOM 7859 N N . LEU A 1 1015 ? -43.785 19.859 -34.662 1.00 28.89 1015 LEU A N 1
ATOM 7860 C CA . LEU A 1 1015 ? -45.143 19.724 -35.192 1.00 28.89 1015 LEU A CA 1
ATOM 7861 C C . LEU A 1 1015 ? -45.227 20.302 -36.621 1.00 28.89 1015 LEU A C 1
ATOM 7863 O O . LEU A 1 1015 ? -44.466 21.202 -36.977 1.00 28.89 1015 LEU A O 1
ATOM 7867 N N . PRO A 1 1016 ? -46.154 19.819 -37.469 1.00 29.58 1016 PRO A N 1
ATOM 7868 C CA . PRO A 1 1016 ? -46.121 20.121 -38.895 1.00 29.58 1016 PRO A CA 1
ATOM 7869 C C . PRO A 1 1016 ? -46.473 21.585 -39.182 1.00 29.58 1016 PRO A C 1
ATOM 7871 O O . PRO A 1 1016 ? -47.643 21.970 -39.108 1.00 29.58 1016 PRO A O 1
ATOM 7874 N N . GLY A 1 1017 ? -45.482 22.376 -39.603 1.00 35.78 1017 GLY A N 1
ATOM 7875 C CA . GLY A 1 1017 ? -45.747 23.681 -40.210 1.00 35.78 1017 GLY A CA 1
ATOM 7876 C C . GLY A 1 1017 ? -44.809 24.838 -39.885 1.00 35.78 1017 GLY A C 1
ATOM 7877 O O . GLY A 1 1017 ? -45.293 25.963 -39.900 1.00 35.78 1017 GLY A O 1
ATOM 7878 N N . GLU A 1 1018 ? -43.508 24.630 -39.671 1.00 26.78 1018 GLU A N 1
ATOM 7879 C CA . GLU A 1 1018 ? -42.531 25.727 -39.757 1.00 26.78 1018 GLU A CA 1
ATOM 7880 C C . GLU A 1 1018 ? -41.189 25.241 -40.326 1.00 26.78 1018 GLU A C 1
ATOM 7882 O O . GLU A 1 1018 ? -40.728 24.141 -40.030 1.00 26.78 1018 GLU A O 1
ATOM 7887 N N . THR A 1 1019 ? -40.586 26.036 -41.214 1.00 36.84 1019 THR A N 1
ATOM 7888 C CA . THR A 1 1019 ? -39.303 25.713 -41.854 1.00 36.84 1019 THR A CA 1
ATOM 7889 C C . THR A 1 1019 ? -38.147 26.285 -41.042 1.00 36.84 1019 THR A C 1
ATOM 7891 O O . THR A 1 1019 ? -37.854 27.477 -41.155 1.00 36.84 1019 THR A O 1
ATOM 7894 N N . SER A 1 1020 ? -37.445 25.435 -40.299 1.00 26.89 1020 SER A N 1
ATOM 7895 C CA . SER A 1 1020 ? -36.138 25.744 -39.715 1.00 26.89 1020 SER A CA 1
ATOM 7896 C C . SER A 1 1020 ? -35.097 24.751 -40.226 1.00 26.89 1020 SER A C 1
ATOM 7898 O O . SER A 1 1020 ? -35.249 23.543 -40.067 1.00 26.89 1020 SER A O 1
ATOM 7900 N N . VAL A 1 1021 ? -34.045 25.273 -40.857 1.00 35.97 1021 VAL A N 1
ATOM 7901 C CA . VAL A 1 1021 ? -32.882 24.495 -41.301 1.00 35.97 1021 VAL A CA 1
ATOM 7902 C C . VAL A 1 1021 ? -31.952 24.329 -40.102 1.00 35.97 1021 VAL A C 1
ATOM 7904 O O . VAL A 1 1021 ? -31.403 25.320 -39.626 1.00 35.97 1021 VAL A O 1
ATOM 7907 N N . GLY A 1 1022 ? -31.805 23.100 -39.608 1.00 26.62 1022 GLY A N 1
ATOM 7908 C CA . GLY A 1 1022 ? -30.810 22.746 -38.595 1.00 26.62 1022 GLY A CA 1
ATOM 7909 C C . GLY A 1 1022 ? -29.517 22.291 -39.264 1.00 26.62 1022 GLY A C 1
ATOM 7910 O O . GLY A 1 1022 ? -29.543 21.368 -40.074 1.00 26.62 1022 GLY A O 1
ATOM 7911 N N . LEU A 1 1023 ? -28.406 22.951 -38.944 1.00 31.02 1023 LEU A N 1
ATOM 7912 C CA . LEU A 1 1023 ? -27.058 22.482 -39.265 1.00 31.02 1023 LEU A CA 1
ATOM 7913 C C . LEU A 1 1023 ? -26.576 21.609 -38.104 1.00 31.02 1023 LEU A C 1
ATOM 7915 O O . LEU A 1 1023 ? -26.711 22.021 -36.953 1.00 31.02 1023 LEU A O 1
ATOM 7919 N N . ALA A 1 1024 ? -26.011 20.442 -38.405 1.00 30.34 1024 ALA A N 1
ATOM 7920 C CA . ALA A 1 1024 ? -25.214 19.688 -37.445 1.00 30.34 1024 ALA A CA 1
ATOM 7921 C C . ALA A 1 1024 ? -23.762 20.193 -37.487 1.00 30.34 1024 ALA A C 1
ATOM 7923 O O . ALA A 1 1024 ? -23.260 20.533 -38.562 1.00 30.34 1024 ALA A O 1
ATOM 7924 N N . SER A 1 1025 ? -23.108 20.231 -36.329 1.00 31.14 1025 SER A N 1
ATOM 7925 C CA . SER A 1 1025 ? -21.674 20.487 -36.183 1.00 31.14 1025 SER A CA 1
ATOM 7926 C C . SER A 1 1025 ? -21.115 19.602 -35.077 1.00 31.14 1025 SER A C 1
ATOM 7928 O O . SER A 1 1025 ? -21.799 19.371 -34.079 1.00 31.14 1025 SER A O 1
ATOM 7930 N N . ASP A 1 1026 ? -19.873 19.161 -35.236 1.00 35.47 1026 ASP A N 1
ATOM 7931 C CA . ASP A 1 1026 ? -19.078 18.585 -34.150 1.00 35.47 1026 ASP A CA 1
ATOM 7932 C C . ASP A 1 1026 ? -18.586 19.669 -33.163 1.00 35.47 1026 ASP A C 1
ATOM 7934 O O . ASP A 1 1026 ? -18.885 20.862 -33.305 1.00 35.47 1026 ASP A O 1
ATOM 7938 N N . THR A 1 1027 ? -17.811 19.250 -32.162 1.00 38.94 1027 THR A N 1
ATOM 7939 C CA . THR A 1 1027 ? -17.165 20.103 -31.148 1.00 38.94 1027 THR A CA 1
ATOM 7940 C C . THR A 1 1027 ? -16.098 21.061 -31.704 1.00 38.94 1027 THR A C 1
ATOM 7942 O O . THR A 1 1027 ? -15.657 21.950 -30.979 1.00 38.94 1027 THR A O 1
ATOM 7945 N N . THR A 1 1028 ? -15.724 20.956 -32.985 1.00 40.06 1028 THR A N 1
ATOM 7946 C CA . THR A 1 1028 ? -14.790 21.863 -33.683 1.00 40.06 1028 THR A CA 1
ATOM 7947 C C . THR A 1 1028 ? -15.478 22.825 -34.664 1.00 40.06 1028 THR A C 1
ATOM 7949 O O . THR A 1 1028 ? -14.875 23.806 -35.108 1.00 40.06 1028 THR A O 1
ATOM 7952 N N . GLY A 1 1029 ? -16.767 22.621 -34.956 1.00 32.22 1029 GLY A N 1
ATOM 7953 C CA . GLY A 1 1029 ? -17.625 23.621 -35.595 1.00 32.22 1029 GLY A CA 1
ATOM 7954 C C . GLY A 1 1029 ? -17.595 23.670 -37.127 1.00 32.22 1029 GLY A C 1
ATOM 7955 O O . GLY A 1 1029 ? -17.963 24.705 -37.695 1.00 32.22 1029 GLY A O 1
ATOM 7956 N N . GLN A 1 1030 ? -17.198 22.596 -37.821 1.00 34.44 1030 GLN A N 1
ATOM 7957 C CA . GLN A 1 1030 ? -17.390 22.493 -39.277 1.00 34.44 1030 GLN A CA 1
ATOM 7958 C C . GLN A 1 1030 ? -18.729 21.835 -39.649 1.00 34.44 1030 GLN A C 1
ATOM 7960 O O . GLN A 1 1030 ? -19.280 21.020 -38.914 1.00 34.44 1030 GLN A O 1
ATOM 7965 N N . ALA A 1 1031 ? -19.279 22.227 -40.804 1.00 34.62 1031 ALA A N 1
ATOM 7966 C CA . ALA A 1 1031 ? -20.570 21.753 -41.302 1.00 34.62 1031 ALA A CA 1
ATOM 7967 C C . ALA A 1 1031 ? -20.391 20.932 -42.587 1.00 34.62 1031 ALA A C 1
ATOM 7969 O O . ALA A 1 1031 ? -19.929 21.456 -43.604 1.00 34.62 1031 ALA A O 1
ATOM 7970 N N . TYR A 1 1032 ? -20.812 19.666 -42.557 1.00 38.41 1032 TYR A N 1
ATOM 7971 C CA . TYR A 1 1032 ? -20.785 18.781 -43.722 1.00 38.41 1032 TYR A CA 1
ATOM 7972 C C . TYR A 1 1032 ? -21.798 19.203 -44.801 1.00 38.41 1032 TYR A C 1
ATOM 7974 O O . TYR A 1 1032 ? -22.935 19.592 -44.522 1.00 38.41 1032 TYR A O 1
ATOM 7982 N N . LEU A 1 1033 ? -21.389 19.099 -46.069 1.00 43.41 1033 LEU A N 1
ATOM 7983 C CA . LEU A 1 1033 ? -22.265 19.298 -47.227 1.00 43.41 1033 LEU A CA 1
ATOM 7984 C C . LEU A 1 1033 ? -23.156 18.062 -47.441 1.00 43.41 1033 LEU A C 1
ATOM 7986 O O . LEU A 1 1033 ? -22.672 16.936 -47.384 1.00 43.41 1033 LEU A O 1
ATOM 7990 N N . GLN A 1 1034 ? -24.435 18.270 -47.783 1.00 49.78 1034 GLN A N 1
ATOM 7991 C CA . GLN A 1 1034 ? -25.466 17.221 -47.961 1.00 49.78 1034 GLN A CA 1
ATOM 7992 C C . GLN A 1 1034 ? -25.193 16.160 -49.057 1.00 49.78 1034 GLN A C 1
ATOM 7994 O O . GLN A 1 1034 ? -26.066 15.346 -49.348 1.00 49.78 1034 GLN A O 1
ATOM 7999 N N . GLU A 1 1035 ? -24.031 16.164 -49.708 1.00 50.88 1035 GLU A N 1
ATOM 8000 C CA . GLU A 1 1035 ? -23.724 15.282 -50.845 1.00 50.88 1035 GLU A CA 1
ATOM 8001 C C . GLU A 1 1035 ? -23.160 13.905 -50.429 1.00 50.88 1035 GLU A C 1
ATOM 8003 O O . GLU A 1 1035 ? -23.093 13.010 -51.269 1.00 50.88 1035 GLU A O 1
ATOM 8008 N N . HIS A 1 1036 ? -22.829 13.720 -49.144 1.00 63.56 1036 HIS A N 1
ATOM 8009 C CA . HIS A 1 1036 ? -22.183 12.516 -48.587 1.00 63.56 1036 HIS A CA 1
ATOM 8010 C C . HIS A 1 1036 ? -22.988 11.898 -47.425 1.00 63.56 1036 HIS A C 1
ATOM 8012 O O . HIS A 1 1036 ? -22.437 11.474 -46.416 1.00 63.56 1036 HIS A O 1
ATOM 8018 N N . VAL A 1 1037 ? -24.326 11.911 -47.522 1.00 71.94 1037 VAL A N 1
ATOM 8019 C CA . VAL A 1 1037 ? -25.212 11.349 -46.484 1.00 71.94 1037 VAL A CA 1
ATOM 8020 C C . VAL A 1 1037 ? -26.349 10.504 -47.059 1.00 71.94 1037 VAL A C 1
ATOM 8022 O O . VAL A 1 1037 ? -26.993 10.869 -48.048 1.00 71.94 1037 VAL A O 1
ATOM 8025 N N . ILE A 1 1038 ? -26.627 9.376 -46.407 1.00 78.06 1038 ILE A N 1
ATOM 8026 C CA . ILE A 1 1038 ? -27.737 8.466 -46.700 1.00 78.06 1038 ILE A CA 1
ATOM 8027 C C . ILE A 1 1038 ? -28.921 8.857 -45.811 1.00 78.06 1038 ILE A C 1
ATOM 8029 O O . ILE A 1 1038 ? -28.811 8.843 -44.590 1.00 78.06 1038 ILE A O 1
ATOM 8033 N N . THR A 1 1039 ? -30.068 9.196 -46.406 1.00 83.81 1039 THR A N 1
ATOM 8034 C CA . THR A 1 1039 ? -31.311 9.506 -45.672 1.00 83.81 1039 THR A CA 1
ATOM 8035 C C . THR A 1 1039 ? -32.338 8.398 -45.871 1.00 83.81 1039 THR A C 1
ATOM 8037 O O . THR A 1 1039 ? -32.769 8.177 -47.002 1.00 83.81 1039 THR A O 1
ATOM 8040 N N . CYS A 1 1040 ? -32.782 7.740 -44.801 1.00 81.94 1040 CYS A N 1
ATOM 8041 C CA . CYS A 1 1040 ? -33.792 6.675 -44.845 1.00 81.94 1040 CYS A CA 1
ATOM 8042 C C . CYS A 1 1040 ? -35.079 7.086 -44.122 1.00 81.94 1040 CYS A C 1
ATOM 8044 O O . CYS A 1 1040 ? -35.015 7.692 -43.056 1.00 81.94 1040 CYS A O 1
ATOM 8046 N N . VAL A 1 1041 ? -36.246 6.742 -44.687 1.00 86.62 1041 VAL A N 1
ATOM 8047 C CA . VAL A 1 1041 ? -37.571 7.012 -44.093 1.00 86.62 1041 VAL A CA 1
ATOM 8048 C C . VAL A 1 1041 ? -38.471 5.774 -44.150 1.00 86.62 1041 VAL A C 1
ATOM 8050 O O . VAL A 1 1041 ? -38.765 5.264 -45.237 1.00 86.62 1041 VAL A O 1
ATOM 8053 N N . HIS A 1 1042 ? -38.950 5.314 -42.995 1.00 85.94 1042 HIS A N 1
ATOM 8054 C CA . HIS A 1 1042 ? -39.872 4.187 -42.887 1.00 85.94 1042 HIS A CA 1
ATOM 8055 C C . HIS A 1 1042 ? -41.267 4.579 -43.385 1.00 85.94 1042 HIS A C 1
ATOM 8057 O O . HIS A 1 1042 ? -41.852 5.565 -42.928 1.00 85.94 1042 HIS A O 1
ATOM 8063 N N . GLN A 1 1043 ? -41.814 3.812 -44.327 1.00 80.12 1043 GLN A N 1
ATOM 8064 C CA . GLN A 1 1043 ? -43.004 4.205 -45.086 1.00 80.12 1043 GLN A CA 1
ATOM 8065 C C . GLN A 1 1043 ? -44.303 4.170 -44.268 1.00 80.12 1043 GLN A C 1
ATOM 8067 O O . GLN A 1 1043 ? -45.241 4.895 -44.599 1.00 80.12 1043 GLN A O 1
ATOM 8072 N N . GLU A 1 1044 ? -44.371 3.365 -43.202 1.00 73.25 1044 GLU A N 1
ATOM 8073 C CA . GLU A 1 1044 ? -45.581 3.252 -42.373 1.00 73.25 1044 GLU A CA 1
ATOM 8074 C C . GLU A 1 1044 ? -45.569 4.167 -41.142 1.00 73.25 1044 GLU A C 1
ATOM 8076 O O . GLU A 1 1044 ? -46.601 4.739 -40.790 1.00 73.25 1044 GLU A O 1
ATOM 8081 N N . THR A 1 1045 ? -44.412 4.330 -40.489 1.00 76.44 1045 THR A N 1
ATOM 8082 C CA . THR A 1 1045 ? -44.291 5.117 -39.245 1.00 76.44 1045 THR A CA 1
ATOM 8083 C C . THR A 1 1045 ? -43.800 6.545 -39.476 1.00 76.44 1045 THR A C 1
ATOM 8085 O O . THR A 1 1045 ? -43.965 7.389 -38.598 1.00 76.44 1045 THR A O 1
ATOM 8088 N N . GLY A 1 1046 ? -43.194 6.836 -40.634 1.00 70.06 1046 GLY A N 1
ATOM 8089 C CA . GLY A 1 1046 ? -42.557 8.123 -40.922 1.00 70.06 1046 GLY A CA 1
ATOM 8090 C C . GLY A 1 1046 ? -41.254 8.369 -40.152 1.00 70.06 1046 GLY A C 1
ATOM 8091 O O . GLY A 1 1046 ? -40.715 9.470 -40.236 1.00 70.06 1046 GLY A O 1
ATOM 8092 N N . ALA A 1 1047 ? -40.748 7.375 -39.411 1.00 69.94 1047 ALA A N 1
ATOM 8093 C CA . ALA A 1 1047 ? -39.455 7.454 -38.737 1.00 69.94 1047 ALA A CA 1
ATOM 8094 C C . ALA A 1 1047 ? -38.333 7.636 -39.768 1.00 69.94 1047 ALA A C 1
ATOM 8096 O O . ALA A 1 1047 ? -38.354 6.995 -40.820 1.00 69.94 1047 ALA A O 1
ATOM 8097 N N . SER A 1 1048 ? -37.357 8.495 -39.479 1.00 78.31 1048 SER A N 1
ATOM 8098 C CA . SER A 1 1048 ? -36.266 8.792 -40.408 1.00 78.31 1048 SER A CA 1
ATOM 8099 C C . SER A 1 1048 ? -34.930 8.963 -39.708 1.00 78.31 1048 SER A C 1
ATOM 8101 O O . SER A 1 1048 ? -34.878 9.590 -38.652 1.00 78.31 1048 SER A O 1
ATOM 8103 N N . PHE A 1 1049 ? -33.860 8.502 -40.349 1.00 75.50 1049 PHE A N 1
ATOM 8104 C CA . PHE A 1 1049 ? -32.483 8.717 -39.908 1.00 75.50 1049 PHE A CA 1
ATOM 8105 C C . PHE A 1 1049 ? -31.594 9.170 -41.073 1.00 75.50 1049 PHE A C 1
ATOM 8107 O O . PHE A 1 1049 ? -31.931 8.982 -42.248 1.00 75.50 1049 PHE A O 1
ATOM 8114 N N . VAL A 1 1050 ? -30.465 9.787 -40.728 1.00 77.25 1050 VAL A N 1
ATOM 8115 C CA . VAL A 1 1050 ? -29.434 10.254 -41.660 1.00 77.25 1050 VAL A CA 1
ATOM 8116 C C . VAL A 1 1050 ? -28.089 9.739 -41.161 1.00 77.25 1050 VAL A C 1
ATOM 8118 O O . VAL A 1 1050 ? -27.799 9.874 -39.976 1.00 77.25 1050 VAL A O 1
ATOM 8121 N N . LEU A 1 1051 ? -27.291 9.154 -42.051 1.00 70.12 1051 LEU A N 1
ATOM 8122 C CA . LEU A 1 1051 ? -25.947 8.642 -41.766 1.00 70.12 1051 LEU A CA 1
ATOM 8123 C C . LEU A 1 1051 ? -24.944 9.221 -42.774 1.00 70.12 1051 LEU A C 1
ATOM 8125 O O . LEU A 1 1051 ? -25.353 9.491 -43.909 1.00 70.12 1051 LEU A O 1
ATOM 8129 N N . PRO A 1 1052 ? -23.666 9.409 -42.405 1.00 69.00 1052 PRO A N 1
ATOM 8130 C CA . PRO A 1 1052 ? -22.607 9.668 -43.377 1.00 69.00 1052 PRO A CA 1
ATOM 8131 C C . PRO A 1 1052 ? -22.368 8.421 -44.249 1.00 69.00 1052 PRO A C 1
ATOM 8133 O O . PRO A 1 1052 ? -22.830 7.325 -43.925 1.00 69.00 1052 PRO A O 1
ATOM 8136 N N . ASP A 1 1053 ? -21.728 8.590 -45.405 1.00 67.12 1053 ASP A N 1
ATOM 8137 C CA . ASP A 1 1053 ? -21.561 7.521 -46.400 1.00 67.12 1053 ASP A CA 1
ATOM 8138 C C . ASP A 1 1053 ? -20.344 6.606 -46.185 1.00 67.12 1053 ASP A C 1
ATOM 8140 O O . ASP A 1 1053 ? -20.208 5.601 -46.883 1.00 67.12 1053 ASP A O 1
ATOM 8144 N N . ASP A 1 1054 ? -19.532 6.904 -45.173 1.00 66.50 1054 ASP A N 1
ATOM 8145 C CA . ASP A 1 1054 ? -18.489 6.052 -44.596 1.00 66.50 1054 ASP A CA 1
ATOM 8146 C C . ASP A 1 1054 ? -18.987 5.175 -43.426 1.00 66.50 1054 ASP A C 1
ATOM 8148 O O . ASP A 1 1054 ? -18.235 4.345 -42.913 1.00 66.50 1054 ASP A O 1
ATOM 8152 N N . ALA A 1 1055 ? -20.257 5.309 -43.018 1.00 59.97 1055 ALA A N 1
ATOM 8153 C CA . ALA A 1 1055 ? -20.828 4.534 -41.919 1.00 59.97 1055 ALA A CA 1
ATOM 8154 C C . ALA A 1 1055 ? -20.770 3.008 -42.188 1.00 59.97 1055 ALA A C 1
ATOM 8156 O O . ALA A 1 1055 ? -21.165 2.567 -43.275 1.00 59.97 1055 ALA A O 1
ATOM 8157 N N . PRO A 1 1056 ? -20.370 2.175 -41.202 1.00 61.12 1056 PRO A N 1
ATOM 8158 C CA . PRO A 1 1056 ? -20.307 0.721 -41.362 1.00 61.12 1056 PRO A CA 1
ATOM 8159 C C . PRO A 1 1056 ? -21.634 0.101 -41.830 1.00 61.12 1056 PRO A C 1
ATOM 8161 O O . PRO A 1 1056 ? -22.712 0.474 -41.357 1.00 61.12 1056 PRO A O 1
ATOM 8164 N N . GLU A 1 1057 ? -21.567 -0.898 -42.723 1.00 64.12 1057 GLU A N 1
ATOM 8165 C CA . GLU A 1 1057 ? -22.766 -1.555 -43.282 1.00 64.12 1057 GLU A CA 1
ATOM 8166 C C . GLU A 1 1057 ? -23.658 -2.155 -42.178 1.00 64.12 1057 GLU A C 1
ATOM 8168 O O . GLU A 1 1057 ? -24.888 -2.146 -42.274 1.00 64.12 1057 GLU A O 1
ATOM 8173 N N . GLU A 1 1058 ? -23.043 -2.639 -41.100 1.00 62.91 1058 GLU A N 1
ATOM 8174 C CA . GLU A 1 1058 ? -23.724 -3.228 -39.947 1.00 62.91 1058 GLU A CA 1
ATOM 8175 C C . GLU A 1 1058 ? -24.589 -2.203 -39.206 1.00 62.91 1058 GLU A C 1
ATOM 8177 O O . GLU A 1 1058 ? -25.756 -2.486 -38.930 1.00 62.91 1058 GLU A O 1
ATOM 8182 N N . SER A 1 1059 ? -24.095 -0.978 -39.003 1.00 57.25 1059 SER A N 1
ATOM 8183 C CA . SER A 1 1059 ? -24.863 0.131 -38.420 1.00 57.25 1059 SER A CA 1
ATOM 8184 C C . SER A 1 1059 ? -26.108 0.455 -39.251 1.00 57.25 1059 SER A C 1
ATOM 8186 O O . SER A 1 1059 ? -27.196 0.661 -38.707 1.00 57.25 1059 SER A O 1
ATOM 8188 N N . LEU A 1 1060 ? -25.978 0.433 -40.583 1.00 64.56 1060 LEU A N 1
ATOM 8189 C CA . LEU A 1 1060 ? -27.097 0.656 -41.500 1.00 64.56 1060 LEU A CA 1
ATOM 8190 C C . LEU A 1 1060 ? -28.137 -0.477 -41.413 1.00 64.56 1060 LEU A C 1
ATOM 8192 O O . LEU A 1 1060 ? -29.340 -0.212 -41.426 1.00 64.56 1060 LEU A O 1
ATOM 8196 N N . ARG A 1 1061 ? -27.694 -1.736 -41.279 1.00 66.38 1061 ARG A N 1
ATOM 8197 C CA . ARG A 1 1061 ? -28.581 -2.899 -41.091 1.00 66.38 1061 ARG A CA 1
ATOM 8198 C C . ARG A 1 1061 ? -29.313 -2.861 -39.751 1.00 66.38 1061 ARG A C 1
ATOM 8200 O O . ARG A 1 1061 ? -30.525 -3.062 -39.738 1.00 66.38 1061 ARG A O 1
ATOM 8207 N N . VAL A 1 1062 ? -28.614 -2.578 -38.650 1.00 66.50 1062 VAL A N 1
ATOM 8208 C CA . VAL A 1 1062 ? -29.207 -2.495 -37.303 1.00 66.50 1062 VAL A CA 1
ATOM 8209 C C . VAL A 1 1062 ? -30.303 -1.427 -37.262 1.00 66.50 1062 VAL A C 1
ATOM 8211 O O . VAL A 1 1062 ? -31.408 -1.703 -36.798 1.00 66.50 1062 VAL A O 1
ATOM 8214 N N . LEU A 1 1063 ? -30.054 -0.241 -37.828 1.00 66.75 1063 LEU A N 1
ATOM 8215 C CA . LEU A 1 1063 ? -31.039 0.847 -37.866 1.00 66.75 1063 LEU A CA 1
ATOM 8216 C C . LEU A 1 1063 ? -32.248 0.550 -38.769 1.00 66.75 1063 LEU A C 1
ATOM 8218 O O . LEU A 1 1063 ? -33.374 0.887 -38.402 1.00 66.75 1063 LEU A O 1
ATOM 8222 N N . LEU A 1 1064 ? -32.051 -0.106 -39.918 1.00 67.06 1064 LEU A N 1
ATOM 8223 C CA . LEU A 1 1064 ? -33.158 -0.524 -40.791 1.00 67.06 1064 LEU A CA 1
ATOM 8224 C C . LEU A 1 1064 ? -34.009 -1.640 -40.169 1.00 67.06 1064 LEU A C 1
ATOM 8226 O O . LEU A 1 1064 ? -35.225 -1.645 -40.336 1.00 67.06 1064 LEU A O 1
ATOM 8230 N N . CYS A 1 1065 ? -33.389 -2.576 -39.452 1.00 67.69 1065 CYS A N 1
ATOM 8231 C CA . CYS A 1 1065 ? -34.068 -3.731 -38.866 1.00 67.69 1065 CYS A CA 1
ATOM 8232 C C . CYS A 1 1065 ? -34.576 -3.504 -37.433 1.00 67.69 1065 CYS A C 1
ATOM 8234 O O . CYS A 1 1065 ? -35.258 -4.367 -36.888 1.00 67.69 1065 CYS A O 1
ATOM 8236 N N . ALA A 1 1066 ? -34.342 -2.323 -36.851 1.00 65.56 1066 ALA A N 1
ATOM 8237 C CA . ALA A 1 1066 ? -35.015 -1.878 -35.628 1.00 65.56 1066 ALA A CA 1
ATOM 8238 C C . ALA A 1 1066 ? -36.546 -1.741 -35.797 1.00 65.56 1066 ALA A C 1
ATOM 8240 O O . ALA A 1 1066 ? -37.277 -1.738 -34.807 1.00 65.56 1066 ALA A O 1
ATOM 8241 N N . TYR A 1 1067 ? -37.038 -1.644 -37.040 1.00 63.59 1067 TYR A N 1
ATOM 8242 C CA . TYR A 1 1067 ? -38.461 -1.681 -37.380 1.00 63.59 1067 TYR A CA 1
ATOM 8243 C C . TYR A 1 1067 ? -38.693 -2.591 -38.596 1.00 63.59 1067 TYR A C 1
ATOM 8245 O O . TYR A 1 1067 ? -38.197 -2.300 -39.686 1.00 63.59 1067 TYR A O 1
ATOM 8253 N N . GLU A 1 1068 ? -39.484 -3.658 -38.425 1.00 76.44 1068 GLU A N 1
ATOM 8254 C CA . GLU A 1 1068 ? -40.008 -4.459 -39.543 1.00 76.44 1068 GLU A CA 1
ATOM 8255 C C . GLU A 1 1068 ? -40.798 -3.570 -40.517 1.00 76.44 1068 GLU A C 1
ATOM 8257 O O . GLU A 1 1068 ? -41.664 -2.794 -40.098 1.00 76.44 1068 GLU A O 1
ATOM 8262 N N . GLY A 1 1069 ? -40.544 -3.723 -41.820 1.00 78.38 1069 GLY A N 1
ATOM 8263 C CA . GLY A 1 1069 ? -41.290 -3.030 -42.868 1.00 78.38 1069 GLY A CA 1
ATOM 8264 C C . GLY A 1 1069 ? -40.438 -2.404 -43.973 1.00 78.38 1069 GLY A C 1
ATOM 8265 O O . GLY A 1 1069 ? -39.259 -2.716 -44.165 1.00 78.38 1069 GLY A O 1
ATOM 8266 N N . ALA A 1 1070 ? -41.088 -1.537 -44.756 1.00 83.75 1070 ALA A N 1
ATOM 8267 C CA . ALA A 1 1070 ? -40.521 -0.906 -45.944 1.00 83.75 1070 ALA A CA 1
ATOM 8268 C C . ALA A 1 1070 ? -39.891 0.456 -45.621 1.00 83.75 1070 ALA A C 1
ATOM 8270 O O . ALA A 1 1070 ? -40.559 1.388 -45.165 1.00 83.75 1070 ALA A O 1
ATOM 8271 N N . TRP A 1 1071 ? -38.612 0.596 -45.945 1.00 90.94 1071 TRP A N 1
ATOM 8272 C CA . TRP A 1 1071 ? -37.823 1.814 -45.823 1.00 90.94 1071 TRP A CA 1
ATOM 8273 C C . TRP A 1 1071 ? -37.496 2.384 -47.199 1.00 90.94 1071 TRP A C 1
ATOM 8275 O O . TRP A 1 1071 ? -37.079 1.664 -48.102 1.00 90.94 1071 TRP A O 1
ATOM 8285 N N . GLN A 1 1072 ? -37.629 3.697 -47.355 1.00 89.81 1072 GLN A N 1
ATOM 8286 C CA . GLN A 1 1072 ? -37.216 4.408 -48.559 1.00 89.81 1072 GLN A CA 1
ATOM 8287 C C . GLN A 1 1072 ? -35.945 5.203 -48.256 1.00 89.81 1072 GLN A C 1
ATOM 8289 O O . GLN A 1 1072 ? -35.990 6.214 -47.555 1.00 89.81 1072 GLN A O 1
ATOM 8294 N N . CYS A 1 1073 ? -34.814 4.735 -48.779 1.00 88.75 1073 CYS A N 1
ATOM 8295 C CA . CYS A 1 1073 ? -33.497 5.328 -48.574 1.00 88.75 1073 CYS A CA 1
ATOM 8296 C C . CYS A 1 1073 ? -33.051 6.110 -49.808 1.00 88.75 1073 CYS A C 1
ATOM 8298 O O . CYS A 1 1073 ? -33.241 5.659 -50.935 1.00 88.75 1073 CYS A O 1
ATOM 8300 N N . THR A 1 1074 ? -32.464 7.287 -49.608 1.00 83.25 1074 THR A N 1
ATOM 8301 C CA . THR A 1 1074 ? -31.953 8.156 -50.672 1.00 83.25 1074 THR A CA 1
ATOM 8302 C C . THR A 1 1074 ? -30.517 8.568 -50.381 1.00 83.25 1074 THR A C 1
ATOM 8304 O O . THR A 1 1074 ? -30.234 9.110 -49.316 1.00 83.25 1074 THR A O 1
ATOM 8307 N N . TYR A 1 1075 ? -29.636 8.358 -51.358 1.00 82.69 1075 TYR A N 1
ATOM 8308 C CA . TYR A 1 1075 ? -28.238 8.789 -51.349 1.00 82.69 1075 TYR A CA 1
ATOM 8309 C C . TYR A 1 1075 ? -27.909 9.422 -52.705 1.00 82.69 1075 TYR A C 1
ATOM 8311 O O . TYR A 1 1075 ? -28.306 8.895 -53.745 1.00 82.69 1075 TYR A O 1
ATOM 8319 N N . GLN A 1 1076 ? -27.269 10.596 -52.705 1.00 78.56 1076 GLN A N 1
ATOM 8320 C CA . GLN A 1 1076 ? -26.931 11.373 -53.916 1.00 78.56 1076 GLN A CA 1
ATOM 8321 C C . GLN A 1 1076 ? -28.083 11.513 -54.944 1.00 78.56 1076 GLN A C 1
ATOM 8323 O O . GLN A 1 1076 ? -27.886 11.522 -56.159 1.00 78.56 1076 GLN A O 1
ATOM 8328 N N . GLY A 1 1077 ? -29.324 11.624 -54.455 1.00 72.88 1077 GLY A N 1
ATOM 8329 C CA . GLY A 1 1077 ? -30.531 11.750 -55.284 1.00 72.88 1077 GLY A CA 1
ATOM 8330 C C . GLY A 1 1077 ? -31.022 10.452 -55.944 1.00 72.88 1077 GLY A C 1
ATOM 8331 O O . GLY A 1 1077 ? -32.008 10.490 -56.684 1.00 72.88 1077 GLY A O 1
ATOM 8332 N N . VAL A 1 1078 ? -30.384 9.310 -55.676 1.00 72.19 1078 VAL A N 1
ATOM 8333 C CA . VAL A 1 1078 ? -30.876 7.974 -56.034 1.00 72.19 1078 VAL A CA 1
ATOM 8334 C C . VAL A 1 1078 ? -31.660 7.415 -54.853 1.00 72.19 1078 VAL A C 1
ATOM 8336 O O . VAL A 1 1078 ? -31.129 7.305 -53.752 1.00 72.19 1078 VAL A O 1
ATOM 8339 N N . THR A 1 1079 ? -32.923 7.055 -55.083 1.00 85.44 1079 THR A N 1
ATOM 8340 C CA . THR A 1 1079 ? -33.812 6.493 -54.059 1.00 85.44 1079 THR A CA 1
ATOM 8341 C C . THR A 1 1079 ? -34.049 5.005 -54.300 1.00 85.44 1079 THR A C 1
ATOM 8343 O O . THR A 1 1079 ? -34.424 4.610 -55.407 1.00 85.44 1079 THR A O 1
ATOM 8346 N N . GLN A 1 1080 ? -33.887 4.192 -53.258 1.00 84.62 1080 GLN A N 1
ATOM 8347 C CA . GLN A 1 1080 ? -34.126 2.752 -53.254 1.00 84.62 1080 GLN A CA 1
ATOM 8348 C C . GLN A 1 1080 ? -35.048 2.364 -52.092 1.00 84.62 1080 GLN A C 1
ATOM 8350 O O . GLN A 1 1080 ? -35.016 2.969 -51.023 1.00 84.62 1080 GLN A O 1
ATOM 8355 N N . GLU A 1 1081 ? -35.892 1.361 -52.321 1.00 85.00 1081 GLU A N 1
ATOM 8356 C CA . GLU A 1 1081 ? -36.777 0.791 -51.307 1.00 85.00 1081 GLU A CA 1
ATOM 8357 C C . GLU A 1 1081 ? -36.134 -0.493 -50.764 1.00 85.00 1081 GLU A C 1
ATOM 8359 O O . GLU A 1 1081 ? -35.751 -1.378 -51.536 1.00 85.00 1081 GLU A O 1
ATOM 8364 N N . LEU A 1 1082 ? -35.962 -0.555 -49.446 1.00 80.62 1082 LEU A N 1
ATOM 8365 C CA . LEU A 1 1082 ? -35.383 -1.665 -48.695 1.00 80.62 1082 LEU A CA 1
ATOM 8366 C C . LEU A 1 1082 ? -36.458 -2.223 -47.761 1.00 80.62 1082 LEU A C 1
ATOM 8368 O O . LEU A 1 1082 ? -37.300 -1.477 -47.270 1.00 80.62 1082 LEU A O 1
ATOM 8372 N N . TYR A 1 1083 ? -36.446 -3.529 -47.518 1.00 78.25 1083 TYR A N 1
ATOM 8373 C CA . TYR A 1 1083 ? -37.420 -4.180 -46.645 1.00 78.25 1083 TYR A CA 1
ATOM 8374 C C . TYR A 1 1083 ? -36.666 -5.021 -45.620 1.00 78.25 1083 TYR A C 1
ATOM 8376 O O . TYR A 1 1083 ? -35.890 -5.884 -46.032 1.00 78.25 1083 TYR A O 1
ATOM 8384 N N . CYS A 1 1084 ? -36.885 -4.775 -44.326 1.00 73.38 1084 CYS A N 1
ATOM 8385 C CA . CYS A 1 1084 ? -36.446 -5.699 -43.279 1.00 73.38 1084 CYS A CA 1
ATOM 8386 C C . CYS A 1 1084 ? -37.649 -6.491 -42.747 1.00 73.38 1084 CYS A C 1
ATOM 8388 O O . CYS A 1 1084 ? -38.760 -5.958 -42.667 1.00 73.38 1084 CYS A O 1
ATOM 8390 N N . SER A 1 1085 ? -37.430 -7.782 -42.491 1.00 63.38 1085 SER A N 1
ATOM 8391 C CA . SER A 1 1085 ? -38.448 -8.832 -42.332 1.00 63.38 1085 SER A CA 1
ATOM 8392 C C . SER A 1 1085 ? -38.133 -9.785 -41.194 1.00 63.38 1085 SER A C 1
ATOM 8394 O O . SER A 1 1085 ? -36.926 -10.108 -41.101 1.00 63.38 1085 SER A O 1
#

Secondary structure (DSSP, 8-state):
-------S---S---TTS----SGGGTTGGGEETTEE--EEEE-TT--HHHHHHHHHHHHHHHHHHH---------------EEEEEEEEETT-BHHHH-SEEETTT-TTTS--EEEEETTEEEEEEEEEES--TTS-B---EEEEEEETTEEEEEEEEETTSEEEEEEEEEEEEEEEEEETTEEGGGTT-EEEETTEEEEEEEEEEETTEEEEEEEE-SEEEEEEBT--EEEEETTEEEEEEEEEEETTTTEEEEEETTEEEEEEETT-EEEETTEEEEEEEEE---S---S----------GGGGGGS-HHHHHHHHHH-SSSTT--EEEEEEES-EEEEEEETTT---BS--EETTEE-SSEEEEEEEEEETTEEEEEEEEEEEE--BSSSSEEEEETT-BGGGGBSSGGGGS-SSEEEEEPPPP---EEEEEEEEEETTEEEEEEE-TTS-EEEEEEEE----SSS-PEEB-SS-EEE-BPPPTT---B-SSEEEEEES-SSTT--EEEEEEEEEETTTTEEEEEESSS--EEEEEEES-TTSEEEEEEETTEEEEEEE-TTS-EEE-SSSSS-SSS--BPPEE-GGG-EEE--S-SS---BTTB-EEEEEEE-GGGSSS--TT--SS-EEEEEEEEE-SSS-EEEE---BTTB--B--SSTTEEEEE-TT-PEEEEE--TTS--EEEEEEESS--EEEEEEEE-------------B-HHHHHSSEEETTT---SSSS-EEEES-TTT-HHHHHHTT--SSTTTT--TT-EEEEEEE-SS-EEEEEEESSHHHHHHHHHHHTT-----SSEEEEEEETTEEEEEE--HHHHHHHHHHHHT--------S-PPPP---GGGSSS-SSSSS--STTT-SS-SSTT-S-------PPPPPP-----GGGGHHHHHHHHHHHHHHHTT--S-------------TTTSPPPPTT--HHHHHHHHHHHHHH-HHHHHHHHHHHHHHHHHHHHHHHHHHHHHHHHHHGGG------SS----PPP--TT-----GGGEEEEEETTT--EEEEETTS-HHHHHHHHHTS-EEEEEEETTEEEEEEE-

Foldseek 3Di:
DDDDDDDDDDDDDDDPPDDPFDALLCPPVLQFDPLFRFAFAAEFPPFDPLLVVLLVLLLVLVCVVQVDFDDDPPDDPDDQPWDWQKQWFAFAFAFSCVSPQKDWCVRPVLFFPWAWWQWPVGIWTKTKMKGQQDPVRQHGAWTWHFDFDPLDTDIWTWFFFPGFNIKIKMFTPFFDKAFQDPQFRPRQAQIWDHDRNFIWGFLGWGDDPLKTKTKIFTFQDKDKAKEPAWDWDAGLNDIWIKHQPDADPVPRWTWIDIPRRIFDIGHASDWDDDDQKIKHWPHKFFAPQCPPPDPPQPPDRDDCPVVVVPDPVRVNVCCNPDPNNHRMMIIIMGMHRWMWMDMDRQPPQDWDQAIDIPNHRDNQKTKHWHWDDDPRMITTGMIMMTGGAAFCDDRMFIDHAAGWSLVGGVCSCSSVDPQWTKHFHHDDDFDWWKWKQDPPFQFWTKTWAAWPVRFIAIFTQWGLLPPPLWFTFGGDPQEGEDFWFAAPLDFDADAQYKYWAWAAQWLVITIWMKHFHDADPVQQWTWIQTRRVRDIDIWHWDDAAQAIKGWDADPNDTKIWHHHNVRGIFINRHNPPDRHHRDGDWGHHQLTKTKAQDRDSTDGADQPDFRKIKIWHWPVLDPDCGPPPPPTIDIFMKGWHDDPDSGIAIGGADDPFWHWDGGPDRQWTWTAGRQGWIWIWGHPPPIHIMIMITRTNGGDITMIITIGRDPPPPPPDSSNSDCPVCVVRNHDYLVVDDDLQSGAYEYFEFVVRHVSNCVVVVNAPDRCFLADPQKWKWAWDHSDSYIYIYTYHNDSQNSSLSSLVSSVPDSAPGGMWIWHDGSVDIDIDDDDPVVSVVRSVVSSPPDDDDDDDDDDDPDPFAQLQPQDDPPPPPFHHPPRQPLDPHRNDRTSDDDDDDDDDDDPDDDDPPPPPPPPVVPVVVVVVVVVPDPDDDDDDPDDPDPDDLLQPDDDPPPDDSVRVSVVLVCCCVPPVVVSVVVSVVSVVVVVVVVVVVVVVVVVVVVVVVVPPPDPPDDPDDDDDDFDDDPVGDGDDQQFKKWKAFPPPRDIDIDGNPDDPVVVVCVQQVDAAWMWMDHNRDIDIDGHD

pLDDT: mean 77.83, std 21.18, range [20.16, 98.69]